Protein AF-X5DTC7-F1 (afdb_monomer)

Mean predicted aligned error: 22.95 Å

Organism: NCBI:txid1404245

Secondary structure (DSSP, 8-state):
----------EEEEEEEEEEETTEEEEEEEEEEEESSSSEEEEES-B-HHHHHHHHHHHHHHHHTTPPPPSSEEEEEEE-TTS-B-SSTTHHHHHHHHHHHTTSS-HHHHTTEEE--EE-TTSBEE--TTHHHHHHHHHHTT--EEEEEGGGHHHHHHHHTTSS-EEEEESBGGGHHHHHTT---TT--B-------PPP---S---GGG--S-HHHHHHHHHHHHHT------SSTTSS-SSTTHHHHTT-----PPPPPPEEEEEEE----SS--THHHHHHHHHHHHHHHHTT-EEEEEEEE----TTS----HHHHHHHHHHHTT--SEEEES-HHHH-SSHHHHHHHHHHHHTTT-EEEETTTEEE-TTSHHHHHHHHHHHHHHHHHHHHHHHHHHHHHHHHHHTTPPP-S---BTTEEEETTEEEE-HHHHHHHHHHHHHHHTT--HHHHHHHHHHTT-B-TTSSBP-HHHHHHHHT-GGGGTEEEE--B-TTS-B-TT-PEEEEEEE-SS--SS-HHHHHHHHHHHH-GGGGGG-S-----STTTTT-EETTSPBEEEEEEE-TTSPEEEEEEES--S-SS-SSS--S-EEEHHHHHHHHHHHHHHHHHSHHHHHHHHHHHHHHHHHHHHHHHHHHHHHHHHHHHHHHHTTSS-HHHHHHHHHHHHHHHHHHHHHHHHHTSS-GGGHHHHT-S-HHHHHHHS-HHHHHHHHHHHEEEEEPPPPTT--S--GGGEEEEESSS--S----

Foldseek 3Di:
DDDDDPDDLWLKFKAWEWADDPLAIDIKIKIKTFDADADAEDEDAQADPLVRVLRQQLVLQCVLLVHDRDRGYIYMYIDDRPGYRDHQQCSLRNNNRVCSSVVLAPRVLRPLEYETFHGGSNFFTDADPNPLSNLLNSQVVPRAEYEHALVCLVSQLVNVVVGNHFYWHDGGSNVVSCVSVVHDDPPTDRSHNPPPPPDDPPDPFDDLVPDDDDPVVSVVVVCCVVVVHDDDDDDDPPPPDDDPCCRVPPPDDDDDDDDDAFEEEEEFEDDDDPPDDPVRGVVFVVLQVVVCVVVRHHHPYYFYAYDDDPQDPDDRPSLVVVLVCLLVLVGQEYEGADLCRNDQALVSLVSSLVSCCVRQRWYAHSPPGTQRSVDPVSSVVSSVVNVVNVVVVVVVVVVVVVVVVVCLQQQFDDPPPQDAQQFDQDPRATDGPVVRLVLLVVLLVCLLVVHDLQVSQVVCQVVVNAASVSHRGGSVSSLVRLLDCVLQQWRWDFDAPPSRHTPPVRIDTDPPHGHPHDHSDHPVSSVSSVCSVPPCVCVVVVPDDDPPAQQAQQEAAPVRAGWHWDWDQDPVRDIWIKTFGPDFDAPDDDDTGGVAIAGRVVQRVLVVVVLLVVLPDPQVLVVLVVLVVLVVVLVVLVVVLVVLVVVLVVLVVCVVVVVDDPVRNVVVNVVSVVVNVVSVVVNVVSPPLDPLSNVSSPDPDPVVVCVVDDSVSSNSSSNQFWRWYFYHDDPPDPDGDSVRIDIDTPDDDDPPPDD

InterPro domains:
  IPR000523 Magnesium chelatase ChlI-like, catalytic domain [PF01078] (207-243)
  IPR006119 Resolvase, N-terminal catalytic domain [PF00239] (264-412)
  IPR006119 Resolvase, N-terminal catalytic domain [PS51736] (263-411)
  IPR006119 Resolvase, N-terminal catalytic domain [SM00857] (264-413)
  IPR011109 DNA-binding recombinase domain [PF07508] (435-534)
  IPR011109 DNA-binding recombinase domain [PS51737] (420-539)
  IPR014721 Small ribosomal subunit protein uS5 domain 2-type fold, subgroup [G3DSA:3.30.230.10] (10-184)
  IPR020568 Ribosomal protein uS5 domain 2-type superfamily [SSF54211] (12-180)
  IPR027417 P-loop containing nucleoside triphosphate hydrolase [G3DSA:3.40.50.300] (201-242)
  IPR027417 P-loop containing nucleoside triphosphate hydrolase [SSF52540] (204-241)
  IPR036162 Resolvase-like, N-terminal catalytic domain superfamily [G3DSA:3.40.50.1390] (258-394)
  IPR036162 Resolvase-like, N-terminal catalytic domain superfamily [SSF53041] (263-412)
  IPR038109 DNA-binding recombinase domain superfamily [G3DSA:3.90.1750.20] (397-560)
  IPR050639 Site-specific recombinase resolvase [PTHR30461] (256-727)

pLDDT: mean 75.62, std 15.74, range [25.78, 95.12]

Radius of gyration: 48.56 Å; Cα contacts (8 Å, |Δi|>4): 1108; chains: 1; bounding box: 115×76×136 Å

Solvent-accessible surface area (backbone atoms only — not comparable to full-atom values): 43244 Å² total; per-residue (Å²): 141,79,84,81,78,94,79,75,90,74,30,68,8,57,19,29,25,63,32,71,57,92,76,45,33,44,80,28,42,29,38,20,36,54,44,93,51,71,62,49,76,48,80,52,67,78,51,39,72,51,44,64,53,32,57,63,30,44,53,38,12,36,51,60,41,75,42,86,76,70,82,31,20,35,40,34,36,58,37,60,75,89,54,70,44,71,57,46,37,53,32,46,16,49,50,46,3,47,35,26,34,70,64,77,33,63,66,77,57,34,71,45,30,38,25,41,13,21,55,36,54,66,14,39,33,35,64,56,89,64,55,34,42,31,48,54,36,38,39,77,72,68,40,47,34,34,40,34,16,40,76,39,36,69,43,46,8,56,30,34,63,81,43,86,34,49,38,35,24,36,57,38,56,64,56,51,58,48,49,60,73,68,46,92,54,93,82,57,51,67,39,59,57,69,76,82,76,62,80,73,79,78,67,94,64,79,58,79,86,74,55,82,70,60,66,69,58,52,50,50,48,51,51,26,63,78,67,72,49,89,85,84,90,86,80,64,91,84,74,80,73,69,76,79,61,53,77,66,62,75,86,76,80,83,90,79,81,82,84,78,85,48,35,26,32,38,45,39,50,67,74,92,65,94,78,78,69,78,63,64,40,57,55,38,47,52,49,37,49,54,50,32,55,76,72,66,36,47,76,78,48,78,34,58,45,82,80,73,73,94,81,70,82,68,88,54,66,29,60,49,57,46,47,56,37,41,62,67,58,74,41,53,31,41,33,21,44,28,65,69,56,73,36,79,47,69,69,54,42,48,57,49,48,60,35,26,52,79,65,56,32,33,40,37,25,73,75,74,44,77,43,48,44,62,39,74,67,32,43,50,51,50,51,54,52,47,50,51,56,44,50,53,53,51,51,51,52,50,51,53,49,50,51,51,51,51,41,43,66,69,13,49,71,86,84,82,82,68,79,45,84,39,33,44,79,56,100,82,40,58,43,75,32,65,74,51,28,51,53,50,48,51,44,46,53,40,48,71,72,66,49,54,61,57,61,49,19,49,50,40,31,75,74,68,42,51,39,86,84,70,46,67,36,38,47,68,60,48,50,60,54,71,66,32,52,56,44,36,18,35,32,69,50,58,53,56,48,101,84,68,48,70,36,77,87,57,62,38,72,48,85,97,32,60,31,81,38,80,50,65,39,56,58,65,64,46,50,54,43,42,52,71,71,64,43,64,86,64,54,83,61,74,69,90,60,82,80,89,52,80,53,65,71,60,34,23,29,75,87,71,46,49,24,41,78,48,76,46,74,44,99,87,71,50,75,44,52,26,38,27,32,72,56,63,74,45,96,72,77,84,85,89,50,48,56,23,73,46,58,36,66,66,50,50,52,52,51,50,53,57,51,50,57,52,66,71,35,69,71,51,49,53,59,41,52,64,54,53,64,53,53,59,51,51,49,53,50,52,54,50,39,51,57,52,49,50,54,52,55,56,49,52,51,31,44,76,71,62,77,43,52,72,75,56,46,71,68,47,52,63,59,48,52,50,53,45,53,54,45,51,50,54,50,58,66,68,66,61,88,64,75,68,51,60,75,62,56,79,48,91,55,63,68,65,47,59,73,70,48,54,72,68,57,55,40,43,41,43,68,64,46,40,50,41,32,36,45,65,74,70,88,89,66,86,70,91,63,73,86,34,60,42,78,43,67,71,68,73,84,75,86,88,77,69,136

Nearest PDB structures (foldseek):
  8rxs-assembly1_B  TM=9.370E-01  e=1.373E-15  Legionella pneumophila
  8rxt-assembly1_F  TM=7.599E-01  e=8.183E-18  Legionella pneumophila
  8rxk-assembly1_E  TM=5.180E-01  e=1.770E-17  Legionella pneumophila
  8rxt-assembly1_B  TM=4.885E-01  e=1.789E-16  Legionella pneumophila
  8rxd-assembly1_C  TM=3.755E-01  e=3.621E-17  Legionella pneumophila

Structure (mmCIF, N/CA/C/O backbone):
data_AF-X5DTC7-F1
#
_entry.id   AF-X5DTC7-F1
#
loop_
_atom_site.group_PDB
_atom_site.id
_atom_site.type_symbol
_atom_site.label_atom_id
_atom_site.label_alt_id
_atom_site.label_comp_id
_atom_site.label_asym_id
_atom_site.label_entity_id
_atom_site.label_seq_id
_atom_site.pdbx_PDB_ins_code
_atom_site.Cartn_x
_atom_site.Cartn_y
_atom_site.Cartn_z
_atom_site.occupancy
_atom_site.B_iso_or_equiv
_atom_site.auth_seq_id
_atom_site.auth_comp_id
_atom_site.auth_asym_id
_atom_site.auth_atom_id
_atom_site.pdbx_PDB_model_num
ATOM 1 N N . MET A 1 1 ? -50.440 36.654 8.703 1.00 33.69 1 MET A N 1
ATOM 2 C CA . MET A 1 1 ? -50.516 35.379 7.962 1.00 33.69 1 MET A CA 1
ATOM 3 C C . MET A 1 1 ? -49.353 35.343 6.988 1.00 33.69 1 MET A C 1
ATOM 5 O O . MET A 1 1 ? -49.451 35.893 5.903 1.00 33.69 1 MET A O 1
ATOM 9 N N . THR A 1 2 ? -48.240 34.756 7.415 1.00 25.78 2 THR A N 1
ATOM 10 C CA . THR A 1 2 ? -47.100 34.446 6.548 1.00 25.78 2 THR A CA 1
ATOM 11 C C . THR A 1 2 ? -46.849 32.966 6.774 1.00 25.78 2 THR A C 1
ATOM 13 O O . THR A 1 2 ? -46.417 32.557 7.848 1.00 25.78 2 THR A O 1
ATOM 16 N N . THR A 1 3 ? -47.303 32.159 5.824 1.00 28.98 3 THR A N 1
ATOM 17 C CA . THR A 1 3 ? -47.281 30.698 5.860 1.00 28.98 3 THR A CA 1
ATOM 18 C C . THR A 1 3 ? -45.843 30.209 5.734 1.00 28.98 3 THR A C 1
ATOM 20 O O . THR A 1 3 ? -45.209 30.400 4.696 1.00 28.98 3 THR A O 1
ATOM 23 N N . PHE A 1 4 ? -45.325 29.600 6.802 1.00 26.77 4 PHE A N 1
ATOM 24 C CA . PHE A 1 4 ? -44.059 28.877 6.776 1.00 26.77 4 PHE A CA 1
ATOM 25 C C . PHE A 1 4 ? -44.204 27.629 5.897 1.00 26.77 4 PHE A C 1
ATOM 27 O O . PHE A 1 4 ? -45.099 26.812 6.085 1.00 26.77 4 PHE A O 1
ATOM 34 N N . SER A 1 5 ? -43.319 27.536 4.909 1.00 26.44 5 SER A N 1
ATOM 35 C CA . SER A 1 5 ? -43.227 26.477 3.907 1.00 26.44 5 SER A CA 1
ATOM 36 C C . SER A 1 5 ? -42.840 25.123 4.525 1.00 26.44 5 SER A C 1
ATOM 38 O O . SER A 1 5 ? -41.767 24.973 5.105 1.00 26.44 5 SER A O 1
ATOM 40 N N . GLU A 1 6 ? -43.699 24.128 4.313 1.00 33.25 6 GLU A N 1
ATOM 41 C CA . GLU A 1 6 ? -43.680 22.727 4.766 1.00 33.25 6 GLU A CA 1
ATOM 42 C C . GLU A 1 6 ? -42.603 21.817 4.127 1.00 33.25 6 GLU A C 1
ATOM 44 O O . GLU A 1 6 ? -42.859 20.647 3.849 1.00 33.25 6 GLU A O 1
ATOM 49 N N . HIS A 1 7 ? -41.373 22.276 3.882 1.00 34.53 7 HIS A N 1
ATOM 50 C CA . HIS A 1 7 ? -40.333 21.426 3.268 1.00 34.53 7 HIS A CA 1
ATOM 51 C C . HIS A 1 7 ? -39.005 21.446 4.034 1.00 34.53 7 HIS A C 1
ATOM 53 O O . HIS A 1 7 ? -38.106 22.222 3.728 1.00 34.53 7 HIS A O 1
ATOM 59 N N . SER A 1 8 ? -38.846 20.516 4.984 1.00 32.47 8 SER A N 1
ATOM 60 C CA . SER A 1 8 ? -37.528 20.067 5.457 1.00 32.47 8 SER A CA 1
ATOM 61 C C . SER A 1 8 ? -37.612 18.623 5.981 1.00 32.47 8 SER A C 1
ATOM 63 O O . SER A 1 8 ? -38.197 18.404 7.040 1.00 32.47 8 SER A O 1
ATOM 65 N N . PRO A 1 9 ? -37.098 17.590 5.279 1.00 45.03 9 PRO A N 1
ATOM 66 C CA . PRO A 1 9 ? -37.161 16.216 5.763 1.00 45.03 9 PRO A CA 1
ATOM 67 C C . PRO A 1 9 ? -35.926 15.903 6.618 1.00 45.03 9 PRO A C 1
ATOM 69 O O . PRO A 1 9 ? -35.196 14.960 6.321 1.00 45.03 9 PRO A O 1
ATOM 72 N N . VAL A 1 10 ? -35.662 16.702 7.652 1.00 48.81 10 VAL A N 1
ATOM 73 C CA . VAL A 1 10 ? -34.695 16.335 8.694 1.00 48.81 10 VAL A CA 1
ATOM 74 C C . VAL A 1 10 ? -35.482 15.593 9.772 1.00 48.81 10 VAL A C 1
ATOM 76 O O . VAL A 1 10 ? -36.366 16.165 10.409 1.00 48.81 10 VAL A O 1
ATOM 79 N N . ARG A 1 11 ? -35.233 14.288 9.923 1.00 67.88 11 ARG A N 1
ATOM 80 C CA . ARG A 1 11 ? -35.868 13.454 10.955 1.00 67.88 11 ARG A CA 1
ATOM 81 C C . ARG A 1 11 ? -34.929 13.389 12.152 1.00 67.88 11 ARG A C 1
ATOM 83 O O . ARG A 1 11 ? -34.172 12.428 12.272 1.00 67.88 11 ARG A O 1
ATOM 90 N N . VAL A 1 12 ? -34.970 14.422 12.994 1.00 83.75 12 VAL A N 1
ATOM 91 C CA . VAL A 1 12 ? -34.226 14.435 14.260 1.00 83.75 12 VAL A CA 1
ATOM 92 C C . VAL A 1 12 ? -35.088 13.820 15.359 1.00 83.75 12 VAL A C 1
ATOM 94 O O . VAL A 1 12 ? -36.199 14.283 15.605 1.00 83.75 12 VAL A O 1
ATOM 97 N N . GLY A 1 13 ? -34.583 12.779 16.012 1.00 90.38 13 GLY A N 1
ATOM 98 C CA . GLY A 1 13 ? -35.119 12.238 17.256 1.00 90.38 13 GLY A CA 1
ATOM 99 C C . GLY A 1 13 ? -34.220 12.603 18.427 1.00 90.38 13 GLY A C 1
ATOM 100 O O . GLY A 1 13 ? -33.000 12.650 18.279 1.00 90.38 13 GLY A O 1
ATOM 101 N N . GLN A 1 14 ? -34.812 12.869 19.588 1.00 92.75 14 GLN A N 1
ATOM 102 C CA . GLN A 1 14 ? -34.079 13.243 20.797 1.00 92.75 14 GLN A CA 1
ATOM 103 C C . GLN A 1 14 ? -34.466 12.333 21.961 1.00 92.75 14 GLN A C 1
ATOM 105 O O . GLN A 1 14 ? -35.643 12.044 22.174 1.00 92.75 14 GLN A O 1
ATOM 110 N N . ALA A 1 15 ? -33.466 11.916 22.732 1.00 93.75 15 ALA A N 1
ATOM 111 C CA . ALA A 1 15 ? -33.626 11.158 23.966 1.00 93.75 15 ALA A CA 1
ATOM 112 C C . ALA A 1 15 ? -32.699 11.703 25.058 1.00 93.75 15 ALA A C 1
ATOM 114 O O . ALA A 1 15 ? -31.695 12.363 24.773 1.00 93.75 15 ALA A O 1
ATOM 115 N N . ARG A 1 16 ? -33.023 11.421 26.322 1.00 93.75 16 ARG A N 1
ATOM 116 C CA . ARG A 1 16 ? -32.228 11.845 27.479 1.00 93.75 16 ARG A CA 1
ATOM 117 C C . ARG A 1 16 ? -31.654 10.629 28.202 1.00 93.75 16 ARG A C 1
ATOM 119 O O . ARG A 1 16 ? -32.369 9.675 28.487 1.00 93.75 16 ARG A O 1
ATOM 126 N N . GLY A 1 17 ? -30.363 10.680 28.505 1.00 92.94 17 GLY A N 1
ATOM 127 C CA . GLY A 1 17 ? -29.669 9.739 29.381 1.00 92.94 17 GLY A CA 1
ATOM 128 C C . GLY A 1 17 ? -28.892 10.474 30.469 1.00 92.94 17 GLY A C 1
ATOM 129 O O . GLY A 1 17 ? -28.940 11.702 30.555 1.00 92.94 17 GLY A O 1
ATOM 130 N N . MET A 1 18 ? -28.150 9.732 31.287 1.00 92.69 18 MET A N 1
ATOM 131 C CA . MET A 1 18 ? -27.348 10.293 32.377 1.00 92.69 18 MET A CA 1
ATOM 132 C C . MET A 1 18 ? -25.888 9.865 32.253 1.00 92.69 18 MET A C 1
ATOM 134 O O . MET A 1 18 ? -25.590 8.690 32.063 1.00 92.69 18 MET A O 1
ATOM 138 N N . ALA A 1 19 ? -24.971 10.823 32.381 1.00 89.31 19 ALA A N 1
ATOM 139 C CA . ALA A 1 19 ? -23.558 10.553 32.619 1.00 89.31 19 ALA A CA 1
ATOM 140 C C . ALA A 1 19 ? -23.268 10.607 34.120 1.00 89.31 19 ALA A C 1
ATOM 142 O O . ALA A 1 19 ? -23.816 11.460 34.820 1.00 89.31 19 ALA A O 1
ATOM 143 N N . LEU A 1 20 ? -22.369 9.748 34.597 1.00 87.38 20 LEU A N 1
ATOM 144 C CA . LEU A 1 20 ? -21.912 9.733 35.984 1.00 87.38 20 LEU A CA 1
ATOM 145 C C . LEU A 1 20 ? -20.448 10.167 36.071 1.00 87.38 20 LEU A C 1
ATOM 147 O O . LEU A 1 20 ? -19.590 9.652 35.356 1.00 87.38 20 LEU A O 1
ATOM 151 N N . SER A 1 21 ? -20.168 11.100 36.976 1.00 81.75 21 SER A N 1
ATOM 152 C CA . SER A 1 21 ? -18.820 11.517 37.355 1.00 81.75 21 SER A CA 1
ATOM 153 C C . SER A 1 21 ? -18.687 11.426 38.873 1.00 81.75 21 SER A C 1
ATOM 155 O O . SER A 1 21 ? -19.181 12.286 39.608 1.00 81.75 21 SER A O 1
ATOM 157 N N . GLY A 1 22 ? -18.067 10.346 39.355 1.00 80.12 22 GLY A N 1
ATOM 158 C CA . GLY A 1 22 ? -18.035 10.020 40.782 1.00 80.12 22 GLY A CA 1
ATOM 159 C C . GLY A 1 22 ? -19.446 9.766 41.316 1.00 80.12 22 GLY A C 1
ATOM 160 O O . GLY A 1 22 ? -20.091 8.805 40.915 1.00 80.12 22 GLY A O 1
ATOM 161 N N . VAL A 1 23 ? -19.930 10.649 42.192 1.00 78.81 23 VAL A N 1
ATOM 162 C CA . VAL A 1 23 ? -21.289 10.599 42.772 1.00 78.81 23 VAL A CA 1
ATOM 163 C C . VAL A 1 23 ? -22.257 11.609 42.142 1.00 78.81 23 VAL A C 1
ATOM 165 O O . VAL A 1 23 ? -23.400 11.727 42.578 1.00 78.81 23 VAL A O 1
ATOM 168 N N . SER A 1 24 ? -21.810 12.351 41.126 1.00 80.06 24 SER A N 1
ATOM 169 C CA . SER A 1 24 ? -22.599 13.395 40.472 1.00 80.06 24 SER A CA 1
ATOM 170 C C . SER A 1 24 ? -23.103 12.921 39.113 1.00 80.06 24 SER A C 1
ATOM 172 O O . SER A 1 24 ? -22.311 12.555 38.242 1.00 80.06 24 SER A O 1
ATOM 174 N N . GLY A 1 25 ? -24.421 12.962 38.915 1.00 87.50 25 GLY A N 1
ATOM 175 C CA . GLY A 1 25 ? -25.052 12.737 37.616 1.00 87.50 25 GLY A CA 1
ATOM 176 C C . GLY A 1 25 ? -25.151 14.025 36.793 1.00 87.50 25 GLY A C 1
ATOM 177 O O . GLY A 1 25 ? -25.365 15.105 37.340 1.00 87.50 25 GLY A O 1
ATOM 178 N N . THR A 1 26 ? -25.009 13.934 35.472 1.00 90.56 26 THR A N 1
ATOM 179 C CA . THR A 1 26 ? -25.265 15.041 34.535 1.00 90.56 26 THR A CA 1
ATOM 180 C C . THR A 1 26 ? -26.145 14.562 33.378 1.00 90.56 26 THR A C 1
ATOM 182 O O . THR A 1 26 ? -25.798 13.559 32.749 1.00 90.56 26 THR A O 1
ATOM 185 N N . PRO A 1 27 ? -27.253 15.259 33.059 1.00 90.94 27 PRO A N 1
ATOM 186 C CA . PRO A 1 27 ? -28.089 14.914 31.915 1.00 90.94 27 PRO A CA 1
ATOM 187 C C . PRO A 1 27 ? -27.321 15.007 30.595 1.00 90.94 27 PRO A C 1
ATOM 189 O O . PRO A 1 27 ? -26.660 16.007 30.310 1.00 90.94 27 PRO A O 1
ATOM 192 N N . VAL A 1 28 ? -27.447 13.970 29.773 1.00 91.00 28 VAL A N 1
ATOM 193 C CA . VAL A 1 28 ? -26.897 13.902 28.418 1.00 91.00 28 VAL A CA 1
ATOM 194 C C . VAL A 1 28 ? -28.050 13.792 27.437 1.00 91.00 28 VAL A C 1
ATOM 196 O O . VAL A 1 28 ? -28.918 12.933 27.572 1.00 91.00 28 VAL A O 1
ATOM 199 N N . MET A 1 29 ? -28.061 14.660 26.436 1.00 91.69 29 MET A N 1
ATOM 200 C CA . MET A 1 29 ? -29.006 14.583 25.334 1.00 91.69 29 MET A CA 1
ATOM 201 C C . MET A 1 29 ? -28.384 13.795 24.187 1.00 91.69 29 MET A C 1
ATOM 203 O O . MET A 1 29 ? -27.260 14.075 23.767 1.00 91.69 29 MET A O 1
ATOM 207 N N . VAL A 1 30 ? -29.122 12.798 23.708 1.00 92.44 30 VAL A N 1
ATOM 208 C CA . VAL A 1 30 ? -28.774 11.978 22.553 1.00 92.44 30 VAL A CA 1
ATOM 209 C C . VAL A 1 30 ? -29.671 12.393 21.399 1.00 92.44 30 VAL A C 1
ATOM 211 O O . VAL A 1 30 ? -30.890 12.252 21.472 1.00 92.44 30 VAL A O 1
ATOM 214 N N . GLU A 1 31 ? -29.063 12.919 20.346 1.00 92.44 31 GLU A N 1
ATOM 215 C CA . GLU A 1 31 ? -29.750 13.359 19.136 1.00 92.44 31 GLU A CA 1
ATOM 216 C C . GLU A 1 31 ? -29.448 12.392 17.996 1.00 92.44 31 GLU A C 1
ATOM 218 O O . GLU A 1 31 ? -28.293 12.038 17.767 1.00 92.44 31 GLU A O 1
ATOM 223 N N . CYS A 1 32 ? -30.483 11.977 17.277 1.00 92.94 32 CYS A N 1
ATOM 224 C CA .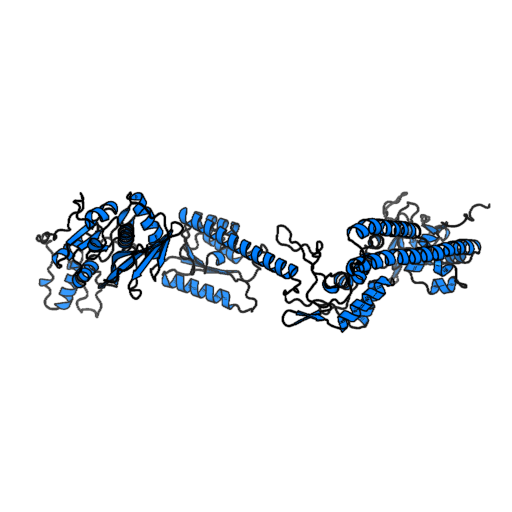 CYS A 1 32 ? -30.411 11.055 16.156 1.00 92.94 32 CYS A CA 1
ATOM 225 C C . CYS A 1 32 ? -30.974 11.718 14.905 1.00 92.94 32 CYS A C 1
ATOM 227 O O . CYS A 1 32 ? -32.166 11.993 14.855 1.00 92.94 32 CYS A O 1
ATOM 229 N N . ASP A 1 33 ? -30.162 11.896 13.871 1.00 91.19 33 ASP A N 1
ATOM 230 C CA . ASP A 1 33 ? -30.614 12.298 12.540 1.00 91.19 33 ASP A CA 1
ATOM 231 C C . ASP A 1 33 ? -30.619 11.097 11.584 1.00 91.19 33 ASP A C 1
ATOM 233 O O . ASP A 1 33 ? -29.611 10.400 11.429 1.00 91.19 33 ASP A O 1
ATOM 237 N N . ILE A 1 34 ? -31.759 10.848 10.932 1.00 88.94 34 ILE A N 1
ATOM 238 C CA . ILE A 1 34 ? -31.891 9.825 9.885 1.00 88.94 34 ILE A CA 1
ATOM 239 C C . ILE A 1 34 ? -31.872 10.517 8.517 1.00 88.94 34 ILE A C 1
ATOM 241 O O . ILE A 1 34 ? -32.892 11.020 8.041 1.00 88.94 34 ILE A O 1
ATOM 245 N N . SER A 1 35 ? -30.712 10.494 7.860 1.00 81.88 35 SER A N 1
ATOM 246 C CA . SER A 1 35 ? -30.441 11.192 6.597 1.00 81.88 35 SER A CA 1
ATOM 247 C C . SER A 1 35 ? -30.252 10.242 5.410 1.00 81.88 35 SER A C 1
ATOM 249 O O . SER A 1 35 ? -30.026 9.038 5.551 1.00 81.88 35 SER A O 1
ATOM 251 N N . ARG A 1 36 ? -30.366 10.777 4.185 1.00 72.31 36 ARG A N 1
ATOM 252 C CA . ARG A 1 36 ? -30.213 9.996 2.944 1.00 72.31 36 ARG A CA 1
ATOM 253 C C . ARG A 1 36 ? -28.783 9.455 2.818 1.00 72.31 36 ARG A C 1
ATOM 255 O O . ARG A 1 36 ? -27.819 10.206 2.925 1.00 72.31 36 ARG A O 1
ATOM 262 N N . GLY A 1 37 ? -28.646 8.162 2.536 1.00 73.25 37 GLY A N 1
ATOM 263 C CA . GLY A 1 37 ? -27.352 7.502 2.365 1.00 73.25 37 GLY A CA 1
ATOM 264 C C . GLY A 1 37 ? -27.450 5.993 2.563 1.00 73.25 37 GLY A C 1
ATOM 265 O O . GLY A 1 37 ? -28.521 5.478 2.880 1.00 73.25 37 GLY A O 1
ATOM 266 N N . LEU A 1 38 ? -26.330 5.289 2.377 1.00 72.12 38 LEU A N 1
ATOM 267 C CA . LEU A 1 38 ? -26.261 3.853 2.653 1.00 72.12 38 LEU A CA 1
ATOM 268 C C . LEU A 1 38 ? -26.523 3.573 4.148 1.00 72.12 38 LEU A C 1
ATOM 270 O O . LEU A 1 38 ? -26.069 4.359 4.988 1.00 72.12 38 LEU A O 1
ATOM 274 N N . PRO A 1 39 ? -27.211 2.464 4.491 1.00 76.56 39 PRO A N 1
ATOM 275 C CA . PRO A 1 39 ? -27.467 2.083 5.875 1.00 76.56 39 PRO A CA 1
ATOM 276 C C . PRO A 1 39 ? -26.176 2.005 6.693 1.00 76.56 39 PRO A C 1
ATOM 278 O O . PRO A 1 39 ? -25.235 1.295 6.336 1.00 76.56 39 PRO A O 1
ATOM 281 N N . GLY A 1 40 ? -26.141 2.708 7.817 1.00 79.69 40 GLY A N 1
ATOM 282 C CA . GLY A 1 40 ? -24.989 2.738 8.712 1.00 79.69 40 GLY A CA 1
ATOM 283 C C . GLY A 1 40 ? -25.169 3.788 9.797 1.00 79.69 40 GLY A C 1
ATOM 284 O O . GLY A 1 40 ? -25.939 4.724 9.613 1.00 79.69 40 GLY A O 1
ATOM 285 N N . MET A 1 41 ? -24.473 3.631 10.922 1.00 83.94 41 MET A N 1
ATOM 286 C CA . MET A 1 41 ? -24.553 4.551 12.059 1.00 83.94 41 MET A CA 1
ATOM 287 C C . MET A 1 41 ? -23.190 5.200 12.320 1.00 83.94 41 MET A C 1
ATOM 289 O O . MET A 1 41 ? -22.169 4.513 12.373 1.00 83.94 41 MET A O 1
ATOM 293 N N . SER A 1 42 ? -23.172 6.524 12.467 1.00 85.31 42 SER A N 1
ATOM 294 C CA . SER A 1 42 ? -21.992 7.304 12.854 1.00 85.31 42 SER A CA 1
ATOM 295 C C . SER A 1 42 ? -22.283 8.113 14.109 1.00 85.31 42 SER A C 1
ATOM 297 O O . SER A 1 42 ? -23.263 8.849 14.134 1.00 85.31 42 SER A O 1
ATOM 299 N N . ILE A 1 43 ? -21.423 7.999 15.117 1.00 85.56 43 ILE A N 1
ATOM 300 C CA . ILE A 1 43 ? -21.530 8.738 16.378 1.00 85.56 43 ILE A CA 1
ATOM 301 C C . ILE A 1 43 ? -20.557 9.922 16.318 1.00 85.56 43 ILE A C 1
ATOM 303 O O . ILE A 1 43 ? -19.372 9.742 16.047 1.00 85.56 43 ILE A O 1
ATOM 307 N N . VAL A 1 44 ? -21.071 11.131 16.524 1.00 74.56 44 VAL A N 1
ATOM 308 C CA . VAL A 1 44 ? -20.360 12.410 16.457 1.00 74.56 44 VAL A CA 1
ATOM 309 C C . VAL A 1 44 ? -20.205 12.956 17.876 1.00 74.56 44 VAL A C 1
ATOM 311 O O . VAL A 1 44 ? -21.185 13.336 18.516 1.00 74.56 44 VAL A O 1
ATOM 314 N N . GLY A 1 45 ? -18.968 12.996 18.373 1.00 62.81 45 GLY A N 1
ATOM 315 C CA . GLY A 1 45 ? -18.631 13.504 19.707 1.00 62.81 45 GLY A CA 1
ATOM 316 C C . GLY A 1 45 ? -17.485 12.735 20.374 1.00 62.81 45 GLY A C 1
ATOM 317 O O . GLY A 1 45 ? -17.070 11.681 19.899 1.00 62.81 45 GLY A O 1
ATOM 318 N N . LEU A 1 46 ? -16.975 13.272 21.488 1.00 55.19 46 LEU A N 1
ATOM 319 C CA . LEU A 1 46 ? -15.922 12.672 22.324 1.00 55.19 46 LEU A CA 1
ATOM 320 C C . LEU A 1 46 ? -16.504 11.602 23.273 1.00 55.19 46 LEU A C 1
ATOM 322 O O . LEU A 1 46 ? -16.529 11.788 24.490 1.00 55.19 46 LEU A O 1
ATOM 326 N N . GLY A 1 47 ? -17.039 10.514 22.715 1.00 60.66 47 GLY A N 1
ATOM 327 C CA . GLY A 1 47 ? -17.357 9.299 23.476 1.00 60.66 47 GLY A CA 1
ATOM 328 C C . GLY A 1 47 ? -16.109 8.438 23.677 1.00 60.66 47 GLY A C 1
ATOM 329 O O . GLY A 1 47 ? -15.193 8.481 22.854 1.00 60.66 47 GLY A O 1
ATOM 330 N N . ASP A 1 48 ? -16.054 7.663 24.759 1.00 68.50 48 ASP A N 1
ATOM 331 C CA . ASP A 1 48 ? -15.013 6.647 24.916 1.00 68.50 48 ASP A CA 1
ATOM 332 C C . ASP A 1 48 ? -15.205 5.475 23.926 1.00 68.50 48 ASP A C 1
ATOM 334 O O . ASP A 1 48 ? -16.140 5.433 23.118 1.00 68.50 48 ASP A O 1
ATOM 338 N N . THR A 1 49 ? -14.299 4.499 23.966 1.00 67.50 49 THR A N 1
ATOM 339 C CA . THR A 1 49 ? -14.370 3.317 23.099 1.00 67.50 49 THR A CA 1
ATOM 340 C C . THR A 1 49 ? -15.667 2.524 23.277 1.00 67.50 49 THR A C 1
ATOM 342 O O . THR A 1 49 ? -16.171 1.992 22.287 1.00 67.50 49 THR A O 1
ATOM 345 N N . ALA A 1 50 ? -16.248 2.477 24.481 1.00 65.75 50 ALA A N 1
ATOM 346 C CA . ALA A 1 50 ? -17.489 1.754 24.754 1.00 65.75 50 ALA A CA 1
ATOM 347 C C . ALA A 1 50 ? -18.703 2.407 24.074 1.00 65.75 50 ALA A C 1
ATOM 349 O O . ALA A 1 50 ? -19.556 1.693 23.534 1.00 65.75 50 ALA A O 1
ATOM 350 N N . VAL A 1 51 ? -18.739 3.745 24.032 1.00 73.44 51 VAL A N 1
ATOM 351 C CA . VAL A 1 51 ? -19.755 4.535 23.318 1.00 73.44 51 VAL A CA 1
ATOM 352 C C . VAL A 1 51 ? -19.602 4.390 21.802 1.00 73.44 51 VAL A C 1
ATOM 354 O O . VAL A 1 51 ? -20.595 4.229 21.100 1.00 73.44 51 VAL A O 1
ATOM 357 N N . VAL A 1 52 ? -18.376 4.377 21.267 1.00 74.12 52 VAL A N 1
ATOM 358 C CA . VAL A 1 52 ? -18.150 4.151 19.823 1.00 74.12 52 VAL A CA 1
ATOM 359 C C . VAL A 1 52 ? -18.548 2.726 19.408 1.00 74.12 52 VAL A C 1
ATOM 361 O O . VAL A 1 52 ? -19.144 2.528 18.347 1.00 74.12 52 VAL A O 1
ATOM 364 N N . GLN A 1 53 ? -18.274 1.734 20.260 1.00 75.75 53 GLN A N 1
ATOM 365 C CA . GLN A 1 53 ? -18.664 0.335 20.053 1.00 75.75 53 GLN A CA 1
ATOM 366 C C . GLN A 1 53 ? -20.167 0.075 20.250 1.00 75.75 53 GLN A C 1
ATOM 368 O O . GLN A 1 53 ? -20.658 -0.970 19.817 1.00 75.75 53 GLN A O 1
ATOM 373 N N . ALA A 1 54 ? -20.918 1.023 20.826 1.00 81.62 54 ALA A N 1
ATOM 374 C CA . ALA A 1 54 ? -22.373 0.927 20.961 1.00 81.62 54 ALA A CA 1
ATOM 375 C C . ALA A 1 54 ? -23.069 0.727 19.610 1.00 81.62 54 ALA A C 1
ATOM 377 O O . ALA A 1 54 ? -24.109 0.083 19.551 1.00 81.62 54 ALA A O 1
ATOM 378 N N . ARG A 1 55 ? -22.470 1.199 18.507 1.00 85.19 55 ARG A N 1
ATOM 379 C CA . ARG A 1 55 ? -23.013 1.069 17.148 1.00 85.19 55 ARG A CA 1
ATOM 380 C C . ARG A 1 55 ? -23.482 -0.350 16.815 1.00 85.19 55 ARG A C 1
ATOM 382 O O . ARG A 1 55 ? -24.602 -0.543 16.341 1.00 85.19 55 ARG A O 1
ATOM 389 N N . ASP A 1 56 ? -22.613 -1.331 17.039 1.00 84.12 56 ASP A N 1
ATOM 390 C CA . ASP A 1 56 ? -22.877 -2.713 16.639 1.00 84.12 56 ASP A CA 1
ATOM 391 C C . ASP A 1 56 ? -23.797 -3.411 17.660 1.00 84.12 56 ASP A C 1
ATOM 393 O O . ASP A 1 56 ? -24.630 -4.235 17.268 1.00 84.12 56 ASP A O 1
ATOM 397 N N . ARG A 1 57 ? -23.736 -3.009 18.944 1.00 88.69 57 ARG A N 1
ATOM 398 C CA . ARG A 1 57 ? -24.650 -3.483 19.998 1.00 88.69 57 ARG A CA 1
ATOM 399 C C . ARG A 1 57 ? -26.079 -2.994 19.796 1.00 88.69 57 ARG A C 1
ATOM 401 O O . ARG A 1 57 ? -26.979 -3.818 19.708 1.00 88.69 57 ARG A O 1
ATOM 408 N N . VAL A 1 58 ? -26.270 -1.686 19.636 1.00 91.75 58 VAL A N 1
ATOM 409 C CA . VAL A 1 58 ? -27.564 -1.028 19.390 1.00 91.75 58 VAL A CA 1
ATOM 410 C C . VAL A 1 58 ? -28.243 -1.636 18.165 1.00 91.75 58 VAL A C 1
ATOM 412 O O . VAL A 1 58 ? -29.407 -2.030 18.232 1.00 91.75 58 VAL A O 1
ATOM 415 N N . ARG A 1 59 ? -27.505 -1.795 17.057 1.00 91.19 59 ARG A N 1
ATOM 416 C CA . ARG A 1 59 ? -28.045 -2.409 15.839 1.00 91.19 59 ARG A CA 1
ATOM 417 C C . ARG A 1 59 ? -28.496 -3.852 16.059 1.00 91.19 59 ARG A C 1
ATOM 419 O O . ARG A 1 59 ? -29.601 -4.204 15.651 1.00 91.19 59 ARG A O 1
ATOM 426 N N . SER A 1 60 ? -27.652 -4.677 16.678 1.00 90.62 60 SER A N 1
ATOM 427 C CA . SER A 1 60 ? -27.967 -6.092 16.922 1.00 90.62 60 SER A CA 1
ATOM 428 C C . SER A 1 60 ? -29.145 -6.241 17.884 1.00 90.62 60 SER A C 1
ATOM 430 O O . SER A 1 60 ? -30.077 -6.985 17.593 1.00 90.62 60 SER A O 1
ATOM 432 N N . ALA A 1 61 ? -29.148 -5.460 18.967 1.00 92.38 61 ALA A N 1
ATOM 433 C CA . ALA A 1 61 ? -30.202 -5.436 19.970 1.00 92.38 61 ALA A CA 1
ATOM 434 C C . ALA A 1 61 ? -31.559 -5.070 19.362 1.00 92.38 61 ALA A C 1
ATOM 436 O O . ALA A 1 61 ? -32.542 -5.755 19.627 1.00 92.38 61 ALA A O 1
ATOM 437 N N . MET A 1 62 ? -31.626 -4.039 18.509 1.00 93.69 62 MET A N 1
ATOM 438 C CA . MET A 1 62 ? -32.870 -3.661 17.827 1.00 93.69 62 MET A CA 1
ATOM 439 C C . MET A 1 62 ? -33.406 -4.800 16.953 1.00 93.69 62 MET A C 1
ATOM 441 O O . MET A 1 62 ? -34.563 -5.187 17.106 1.00 93.69 62 MET A O 1
ATOM 445 N N . ILE A 1 63 ? -32.555 -5.378 16.098 1.00 91.00 63 ILE A N 1
ATOM 446 C CA . ILE A 1 63 ? -32.947 -6.461 15.183 1.00 91.00 63 ILE A CA 1
ATOM 447 C C . ILE A 1 63 ? -33.438 -7.685 15.968 1.00 91.00 63 ILE A C 1
ATOM 449 O O . ILE A 1 63 ? -34.515 -8.206 15.686 1.00 91.00 63 ILE A O 1
ATOM 453 N N . ASN A 1 64 ? -32.693 -8.107 16.991 1.00 92.12 64 ASN A N 1
ATOM 454 C CA . ASN A 1 64 ? -33.036 -9.277 17.805 1.00 92.12 64 ASN A CA 1
ATOM 455 C C . ASN A 1 64 ? -34.230 -9.028 18.748 1.00 92.12 64 ASN A C 1
ATOM 457 O O . ASN A 1 64 ? -34.872 -9.975 19.201 1.00 92.12 64 ASN A O 1
ATOM 461 N N . SER A 1 65 ? -34.590 -7.763 18.983 1.00 91.25 65 SER A N 1
ATOM 462 C CA . SER A 1 65 ? -35.806 -7.373 19.710 1.00 91.25 65 SER A CA 1
ATOM 463 C C . SER A 1 65 ? -37.048 -7.268 18.822 1.00 91.25 65 SER A C 1
ATOM 465 O O . SER A 1 65 ? -38.121 -6.965 19.336 1.00 91.25 65 SER A O 1
ATOM 467 N N . GLY A 1 66 ? -36.928 -7.502 17.509 1.00 87.75 66 GLY A N 1
ATOM 468 C CA . GLY A 1 66 ? -38.029 -7.342 16.554 1.00 87.75 66 GLY A CA 1
ATOM 469 C C . GLY A 1 66 ? -38.323 -5.887 16.168 1.00 87.75 66 GLY A C 1
ATOM 470 O O . GLY A 1 66 ? -39.392 -5.607 15.633 1.00 87.75 66 GLY A O 1
ATOM 471 N N . LEU A 1 67 ? -37.396 -4.959 16.431 1.00 89.56 67 LEU A N 1
ATOM 472 C CA . LEU A 1 67 ? -37.501 -3.553 16.035 1.00 89.56 67 LEU A CA 1
ATOM 473 C C . LEU A 1 67 ? -36.840 -3.327 14.668 1.00 89.56 67 LEU A C 1
ATOM 475 O O . LEU A 1 67 ? -35.789 -3.893 14.359 1.00 89.56 67 LEU A O 1
ATOM 479 N N . GLU A 1 68 ? -37.427 -2.456 13.845 1.00 86.44 68 GLU A N 1
ATOM 480 C CA . GLU A 1 68 ? -36.881 -2.160 12.520 1.00 86.44 68 GLU A CA 1
ATOM 481 C C . GLU A 1 68 ? -35.662 -1.231 12.584 1.00 86.44 68 GLU A C 1
ATOM 483 O O . GLU A 1 68 ? -35.725 -0.103 13.077 1.00 86.44 68 GLU A O 1
ATOM 488 N N . TRP A 1 69 ? -34.550 -1.665 11.989 1.00 89.94 69 TRP A N 1
ATOM 489 C CA . TRP A 1 69 ? -33.389 -0.802 11.779 1.00 89.94 69 TRP A CA 1
ATOM 490 C C . TRP A 1 69 ? -33.605 0.150 10.583 1.00 89.94 69 TRP A C 1
ATOM 492 O O . TRP A 1 69 ? -34.030 -0.309 9.516 1.00 89.94 69 TRP A O 1
ATOM 502 N N . PRO A 1 70 ? -33.260 1.453 10.680 1.00 87.50 70 PRO A N 1
ATOM 503 C CA . PRO A 1 70 ? -33.390 2.386 9.562 1.00 87.50 70 PRO A CA 1
ATOM 504 C C . PRO A 1 70 ? -32.655 1.924 8.291 1.00 87.50 70 PRO A C 1
ATOM 506 O O . PRO A 1 70 ? -31.464 1.613 8.311 1.00 87.50 70 PRO A O 1
ATOM 509 N N . LYS A 1 71 ? -33.342 1.970 7.141 1.00 83.56 71 LYS A N 1
ATOM 510 C CA . LYS A 1 71 ? -32.758 1.692 5.807 1.00 83.56 71 LYS A CA 1
ATOM 511 C C . LYS A 1 71 ? -31.893 2.843 5.257 1.00 83.56 71 LYS A C 1
ATOM 513 O O . LYS A 1 71 ? -31.469 2.796 4.107 1.00 83.56 71 LYS A O 1
ATOM 518 N N . SER A 1 72 ? -31.643 3.862 6.072 1.00 85.50 72 SER A N 1
ATOM 519 C CA . SER A 1 72 ? -30.913 5.085 5.732 1.00 85.50 72 SER A CA 1
ATOM 520 C C . SER A 1 72 ? -29.749 5.293 6.707 1.00 85.50 72 SER A C 1
ATOM 522 O O . SER A 1 72 ? -29.573 4.519 7.651 1.00 85.50 72 SER A O 1
ATOM 524 N N . ARG A 1 73 ? -28.935 6.330 6.492 1.00 86.31 73 ARG A N 1
ATOM 525 C CA . ARG A 1 73 ? -27.819 6.643 7.387 1.00 86.31 73 ARG A CA 1
ATOM 526 C C . ARG A 1 73 ? -28.337 7.252 8.693 1.00 86.31 73 ARG A C 1
ATOM 528 O O . ARG A 1 73 ? -29.174 8.145 8.666 1.00 86.31 73 ARG A O 1
ATOM 535 N N . VAL A 1 74 ? -27.806 6.780 9.816 1.00 89.56 74 VAL A N 1
ATOM 536 C CA . VAL A 1 74 ? -28.087 7.263 11.172 1.00 89.56 74 VAL A CA 1
ATOM 537 C C . VAL A 1 74 ? -26.880 8.056 11.667 1.00 89.56 74 VAL A C 1
ATOM 539 O O . VAL A 1 74 ? -25.756 7.550 11.685 1.00 89.56 74 VAL A O 1
ATOM 542 N N . VAL A 1 75 ? -27.089 9.301 12.073 1.00 89.19 75 VAL A N 1
ATOM 543 C CA . VAL A 1 75 ? -26.062 10.146 12.688 1.00 89.19 75 VAL A CA 1
ATOM 544 C C . VAL A 1 75 ? -26.477 10.431 14.123 1.00 89.19 75 VAL A C 1
ATOM 546 O O . VAL A 1 75 ? -27.559 10.949 14.356 1.00 89.19 75 VAL A O 1
ATOM 549 N N . MET A 1 76 ? -25.622 10.082 15.077 1.00 91.00 76 MET A N 1
ATOM 550 C CA . MET A 1 76 ? -25.859 10.270 16.506 1.00 91.00 76 MET A CA 1
ATOM 551 C C . MET A 1 76 ? -24.967 11.368 17.062 1.00 91.00 76 MET A C 1
ATOM 553 O O . MET A 1 76 ? -23.778 11.381 16.756 1.00 91.00 76 MET A O 1
ATOM 557 N N . SER A 1 77 ? -25.489 12.225 17.932 1.00 90.06 77 SER A N 1
ATOM 558 C CA . SER A 1 77 ? -24.696 13.182 18.705 1.00 90.06 77 SER A CA 1
ATOM 559 C C . SER A 1 77 ? -25.060 13.138 20.186 1.00 90.06 77 SER A C 1
ATOM 561 O O . SER A 1 77 ? -26.223 12.971 20.534 1.00 90.06 77 SER A O 1
ATOM 563 N N . LEU A 1 78 ? -24.055 13.257 21.059 1.00 89.75 78 LEU A N 1
ATOM 564 C CA . LEU A 1 78 ? -24.224 13.253 22.515 1.00 89.75 78 LEU A CA 1
ATOM 565 C C . LEU A 1 78 ? -23.749 14.590 23.097 1.00 89.75 78 LEU A C 1
ATOM 567 O O . LEU A 1 78 ? -22.548 14.887 23.093 1.00 89.75 78 LEU A O 1
ATOM 571 N N . SER A 1 79 ? -24.670 15.373 23.655 1.00 87.25 79 SER A N 1
ATOM 572 C CA . SER A 1 79 ? -24.413 16.700 24.229 1.00 87.25 79 SER A CA 1
ATOM 573 C C . SER A 1 79 ? -24.712 16.737 25.737 1.00 87.25 79 SER A C 1
ATOM 575 O O . SER A 1 79 ? -25.565 15.983 26.203 1.00 87.25 79 SER A O 1
ATOM 577 N N . PRO A 1 80 ? -24.008 17.562 26.541 1.00 83.62 80 PRO A N 1
ATOM 578 C CA . PRO A 1 80 ? -22.993 18.559 26.172 1.00 83.62 80 PRO A CA 1
ATOM 579 C C . PRO A 1 80 ? -21.595 17.954 26.004 1.00 83.62 80 PRO A C 1
ATOM 581 O O . PRO A 1 80 ? -21.194 17.097 26.784 1.00 83.62 80 PRO A O 1
ATOM 584 N N . ALA A 1 81 ? -20.809 18.410 25.022 1.00 76.25 81 ALA A N 1
ATOM 585 C CA . ALA A 1 81 ? -19.479 17.861 24.708 1.00 76.25 81 ALA A CA 1
ATOM 586 C C . ALA A 1 81 ? -18.472 17.895 25.880 1.00 76.25 81 ALA A C 1
ATOM 588 O O . ALA A 1 81 ? -17.593 17.042 25.935 1.00 76.25 81 ALA A O 1
ATOM 589 N N . SER A 1 82 ? -18.637 18.826 26.825 1.00 71.25 82 SER A N 1
ATOM 590 C CA . SER A 1 82 ? -17.773 19.019 28.001 1.00 71.25 82 SER A CA 1
ATOM 591 C C . SER A 1 82 ? -17.827 17.886 29.029 1.00 71.25 82 SER A C 1
ATOM 593 O O . SER A 1 82 ? -16.906 17.748 29.829 1.00 71.25 82 SER A O 1
ATOM 595 N N . VAL A 1 83 ? -18.885 17.071 29.019 1.00 79.19 83 VAL A N 1
ATOM 596 C CA . VAL A 1 83 ? -19.055 15.955 29.958 1.00 79.19 83 VAL A CA 1
ATOM 597 C C . VAL A 1 83 ? -18.452 14.681 29.357 1.00 79.19 83 VAL A C 1
ATOM 599 O O . VAL A 1 83 ? -18.853 14.307 28.247 1.00 79.19 83 VAL A O 1
ATOM 602 N N . PRO A 1 84 ? -17.528 13.983 30.045 1.00 72.44 84 PRO A N 1
ATOM 603 C CA . PRO A 1 84 ? -17.042 12.680 29.602 1.00 72.44 84 PRO A CA 1
ATOM 604 C C . PRO A 1 84 ? -18.185 11.656 29.610 1.00 72.44 84 PRO A C 1
ATOM 606 O O . PRO A 1 84 ? -18.748 11.369 30.663 1.00 72.44 84 PRO A O 1
ATOM 609 N N . LYS A 1 85 ? -18.528 11.089 28.448 1.00 81.12 85 LYS A N 1
ATOM 610 C CA . LYS A 1 85 ? -19.486 9.974 28.354 1.00 81.12 85 LYS A CA 1
ATOM 611 C C . LYS A 1 85 ? -18.690 8.682 28.390 1.00 81.12 85 LYS A C 1
ATOM 613 O O . LYS A 1 85 ? -18.099 8.306 27.378 1.00 81.12 85 LYS A O 1
ATOM 618 N N . ARG A 1 86 ? -18.612 8.084 29.578 1.00 73.00 86 ARG A N 1
ATOM 619 C CA . ARG A 1 86 ? -17.898 6.830 29.819 1.00 73.00 86 ARG A CA 1
ATOM 620 C C . ARG A 1 86 ? -18.875 5.684 30.042 1.00 73.00 86 ARG A C 1
ATOM 622 O O . ARG A 1 86 ? -19.898 5.881 30.694 1.00 73.00 86 ARG A O 1
ATOM 629 N N . GLY A 1 87 ? -18.525 4.506 29.538 1.00 71.56 87 GLY A N 1
ATOM 630 C CA . GLY A 1 87 ? -19.304 3.283 29.719 1.00 71.56 87 GLY A CA 1
ATOM 631 C C . GLY A 1 87 ? -20.459 3.102 28.726 1.00 71.56 87 GLY A C 1
ATOM 632 O O . GLY A 1 87 ? -20.660 3.875 27.791 1.00 71.56 87 GLY A O 1
ATOM 633 N N . SER A 1 88 ? -21.211 2.026 28.929 1.00 72.75 88 SER A N 1
ATOM 634 C CA . SER A 1 88 ? -22.228 1.472 28.023 1.00 72.75 88 SER A CA 1
ATOM 635 C C . SER A 1 88 ? -23.667 1.906 28.332 1.00 72.75 88 SER A C 1
ATOM 637 O O . SER A 1 88 ? -24.587 1.553 27.598 1.00 72.75 88 SER A O 1
ATOM 639 N N . GLY A 1 89 ? -23.885 2.717 29.373 1.00 81.62 89 GLY A N 1
ATOM 640 C CA . GLY A 1 89 ? -25.223 3.146 29.811 1.00 81.62 89 GLY A CA 1
ATOM 641 C C . GLY A 1 89 ? -26.002 4.028 28.819 1.00 81.62 89 GLY A C 1
ATOM 642 O O . GLY A 1 89 ? -27.146 4.386 29.097 1.00 81.62 89 GLY A O 1
ATOM 643 N N . PHE A 1 90 ? -25.398 4.380 27.678 1.00 89.38 90 PHE A N 1
ATOM 644 C CA . PHE A 1 90 ? -25.995 5.196 26.617 1.00 89.38 90 PHE A CA 1
ATOM 645 C C . PHE A 1 90 ? -26.638 4.377 25.490 1.00 89.38 90 PHE A C 1
ATOM 647 O O . PHE A 1 90 ? -27.278 4.969 24.620 1.00 89.38 90 PHE A O 1
ATOM 654 N N . ASP A 1 91 ? -26.506 3.048 25.496 1.00 92.25 91 ASP A N 1
ATOM 655 C CA . ASP A 1 91 ? -27.067 2.188 24.450 1.00 92.25 91 ASP A CA 1
ATOM 656 C C . ASP A 1 91 ? -28.600 2.342 24.366 1.00 92.25 91 ASP A C 1
ATOM 658 O O . ASP A 1 91 ? -29.163 2.512 23.281 1.00 92.25 91 ASP A O 1
ATOM 662 N N . LEU A 1 92 ? -29.280 2.351 25.518 1.00 92.38 92 LEU A N 1
ATOM 663 C CA . LEU A 1 92 ? -30.737 2.465 25.599 1.00 92.38 92 LEU A CA 1
ATOM 664 C C . LEU A 1 92 ? -31.260 3.864 25.172 1.00 92.38 92 LEU A C 1
ATOM 666 O O . LEU A 1 92 ? -32.164 3.920 24.332 1.00 92.38 92 LEU A O 1
ATOM 670 N N . PRO A 1 93 ? -30.663 4.997 25.615 1.00 93.50 93 PRO A N 1
ATOM 671 C CA . PRO A 1 93 ? -30.919 6.324 25.040 1.00 93.50 93 PRO A CA 1
ATOM 672 C C . PRO A 1 93 ? -30.723 6.423 23.526 1.00 93.50 93 PRO A C 1
ATOM 674 O O . PRO A 1 93 ? -31.512 7.083 22.851 1.00 93.50 93 PRO A O 1
ATOM 677 N N . MET A 1 94 ? -29.687 5.779 22.973 1.00 93.44 94 MET A N 1
ATOM 678 C CA . MET A 1 94 ? -29.456 5.778 21.525 1.00 93.44 94 MET A CA 1
ATOM 679 C C . MET A 1 94 ? -30.588 5.075 20.781 1.00 93.44 94 MET A C 1
ATOM 681 O O . MET A 1 94 ? -31.063 5.611 19.782 1.00 93.44 94 MET A O 1
ATOM 685 N N . VAL A 1 95 ? -31.060 3.918 21.262 1.00 94.19 95 VAL A N 1
ATOM 686 C CA . VAL A 1 95 ? -32.223 3.261 20.644 1.00 94.19 95 VAL A CA 1
ATOM 687 C C . VAL A 1 95 ? -33.450 4.163 20.715 1.00 94.19 95 VAL A C 1
ATOM 689 O O . VAL A 1 95 ? -34.128 4.331 19.702 1.00 94.19 95 VAL A O 1
ATOM 692 N N . LEU A 1 96 ? -33.716 4.793 21.863 1.00 94.25 96 LEU A N 1
ATOM 693 C CA . LEU A 1 96 ? -34.861 5.693 21.987 1.00 94.25 96 LEU A CA 1
ATOM 694 C C . LEU A 1 96 ? -34.791 6.849 20.979 1.00 94.25 96 LEU A C 1
ATOM 696 O O . LEU A 1 96 ? -35.778 7.125 20.301 1.00 94.25 96 LEU A O 1
ATOM 700 N N . ALA A 1 97 ? -33.627 7.480 20.809 1.00 93.81 97 ALA A N 1
ATOM 701 C CA . ALA A 1 97 ? -33.466 8.556 19.834 1.00 93.81 97 ALA A CA 1
ATOM 702 C C . ALA A 1 97 ? -33.751 8.083 18.391 1.00 93.81 97 ALA A C 1
ATOM 704 O O . ALA A 1 97 ? -34.366 8.822 17.620 1.00 93.81 97 ALA A O 1
ATOM 705 N N . ILE A 1 98 ? -33.386 6.839 18.034 1.00 93.50 98 ILE A N 1
ATOM 706 C CA . ILE A 1 98 ? -33.741 6.229 16.736 1.00 93.50 98 ILE A CA 1
ATOM 707 C C . ILE A 1 98 ? -35.255 6.040 16.620 1.00 93.50 98 ILE A C 1
ATOM 709 O O . ILE A 1 98 ? -35.834 6.411 15.600 1.00 93.50 98 ILE A O 1
ATOM 713 N N . LEU A 1 99 ? -35.901 5.492 17.651 1.00 92.50 99 LEU A N 1
ATOM 714 C CA . LEU A 1 99 ? -37.344 5.238 17.652 1.00 92.50 99 LEU A CA 1
ATOM 715 C C . LEU A 1 99 ? -38.155 6.536 17.535 1.00 92.50 99 LEU A C 1
ATOM 717 O O . LEU A 1 99 ? -39.148 6.573 16.803 1.00 92.50 99 LEU A O 1
ATOM 721 N N . VAL A 1 100 ? -37.702 7.617 18.178 1.00 92.25 100 VAL A N 1
ATOM 722 C CA . VAL A 1 100 ? -38.293 8.958 18.030 1.00 92.25 100 VAL A CA 1
ATOM 723 C C . VAL A 1 100 ? -38.072 9.493 16.610 1.00 92.25 100 VAL A C 1
ATOM 725 O O . VAL A 1 100 ? -39.016 9.955 15.971 1.00 92.25 100 VAL A O 1
ATOM 728 N N . ALA A 1 101 ? -36.866 9.353 16.045 1.00 91.00 101 ALA A N 1
ATOM 729 C CA . ALA A 1 101 ? -36.578 9.768 14.665 1.00 91.00 101 ALA A CA 1
ATOM 730 C C . ALA A 1 101 ? -37.387 8.970 13.615 1.00 91.00 101 ALA A C 1
ATOM 732 O O . ALA A 1 101 ? -37.749 9.494 12.555 1.00 91.00 101 ALA A O 1
ATOM 733 N N . GLN A 1 102 ? -37.706 7.705 13.907 1.00 89.69 102 GLN A N 1
ATOM 734 C CA . GLN A 1 102 ? -38.590 6.851 13.108 1.00 89.69 102 GLN A CA 1
ATOM 735 C C . GLN A 1 102 ? -40.084 7.134 13.333 1.00 89.69 102 GLN A C 1
ATOM 737 O O . GLN A 1 102 ? -40.896 6.639 12.552 1.00 89.69 102 GLN A O 1
ATOM 742 N N . ARG A 1 103 ? -40.445 7.953 14.334 1.00 87.38 103 ARG A N 1
ATOM 743 C CA . ARG A 1 103 ? -41.825 8.232 14.781 1.00 87.38 103 ARG A CA 1
ATOM 744 C C . ARG A 1 103 ? -42.567 7.013 15.343 1.00 87.38 103 ARG A C 1
ATOM 746 O O . ARG A 1 103 ? -43.792 6.980 15.331 1.00 87.38 103 ARG A O 1
ATOM 753 N N . VAL A 1 104 ? -41.829 6.020 15.839 1.00 87.81 104 VAL A N 1
ATOM 754 C CA . VAL A 1 104 ? -42.386 4.889 16.605 1.00 87.81 104 VAL A CA 1
ATOM 755 C C . VAL A 1 104 ? -42.767 5.334 18.022 1.00 87.81 104 VAL A C 1
ATOM 757 O O . VAL A 1 104 ? -43.682 4.777 18.629 1.00 87.81 104 VAL A O 1
ATOM 760 N N . VAL A 1 105 ? -42.060 6.342 18.539 1.00 87.50 105 VAL A N 1
ATOM 761 C CA . VAL A 1 105 ? -42.319 6.990 19.828 1.00 87.50 105 VAL A CA 1
ATOM 762 C C . VAL A 1 105 ? -42.539 8.494 19.591 1.00 87.50 105 VAL A C 1
ATOM 764 O O . VAL A 1 105 ? -41.706 9.115 18.920 1.00 87.50 105 VAL A O 1
ATOM 767 N N . PRO A 1 106 ? -43.633 9.094 20.095 1.00 84.62 106 PRO A N 1
ATOM 768 C CA . PRO A 1 106 ? -43.856 10.539 20.052 1.00 84.62 106 PRO A CA 1
ATOM 769 C C . PRO A 1 106 ? -42.767 11.321 20.804 1.00 84.62 106 PRO A C 1
ATOM 771 O O . PRO A 1 106 ? -42.385 10.967 21.916 1.00 84.62 106 PRO A O 1
ATOM 774 N N . ALA A 1 107 ? -42.288 12.426 20.223 1.00 83.38 107 ALA A N 1
ATOM 775 C CA . ALA A 1 107 ? -41.230 13.247 20.829 1.00 83.38 107 ALA A CA 1
ATOM 776 C C . ALA A 1 107 ? -41.655 13.927 22.149 1.00 83.38 107 ALA A C 1
ATOM 778 O O . ALA A 1 107 ? -40.811 14.242 22.985 1.00 83.38 107 ALA A O 1
ATOM 779 N N . GLU A 1 108 ? -42.957 14.152 22.339 1.00 79.31 108 GLU A N 1
ATOM 780 C CA . GLU A 1 108 ? -43.515 14.755 23.556 1.00 79.31 108 GLU A CA 1
ATOM 781 C C . GLU A 1 108 ? -43.343 13.834 24.775 1.00 79.31 108 GLU A C 1
ATOM 783 O O . GLU A 1 108 ? -43.018 14.298 25.866 1.00 79.31 108 GLU A O 1
ATOM 788 N N . GLU A 1 109 ? -43.462 12.519 24.577 1.00 76.19 109 GLU A N 1
ATOM 789 C CA . GLU A 1 109 ? -43.379 11.512 25.644 1.00 76.19 109 GLU A CA 1
ATOM 790 C C . GLU A 1 109 ? -41.930 11.193 26.051 1.00 76.19 109 GLU A C 1
ATOM 792 O O . GLU A 1 109 ? -41.654 10.818 27.196 1.00 76.19 109 GLU A O 1
ATOM 797 N N . SER A 1 110 ? -40.971 11.375 25.136 1.00 80.62 110 SER A N 1
ATOM 798 C CA . SER A 1 110 ? -39.546 11.179 25.422 1.00 80.62 110 SER A CA 1
ATOM 799 C C . SER A 1 110 ? -38.900 12.372 26.136 1.00 80.62 110 SER A C 1
ATOM 801 O O . SER A 1 110 ? -37.850 12.210 26.756 1.00 80.62 110 SER A O 1
ATOM 803 N N . GLY A 1 111 ? -39.497 13.569 26.068 1.00 78.12 111 GLY A N 1
ATOM 804 C CA . GLY A 1 111 ? -38.896 14.808 26.578 1.00 78.12 111 GLY A CA 1
ATOM 805 C C . GLY A 1 111 ? -38.743 14.870 28.102 1.00 78.12 111 GLY A C 1
ATOM 806 O O . GLY A 1 111 ? -37.756 15.418 28.595 1.00 78.12 111 GLY A O 1
ATOM 807 N N . SER A 1 112 ? -39.683 14.280 28.843 1.00 82.56 112 SER A N 1
ATOM 808 C CA . SER A 1 112 ? -39.713 14.242 30.316 1.00 82.56 112 SER A CA 1
ATOM 809 C C . SER A 1 112 ? -39.131 12.954 30.916 1.00 82.56 112 SER A C 1
ATOM 811 O O . SER A 1 112 ? -39.161 12.774 32.139 1.00 82.56 112 SER A O 1
ATOM 813 N N . THR A 1 113 ? -38.588 12.077 30.064 1.00 90.69 113 THR A N 1
ATOM 814 C CA . THR A 1 113 ? -38.178 10.717 30.418 1.00 90.69 113 THR A CA 1
ATOM 815 C C . THR A 1 113 ? -36.666 10.541 30.294 1.00 90.69 113 THR A C 1
ATOM 817 O O . THR A 1 113 ? -36.076 10.810 29.247 1.00 90.69 113 THR A O 1
ATOM 820 N N . ILE A 1 114 ? -36.034 10.035 31.351 1.00 93.06 114 ILE A N 1
ATOM 821 C CA . ILE A 1 114 ? -34.625 9.633 31.359 1.00 93.06 114 ILE A CA 1
ATOM 822 C C . ILE A 1 114 ? -34.511 8.141 31.095 1.00 93.06 114 ILE A C 1
ATOM 824 O O . ILE A 1 114 ? -35.270 7.347 31.634 1.00 93.06 114 ILE A O 1
ATOM 828 N N . VAL A 1 115 ? -33.538 7.738 30.288 1.00 94.12 115 VAL A N 1
ATOM 829 C CA . VAL A 1 115 ? -33.300 6.331 29.980 1.00 94.12 115 VAL A CA 1
ATOM 830 C C . VAL A 1 115 ? -31.854 5.978 30.308 1.00 94.12 115 VAL A C 1
ATOM 832 O O . VAL A 1 115 ? -30.931 6.713 29.965 1.00 94.12 115 VAL A O 1
ATOM 835 N N . ILE A 1 116 ? -31.641 4.874 31.016 1.00 93.88 116 ILE A N 1
ATOM 836 C CA . ILE A 1 116 ? -30.317 4.410 31.439 1.00 93.88 116 ILE A CA 1
ATOM 837 C C . ILE A 1 116 ? -30.262 2.904 31.200 1.00 93.88 116 ILE A C 1
ATOM 839 O O . ILE A 1 116 ? -31.146 2.174 31.640 1.00 93.88 116 ILE A O 1
ATOM 843 N N . GLY A 1 117 ? -29.232 2.423 30.507 1.00 91.62 117 GLY A N 1
ATOM 844 C CA . GLY A 1 117 ? -29.043 0.985 30.340 1.00 91.62 117 GLY A CA 1
ATOM 845 C C . GLY A 1 117 ? -28.034 0.616 29.266 1.00 91.62 117 GLY A C 1
ATOM 846 O O . GLY A 1 117 ? -27.965 1.259 28.216 1.00 91.62 117 GLY A O 1
ATOM 847 N N . GLU A 1 118 ? -27.281 -0.451 29.532 1.00 91.88 118 GLU A N 1
ATOM 848 C CA . GLU A 1 118 ? -26.494 -1.156 28.520 1.00 91.88 118 GLU A CA 1
ATOM 849 C C . GLU A 1 118 ? -27.378 -2.174 27.792 1.00 91.88 118 GLU A C 1
ATOM 851 O O . GLU A 1 118 ? -28.253 -2.798 28.398 1.00 91.88 118 GLU A O 1
ATOM 856 N N . LEU A 1 119 ? -27.124 -2.383 26.498 1.00 92.56 119 LEU A N 1
ATOM 857 C CA . LEU A 1 119 ? -27.819 -3.395 25.710 1.00 92.56 119 LEU A CA 1
ATOM 858 C C . LEU A 1 119 ? -26.923 -4.599 25.412 1.00 92.56 119 LEU A C 1
ATOM 860 O O . LEU A 1 119 ? -25.844 -4.484 24.829 1.00 92.56 119 LEU A O 1
ATOM 864 N N . GLY A 1 120 ? -27.426 -5.786 25.752 1.00 91.25 120 GLY A N 1
ATOM 865 C CA . GLY A 1 120 ? -26.965 -7.041 25.172 1.00 91.25 120 GLY A CA 1
ATOM 866 C C . GLY A 1 120 ? -27.329 -7.129 23.687 1.00 91.25 120 GLY A C 1
ATOM 867 O O . GLY A 1 120 ? -28.279 -6.500 23.223 1.00 91.25 120 GLY A O 1
ATOM 868 N N . LEU A 1 121 ? -26.586 -7.936 22.923 1.00 90.75 121 LEU A N 1
ATOM 869 C CA . LEU A 1 121 ? -26.837 -8.127 21.486 1.00 90.75 121 LEU A CA 1
ATOM 870 C C . LEU A 1 121 ? -28.218 -8.734 21.191 1.00 90.75 121 LEU A C 1
ATOM 872 O O . LEU A 1 121 ? -28.728 -8.563 20.091 1.00 90.75 121 LEU A O 1
ATOM 876 N N . ASP A 1 122 ? -28.801 -9.444 22.152 1.00 90.81 122 ASP A N 1
ATOM 877 C CA . ASP A 1 122 ? -30.129 -10.065 22.123 1.00 90.81 122 ASP A CA 1
ATOM 878 C C . ASP A 1 122 ? -31.269 -9.096 22.485 1.00 90.81 122 ASP A C 1
ATOM 880 O O . ASP A 1 122 ? -32.437 -9.443 22.345 1.00 90.81 122 ASP A O 1
ATOM 884 N N . GLY A 1 123 ? -30.942 -7.877 22.926 1.00 89.88 123 GLY A N 1
ATOM 885 C CA . GLY A 1 123 ? -31.913 -6.904 23.419 1.00 89.88 123 GLY A CA 1
ATOM 886 C C . GLY A 1 123 ? -32.134 -6.934 24.931 1.00 89.88 123 GLY A C 1
ATOM 887 O O . GLY A 1 123 ? -32.952 -6.153 25.418 1.00 89.88 123 GLY A O 1
ATOM 888 N N . THR A 1 124 ? -31.411 -7.767 25.685 1.00 93.69 124 THR A N 1
ATOM 889 C CA . THR A 1 124 ? -31.450 -7.756 27.155 1.00 93.69 124 THR A CA 1
ATOM 890 C C . THR A 1 124 ? -30.882 -6.439 27.697 1.00 93.69 124 THR A C 1
ATOM 892 O O . THR A 1 124 ? -29.806 -6.007 27.278 1.00 93.69 124 THR A O 1
ATOM 895 N N . VAL A 1 125 ? -31.576 -5.807 28.650 1.00 92.75 125 VAL A N 1
ATOM 896 C CA . VAL A 1 125 ? -31.117 -4.572 29.309 1.00 92.75 125 VAL A CA 1
ATOM 897 C C . VAL A 1 125 ? -30.260 -4.938 30.522 1.00 92.75 125 VAL A C 1
ATOM 899 O O . VAL A 1 125 ? -30.738 -5.526 31.494 1.00 92.75 125 VAL A O 1
ATOM 902 N N . ARG A 1 126 ? -28.970 -4.615 30.452 1.00 90.69 126 ARG A N 1
ATOM 903 C CA . ARG A 1 126 ? -27.954 -4.981 31.448 1.00 90.69 126 ARG A CA 1
ATOM 904 C C . ARG A 1 126 ? -27.787 -3.902 32.519 1.00 90.69 126 ARG A C 1
ATOM 906 O O . ARG A 1 126 ? -28.027 -2.729 32.221 1.00 90.69 126 ARG A O 1
ATOM 913 N N . PRO A 1 127 ? -27.383 -4.282 33.750 1.00 89.69 127 PRO A N 1
ATOM 914 C CA . PRO A 1 127 ? -27.180 -3.327 34.829 1.00 89.69 127 PRO A CA 1
ATOM 915 C C . PRO A 1 127 ? -26.093 -2.304 34.498 1.00 89.69 127 PRO A C 1
ATOM 917 O O . PRO A 1 127 ? -25.133 -2.612 33.795 1.00 89.69 127 PRO A O 1
ATOM 920 N N . VAL A 1 128 ? -26.253 -1.098 35.037 1.00 88.94 128 VAL A N 1
ATOM 921 C CA . VAL A 1 128 ? -25.288 0.004 34.935 1.00 88.94 128 VAL A CA 1
ATOM 922 C C . VAL A 1 128 ? -24.921 0.452 36.344 1.00 88.94 128 VAL A C 1
ATOM 924 O O . VAL A 1 128 ? -25.774 0.475 37.231 1.00 88.94 128 VAL A O 1
ATOM 927 N N . ASP A 1 129 ? -23.662 0.817 36.556 1.00 86.44 129 ASP A N 1
ATOM 928 C CA . ASP A 1 129 ? -23.200 1.298 37.855 1.00 86.44 129 ASP A CA 1
ATOM 929 C C . ASP A 1 129 ? -23.703 2.718 38.151 1.00 86.44 129 ASP A C 1
ATOM 931 O O . ASP A 1 129 ? -23.711 3.599 37.286 1.00 86.44 129 ASP A O 1
ATOM 935 N N . GLY A 1 130 ? -24.085 2.956 39.409 1.00 86.62 130 GLY A N 1
ATOM 936 C CA . GLY A 1 130 ? -24.448 4.282 39.910 1.00 86.62 130 GLY A CA 1
ATOM 937 C C . GLY A 1 130 ? -25.797 4.801 39.409 1.00 86.62 130 GLY A C 1
ATOM 938 O O . GLY A 1 130 ? -25.952 6.003 39.185 1.00 86.62 130 GLY A O 1
ATOM 939 N N . VAL A 1 131 ? -26.797 3.924 39.284 1.00 89.88 131 VAL A N 1
ATOM 940 C CA . VAL A 1 131 ? -28.169 4.317 38.922 1.00 89.88 131 VAL A CA 1
ATOM 941 C C . VAL A 1 131 ? -28.775 5.240 39.981 1.00 89.88 131 VAL A C 1
ATOM 943 O O . VAL A 1 131 ? -29.408 6.232 39.627 1.00 89.88 131 VAL A O 1
ATOM 946 N N . LEU A 1 132 ? -28.533 4.989 41.272 1.00 88.50 132 LEU A N 1
ATOM 947 C CA . LEU A 1 132 ? -29.036 5.849 42.352 1.00 88.50 132 LEU A CA 1
ATOM 948 C C . LEU A 1 132 ? -28.604 7.329 42.208 1.00 88.50 132 LEU A C 1
ATOM 950 O O . LEU A 1 132 ? -29.485 8.188 42.111 1.00 88.50 132 LEU A O 1
ATOM 954 N N . PRO A 1 133 ? -27.301 7.682 42.158 1.00 89.88 133 PRO A N 1
ATOM 955 C CA . PRO A 1 133 ? -26.888 9.077 41.990 1.00 89.88 133 PRO A CA 1
ATOM 956 C C . PRO A 1 133 ? -27.331 9.689 40.651 1.00 89.88 133 PRO A C 1
ATOM 958 O O . PRO A 1 133 ? -27.605 10.890 40.601 1.00 89.88 133 PRO A O 1
ATOM 961 N N . MET A 1 134 ? -27.458 8.894 39.580 1.00 92.25 134 MET A N 1
ATOM 962 C CA . MET A 1 134 ? -28.025 9.368 38.312 1.00 92.25 134 MET A CA 1
ATOM 963 C C . MET A 1 134 ? -29.501 9.764 38.460 1.00 92.25 134 MET A C 1
ATOM 965 O O . MET A 1 134 ? -29.885 10.840 38.011 1.00 92.25 134 MET A O 1
ATOM 969 N N . LEU A 1 135 ? -30.323 8.945 39.121 1.00 92.69 135 LEU A N 1
ATOM 970 C CA . LEU A 1 135 ? -31.745 9.239 39.329 1.00 92.69 135 LEU A CA 1
ATOM 971 C C . LEU A 1 135 ? -31.958 10.445 40.254 1.00 92.69 135 LEU A C 1
ATOM 973 O O . LEU A 1 135 ? -32.774 11.309 39.950 1.00 92.69 135 LEU A O 1
ATOM 977 N N . LEU A 1 136 ? -31.176 10.573 41.329 1.00 90.50 136 LEU A N 1
ATOM 978 C CA . LEU A 1 136 ? -31.222 11.760 42.196 1.00 90.50 136 LEU A CA 1
ATOM 979 C C . LEU A 1 136 ? -30.878 13.049 41.432 1.00 90.50 136 LEU A C 1
ATOM 981 O O . LEU A 1 136 ? -31.473 14.099 41.666 1.00 90.50 136 LEU A O 1
ATOM 985 N N . ALA A 1 137 ? -29.909 12.986 40.515 1.00 90.44 137 ALA A N 1
ATOM 986 C CA . ALA A 1 137 ? -29.561 14.121 39.667 1.00 90.44 137 ALA A CA 1
ATOM 987 C C . ALA A 1 137 ? -30.635 14.415 38.605 1.00 90.44 137 ALA A C 1
ATOM 989 O O . ALA A 1 137 ? -30.857 15.581 38.284 1.00 90.44 137 ALA A O 1
ATOM 990 N N . ALA A 1 138 ? -31.309 13.386 38.083 1.00 91.75 138 ALA A N 1
ATOM 991 C CA . ALA A 1 138 ? -32.418 13.540 37.145 1.00 91.75 138 ALA A CA 1
ATOM 992 C C . ALA A 1 138 ? -33.622 14.255 37.785 1.00 91.75 138 ALA A C 1
ATOM 994 O O . ALA A 1 138 ? -34.171 15.173 37.180 1.00 91.75 138 ALA A O 1
ATOM 995 N N . ASP A 1 139 ? -33.970 13.903 39.024 1.00 91.69 139 ASP A N 1
ATOM 996 C CA . ASP A 1 139 ? -35.029 14.570 39.797 1.00 91.69 139 ASP A CA 1
ATOM 997 C C . ASP A 1 139 ? -34.713 16.061 40.002 1.00 91.69 139 ASP A C 1
ATOM 999 O O . ASP A 1 139 ? -35.510 16.931 39.661 1.00 91.69 139 ASP A O 1
ATOM 1003 N N . ARG A 1 140 ? -33.478 16.380 40.422 1.00 89.94 140 ARG A N 1
ATOM 1004 C CA . ARG A 1 140 ? -33.007 17.774 40.557 1.00 89.94 140 ARG A CA 1
ATOM 1005 C C . ARG A 1 140 ? -33.003 18.552 39.240 1.00 89.94 140 ARG A C 1
ATOM 1007 O O . ARG A 1 140 ? -33.089 19.776 39.261 1.00 89.94 140 ARG A O 1
ATOM 1014 N N . ALA A 1 141 ? -32.861 17.860 38.111 1.00 88.69 141 ALA A N 1
ATOM 1015 C CA . ALA A 1 141 ? -32.927 18.449 36.777 1.00 88.69 141 ALA A CA 1
ATOM 1016 C C . ALA A 1 141 ? -34.370 18.596 36.250 1.00 88.69 141 ALA A C 1
ATOM 1018 O O . ALA A 1 141 ? -34.551 19.124 35.153 1.00 88.69 141 ALA A O 1
ATOM 1019 N N . GLY A 1 142 ? -35.380 18.170 37.020 1.00 88.88 142 GLY A N 1
ATOM 1020 C CA . GLY A 1 142 ? -36.800 18.347 36.711 1.00 88.88 142 GLY A CA 1
ATOM 1021 C C . GLY A 1 142 ? -37.406 17.272 35.806 1.00 88.88 142 GLY A C 1
ATOM 1022 O O . GLY A 1 142 ? -38.460 17.508 35.220 1.00 88.88 142 GLY A O 1
ATOM 1023 N N . PHE A 1 143 ? -36.759 16.113 35.653 1.00 91.31 143 PHE A N 1
ATOM 1024 C CA . PHE A 1 143 ? -37.366 14.980 34.948 1.00 91.31 143 PHE A CA 1
ATOM 1025 C C . PHE A 1 143 ? -38.433 14.310 35.822 1.00 91.31 143 PHE A C 1
ATOM 1027 O O . PHE A 1 143 ? -38.329 14.330 37.044 1.00 91.31 143 PHE A O 1
ATOM 1034 N N . CYS A 1 144 ? -39.453 13.712 35.200 1.00 89.62 144 CYS A N 1
ATOM 1035 C CA . CYS A 1 144 ? -40.579 13.101 35.922 1.00 89.62 144 CYS A CA 1
ATOM 1036 C C . CYS A 1 144 ? -40.595 11.572 35.817 1.00 89.62 144 CYS A C 1
ATOM 1038 O O . CYS A 1 144 ? -41.149 10.905 36.686 1.00 89.62 144 CYS A O 1
ATOM 1040 N N . ARG A 1 145 ? -39.985 11.014 34.764 1.00 91.44 145 ARG A N 1
ATOM 1041 C CA . ARG A 1 145 ? -39.974 9.573 34.487 1.00 91.44 145 ARG A CA 1
ATOM 1042 C C . ARG A 1 145 ? -38.555 9.082 34.235 1.00 91.44 145 ARG A C 1
ATOM 1044 O O . ARG A 1 145 ? -37.745 9.797 33.641 1.00 91.44 145 ARG A O 1
ATOM 1051 N N . ALA A 1 146 ? -38.258 7.851 34.635 1.00 92.19 146 ALA A N 1
ATOM 1052 C CA . ALA A 1 146 ? -36.990 7.205 34.332 1.00 92.19 146 ALA A CA 1
ATOM 1053 C C . ALA A 1 146 ? -37.145 5.709 34.024 1.00 92.19 146 ALA A C 1
ATOM 1055 O O . ALA A 1 146 ? -37.789 4.977 34.765 1.00 92.19 146 ALA A O 1
ATOM 1056 N N . ALA A 1 147 ? -36.494 5.240 32.965 1.00 92.69 147 ALA A N 1
ATOM 1057 C CA . ALA A 1 147 ? -36.331 3.829 32.647 1.00 92.69 147 ALA A CA 1
ATOM 1058 C C . ALA A 1 147 ? -34.902 3.383 32.960 1.00 92.69 147 ALA A C 1
ATOM 1060 O O . ALA A 1 147 ? -33.936 3.979 32.478 1.00 92.69 147 ALA A O 1
ATOM 1061 N N . VAL A 1 148 ? -34.773 2.319 33.747 1.00 93.25 148 VAL A N 1
ATOM 1062 C CA . VAL A 1 148 ? -33.489 1.762 34.196 1.00 93.25 148 VAL A CA 1
ATOM 1063 C C . VAL A 1 148 ? -33.476 0.242 34.026 1.00 93.25 148 VAL A C 1
ATOM 1065 O O . VAL A 1 148 ? -34.539 -0.361 33.870 1.00 93.25 148 VAL A O 1
ATOM 1068 N N . PRO A 1 149 ? -32.314 -0.429 34.076 1.00 92.62 149 PRO A N 1
ATOM 1069 C CA . PRO A 1 149 ? -32.270 -1.883 33.992 1.00 92.62 149 PRO A CA 1
ATOM 1070 C C . PRO A 1 149 ? -32.999 -2.519 35.179 1.00 92.62 149 PRO A C 1
ATOM 1072 O O . PRO A 1 149 ? -32.782 -2.132 36.329 1.00 92.62 149 PRO A O 1
ATOM 1075 N N . ARG A 1 150 ? -33.796 -3.567 34.942 1.00 89.44 150 ARG A N 1
ATOM 1076 C CA . ARG A 1 150 ? -34.501 -4.316 36.004 1.00 89.44 150 ARG A CA 1
ATOM 1077 C C . ARG A 1 150 ? -33.541 -4.888 37.056 1.00 89.44 150 ARG A C 1
ATOM 1079 O O . ARG A 1 150 ? -33.915 -5.078 38.214 1.00 89.44 150 ARG A O 1
ATOM 1086 N N . ALA A 1 151 ? -32.295 -5.154 36.670 1.00 86.50 151 ALA A N 1
ATOM 1087 C CA . ALA A 1 151 ? -31.237 -5.576 37.583 1.00 86.50 151 ALA A CA 1
ATOM 1088 C C . ALA A 1 151 ? -30.858 -4.488 38.615 1.00 86.50 151 ALA A C 1
ATOM 1090 O O . ALA A 1 151 ? -30.539 -4.831 39.749 1.00 86.50 151 ALA A O 1
ATOM 1091 N N . ASN A 1 152 ? -30.994 -3.197 38.285 1.00 89.38 152 ASN A N 1
ATOM 1092 C CA . ASN A 1 152 ? -30.765 -2.072 39.203 1.00 89.38 152 ASN A CA 1
ATOM 1093 C C . ASN A 1 152 ? -32.011 -1.680 40.021 1.00 89.38 152 ASN A C 1
ATOM 1095 O O . ASN A 1 152 ? -32.013 -0.631 40.666 1.00 89.38 152 ASN A O 1
ATOM 1099 N N . ARG A 1 153 ? -33.076 -2.500 40.036 1.00 84.69 153 ARG A N 1
ATOM 1100 C CA . ARG A 1 153 ? -34.348 -2.161 40.706 1.00 84.69 153 ARG A CA 1
ATOM 1101 C C . ARG A 1 153 ? -34.196 -1.734 42.170 1.00 84.69 153 ARG A C 1
ATOM 1103 O O . ARG A 1 153 ? -34.940 -0.885 42.631 1.00 84.69 153 ARG A O 1
ATOM 1110 N N . VAL A 1 154 ? -33.226 -2.288 42.902 1.00 81.44 154 VAL A N 1
ATOM 1111 C CA . VAL A 1 154 ? -33.012 -1.954 44.322 1.00 81.44 154 VAL A CA 1
ATOM 1112 C C . VAL A 1 154 ? -32.543 -0.506 44.480 1.00 81.44 154 VAL A C 1
ATOM 1114 O O . VAL A 1 154 ? -33.080 0.234 45.300 1.00 81.44 154 VAL A O 1
ATOM 1117 N N . GLU A 1 155 ? -31.568 -0.075 43.677 1.00 84.94 155 GLU A N 1
ATOM 1118 C CA . GLU A 1 155 ? -31.120 1.322 43.636 1.00 84.94 155 GLU A CA 1
ATOM 1119 C C . GLU A 1 155 ? -32.227 2.253 43.135 1.00 84.94 155 GLU A C 1
ATOM 1121 O O . GLU A 1 155 ? -32.428 3.333 43.690 1.00 84.94 155 GLU A O 1
ATOM 1126 N N . ALA A 1 156 ? -32.973 1.806 42.125 1.00 86.50 156 ALA A N 1
ATOM 1127 C CA . ALA A 1 156 ? -34.084 2.537 41.532 1.00 86.50 156 ALA A CA 1
ATOM 1128 C C . ALA A 1 156 ? -35.214 2.807 42.536 1.00 86.50 156 ALA A C 1
ATOM 1130 O O . ALA A 1 156 ? -35.623 3.953 42.703 1.00 86.50 156 ALA A O 1
ATOM 1131 N N . SER A 1 157 ? -35.652 1.780 43.273 1.00 82.50 157 SER A N 1
ATOM 1132 C CA . SER A 1 157 ? -36.650 1.898 44.341 1.00 82.50 157 SER A CA 1
ATOM 1133 C C . SER A 1 157 ? -36.175 2.809 45.474 1.00 82.50 157 SER A C 1
ATOM 1135 O O . SER A 1 157 ? -36.973 3.542 46.053 1.00 82.50 157 SER A O 1
ATOM 1137 N N . ARG A 1 158 ? -34.874 2.804 45.806 1.00 83.00 158 ARG A N 1
ATOM 1138 C CA . ARG A 1 158 ? -34.308 3.734 46.802 1.00 83.00 158 ARG A CA 1
ATOM 1139 C C . ARG A 1 158 ? -34.342 5.179 46.315 1.00 83.00 158 ARG A C 1
ATOM 1141 O O . ARG A 1 158 ? -34.654 6.054 47.113 1.00 83.00 158 ARG A O 1
ATOM 1148 N N . ALA A 1 159 ? -34.051 5.421 45.036 1.00 84.62 159 ALA A N 1
ATOM 1149 C CA . ALA A 1 159 ? -34.168 6.748 44.442 1.00 84.62 159 ALA A CA 1
ATOM 1150 C C . ALA A 1 159 ? -35.629 7.219 44.456 1.00 84.62 159 ALA A C 1
ATOM 1152 O O . ALA A 1 159 ? -35.907 8.272 45.013 1.00 84.62 159 ALA A O 1
ATOM 1153 N N . ALA A 1 160 ? -36.557 6.389 43.965 1.00 83.56 160 ALA A N 1
ATOM 1154 C CA . ALA A 1 160 ? -37.992 6.684 43.912 1.00 83.56 160 ALA A CA 1
ATOM 1155 C C . ALA A 1 160 ? -38.620 6.969 45.292 1.00 83.56 160 ALA A C 1
ATOM 1157 O O . ALA A 1 160 ? -39.625 7.660 45.389 1.00 83.56 160 ALA A O 1
ATOM 1158 N N . ARG A 1 161 ? -38.026 6.473 46.388 1.00 80.12 161 ARG A N 1
ATOM 1159 C CA . ARG A 1 161 ? -38.454 6.798 47.763 1.00 80.12 161 ARG A CA 1
ATOM 1160 C C . ARG A 1 161 ? -38.168 8.229 48.190 1.00 80.12 161 ARG A C 1
ATOM 1162 O O . ARG A 1 161 ? -38.828 8.724 49.100 1.00 80.12 161 ARG A O 1
ATOM 1169 N N . VAL A 1 162 ? -37.132 8.837 47.626 1.00 80.31 162 VAL A N 1
ATOM 1170 C CA . VAL A 1 162 ? -36.625 10.152 48.040 1.00 80.31 162 VAL A CA 1
ATOM 1171 C C . VAL A 1 162 ? -36.759 11.202 46.935 1.00 80.31 162 VAL A C 1
ATOM 1173 O O . VAL A 1 162 ? -36.353 12.343 47.143 1.00 80.31 162 VAL A O 1
ATOM 1176 N N . THR A 1 163 ? -37.327 10.829 45.785 1.00 82.75 163 THR A N 1
ATOM 1177 C CA . THR A 1 163 ? -37.584 11.686 44.620 1.00 82.75 163 THR A CA 1
ATOM 1178 C C . THR A 1 163 ? -39.048 11.605 44.195 1.00 82.75 163 THR A C 1
ATOM 1180 O O . THR A 1 163 ? -39.772 10.698 44.599 1.00 82.75 163 THR A O 1
ATOM 1183 N N . GLY A 1 164 ? -39.491 12.542 43.352 1.00 79.75 164 GLY A N 1
ATOM 1184 C CA . GLY A 1 164 ? -40.811 12.484 42.712 1.00 79.75 164 GLY A CA 1
ATOM 1185 C C . GLY A 1 164 ? -40.828 11.680 41.407 1.00 79.75 164 GLY A C 1
ATOM 1186 O O . GLY A 1 164 ? -41.785 11.793 40.644 1.00 79.75 164 GLY A O 1
ATOM 1187 N N . LEU A 1 165 ? -39.762 10.927 41.110 1.00 86.69 165 LEU A N 1
ATOM 1188 C CA . LEU A 1 165 ? -39.584 10.230 39.836 1.00 86.69 165 LEU A CA 1
ATOM 1189 C C . LEU A 1 165 ? -40.391 8.932 39.773 1.00 86.69 165 LEU A C 1
ATOM 1191 O O . LEU A 1 165 ? -40.230 8.042 40.608 1.00 86.69 165 LEU A O 1
ATOM 1195 N N . GLU A 1 166 ? -41.151 8.762 38.695 1.00 88.00 166 GLU A N 1
ATOM 1196 C CA . GLU A 1 166 ? -41.693 7.464 38.300 1.00 88.00 166 GLU A CA 1
ATOM 1197 C C . GLU A 1 166 ? -40.578 6.633 37.646 1.00 88.00 166 GLU A C 1
ATOM 1199 O O . GLU A 1 166 ? -40.130 6.941 36.538 1.00 88.00 166 GLU A O 1
ATOM 1204 N N . VAL A 1 167 ? -40.098 5.588 38.329 1.00 89.12 167 VAL A N 1
ATOM 1205 C CA . VAL A 1 167 ? -38.990 4.756 37.834 1.00 89.12 167 VAL A CA 1
ATOM 1206 C C . VAL A 1 167 ? -39.481 3.373 37.412 1.00 89.12 167 VAL A C 1
ATOM 1208 O O . VAL A 1 167 ? -40.086 2.653 38.204 1.00 89.12 167 VAL A O 1
ATOM 1211 N N . ALA A 1 168 ? -39.179 2.973 36.180 1.00 89.81 168 ALA A N 1
ATOM 1212 C CA . ALA A 1 168 ? -39.532 1.681 35.604 1.00 89.81 168 ALA A CA 1
ATOM 1213 C C . ALA A 1 168 ? -38.293 0.806 35.370 1.00 89.81 168 ALA A C 1
ATOM 1215 O O . ALA A 1 168 ? -37.273 1.270 34.852 1.00 89.81 168 ALA A O 1
ATOM 1216 N N . GLY A 1 169 ? -38.388 -0.475 35.734 1.00 90.31 169 GLY A N 1
ATOM 1217 C CA . GLY A 1 169 ? -37.325 -1.459 35.528 1.00 90.31 169 GLY A CA 1
ATOM 1218 C C . GLY A 1 169 ? -37.520 -2.261 34.241 1.00 90.31 169 GLY A C 1
ATOM 1219 O O . GLY A 1 169 ? -38.385 -3.130 34.185 1.00 90.31 169 GLY A O 1
ATOM 1220 N N . LEU A 1 170 ? -36.683 -2.036 33.230 1.00 91.06 170 LEU A N 1
ATOM 1221 C CA . LEU A 1 170 ? -36.729 -2.745 31.948 1.00 91.06 170 LEU A CA 1
ATOM 1222 C C . LEU A 1 170 ? -35.831 -3.983 31.962 1.00 91.06 170 LEU A C 1
ATOM 1224 O O . LEU A 1 170 ? -34.643 -3.897 32.276 1.00 91.06 170 LEU A O 1
ATOM 1228 N N . ALA A 1 171 ? -36.385 -5.140 31.598 1.00 90.69 171 ALA A N 1
ATOM 1229 C CA . ALA A 1 171 ? -35.606 -6.362 31.383 1.00 90.69 171 ALA A CA 1
ATOM 1230 C C . ALA A 1 171 ? -35.127 -6.488 29.929 1.00 90.69 171 ALA A C 1
ATOM 1232 O O . ALA A 1 171 ? -34.033 -6.997 29.680 1.00 90.69 171 ALA A O 1
ATOM 1233 N N . HIS A 1 172 ? -35.929 -6.011 28.974 1.00 93.12 172 HIS A N 1
ATOM 1234 C CA . HIS A 1 172 ? -35.669 -6.163 27.549 1.00 93.12 172 HIS A CA 1
ATOM 1235 C C . HIS A 1 172 ? -36.036 -4.891 26.774 1.00 93.12 172 HIS A C 1
ATOM 1237 O O . HIS A 1 172 ? -36.985 -4.181 27.088 1.00 93.12 172 HIS A O 1
ATOM 1243 N N . LEU A 1 173 ? -35.294 -4.620 25.701 1.00 93.38 173 LEU A N 1
ATOM 1244 C CA . LEU A 1 173 ? -35.496 -3.482 24.806 1.00 93.38 173 LEU A CA 1
ATOM 1245 C C . LEU A 1 173 ? -36.893 -3.410 24.163 1.00 93.38 173 LEU A C 1
ATOM 1247 O O . LEU A 1 173 ? -37.369 -2.315 23.871 1.00 93.38 173 LEU A O 1
ATOM 1251 N N . ARG A 1 174 ? -37.557 -4.551 23.936 1.00 90.44 174 ARG A N 1
ATOM 1252 C CA . ARG A 1 174 ? -38.885 -4.612 23.298 1.00 90.44 174 ARG A CA 1
ATOM 1253 C C . ARG A 1 174 ? -39.960 -3.880 24.111 1.00 90.44 174 ARG A C 1
ATOM 1255 O O . ARG A 1 174 ? -40.923 -3.383 23.540 1.00 90.44 174 ARG A O 1
ATOM 1262 N N . ASP A 1 175 ? -39.731 -3.766 25.415 1.00 89.88 175 ASP A N 1
ATOM 1263 C CA . ASP A 1 175 ? -40.658 -3.199 26.389 1.00 89.88 175 ASP A CA 1
ATOM 1264 C C . ASP A 1 175 ? -40.540 -1.662 26.472 1.00 89.88 175 ASP A C 1
ATOM 1266 O O . ASP A 1 175 ? -41.446 -0.985 26.953 1.00 89.88 175 ASP A O 1
ATOM 1270 N N . LEU A 1 176 ? -39.447 -1.084 25.949 1.00 90.94 176 LEU A N 1
ATOM 1271 C CA . LEU A 1 176 ? -39.151 0.350 26.040 1.00 90.94 176 LEU A CA 1
ATOM 1272 C C . LEU A 1 176 ? -40.184 1.218 25.308 1.00 90.94 176 LEU A C 1
ATOM 1274 O O . LEU A 1 176 ? -40.684 2.188 25.870 1.00 90.94 176 LEU A O 1
ATOM 1278 N N . ALA A 1 177 ? -40.477 0.910 24.040 1.00 89.88 177 ALA A N 1
ATOM 1279 C CA . ALA A 1 177 ? -41.357 1.752 23.225 1.00 89.88 177 ALA A CA 1
ATOM 1280 C C . ALA A 1 177 ? -42.824 1.722 23.703 1.00 89.88 177 ALA A C 1
ATOM 1282 O O . ALA A 1 177 ? -43.398 2.802 23.842 1.00 89.88 177 ALA A O 1
ATOM 1283 N N . PRO A 1 178 ? -43.418 0.545 24.001 1.00 88.62 178 PRO A N 1
ATOM 1284 C CA . PRO A 1 178 ? -44.748 0.464 24.609 1.00 88.62 178 PRO A CA 1
ATOM 1285 C C . PRO A 1 178 ? -44.855 1.242 25.928 1.00 88.62 178 PRO A C 1
ATOM 1287 O O . PRO A 1 178 ? -45.798 2.005 26.118 1.00 88.62 178 PRO A O 1
ATOM 1290 N N . TRP A 1 179 ? -43.852 1.134 26.806 1.00 89.12 179 TRP A N 1
ATOM 1291 C CA . TRP A 1 179 ? -43.853 1.832 28.094 1.00 89.12 179 TRP A CA 1
ATOM 1292 C C . TRP A 1 179 ? -43.806 3.357 27.970 1.00 89.12 179 TRP A C 1
ATOM 1294 O O . TRP A 1 179 ? -44.475 4.072 28.724 1.00 89.12 179 TRP A O 1
ATOM 1304 N N . ILE A 1 180 ? -43.030 3.884 27.019 1.00 88.25 180 ILE A N 1
ATOM 1305 C CA . ILE A 1 180 ? -42.982 5.336 26.804 1.00 88.25 180 ILE A CA 1
ATOM 1306 C C . ILE A 1 180 ? -44.346 5.851 26.337 1.00 88.25 180 ILE A C 1
ATOM 1308 O O . ILE A 1 180 ? -44.790 6.860 26.882 1.00 88.25 180 ILE A O 1
ATOM 1312 N N . ARG A 1 181 ? -45.032 5.089 25.470 1.00 86.94 181 ARG A N 1
ATOM 1313 C CA . ARG A 1 181 ? -46.404 5.348 24.991 1.00 86.94 181 ARG A CA 1
ATOM 1314 C C . ARG A 1 181 ? -47.507 5.148 26.032 1.00 86.94 181 ARG A C 1
ATOM 1316 O O . ARG A 1 181 ? -48.679 5.344 25.723 1.00 86.94 181 ARG A O 1
ATOM 1323 N N . GLY A 1 182 ? -47.156 4.747 27.254 1.00 81.06 182 GLY A N 1
ATOM 1324 C CA . GLY A 1 182 ? -48.122 4.497 28.324 1.00 81.06 182 GLY A CA 1
ATOM 1325 C C . GLY A 1 182 ? -48.961 3.231 28.121 1.00 81.06 182 GLY A C 1
ATOM 1326 O O . GLY A 1 182 ? -50.022 3.099 28.729 1.00 81.06 182 GLY A O 1
ATOM 1327 N N . GLU A 1 183 ? -48.515 2.299 27.273 1.00 82.62 183 GLU A N 1
ATOM 1328 C CA . GLU A 1 183 ? -49.151 0.989 27.127 1.00 82.62 183 GLU A CA 1
ATOM 1329 C C . GLU A 1 183 ? -48.858 0.118 28.363 1.00 82.62 183 GLU A C 1
ATOM 1331 O O . GLU A 1 183 ? -47.779 0.190 28.958 1.00 82.62 183 GLU A O 1
ATOM 1336 N N . LEU A 1 184 ? -49.814 -0.731 28.751 1.00 69.00 184 LEU A N 1
ATOM 1337 C CA . LEU A 1 184 ? -49.611 -1.729 29.804 1.00 69.00 184 LEU A CA 1
ATOM 1338 C C . LEU A 1 184 ? -48.686 -2.833 29.279 1.00 69.00 184 LEU A C 1
ATOM 1340 O O . LEU A 1 184 ? -49.063 -3.580 28.377 1.00 69.00 184 LEU A O 1
ATOM 1344 N N . VAL A 1 185 ? -47.486 -2.943 29.852 1.00 72.06 185 VAL A N 1
ATOM 1345 C CA . VAL A 1 185 ? -46.493 -3.959 29.477 1.00 72.06 185 VAL A CA 1
ATOM 1346 C C . VAL A 1 185 ? -46.349 -4.982 30.597 1.00 72.06 185 VAL A C 1
ATOM 1348 O O . VAL A 1 185 ? -45.971 -4.637 31.718 1.00 72.06 185 VAL A O 1
ATOM 1351 N N . GLU A 1 186 ? -46.619 -6.253 30.299 1.00 57.47 186 GLU A N 1
ATOM 1352 C CA . GLU A 1 186 ? -46.402 -7.348 31.248 1.00 57.47 186 GLU A CA 1
ATOM 1353 C C . GLU A 1 186 ? -44.913 -7.446 31.627 1.00 57.47 186 GLU A C 1
ATOM 1355 O O . GLU A 1 186 ? -44.048 -7.637 30.775 1.00 57.47 186 GLU A O 1
ATOM 1360 N N . GLY A 1 187 ? -44.603 -7.318 32.922 1.00 58.81 187 GLY A N 1
ATOM 1361 C CA . GLY A 1 187 ? -43.239 -7.456 33.450 1.00 58.81 187 GLY A CA 1
ATOM 1362 C C . GLY A 1 187 ? -42.465 -6.150 33.663 1.00 58.81 187 GLY A C 1
ATOM 1363 O O . GLY A 1 187 ? -41.380 -6.203 34.250 1.00 58.81 187 GLY A O 1
ATOM 1364 N N . ILE A 1 188 ? -43.018 -4.994 33.271 1.00 65.56 188 ILE A N 1
ATOM 1365 C CA . ILE A 1 188 ? -42.551 -3.693 33.765 1.00 65.56 188 ILE A CA 1
ATOM 1366 C C . ILE A 1 188 ? -43.338 -3.359 35.029 1.00 65.56 188 ILE A C 1
ATOM 1368 O O . ILE A 1 188 ? -44.458 -2.859 34.978 1.00 65.56 188 ILE A O 1
ATOM 1372 N N . GLU A 1 189 ? -42.736 -3.619 36.180 1.00 62.47 189 GLU A N 1
ATOM 1373 C CA . GLU A 1 189 ? -43.229 -3.072 37.440 1.00 62.47 189 GLU A CA 1
ATOM 1374 C C . GLU A 1 189 ? -42.637 -1.667 37.608 1.00 62.47 189 GLU A C 1
ATOM 1376 O O . GLU A 1 189 ? -41.419 -1.471 37.477 1.00 62.47 189 GLU A O 1
ATOM 1381 N N . THR A 1 190 ? -43.483 -0.674 37.904 1.00 64.38 190 THR A N 1
ATOM 1382 C CA . THR A 1 190 ? -43.002 0.560 38.535 1.00 64.38 190 THR A CA 1
ATOM 1383 C C . THR A 1 190 ? -42.239 0.140 39.778 1.00 64.38 190 THR A C 1
ATOM 1385 O O . THR A 1 190 ? -42.750 -0.652 40.570 1.00 64.38 190 THR A O 1
ATOM 1388 N N . CYS A 1 191 ? -41.000 0.606 39.920 1.00 61.59 191 CYS A N 1
ATOM 1389 C CA . CYS A 1 191 ? -40.164 0.287 41.066 1.00 61.59 191 CYS A CA 1
ATOM 1390 C C . CYS A 1 191 ? -40.819 0.905 42.301 1.00 61.59 191 CYS A C 1
ATOM 1392 O O . CYS A 1 191 ? -40.541 2.054 42.645 1.00 61.59 191 CYS A O 1
ATOM 1394 N N . GLU A 1 192 ? -41.726 0.167 42.942 1.00 58.16 192 GLU A N 1
ATOM 1395 C CA . GLU A 1 192 ? -42.366 0.644 44.153 1.00 58.16 192 GLU A CA 1
ATOM 1396 C C . GLU A 1 192 ? -41.282 0.913 45.204 1.00 58.16 192 GLU A C 1
ATOM 1398 O O . GLU A 1 192 ? -40.263 0.202 45.261 1.00 58.16 192 GLU A O 1
ATOM 1403 N N . PRO A 1 193 ? -41.475 1.951 46.032 1.00 55.62 193 PRO A N 1
ATOM 1404 C CA . PRO A 1 193 ? -40.735 2.134 47.262 1.00 55.62 193 PRO A CA 1
ATOM 1405 C C . PRO A 1 193 ? -40.554 0.809 47.993 1.00 55.62 193 PRO A C 1
ATOM 1407 O O . PRO A 1 193 ? -41.524 0.245 48.492 1.00 55.62 193 PRO A O 1
ATOM 1410 N N . ASP A 1 194 ? -39.321 0.307 48.074 1.00 47.88 194 ASP A N 1
ATOM 1411 C CA . ASP A 1 194 ? -39.060 -0.918 48.823 1.00 47.88 194 ASP A CA 1
ATOM 1412 C C . ASP A 1 194 ? -39.526 -0.709 50.273 1.00 47.88 194 ASP A C 1
ATOM 1414 O O . ASP A 1 194 ? -38.943 0.093 51.015 1.00 47.88 194 ASP A O 1
ATOM 1418 N N . GLN A 1 195 ? -40.606 -1.400 50.657 1.00 48.22 195 GLN A N 1
ATOM 1419 C CA . GLN A 1 195 ? -41.161 -1.384 52.009 1.00 48.22 195 GLN A CA 1
ATOM 1420 C C . GLN A 1 195 ? -40.296 -2.189 52.990 1.00 48.22 195 GLN A C 1
ATOM 1422 O O . GLN A 1 195 ? -40.598 -2.223 54.183 1.00 48.22 195 GLN A O 1
ATOM 1427 N N . ARG A 1 196 ? -39.190 -2.809 52.541 1.00 47.38 196 ARG A N 1
ATOM 1428 C CA . ARG A 1 196 ? -38.213 -3.491 53.404 1.00 47.38 196 ARG A CA 1
ATOM 1429 C C . ARG A 1 196 ? -37.344 -2.487 54.170 1.00 47.38 196 ARG A C 1
ATOM 1431 O O . ARG A 1 196 ? -36.129 -2.431 54.036 1.00 47.38 196 ARG A O 1
ATOM 1438 N N . GLY A 1 197 ? -37.998 -1.710 55.024 1.00 44.12 197 GLY A N 1
ATOM 1439 C CA . GLY A 1 197 ? -37.456 -1.263 56.303 1.00 44.12 197 GLY A CA 1
ATOM 1440 C C . GLY A 1 197 ? -37.930 -2.174 57.439 1.00 44.12 197 GLY A C 1
ATOM 1441 O O . GLY A 1 197 ? -38.142 -1.696 58.547 1.00 44.12 197 GLY A O 1
ATOM 1442 N N . GLY A 1 198 ? -38.179 -3.462 57.169 1.00 44.25 198 GLY A N 1
ATOM 1443 C CA . GLY A 1 198 ? -38.421 -4.422 58.244 1.00 44.25 198 GLY A CA 1
ATOM 1444 C C . GLY A 1 198 ? -37.165 -4.515 59.115 1.00 44.25 198 GLY A C 1
ATOM 1445 O O . GLY A 1 198 ? -36.067 -4.476 58.550 1.00 44.25 198 GLY A O 1
ATOM 1446 N N . PRO A 1 199 ? -37.287 -4.601 60.453 1.00 40.72 199 PRO A N 1
ATOM 1447 C CA . PRO A 1 199 ? -36.128 -4.686 61.329 1.00 40.72 199 PRO A CA 1
ATOM 1448 C C . PRO A 1 199 ? -35.251 -5.841 60.852 1.00 40.72 199 PRO A C 1
ATOM 1450 O O . PRO A 1 199 ? -35.705 -6.985 60.775 1.00 40.72 199 PRO A O 1
ATOM 1453 N N . LEU A 1 200 ? -34.005 -5.533 60.482 1.00 46.97 200 LEU A N 1
ATOM 1454 C CA . LEU A 1 200 ? -32.980 -6.557 60.343 1.00 46.97 200 LEU A CA 1
ATOM 1455 C C . LEU A 1 200 ? -32.999 -7.323 61.663 1.00 46.97 200 LEU A C 1
ATOM 1457 O O . LEU A 1 200 ? -32.889 -6.702 62.719 1.00 46.97 200 LEU A O 1
ATOM 1461 N N . SER A 1 201 ? -33.223 -8.639 61.611 1.00 46.62 201 SER A N 1
ATOM 1462 C CA . SER A 1 201 ? -33.054 -9.503 62.779 1.00 46.62 201 SER A CA 1
ATOM 1463 C C . SER A 1 201 ? -31.710 -9.141 63.396 1.00 46.62 201 SER A C 1
ATOM 1465 O O . SER A 1 201 ? -30.684 -9.394 62.764 1.00 46.62 201 SER A O 1
ATOM 1467 N N . ALA A 1 202 ? -31.723 -8.496 64.564 1.00 48.34 202 ALA A N 1
ATOM 1468 C CA . ALA A 1 202 ? -30.511 -8.081 65.244 1.00 48.34 202 ALA A CA 1
ATOM 1469 C C . ALA A 1 202 ? -29.682 -9.341 65.494 1.00 48.34 202 ALA A C 1
ATOM 1471 O O . ALA A 1 202 ? -30.038 -10.185 66.318 1.00 48.34 202 ALA A O 1
ATOM 1472 N N . VAL A 1 203 ? -28.621 -9.520 64.712 1.00 48.09 203 VAL A N 1
ATOM 1473 C CA . VAL A 1 203 ? -27.620 -10.535 65.012 1.00 48.09 203 VAL A CA 1
ATOM 1474 C C . VAL A 1 203 ? -26.992 -10.087 66.333 1.00 48.09 203 VAL A C 1
ATOM 1476 O O . VAL A 1 203 ? -26.589 -8.925 66.406 1.00 48.09 203 VAL A O 1
ATOM 1479 N N . PRO A 1 204 ? -26.944 -10.929 67.384 1.00 49.41 204 PRO A N 1
ATOM 1480 C CA . PRO A 1 204 ? -26.300 -10.561 68.635 1.00 49.41 204 PRO A CA 1
ATOM 1481 C C . PRO A 1 204 ? -24.847 -10.234 68.325 1.00 49.41 204 PRO A C 1
ATOM 1483 O O . PRO A 1 204 ? -24.066 -11.093 67.916 1.00 49.41 204 PRO A O 1
ATOM 1486 N N . GLY A 1 205 ? -24.527 -8.962 68.445 1.00 59.97 205 GLY A N 1
ATOM 1487 C CA . GLY A 1 205 ? -23.280 -8.388 68.013 1.00 59.97 205 GLY A CA 1
ATOM 1488 C C . GLY A 1 205 ? -23.182 -7.010 68.636 1.00 59.97 205 GLY A C 1
ATOM 1489 O O . GLY A 1 205 ? -24.202 -6.424 69.005 1.00 59.97 205 GLY A O 1
ATOM 1490 N N . PRO A 1 206 ? -21.964 -6.529 68.835 1.00 63.09 206 PRO A N 1
ATOM 1491 C CA . PRO A 1 206 ? -21.788 -5.289 69.552 1.00 63.09 206 PRO A CA 1
ATOM 1492 C C . PRO A 1 206 ? -22.263 -4.111 68.656 1.00 63.09 206 PRO A C 1
ATOM 1494 O O . PRO A 1 206 ? -22.217 -4.210 67.425 1.00 63.09 206 PRO A O 1
ATOM 1497 N N . ASP A 1 207 ? -22.806 -3.034 69.245 1.00 70.00 207 ASP A N 1
ATOM 1498 C CA . ASP A 1 207 ? -23.464 -1.914 68.526 1.00 70.00 207 ASP A CA 1
ATOM 1499 C C . ASP A 1 207 ? -22.592 -0.638 68.475 1.00 70.00 207 ASP A C 1
ATOM 1501 O O . ASP A 1 207 ? -21.977 -0.244 69.462 1.00 70.00 207 ASP A O 1
ATOM 1505 N N . LEU A 1 208 ? -22.523 0.039 67.319 1.00 70.44 208 LEU A N 1
ATOM 1506 C CA . LEU A 1 208 ? -21.805 1.314 67.164 1.00 70.44 208 LEU A CA 1
ATOM 1507 C C . LEU A 1 208 ? -22.310 2.402 68.124 1.00 70.44 208 LEU A C 1
ATOM 1509 O O . LEU A 1 208 ? -21.578 3.357 68.398 1.00 70.44 208 LEU A O 1
ATOM 1513 N N . SER A 1 209 ? -23.533 2.270 68.645 1.00 73.44 209 SER A N 1
ATOM 1514 C CA . SER A 1 209 ? -24.052 3.132 69.708 1.00 73.44 209 SER A CA 1
ATOM 1515 C C . SER A 1 209 ? -23.244 3.048 71.016 1.00 73.44 209 SER A C 1
ATOM 1517 O O . SER A 1 209 ? -23.208 4.030 71.757 1.00 73.44 209 SER A O 1
ATOM 1519 N N . GLU A 1 210 ? -22.531 1.940 71.259 1.00 73.44 210 GLU A N 1
ATOM 1520 C CA . GLU A 1 210 ? -21.677 1.700 72.434 1.00 73.44 210 GLU A CA 1
ATOM 1521 C C . GLU A 1 210 ? -20.321 2.428 72.350 1.00 73.44 210 GLU A C 1
ATOM 1523 O O . GLU A 1 210 ? -19.606 2.562 73.347 1.00 73.44 210 GLU A O 1
ATOM 1528 N N . VAL A 1 211 ? -19.951 2.936 71.167 1.00 72.00 211 VAL A N 1
ATOM 1529 C CA . VAL A 1 211 ? -18.731 3.728 70.967 1.00 72.00 211 VAL A CA 1
ATOM 1530 C C . VAL A 1 211 ? -18.968 5.157 71.463 1.00 72.00 211 VAL A C 1
ATOM 1532 O O . VAL A 1 211 ? -19.625 5.976 70.809 1.00 72.00 211 VAL A O 1
ATOM 1535 N N . CYS A 1 212 ? -18.416 5.450 72.644 1.00 65.56 212 CYS A N 1
ATOM 1536 C CA . CYS A 1 212 ? -18.444 6.772 73.266 1.00 65.56 212 CYS A CA 1
ATOM 1537 C C . CYS A 1 212 ? -17.464 7.741 72.585 1.00 65.56 212 CYS A C 1
ATOM 1539 O O . CYS A 1 212 ? -16.255 7.503 72.548 1.00 65.56 212 CYS A O 1
ATOM 1541 N N . GLY A 1 213 ? -17.982 8.877 72.107 1.00 69.50 213 GLY A N 1
ATOM 1542 C CA . GLY A 1 213 ? -17.221 9.837 71.302 1.00 69.50 213 GLY A CA 1
ATOM 1543 C C . GLY A 1 213 ? -16.997 9.347 69.864 1.00 69.50 213 GLY A C 1
ATOM 1544 O O . GLY A 1 213 ? -17.354 8.227 69.521 1.00 69.50 213 GLY A O 1
ATOM 1545 N N . GLN A 1 214 ? -16.410 10.187 69.005 1.00 72.06 214 GLN A N 1
ATOM 1546 C CA . GLN A 1 214 ? -16.160 9.881 67.581 1.00 72.06 214 GLN A CA 1
ATOM 1547 C C . GLN A 1 214 ? -17.424 9.800 66.695 1.00 72.06 214 GLN A C 1
ATOM 1549 O O . GLN A 1 214 ? -17.553 8.908 65.855 1.00 72.06 214 GLN A O 1
ATOM 1554 N N . GLU A 1 215 ? -18.348 10.755 66.840 1.00 77.50 215 GLU A N 1
ATOM 1555 C CA . GLU A 1 215 ? -19.591 10.818 66.049 1.00 77.50 215 GLU A CA 1
ATOM 1556 C C . GLU A 1 215 ? -19.342 10.830 64.533 1.00 77.50 215 GLU A C 1
ATOM 1558 O O . GLU A 1 215 ? -20.011 10.112 63.792 1.00 77.50 215 GLU A O 1
ATOM 1563 N N . GLU A 1 216 ? -18.331 11.571 64.066 1.00 73.50 216 GLU A N 1
ATOM 1564 C CA . GLU A 1 216 ? -17.962 11.613 62.645 1.00 73.50 216 GLU A CA 1
ATOM 1565 C C . GLU A 1 216 ? -17.462 10.256 62.132 1.00 73.50 216 GLU A C 1
ATOM 1567 O O . GLU A 1 216 ? -17.819 9.838 61.029 1.00 73.50 216 GLU A O 1
ATOM 1572 N N . ALA A 1 217 ? -16.677 9.531 62.936 1.00 74.38 217 ALA A N 1
ATOM 1573 C CA . ALA A 1 217 ? -16.160 8.218 62.557 1.00 74.38 217 ALA A CA 1
ATOM 1574 C C . ALA A 1 217 ? -17.271 7.161 62.543 1.00 74.38 217 ALA A C 1
ATOM 1576 O O . ALA A 1 217 ? -17.350 6.369 61.603 1.00 74.38 217 ALA A O 1
ATOM 1577 N N . ARG A 1 218 ? -18.168 7.186 63.540 1.00 77.25 218 ARG A N 1
ATOM 1578 C CA . ARG A 1 218 ? -19.380 6.354 63.563 1.00 77.25 218 ARG A CA 1
ATOM 1579 C C . ARG A 1 218 ? -20.246 6.618 62.342 1.00 77.25 218 ARG A C 1
ATOM 1581 O O . ARG A 1 218 ? -20.634 5.682 61.653 1.00 77.25 218 ARG A O 1
ATOM 1588 N N . ARG A 1 219 ? -20.483 7.891 62.023 1.00 77.00 219 ARG A N 1
ATOM 1589 C CA . ARG A 1 219 ? -21.268 8.270 60.852 1.00 77.00 219 ARG A CA 1
ATOM 1590 C C . ARG A 1 219 ? -20.608 7.812 59.553 1.00 77.00 219 ARG A C 1
ATOM 1592 O O . ARG A 1 219 ? -21.296 7.317 58.665 1.00 77.00 219 ARG A O 1
ATOM 1599 N N . GLY A 1 220 ? -19.285 7.931 59.446 1.00 78.25 220 GLY A N 1
ATOM 1600 C CA . GLY A 1 220 ? -18.515 7.412 58.316 1.00 78.25 220 GLY A CA 1
ATOM 1601 C C . GLY A 1 220 ? -18.639 5.893 58.159 1.00 78.25 220 GLY A C 1
ATOM 1602 O O . GLY A 1 220 ? -18.833 5.412 57.044 1.00 78.25 220 GLY A O 1
ATOM 1603 N N . LEU A 1 221 ? -18.601 5.147 59.269 1.00 75.25 221 LEU A N 1
ATOM 1604 C CA . LEU A 1 221 ? -18.811 3.695 59.300 1.00 75.25 221 LEU A CA 1
ATOM 1605 C C . LEU A 1 221 ? -20.238 3.307 58.895 1.00 75.25 221 LEU A C 1
ATOM 1607 O O . LEU A 1 221 ? -20.408 2.409 58.078 1.00 75.25 221 LEU A O 1
ATOM 1611 N N . GLU A 1 222 ? -21.256 4.004 59.404 1.00 74.81 222 GLU A N 1
ATOM 1612 C CA . GLU A 1 222 ? -22.661 3.794 59.026 1.00 74.81 222 GLU A CA 1
ATOM 1613 C C . GLU A 1 222 ? -22.888 4.042 57.531 1.00 74.81 222 GLU A C 1
ATOM 1615 O O . GLU A 1 222 ? -23.543 3.245 56.863 1.00 74.81 222 GLU A O 1
ATOM 1620 N N . ILE A 1 223 ? -22.324 5.128 56.988 1.00 73.38 223 ILE A N 1
ATOM 1621 C CA . ILE A 1 223 ? -22.410 5.457 55.559 1.00 73.38 223 ILE A CA 1
ATOM 1622 C C . ILE A 1 223 ? -21.701 4.385 54.727 1.00 73.38 223 ILE A C 1
ATOM 1624 O O . ILE A 1 223 ? -22.244 3.937 53.717 1.00 73.38 223 ILE A O 1
ATOM 1628 N N . ALA A 1 224 ? -20.516 3.943 55.157 1.00 72.81 224 ALA A N 1
ATOM 1629 C CA . ALA A 1 224 ? -19.777 2.893 54.472 1.00 72.81 224 ALA A CA 1
ATOM 1630 C C . ALA A 1 224 ? -20.530 1.555 54.492 1.00 72.81 224 ALA A C 1
ATOM 1632 O O . ALA A 1 224 ? -20.653 0.921 53.449 1.00 72.81 224 ALA A O 1
ATOM 1633 N N . ALA A 1 225 ? -21.102 1.160 55.631 1.00 67.56 225 ALA A N 1
ATOM 1634 C CA . ALA A 1 225 ? -21.878 -0.070 55.765 1.00 67.56 225 ALA A CA 1
ATOM 1635 C C . ALA A 1 225 ? -23.191 -0.022 54.966 1.00 67.56 225 ALA A C 1
ATOM 1637 O O . ALA A 1 225 ? -23.500 -0.957 54.230 1.00 67.56 225 ALA A O 1
ATOM 1638 N N . ALA A 1 226 ? -23.941 1.083 55.041 1.00 64.56 226 ALA A N 1
ATOM 1639 C CA . ALA A 1 226 ? -25.186 1.259 54.292 1.00 64.56 226 ALA A CA 1
ATOM 1640 C C . ALA A 1 226 ? -24.960 1.320 52.768 1.00 64.56 226 ALA A C 1
ATOM 1642 O O . ALA A 1 226 ? -25.817 0.882 51.994 1.00 64.56 226 ALA A O 1
ATOM 1643 N N . GLY A 1 227 ? -23.814 1.865 52.342 1.00 57.81 227 GLY A N 1
ATOM 1644 C CA . GLY A 1 227 ? -23.406 1.987 50.941 1.00 57.81 227 GLY A CA 1
ATOM 1645 C C . GLY A 1 227 ? -22.569 0.823 50.399 1.00 57.81 227 GLY A C 1
ATOM 1646 O O . GLY A 1 227 ? -22.293 0.800 49.202 1.00 57.81 227 GLY A O 1
ATOM 1647 N N . GLY A 1 228 ? -22.155 -0.132 51.241 1.00 58.72 228 GLY A N 1
ATOM 1648 C CA . GLY A 1 228 ? -21.235 -1.210 50.858 1.00 58.72 228 GLY A CA 1
ATOM 1649 C C . GLY A 1 228 ? -19.837 -0.722 50.445 1.00 58.72 228 GLY A C 1
ATOM 1650 O O . GLY A 1 228 ? -19.193 -1.339 49.601 1.00 58.72 228 GLY A O 1
ATOM 1651 N N . HIS A 1 229 ? -19.376 0.410 50.982 1.00 66.12 229 HIS A N 1
ATOM 1652 C CA . HIS A 1 229 ? -18.097 1.023 50.624 1.00 66.12 229 HIS A CA 1
ATOM 1653 C C . HIS A 1 229 ? -16.911 0.375 51.346 1.00 66.12 229 HIS A C 1
ATOM 1655 O O . HIS A 1 229 ? -17.005 -0.048 52.498 1.00 66.12 229 HIS A O 1
ATOM 1661 N N . HIS A 1 230 ? -15.756 0.366 50.679 1.00 62.81 230 HIS A N 1
ATOM 1662 C CA . HIS A 1 230 ? -14.497 -0.047 51.291 1.00 62.81 230 HIS A CA 1
ATOM 1663 C C . HIS A 1 230 ? -14.040 0.968 52.343 1.00 62.81 230 HIS A C 1
ATOM 1665 O O . HIS A 1 230 ? -14.080 2.178 52.114 1.00 62.81 230 HIS A O 1
ATOM 1671 N N . LEU A 1 231 ? -13.569 0.467 53.485 1.00 70.62 231 LEU A N 1
ATOM 1672 C CA . LEU A 1 231 ? -13.103 1.289 54.596 1.00 70.62 231 LEU A CA 1
ATOM 1673 C C . LEU A 1 231 ? -11.571 1.254 54.685 1.00 70.62 231 LEU A C 1
ATOM 1675 O O . LEU A 1 231 ? -10.973 0.181 54.723 1.00 70.62 231 LEU A O 1
ATOM 1679 N N . TRP A 1 232 ? -10.939 2.425 54.771 1.00 69.81 232 TRP A N 1
ATOM 1680 C CA . TRP A 1 232 ? -9.505 2.566 55.030 1.00 69.81 232 TRP A CA 1
ATOM 1681 C C . TRP A 1 232 ? -9.285 3.399 56.294 1.00 69.81 232 TRP A C 1
ATOM 1683 O O . TRP A 1 232 ? -9.696 4.557 56.362 1.00 69.81 232 TRP A O 1
ATOM 1693 N N . LEU A 1 233 ? -8.622 2.826 57.299 1.00 69.69 233 LEU A N 1
ATOM 1694 C CA . LEU A 1 233 ? -8.352 3.480 58.583 1.00 69.69 233 LEU A CA 1
ATOM 1695 C C . LEU A 1 233 ? -6.861 3.838 58.683 1.00 69.69 233 LEU A C 1
ATOM 1697 O O . LEU A 1 233 ? -6.016 2.950 58.704 1.00 69.69 233 LEU A O 1
ATOM 1701 N N . SER A 1 234 ? -6.524 5.132 58.796 1.00 69.19 234 SER A N 1
ATOM 1702 C CA . SER A 1 234 ? -5.126 5.619 58.841 1.00 69.19 234 SER A CA 1
ATOM 1703 C C . SER A 1 234 ? -4.827 6.565 60.011 1.00 69.19 234 SER A C 1
ATOM 1705 O O . SER A 1 234 ? -5.592 7.491 60.277 1.00 69.19 234 SER A O 1
ATOM 1707 N N . GLY A 1 235 ? -3.749 6.314 60.767 1.00 69.69 235 GLY A N 1
ATOM 1708 C CA . GLY A 1 235 ? -3.195 7.221 61.787 1.00 69.69 235 GLY A CA 1
ATOM 1709 C C . GLY A 1 235 ? -2.433 6.503 62.917 1.00 69.69 235 GLY A C 1
ATOM 1710 O O . GLY A 1 235 ? -2.252 5.290 62.838 1.00 69.69 235 GLY A O 1
ATOM 1711 N N . PRO A 1 236 ? -1.966 7.242 63.940 1.00 53.56 236 PRO A N 1
ATOM 1712 C CA . PRO A 1 236 ? -0.932 6.778 64.869 1.00 53.56 236 PRO A CA 1
ATOM 1713 C C . PRO A 1 236 ? -1.362 5.573 65.732 1.00 53.56 236 PRO A C 1
ATOM 1715 O O . PRO A 1 236 ? -2.557 5.411 66.001 1.00 53.56 236 PRO A O 1
ATOM 1718 N N . PRO A 1 237 ? -0.420 4.725 66.187 1.00 52.34 237 PRO A N 1
ATOM 1719 C CA . PRO A 1 237 ? -0.722 3.566 67.033 1.00 52.34 237 PRO A CA 1
ATOM 1720 C C . PRO A 1 237 ? -1.510 3.978 68.285 1.00 52.34 237 PRO A C 1
ATOM 1722 O O . PRO A 1 237 ? -1.205 5.001 68.893 1.00 52.34 237 PRO A O 1
ATOM 1725 N N . GLY A 1 238 ? -2.545 3.219 68.657 1.00 55.00 238 GLY A N 1
ATOM 1726 C CA . GLY A 1 238 ? -3.394 3.525 69.821 1.00 55.00 238 GLY A CA 1
ATOM 1727 C C . GLY A 1 238 ? -4.503 4.564 69.585 1.00 55.00 238 GLY A C 1
ATOM 1728 O O . GLY A 1 238 ? -5.317 4.784 70.474 1.00 55.00 238 GLY A O 1
ATOM 1729 N N . SER A 1 239 ? -4.614 5.153 68.385 1.00 58.12 239 SER A N 1
ATOM 1730 C CA . SER A 1 239 ? -5.674 6.121 68.020 1.00 58.12 239 SER A CA 1
ATOM 1731 C C . SER A 1 239 ? -7.022 5.489 67.616 1.00 58.12 239 SER A C 1
ATOM 1733 O O . SER A 1 239 ? -7.788 6.097 66.872 1.00 58.12 239 SER A O 1
ATOM 1735 N N . GLY A 1 240 ? -7.307 4.260 68.061 1.00 53.62 240 GLY A N 1
ATOM 1736 C CA . GLY A 1 240 ? -8.546 3.545 67.716 1.00 53.62 240 GLY A CA 1
ATOM 1737 C C . GLY A 1 240 ? -8.513 2.776 66.385 1.00 53.62 240 GLY A C 1
ATOM 1738 O O . GLY A 1 240 ? -9.551 2.584 65.761 1.00 53.62 240 GLY A O 1
ATOM 1739 N N . LYS A 1 241 ? -7.332 2.319 65.943 1.00 54.44 241 LYS A N 1
ATOM 1740 C CA . LYS A 1 241 ? -7.142 1.434 64.773 1.00 54.44 241 LYS A CA 1
ATOM 1741 C C . LYS A 1 241 ? -6.597 0.089 65.254 1.00 54.44 241 LYS A C 1
ATOM 1743 O O . LYS A 1 241 ? -5.606 0.099 65.975 1.00 54.44 241 LYS A O 1
ATOM 1748 N N . PRO A 1 242 ? -7.181 -1.041 64.846 1.00 51.16 242 PRO A N 1
ATOM 1749 C CA . PRO A 1 242 ? -8.373 -1.645 65.433 1.00 51.16 242 PRO A CA 1
ATOM 1750 C C . PRO A 1 242 ? -8.039 -2.815 66.379 1.00 51.16 242 PRO A C 1
ATOM 1752 O O . PRO A 1 242 ? -7.334 -3.734 65.987 1.00 51.16 242 PRO A O 1
ATOM 1755 N N . ASP A 1 243 ? -8.653 -2.804 67.566 1.00 46.81 243 ASP A N 1
ATOM 1756 C CA . ASP A 1 243 ? -8.968 -3.995 68.383 1.00 46.81 243 ASP A CA 1
ATOM 1757 C C . ASP A 1 243 ? -10.476 -4.029 68.738 1.00 46.81 243 ASP A C 1
ATOM 1759 O O . ASP A 1 243 ? -11.101 -5.075 68.583 1.00 46.81 243 ASP A O 1
ATOM 1763 N N . PRO A 1 244 ? -11.151 -2.899 69.061 1.00 48.94 244 PRO A N 1
ATOM 1764 C CA . PRO A 1 244 ? -12.593 -2.922 69.332 1.00 48.94 244 PRO A CA 1
ATOM 1765 C C . PRO A 1 244 ? -13.460 -2.922 68.064 1.00 48.94 244 PRO A C 1
ATOM 1767 O O . PRO A 1 244 ? -14.524 -3.515 68.069 1.00 48.94 244 PRO A O 1
ATOM 1770 N N . VAL A 1 245 ? -13.020 -2.297 66.962 1.00 47.62 245 VAL A N 1
ATOM 1771 C CA . VAL A 1 245 ? -13.821 -2.143 65.720 1.00 47.62 245 VAL A CA 1
ATOM 1772 C C . VAL A 1 245 ? -13.779 -3.401 64.836 1.00 47.62 245 VAL A C 1
ATOM 1774 O O . VAL A 1 245 ? -14.696 -3.655 64.061 1.00 47.62 245 VAL A O 1
ATOM 1777 N N . SER A 1 246 ? -12.744 -4.237 64.981 1.00 44.62 246 SER A N 1
ATOM 1778 C CA . SER A 1 246 ? -12.563 -5.467 64.191 1.00 44.62 246 SER A CA 1
ATOM 1779 C C . SER A 1 246 ? -13.670 -6.501 64.454 1.00 44.62 246 SER A C 1
ATOM 1781 O O . SER A 1 246 ? -14.144 -7.154 63.527 1.00 44.62 246 SER A O 1
ATOM 1783 N N . GLY A 1 247 ? -14.166 -6.578 65.698 1.00 47.72 247 GLY A N 1
ATOM 1784 C CA . GLY A 1 247 ? -15.275 -7.464 66.076 1.00 47.72 247 GLY A CA 1
ATOM 1785 C C . GLY A 1 247 ? -16.635 -7.079 65.478 1.00 47.72 247 GLY A C 1
ATOM 1786 O O . GLY A 1 247 ? -17.518 -7.924 65.391 1.00 47.72 247 GLY A O 1
ATOM 1787 N N . TYR A 1 248 ? -16.793 -5.835 65.019 1.00 50.66 248 TYR A N 1
ATOM 1788 C CA . TYR A 1 248 ? -18.053 -5.299 64.493 1.00 50.66 248 TYR A CA 1
ATOM 1789 C C . TYR A 1 248 ? -18.161 -5.409 62.961 1.00 50.66 248 TYR A C 1
ATOM 1791 O O . TYR A 1 248 ? -19.253 -5.331 62.410 1.00 50.66 248 TYR A O 1
ATOM 1799 N N . VAL A 1 249 ? -17.036 -5.591 62.257 1.00 45.19 249 VAL A N 1
ATOM 1800 C CA . VAL A 1 249 ? -16.950 -5.526 60.781 1.00 45.19 249 VAL A CA 1
ATOM 1801 C C . VAL A 1 249 ? -16.836 -6.923 60.130 1.00 45.19 249 VAL A C 1
ATOM 1803 O O . VAL A 1 249 ? -16.977 -7.075 58.919 1.00 45.19 249 VAL A O 1
ATOM 1806 N N . MET A 1 250 ? -16.632 -7.982 60.920 1.00 36.62 250 MET A N 1
ATOM 1807 C CA . MET A 1 250 ? -16.131 -9.292 60.461 1.00 36.62 250 MET A CA 1
ATOM 1808 C C . MET A 1 250 ? -17.172 -10.303 59.923 1.00 36.62 250 MET A C 1
ATOM 1810 O O . MET A 1 250 ? -16.870 -11.490 59.848 1.00 36.62 250 MET A O 1
ATOM 1814 N N . THR A 1 251 ? -18.381 -9.895 59.515 1.00 37.06 251 THR A N 1
ATOM 1815 C CA . THR A 1 251 ? -19.387 -10.836 58.950 1.00 37.06 251 THR A CA 1
ATOM 1816 C C . THR A 1 251 ? -19.745 -10.644 57.477 1.00 37.06 251 THR A C 1
ATOM 1818 O O . THR A 1 251 ? -20.616 -11.354 56.981 1.00 37.06 251 THR A O 1
ATOM 1821 N N . MET A 1 252 ? -19.062 -9.779 56.721 1.00 34.81 252 MET A N 1
ATOM 1822 C CA . MET A 1 252 ? -19.327 -9.634 55.281 1.00 34.81 252 MET A CA 1
ATOM 1823 C C . MET A 1 252 ? -18.041 -9.459 54.468 1.00 34.81 252 MET A C 1
ATOM 1825 O O . MET A 1 252 ? -17.595 -8.339 54.261 1.00 34.81 252 MET A O 1
ATOM 1829 N N . THR A 1 253 ? -17.434 -10.543 53.978 1.00 30.83 253 THR A N 1
ATOM 1830 C CA . THR A 1 253 ? -16.613 -10.523 52.745 1.00 30.83 253 THR A CA 1
ATOM 1831 C C . THR A 1 253 ? -16.234 -11.947 52.313 1.00 30.83 253 THR A C 1
ATOM 1833 O O . THR A 1 253 ? -15.712 -12.704 53.130 1.00 30.83 253 THR A O 1
ATOM 1836 N N . PRO A 1 254 ? -16.448 -12.336 51.041 1.00 32.03 254 PRO A N 1
ATOM 1837 C CA . PRO A 1 254 ? -15.784 -13.489 50.454 1.00 32.03 254 PRO A CA 1
ATOM 1838 C C . PRO A 1 254 ? -14.377 -13.108 49.964 1.00 32.03 254 PRO A C 1
ATOM 1840 O O . PRO A 1 254 ? -14.111 -11.980 49.550 1.00 32.03 254 PRO A O 1
ATOM 1843 N N . THR A 1 255 ? -13.481 -14.084 50.035 1.00 29.14 255 THR A N 1
ATOM 1844 C CA . THR A 1 255 ? -12.056 -14.033 49.696 1.00 29.14 255 THR A CA 1
ATOM 1845 C C . THR A 1 255 ? -11.819 -13.629 48.232 1.00 29.14 255 THR A C 1
ATOM 1847 O O . THR A 1 255 ? -12.421 -14.203 47.328 1.00 29.14 255 THR A O 1
ATOM 1850 N N . GLN A 1 256 ? -10.923 -12.667 47.986 1.00 33.69 256 GLN A N 1
ATOM 1851 C CA . GLN A 1 256 ? -10.392 -12.344 46.653 1.00 33.69 256 GLN A CA 1
ATOM 1852 C C . GLN A 1 256 ? -8.956 -12.876 46.541 1.00 33.69 256 GLN A C 1
ATOM 1854 O O . GLN A 1 256 ? -8.114 -12.590 47.395 1.00 33.69 256 GLN A O 1
ATOM 1859 N N . GLU A 1 257 ? -8.690 -13.653 45.492 1.00 33.50 257 GLU A N 1
ATOM 1860 C CA . GLU A 1 257 ? -7.345 -14.061 45.075 1.00 33.50 257 GLU A CA 1
ATOM 1861 C C . GLU A 1 257 ? -6.550 -12.847 44.564 1.00 33.50 257 GLU A C 1
ATOM 1863 O O . GLU A 1 257 ? -7.097 -11.939 43.937 1.00 33.50 257 GLU A O 1
ATOM 1868 N N . GLN A 1 258 ? -5.246 -12.814 44.843 1.00 33.34 258 GLN A N 1
ATOM 1869 C CA . GLN A 1 258 ? -4.363 -11.724 44.417 1.00 33.34 258 GLN A CA 1
ATOM 1870 C C . GLN A 1 258 ? -4.157 -11.734 42.888 1.00 33.34 258 GLN A C 1
ATOM 1872 O O . GLN A 1 258 ? -3.899 -12.801 42.327 1.00 33.34 258 GLN A O 1
ATOM 1877 N N . PRO A 1 259 ? -4.198 -10.577 42.195 1.00 41.97 259 PRO A N 1
ATOM 1878 C CA . PRO A 1 259 ? -3.980 -10.531 40.756 1.00 41.97 259 PRO A CA 1
ATOM 1879 C C . PRO A 1 259 ? -2.504 -10.773 40.418 1.00 41.97 259 PRO A C 1
ATOM 1881 O O . PRO A 1 259 ? -1.602 -10.089 40.903 1.00 41.97 259 PRO A O 1
ATOM 1884 N N . GLN A 1 260 ? -2.265 -11.752 39.550 1.00 51.66 260 GLN A N 1
ATOM 1885 C CA . GLN A 1 260 ? -0.955 -12.061 38.990 1.00 51.66 260 GLN A CA 1
ATOM 1886 C C . GLN A 1 260 ? -0.497 -10.920 38.060 1.00 51.66 260 GLN A C 1
ATOM 1888 O O . GLN A 1 260 ? -1.255 -10.450 37.210 1.00 51.66 260 GLN A O 1
ATOM 1893 N N . GLN A 1 261 ? 0.741 -10.449 38.227 1.00 70.38 261 GLN A N 1
ATOM 1894 C CA . GLN A 1 261 ? 1.297 -9.322 37.470 1.00 70.38 261 GLN A CA 1
ATOM 1895 C C . GLN A 1 261 ? 1.475 -9.684 35.981 1.00 70.38 261 GLN A C 1
ATOM 1897 O O . GLN A 1 261 ? 2.188 -10.628 35.645 1.00 70.38 261 GLN A O 1
ATOM 1902 N N . VAL A 1 262 ? 0.827 -8.932 35.085 1.00 84.00 262 VAL A N 1
ATOM 1903 C CA . VAL A 1 262 ? 0.778 -9.208 33.635 1.00 84.00 262 VAL A CA 1
ATOM 1904 C C . VAL A 1 262 ? 2.084 -8.788 32.946 1.00 84.00 262 VAL A C 1
ATOM 1906 O O . VAL A 1 262 ? 2.510 -7.635 33.062 1.00 84.00 262 VAL A O 1
ATOM 1909 N N . ARG A 1 263 ? 2.706 -9.696 32.180 1.00 90.75 263 ARG A N 1
ATOM 1910 C CA . ARG A 1 263 ? 3.980 -9.477 31.466 1.00 90.75 263 ARG A CA 1
ATOM 1911 C C . ARG A 1 263 ? 3.737 -9.057 30.015 1.00 90.75 263 ARG A C 1
ATOM 1913 O O . ARG A 1 263 ? 3.014 -9.735 29.283 1.00 90.75 263 ARG A O 1
ATOM 1920 N N . ALA A 1 264 ? 4.386 -7.985 29.564 1.00 90.44 264 ALA A N 1
ATOM 1921 C CA . ALA A 1 264 ? 4.220 -7.423 28.222 1.00 90.44 264 ALA A CA 1
ATOM 1922 C C . ALA A 1 264 ? 5.541 -7.330 27.440 1.00 90.44 264 ALA A C 1
ATOM 1924 O O . ALA A 1 264 ? 6.561 -6.897 27.971 1.00 9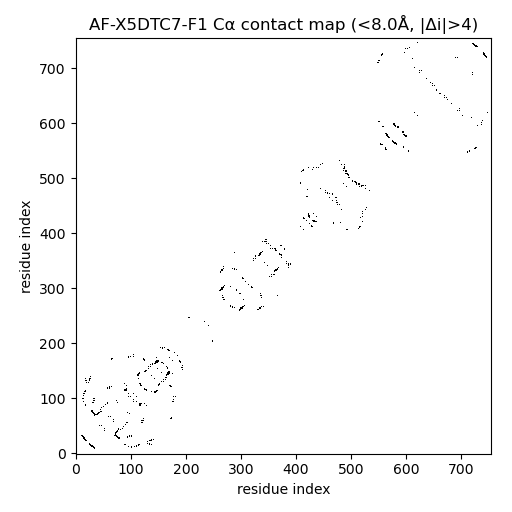0.44 264 ALA A O 1
ATOM 1925 N N . ALA A 1 265 ? 5.507 -7.649 26.146 1.00 92.69 265 ALA A N 1
ATOM 1926 C CA . ALA A 1 265 ? 6.598 -7.384 25.207 1.00 92.69 265 ALA A CA 1
ATOM 1927 C C . ALA A 1 265 ? 6.246 -6.244 24.246 1.00 92.69 265 ALA A C 1
ATOM 1929 O O . ALA A 1 265 ? 5.100 -6.122 23.824 1.00 92.69 265 ALA A O 1
ATOM 1930 N N . ILE A 1 266 ? 7.231 -5.432 23.856 1.00 93.00 266 ILE A N 1
ATOM 1931 C CA . ILE A 1 266 ? 7.052 -4.343 22.881 1.00 93.00 266 ILE A CA 1
ATOM 1932 C C . ILE A 1 266 ? 7.705 -4.717 21.551 1.00 93.00 266 ILE A C 1
ATOM 1934 O O . ILE A 1 266 ? 8.833 -5.208 21.536 1.00 93.00 266 ILE A O 1
ATOM 1938 N N . TYR A 1 267 ? 7.039 -4.422 20.433 1.00 90.31 267 TYR A N 1
ATOM 1939 C CA . TYR A 1 267 ? 7.628 -4.492 19.095 1.00 90.31 267 TYR A CA 1
ATOM 1940 C C . TYR A 1 267 ? 7.646 -3.125 18.401 1.00 90.31 267 TYR A C 1
ATOM 1942 O O . TYR A 1 267 ? 6.621 -2.445 18.308 1.00 90.31 267 TYR A O 1
ATOM 1950 N N . CYS A 1 268 ? 8.802 -2.725 17.865 1.00 86.81 268 CYS A N 1
ATOM 1951 C CA . CYS A 1 268 ? 8.980 -1.461 17.145 1.00 86.81 268 CYS A CA 1
ATOM 1952 C C . CYS A 1 268 ? 9.681 -1.648 15.790 1.00 86.81 268 CYS A C 1
ATOM 1954 O O . CYS A 1 268 ? 10.597 -2.459 15.640 1.00 86.81 268 CYS A O 1
ATOM 1956 N N . ARG A 1 269 ? 9.277 -0.855 14.783 1.00 79.19 269 ARG A N 1
ATOM 1957 C CA . ARG A 1 269 ? 9.912 -0.867 13.450 1.00 79.19 269 ARG A CA 1
ATOM 1958 C C . ARG A 1 269 ? 10.058 0.521 12.823 1.00 79.19 269 ARG A C 1
ATOM 1960 O O . ARG A 1 269 ? 9.166 1.369 12.922 1.00 79.19 269 ARG A O 1
ATOM 1967 N N . ILE A 1 270 ? 11.128 0.715 12.049 1.00 67.38 270 ILE A N 1
ATOM 1968 C CA . ILE A 1 270 ? 11.355 1.930 11.242 1.00 67.38 270 ILE A CA 1
ATOM 1969 C C . ILE A 1 270 ? 10.542 1.874 9.931 1.00 67.38 270 ILE A C 1
ATOM 1971 O O . ILE A 1 270 ? 10.565 0.877 9.206 1.00 67.38 270 ILE A O 1
ATOM 1975 N N . SER A 1 271 ? 9.857 2.964 9.555 1.00 52.56 271 SER A N 1
ATOM 1976 C CA . SER A 1 271 ? 9.475 3.217 8.150 1.00 52.56 271 SER A CA 1
ATOM 1977 C C . SER A 1 271 ? 10.336 4.337 7.592 1.00 52.56 271 SER A C 1
ATOM 1979 O O . SER A 1 271 ? 10.336 5.396 8.196 1.00 52.56 271 SER A O 1
ATOM 1981 N N . ARG A 1 272 ? 11.007 4.097 6.452 1.00 47.62 272 ARG A N 1
ATOM 1982 C CA . ARG A 1 272 ? 11.814 5.051 5.653 1.00 47.62 272 ARG A CA 1
ATOM 1983 C C . ARG A 1 272 ? 11.698 6.517 6.105 1.00 47.62 272 ARG A C 1
ATOM 1985 O O . ARG A 1 272 ? 10.867 7.238 5.560 1.00 47.62 272 ARG A O 1
ATOM 1992 N N . ASP A 1 273 ? 12.599 6.952 6.976 1.00 37.03 273 ASP A N 1
ATOM 1993 C CA . ASP A 1 273 ? 12.932 8.367 7.084 1.00 37.03 273 ASP A CA 1
ATOM 1994 C C . ASP A 1 273 ? 14.034 8.671 6.079 1.00 37.03 273 ASP A C 1
ATOM 1996 O O . ASP A 1 273 ? 15.095 8.049 6.073 1.00 37.03 273 ASP A O 1
ATOM 2000 N N . LYS A 1 274 ? 13.760 9.607 5.170 1.00 41.53 274 LYS A N 1
ATOM 2001 C CA . LYS A 1 274 ? 14.773 10.138 4.249 1.00 41.53 274 LYS A CA 1
ATOM 2002 C C . LYS A 1 274 ? 15.747 11.099 4.951 1.00 41.53 274 LYS A C 1
ATOM 2004 O O . LYS A 1 274 ? 16.720 11.487 4.319 1.00 41.53 274 LYS A O 1
ATOM 2009 N N . GLY A 1 275 ? 15.476 11.467 6.207 1.00 41.56 275 GLY A N 1
ATOM 2010 C CA . GLY A 1 275 ? 16.218 12.476 6.968 1.00 41.56 275 GLY A CA 1
ATOM 2011 C C . GLY A 1 275 ? 17.223 11.944 7.990 1.00 41.56 275 GLY A C 1
ATOM 2012 O O . GLY A 1 275 ? 17.953 12.748 8.540 1.00 41.56 275 GLY A O 1
ATOM 2013 N N . GLY A 1 276 ? 17.300 10.627 8.219 1.00 43.03 276 GLY A N 1
ATOM 2014 C CA . GLY A 1 276 ? 18.358 10.037 9.043 1.00 43.03 276 GLY A CA 1
ATOM 2015 C C . GLY A 1 276 ? 18.436 10.574 10.475 1.00 43.03 276 GLY A C 1
ATOM 2016 O O . GLY A 1 276 ? 19.461 11.118 10.851 1.00 43.03 276 GLY A O 1
ATOM 2017 N N . GLU A 1 277 ? 17.410 10.344 11.293 1.00 41.22 277 GLU A N 1
ATOM 2018 C CA . GLU A 1 277 ? 17.527 10.431 12.753 1.00 41.22 277 GLU A CA 1
ATOM 2019 C C . GLU A 1 277 ? 16.781 9.240 13.375 1.00 41.22 277 GLU A C 1
ATOM 2021 O O . GLU A 1 277 ? 15.682 8.889 12.946 1.00 41.22 277 GLU A O 1
ATOM 2026 N N . GLY A 1 278 ? 17.365 8.586 14.383 1.00 46.59 278 GLY A N 1
ATOM 2027 C CA . GLY A 1 278 ? 16.793 7.427 15.095 1.00 46.59 278 GLY A CA 1
ATOM 2028 C C . GLY A 1 278 ? 15.488 7.701 15.865 1.00 46.59 278 GLY A C 1
ATOM 2029 O O . GLY A 1 278 ? 14.953 6.808 16.518 1.00 46.59 278 GLY A O 1
ATOM 2030 N N . LEU A 1 279 ? 14.930 8.908 15.738 1.00 48.91 279 LEU A N 1
ATOM 2031 C CA . LEU A 1 279 ? 13.798 9.445 16.498 1.00 48.91 279 LEU A CA 1
ATOM 2032 C C . LEU A 1 279 ? 12.464 8.714 16.265 1.00 48.91 279 LEU A C 1
ATOM 2034 O O . LEU A 1 279 ? 11.523 8.875 17.041 1.00 48.91 279 LEU A O 1
ATOM 2038 N N . GLY A 1 280 ? 12.343 7.915 15.202 1.00 62.66 280 GLY A N 1
ATOM 2039 C CA . GLY A 1 280 ? 11.102 7.212 14.871 1.00 62.66 280 GLY A CA 1
ATOM 2040 C C . GLY A 1 280 ? 10.807 5.987 15.746 1.00 62.66 280 GLY A C 1
ATOM 2041 O O . GLY A 1 280 ? 9.636 5.687 15.971 1.00 62.66 280 GLY A O 1
ATOM 2042 N N . VAL A 1 281 ? 11.829 5.262 16.219 1.00 69.50 281 VAL A N 1
ATOM 2043 C CA . VAL A 1 281 ? 11.655 4.051 17.054 1.00 69.50 281 VAL A CA 1
ATOM 2044 C C . VAL A 1 281 ? 11.534 4.419 18.519 1.00 69.50 281 VAL A C 1
ATOM 2046 O O . VAL A 1 281 ? 10.637 3.912 19.177 1.00 69.50 281 VAL A O 1
ATOM 2049 N N . GLU A 1 282 ? 12.350 5.355 18.998 1.00 74.75 282 GLU A N 1
ATOM 2050 C CA . GLU A 1 282 ? 12.294 5.821 20.387 1.00 74.75 282 GLU A CA 1
ATOM 2051 C C . GLU A 1 282 ? 10.921 6.406 20.732 1.00 74.75 282 GLU A C 1
ATOM 2053 O O . GLU A 1 282 ? 10.350 6.058 21.759 1.00 74.75 282 GLU A O 1
ATOM 2058 N N . ARG A 1 283 ? 10.321 7.206 19.836 1.00 78.69 283 ARG A N 1
ATOM 2059 C CA . ARG A 1 283 ? 8.951 7.720 20.025 1.00 78.69 283 ARG A CA 1
ATOM 2060 C C . ARG A 1 283 ? 7.896 6.612 20.036 1.00 78.69 283 ARG A C 1
ATOM 2062 O O . ARG A 1 283 ? 6.943 6.679 20.809 1.00 78.69 283 ARG A O 1
ATOM 2069 N N . GLN A 1 284 ? 8.053 5.597 19.180 1.00 81.44 284 GLN A N 1
ATOM 2070 C CA . GLN A 1 284 ? 7.150 4.441 19.156 1.00 81.44 284 GLN A CA 1
ATOM 2071 C C . GLN A 1 284 ? 7.270 3.625 20.446 1.00 81.44 284 GLN A C 1
ATOM 2073 O O . GLN A 1 284 ? 6.251 3.274 21.037 1.00 81.44 284 GLN A O 1
ATOM 2078 N N . GLU A 1 285 ? 8.496 3.358 20.895 1.00 88.56 285 GLU A N 1
ATOM 2079 C CA . GLU A 1 285 ? 8.772 2.628 22.129 1.00 88.56 285 GLU A CA 1
ATOM 2080 C C . GLU A 1 285 ? 8.238 3.386 23.343 1.00 88.56 285 GLU A C 1
ATOM 2082 O O . GLU A 1 285 ? 7.518 2.798 24.146 1.00 88.56 285 GLU A O 1
ATOM 2087 N N . GLN A 1 286 ? 8.516 4.689 23.453 1.00 87.25 286 GLN A N 1
ATOM 2088 C CA . GLN A 1 286 ? 8.026 5.537 24.544 1.00 87.25 286 GLN A CA 1
ATOM 2089 C C . GLN A 1 286 ? 6.506 5.470 24.674 1.00 87.25 286 GLN A C 1
ATOM 2091 O O . GLN A 1 286 ? 5.986 5.293 25.771 1.00 87.25 286 GLN A O 1
ATOM 2096 N N . ALA A 1 287 ? 5.780 5.540 23.563 1.00 86.44 287 ALA A N 1
ATOM 2097 C CA . ALA A 1 287 ? 4.329 5.450 23.609 1.00 86.44 287 ALA A CA 1
ATOM 2098 C C . ALA A 1 287 ? 3.805 4.043 23.916 1.00 86.44 287 ALA A C 1
ATOM 2100 O O . ALA A 1 287 ? 2.783 3.907 24.585 1.00 86.44 287 ALA A O 1
ATOM 2101 N N . CYS A 1 288 ? 4.503 2.993 23.473 1.00 88.94 288 CYS A N 1
ATOM 2102 C CA . CYS A 1 288 ? 4.173 1.621 23.866 1.00 88.94 288 CYS A CA 1
ATOM 2103 C C . CYS A 1 288 ? 4.422 1.395 25.365 1.00 88.94 288 CYS A C 1
ATOM 2105 O O . CYS A 1 288 ? 3.629 0.721 26.019 1.00 88.94 288 CYS A O 1
ATOM 2107 N N . ARG A 1 289 ? 5.483 1.988 25.927 1.00 92.12 289 ARG A N 1
ATOM 2108 C CA . ARG A 1 289 ? 5.761 1.965 27.370 1.00 92.12 289 ARG A CA 1
ATOM 2109 C C . ARG A 1 289 ? 4.715 2.741 28.160 1.00 92.12 289 ARG A C 1
ATOM 2111 O O . ARG A 1 289 ? 4.216 2.208 29.138 1.00 92.12 289 ARG A O 1
ATOM 2118 N N . ALA A 1 290 ? 4.323 3.927 27.699 1.00 89.25 290 ALA A N 1
ATOM 2119 C CA . ALA A 1 290 ? 3.260 4.713 28.326 1.00 89.25 290 ALA A CA 1
ATOM 2120 C C . ALA A 1 290 ? 1.907 3.979 28.311 1.00 89.25 290 ALA A C 1
ATOM 2122 O O . ALA A 1 290 ? 1.139 4.064 29.266 1.00 89.25 290 ALA A O 1
ATOM 2123 N N . LEU A 1 291 ? 1.616 3.232 27.237 1.00 85.94 291 LEU A N 1
ATOM 2124 C CA . LEU A 1 291 ? 0.463 2.334 27.185 1.00 85.94 291 LEU A CA 1
ATOM 2125 C C . LEU A 1 291 ? 0.588 1.223 28.238 1.00 85.94 291 LEU A C 1
ATOM 2127 O O . LEU A 1 291 ? -0.332 1.050 29.023 1.00 85.94 291 LEU A O 1
ATOM 2131 N N . ALA A 1 292 ? 1.717 0.515 28.304 1.00 88.88 292 ALA A N 1
ATOM 2132 C CA . ALA A 1 292 ? 1.915 -0.547 29.292 1.00 88.88 292 ALA A CA 1
ATOM 2133 C C . ALA A 1 292 ? 1.840 -0.041 30.746 1.00 88.88 292 ALA A C 1
ATOM 2135 O O . ALA A 1 292 ? 1.240 -0.701 31.587 1.00 88.88 292 ALA A O 1
ATOM 2136 N N . GLU A 1 293 ? 2.393 1.139 31.030 1.00 88.00 293 GLU A N 1
ATOM 2137 C CA . GLU A 1 293 ? 2.355 1.773 32.351 1.00 88.00 293 GLU A CA 1
ATOM 2138 C C . GLU A 1 293 ? 0.926 2.141 32.764 1.00 88.00 293 GLU A C 1
ATOM 2140 O O . GLU A 1 293 ? 0.509 1.830 33.879 1.00 88.00 293 GLU A O 1
ATOM 2145 N N . ARG A 1 294 ? 0.139 2.721 31.848 1.00 83.69 294 ARG A N 1
ATOM 2146 C CA . ARG A 1 294 ? -1.271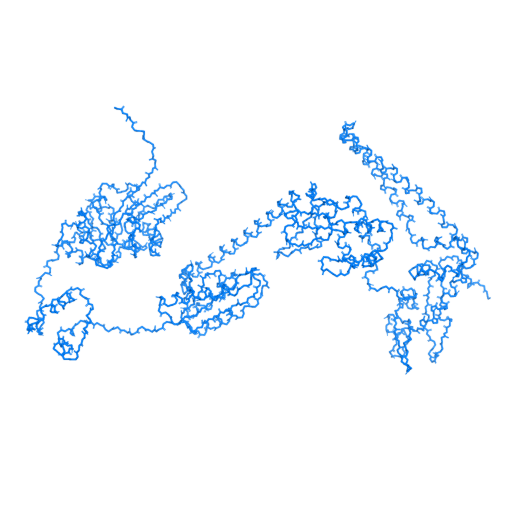 3.050 32.103 1.00 83.69 294 ARG A CA 1
ATOM 2147 C C . ARG A 1 294 ? -2.118 1.817 32.423 1.00 83.69 294 ARG A C 1
ATOM 2149 O O . ARG A 1 294 ? -3.037 1.912 33.227 1.00 83.69 294 ARG A O 1
ATOM 2156 N N . GLU A 1 295 ? -1.820 0.689 31.788 1.00 82.69 295 GLU A N 1
ATOM 2157 C CA . GLU A 1 295 ? -2.559 -0.567 31.964 1.00 82.69 295 GLU A CA 1
ATOM 2158 C C . GLU A 1 295 ? -1.971 -1.461 33.080 1.00 82.69 295 GLU A C 1
ATOM 2160 O O . GLU A 1 295 ? -2.472 -2.559 33.323 1.00 82.69 295 GLU A O 1
ATOM 2165 N N . GLY A 1 296 ? -0.910 -1.013 33.766 1.00 84.62 296 GLY A N 1
ATOM 2166 C CA . GLY A 1 296 ? -0.285 -1.738 34.876 1.00 84.62 296 GLY A CA 1
ATOM 2167 C C . GLY A 1 296 ? 0.512 -2.984 34.468 1.00 84.62 296 GLY A C 1
ATOM 2168 O O . GLY A 1 296 ? 0.679 -3.897 35.277 1.00 84.62 296 GLY A O 1
ATOM 2169 N N . TRP A 1 297 ? 0.996 -3.062 33.225 1.00 91.06 297 TRP A N 1
ATOM 2170 C CA . TRP A 1 297 ? 1.765 -4.206 32.725 1.00 91.06 297 TRP A CA 1
ATOM 2171 C C . TRP A 1 297 ? 3.269 -4.025 32.924 1.00 91.06 297 TRP A C 1
ATOM 2173 O O . TRP A 1 297 ? 3.828 -2.948 32.712 1.00 91.06 297 TRP A O 1
ATOM 2183 N N . THR A 1 298 ? 3.964 -5.116 33.236 1.00 90.06 298 THR A N 1
ATOM 2184 C CA . THR A 1 298 ? 5.426 -5.118 33.329 1.00 90.06 298 THR A CA 1
ATOM 2185 C C . THR A 1 298 ? 6.037 -5.396 31.961 1.00 90.06 298 THR A C 1
ATOM 2187 O O . THR A 1 298 ? 5.937 -6.508 31.440 1.00 90.06 298 THR A O 1
ATOM 2190 N N . VAL A 1 299 ? 6.702 -4.394 31.379 1.00 90.69 299 VAL A N 1
ATOM 2191 C CA . VAL A 1 299 ? 7.429 -4.560 30.113 1.00 90.69 299 VAL A CA 1
ATOM 2192 C C . VAL A 1 299 ? 8.710 -5.355 30.353 1.00 90.69 299 VAL A C 1
ATOM 2194 O O . VAL A 1 299 ? 9.673 -4.844 30.918 1.00 90.69 299 VAL A O 1
ATOM 2197 N N . THR A 1 300 ? 8.738 -6.597 29.890 1.00 87.25 300 THR A N 1
ATOM 2198 C CA . THR A 1 300 ? 9.851 -7.538 30.075 1.00 87.25 300 THR A CA 1
ATOM 2199 C C . THR A 1 300 ? 10.917 -7.407 28.992 1.00 87.25 300 THR A C 1
ATOM 2201 O O . THR A 1 300 ? 12.105 -7.569 29.271 1.00 87.25 300 THR A O 1
ATOM 2204 N N . LYS A 1 301 ? 10.518 -7.138 27.740 1.00 90.44 301 LYS A N 1
ATOM 2205 C CA . LYS A 1 301 ? 11.444 -7.091 26.601 1.00 90.44 301 LYS A CA 1
ATOM 2206 C C . LYS A 1 301 ? 10.943 -6.214 25.457 1.00 90.44 301 LYS A C 1
ATOM 2208 O O . LYS A 1 301 ? 9.745 -6.137 25.193 1.00 90.44 301 LYS A O 1
ATOM 2213 N N . VAL A 1 302 ? 11.884 -5.586 24.751 1.00 90.88 302 VAL A N 1
ATOM 2214 C CA . VAL A 1 302 ? 11.625 -4.788 23.546 1.00 90.88 302 VAL A CA 1
ATOM 2215 C C . VAL A 1 302 ? 12.332 -5.425 22.355 1.00 90.88 302 VAL A C 1
ATOM 2217 O O . VAL A 1 302 ? 13.526 -5.715 22.405 1.00 90.88 302 VAL A O 1
ATOM 2220 N N . TYR A 1 303 ? 11.581 -5.637 21.282 1.00 89.75 303 TYR A N 1
ATOM 2221 C CA . TYR A 1 303 ? 12.039 -6.182 20.013 1.00 89.75 303 TYR A CA 1
ATOM 2222 C C . TYR A 1 303 ? 11.992 -5.077 18.958 1.00 89.75 303 TYR A C 1
ATOM 2224 O O . TYR A 1 303 ? 10.940 -4.486 18.716 1.00 89.75 303 TYR A O 1
ATOM 2232 N N . ALA A 1 304 ? 13.121 -4.801 18.307 1.00 84.69 304 ALA A N 1
ATOM 2233 C CA . ALA A 1 304 ? 13.214 -3.755 17.295 1.00 84.69 304 ALA A CA 1
ATOM 2234 C C . ALA A 1 304 ? 13.884 -4.268 16.018 1.00 84.69 304 ALA A C 1
ATOM 2236 O O . ALA A 1 304 ? 14.902 -4.955 16.076 1.00 84.69 304 ALA A O 1
ATOM 2237 N N . ASP A 1 305 ? 13.330 -3.906 14.859 1.00 81.31 305 ASP A N 1
ATOM 2238 C CA . ASP A 1 305 ? 13.974 -4.120 13.560 1.00 81.31 305 ASP A CA 1
ATOM 2239 C C . ASP A 1 305 ? 14.388 -2.772 12.953 1.00 81.31 305 ASP A C 1
ATOM 2241 O O . ASP A 1 305 ? 13.563 -2.007 12.431 1.00 81.31 305 ASP A O 1
ATOM 2245 N N . ASN A 1 306 ? 15.697 -2.505 12.991 1.00 64.19 306 ASN A N 1
ATOM 2246 C CA . ASN A 1 306 ? 16.303 -1.351 12.342 1.00 64.19 306 ASN A CA 1
ATOM 2247 C C . ASN A 1 306 ? 16.701 -1.718 10.908 1.00 64.19 306 ASN A C 1
ATOM 2249 O O . ASN A 1 306 ? 17.601 -2.518 10.679 1.00 64.19 306 ASN A O 1
ATOM 2253 N N . SER A 1 307 ? 16.040 -1.073 9.944 1.00 51.59 307 SER A N 1
ATOM 2254 C CA . SER A 1 307 ? 16.454 -1.000 8.537 1.00 51.59 307 SER A CA 1
ATOM 2255 C C . SER A 1 307 ? 16.404 -2.299 7.725 1.00 51.59 307 SER A C 1
ATOM 2257 O O . SER A 1 307 ? 17.429 -2.936 7.556 1.00 51.59 307 SER A O 1
ATOM 2259 N N . ILE A 1 308 ? 15.292 -2.568 7.022 1.00 44.00 308 ILE A N 1
ATOM 2260 C CA . ILE A 1 308 ? 15.353 -2.924 5.590 1.00 44.00 308 ILE A CA 1
ATOM 2261 C C . ILE A 1 308 ? 14.135 -2.332 4.850 1.00 44.00 308 ILE A C 1
ATOM 2263 O O . ILE A 1 308 ? 13.019 -2.268 5.364 1.00 44.00 308 ILE A O 1
ATOM 2267 N N . SER A 1 309 ? 14.348 -1.879 3.610 1.00 41.16 309 SER A N 1
ATOM 2268 C CA . SER A 1 309 ? 13.313 -1.481 2.657 1.00 41.16 309 SER A CA 1
ATOM 2269 C C . SER A 1 309 ? 12.132 -2.461 2.612 1.00 41.16 309 SER A C 1
ATOM 2271 O O . SER A 1 309 ? 12.228 -3.517 1.997 1.00 41.16 309 SER A O 1
ATOM 2273 N N . ALA A 1 310 ? 11.023 -2.053 3.230 1.00 40.59 310 ALA A N 1
ATOM 2274 C CA . ALA A 1 310 ? 9.596 -2.140 2.878 1.00 40.59 310 ALA A CA 1
ATOM 2275 C C . ALA A 1 310 ? 9.033 -3.172 1.865 1.00 40.59 310 ALA A C 1
ATOM 2277 O O . ALA A 1 310 ? 7.834 -3.417 1.917 1.00 40.59 310 ALA A O 1
ATOM 2278 N N . TYR A 1 311 ? 9.806 -3.732 0.935 1.00 43.34 311 TYR A N 1
ATOM 2279 C CA . TYR A 1 311 ? 9.329 -4.593 -0.155 1.00 43.34 311 TYR A CA 1
ATOM 2280 C C . TYR A 1 311 ? 10.327 -5.686 -0.594 1.00 43.34 311 TYR A C 1
ATOM 2282 O O . TYR A 1 311 ? 10.034 -6.415 -1.535 1.00 43.34 311 TYR A O 1
ATOM 2290 N N . SER A 1 312 ? 11.501 -5.834 0.038 1.00 45.88 312 SER A N 1
ATOM 2291 C CA . SER A 1 312 ? 12.575 -6.704 -0.487 1.00 45.88 312 SER A CA 1
ATOM 2292 C C . SER A 1 312 ? 12.659 -8.113 0.116 1.00 45.88 312 SER A C 1
ATOM 2294 O O . SER A 1 312 ? 13.654 -8.794 -0.113 1.00 45.88 312 SER A O 1
ATOM 2296 N N . GLY A 1 313 ? 11.666 -8.566 0.892 1.00 49.91 313 GLY A N 1
ATOM 2297 C CA . GLY A 1 313 ? 11.708 -9.903 1.512 1.00 49.91 313 GLY A CA 1
ATOM 2298 C C . GLY A 1 313 ? 12.861 -10.084 2.508 1.00 49.91 313 GLY A C 1
ATOM 2299 O O . GLY A 1 313 ? 13.386 -11.182 2.669 1.00 49.91 313 GLY A O 1
ATOM 2300 N N . ALA A 1 314 ? 13.302 -8.994 3.133 1.00 54.56 314 ALA A N 1
ATOM 2301 C CA . ALA A 1 314 ? 14.428 -9.026 4.046 1.00 54.56 314 ALA A CA 1
ATOM 2302 C C . ALA A 1 314 ? 14.098 -9.751 5.352 1.00 54.56 314 ALA A C 1
ATOM 2304 O O . ALA A 1 314 ? 12.987 -9.641 5.868 1.00 54.56 314 ALA A O 1
ATOM 2305 N N . LYS A 1 315 ? 15.083 -10.483 5.882 1.00 61.00 315 LYS A N 1
ATOM 2306 C CA . LYS A 1 315 ? 14.969 -11.204 7.153 1.00 61.00 315 LYS A CA 1
ATOM 2307 C C . LYS A 1 315 ? 14.754 -10.184 8.279 1.00 61.00 315 LYS A C 1
ATOM 2309 O O . LYS A 1 315 ? 15.573 -9.286 8.431 1.00 61.00 315 LYS A O 1
ATOM 2314 N N . ARG A 1 316 ? 13.658 -10.335 9.031 1.00 74.31 316 ARG A N 1
ATOM 2315 C CA . ARG A 1 316 ? 13.303 -9.546 10.223 1.00 74.31 316 ARG A CA 1
ATOM 2316 C C . ARG A 1 316 ? 13.702 -10.334 11.477 1.00 74.31 316 ARG A C 1
ATOM 2318 O O . ARG A 1 316 ? 12.911 -11.164 11.932 1.00 74.31 316 ARG A O 1
ATOM 2325 N N . PRO A 1 317 ? 14.948 -10.202 11.963 1.00 81.56 317 PRO A N 1
ATOM 2326 C CA . PRO A 1 317 ? 15.415 -10.975 13.106 1.00 81.56 317 PRO A CA 1
ATOM 2327 C C . PRO A 1 317 ? 14.646 -10.624 14.385 1.00 81.56 317 PRO A C 1
ATOM 2329 O O . PRO A 1 317 ? 14.257 -11.541 15.099 1.00 81.56 317 PRO A O 1
ATOM 2332 N N . GLY A 1 318 ? 14.345 -9.343 14.633 1.00 83.94 318 GLY A N 1
ATOM 2333 C CA . GLY A 1 318 ? 13.614 -8.907 15.824 1.00 83.94 318 GLY A CA 1
ATOM 2334 C C . GLY A 1 318 ? 12.187 -9.450 15.859 1.00 83.94 318 GLY A C 1
ATOM 2335 O O . GLY A 1 318 ? 11.741 -9.951 16.887 1.00 83.94 318 GLY A O 1
ATOM 2336 N N . TYR A 1 319 ? 11.497 -9.431 14.716 1.00 87.00 319 TYR A N 1
ATOM 2337 C CA . TYR A 1 319 ? 10.162 -10.018 14.586 1.00 87.00 319 TYR A CA 1
ATOM 2338 C C . TYR A 1 319 ? 10.148 -11.537 14.806 1.00 87.00 319 TYR A C 1
ATOM 2340 O O . TYR A 1 319 ? 9.274 -12.051 15.493 1.00 87.00 319 TYR A O 1
ATOM 2348 N N . ARG A 1 320 ? 11.139 -12.268 14.279 1.00 87.12 320 ARG A N 1
ATOM 2349 C CA . ARG A 1 320 ? 11.252 -13.716 14.527 1.00 87.12 320 ARG A CA 1
ATOM 2350 C C . ARG A 1 320 ? 11.528 -14.030 15.990 1.00 87.12 320 ARG A C 1
ATOM 2352 O O . ARG A 1 320 ? 10.867 -14.888 16.552 1.00 87.12 320 ARG A O 1
ATOM 2359 N N . SER A 1 321 ? 12.434 -13.290 16.625 1.00 87.56 321 SER A N 1
ATOM 2360 C CA . SER A 1 321 ? 12.707 -13.463 18.053 1.00 87.56 321 SER A CA 1
ATOM 2361 C C . SER A 1 321 ? 11.493 -13.158 18.936 1.00 87.56 321 SER A C 1
ATOM 2363 O O . SER A 1 321 ? 11.380 -13.744 20.012 1.00 87.56 321 SER A O 1
ATOM 2365 N N . LEU A 1 322 ? 10.597 -12.264 18.501 1.00 89.69 322 LEU A N 1
ATOM 2366 C CA . LEU A 1 322 ? 9.306 -12.046 19.153 1.00 89.69 322 LEU A CA 1
ATOM 2367 C C . LEU A 1 322 ? 8.403 -13.276 19.000 1.00 89.69 322 LEU A C 1
ATOM 2369 O O . LEU A 1 322 ? 7.908 -13.770 20.006 1.00 89.69 322 LEU A O 1
ATOM 2373 N N . LEU A 1 323 ? 8.216 -13.785 17.777 1.00 88.06 323 LEU A N 1
ATOM 2374 C CA . LEU A 1 323 ? 7.395 -14.977 17.518 1.00 88.06 323 LEU A CA 1
ATOM 2375 C C . LEU A 1 323 ? 7.879 -16.194 18.317 1.00 88.06 323 LEU A C 1
ATOM 2377 O O . LEU A 1 323 ? 7.073 -16.868 18.950 1.00 88.06 323 LEU A O 1
ATOM 2381 N N . ASP A 1 324 ? 9.192 -16.424 18.356 1.00 86.94 324 ASP A N 1
ATOM 2382 C CA . ASP A 1 324 ? 9.787 -17.520 19.124 1.00 86.94 324 ASP A CA 1
ATOM 2383 C C . ASP A 1 324 ? 9.523 -17.374 20.632 1.00 86.94 324 ASP A C 1
ATOM 2385 O O . ASP A 1 324 ? 9.336 -18.366 21.331 1.00 86.94 324 ASP A O 1
ATOM 2389 N N . ALA A 1 325 ? 9.519 -16.145 21.154 1.00 86.19 325 ALA A N 1
ATOM 2390 C CA . ALA A 1 325 ? 9.244 -15.882 22.566 1.00 86.19 325 ALA A CA 1
ATOM 2391 C C . ALA A 1 325 ? 7.748 -15.977 22.906 1.00 86.19 325 ALA A C 1
ATOM 2393 O O . ALA A 1 325 ? 7.393 -16.450 23.985 1.00 86.19 325 ALA A O 1
ATOM 2394 N N . VAL A 1 326 ? 6.875 -15.594 21.968 1.00 85.62 326 VAL A N 1
ATOM 2395 C CA . VAL A 1 326 ? 5.424 -15.816 22.052 1.00 85.62 326 VAL A CA 1
ATOM 2396 C C . VAL A 1 326 ? 5.128 -17.315 22.094 1.00 85.62 326 VAL A C 1
ATOM 2398 O O . VAL A 1 326 ? 4.432 -17.761 22.999 1.00 85.62 326 VAL A O 1
ATOM 2401 N N . ALA A 1 327 ? 5.734 -18.104 21.201 1.00 82.50 327 ALA A N 1
ATOM 2402 C CA . ALA A 1 327 ? 5.570 -19.558 21.169 1.00 82.50 327 ALA A CA 1
ATOM 2403 C C . ALA A 1 327 ? 6.056 -20.252 22.458 1.00 82.50 327 ALA A C 1
ATOM 2405 O O . ALA A 1 327 ? 5.552 -21.312 22.819 1.00 82.50 327 ALA A O 1
ATOM 2406 N N . ARG A 1 328 ? 7.017 -19.653 23.177 1.00 83.50 328 ARG A N 1
ATOM 2407 C CA . ARG A 1 328 ? 7.502 -20.134 24.484 1.00 83.50 328 ARG A CA 1
ATOM 2408 C C . ARG A 1 328 ? 6.680 -19.645 25.686 1.00 83.50 328 ARG A C 1
ATOM 2410 O O . ARG A 1 328 ? 7.008 -20.018 26.809 1.00 83.50 328 ARG A O 1
ATOM 2417 N N . GLY A 1 329 ? 5.655 -18.811 25.492 1.00 82.38 329 GLY A N 1
ATOM 2418 C CA . GLY A 1 329 ? 4.842 -18.272 26.592 1.00 82.38 329 GLY A CA 1
ATOM 2419 C C . GLY A 1 329 ? 5.590 -17.318 27.529 1.00 82.38 329 GLY A C 1
ATOM 2420 O O . GLY A 1 329 ? 5.262 -17.203 28.714 1.00 82.38 329 GLY A O 1
ATOM 2421 N N . GLU A 1 330 ? 6.607 -16.616 27.020 1.00 85.31 330 GLU A N 1
ATOM 2422 C CA . GLU A 1 330 ? 7.402 -15.676 27.824 1.00 85.31 330 GLU A CA 1
ATOM 2423 C C . GLU A 1 330 ? 6.602 -14.438 28.265 1.00 85.31 330 GLU A C 1
ATOM 2425 O O . GLU A 1 330 ? 6.963 -13.803 29.258 1.00 85.31 330 GLU A O 1
ATOM 2430 N N . PHE A 1 331 ? 5.517 -14.101 27.558 1.00 85.94 331 PHE A N 1
ATOM 2431 C CA . PHE A 1 331 ? 4.720 -12.892 27.781 1.00 85.94 331 PHE A CA 1
ATOM 2432 C C . PHE A 1 331 ? 3.230 -13.164 27.608 1.00 85.94 331 PHE A C 1
ATOM 2434 O O . PHE A 1 331 ? 2.836 -14.014 26.815 1.00 85.94 331 PHE A O 1
ATOM 2441 N N . ASP A 1 332 ? 2.413 -12.367 28.288 1.00 84.75 332 ASP A N 1
ATOM 2442 C CA . ASP A 1 332 ? 0.954 -12.472 28.261 1.00 84.75 332 ASP A CA 1
ATOM 2443 C C . ASP A 1 332 ? 0.348 -11.446 27.282 1.00 84.75 332 ASP A C 1
ATOM 2445 O O . ASP A 1 332 ? -0.793 -11.591 26.828 1.00 84.75 332 ASP A O 1
ATOM 2449 N N . ARG A 1 333 ? 1.114 -10.395 26.945 1.00 87.50 333 ARG A N 1
ATOM 2450 C CA . ARG A 1 333 ? 0.716 -9.279 26.072 1.00 87.50 333 ARG A CA 1
ATOM 2451 C C . ARG A 1 333 ? 1.816 -8.912 25.074 1.00 87.50 333 ARG A C 1
ATOM 2453 O O . ARG A 1 333 ? 2.991 -8.853 25.436 1.00 87.50 333 ARG A O 1
ATOM 2460 N N . VAL A 1 334 ? 1.428 -8.566 23.847 1.00 90.38 334 VAL A N 1
ATOM 2461 C CA . VAL A 1 334 ? 2.304 -7.883 22.875 1.00 90.38 334 VAL A CA 1
ATOM 2462 C C . VAL A 1 334 ? 1.782 -6.478 22.615 1.00 90.38 334 VAL A C 1
ATOM 2464 O O . VAL A 1 334 ? 0.602 -6.293 22.332 1.00 90.38 334 VAL A O 1
ATOM 2467 N N . VAL A 1 335 ? 2.669 -5.489 22.671 1.00 89.88 335 VAL A N 1
ATOM 2468 C CA . VAL A 1 335 ? 2.365 -4.074 22.464 1.00 89.88 335 VAL A CA 1
ATOM 2469 C C . VAL A 1 335 ? 3.113 -3.551 21.239 1.00 89.88 335 VAL A C 1
ATOM 2471 O O . VAL A 1 335 ? 4.320 -3.744 21.097 1.00 89.88 335 VAL A O 1
ATOM 2474 N N . ALA A 1 336 ? 2.407 -2.863 20.346 1.00 88.50 336 ALA A N 1
ATOM 2475 C CA . ALA A 1 336 ? 2.994 -2.209 19.179 1.00 88.50 336 ALA A CA 1
ATOM 2476 C C . ALA A 1 336 ? 2.376 -0.823 18.951 1.00 88.50 336 ALA A C 1
ATOM 2478 O O . ALA A 1 336 ? 1.294 -0.512 19.432 1.00 88.50 336 ALA A O 1
ATOM 2479 N N . TRP A 1 337 ? 3.025 0.036 18.169 1.00 82.19 337 TRP A N 1
ATOM 2480 C CA . TRP A 1 337 ? 2.464 1.363 17.882 1.00 82.19 337 TRP A CA 1
ATOM 2481 C C . TRP A 1 337 ? 1.167 1.287 17.053 1.00 82.19 337 TRP A C 1
ATOM 2483 O O . TRP A 1 337 ? 0.175 1.953 17.345 1.00 82.19 337 TRP A O 1
ATOM 2493 N N . ALA A 1 338 ? 1.162 0.455 16.012 1.00 75.81 338 ALA A N 1
ATOM 2494 C CA . ALA A 1 338 ? 0.024 0.260 15.120 1.00 75.81 338 ALA A CA 1
ATOM 2495 C C . ALA A 1 338 ? 0.099 -1.122 14.440 1.00 75.81 338 ALA A C 1
ATOM 2497 O O . ALA A 1 338 ? 1.180 -1.713 14.383 1.00 75.81 338 ALA A O 1
ATOM 2498 N N . PRO A 1 339 ? -1.004 -1.635 13.873 1.00 72.75 339 PRO A N 1
ATOM 2499 C CA . PRO A 1 339 ? -1.014 -2.943 13.222 1.00 72.75 339 PRO A CA 1
ATOM 2500 C C . PRO A 1 339 ? -0.069 -3.060 12.032 1.00 72.75 339 PRO A C 1
ATOM 2502 O O . PRO A 1 339 ? 0.685 -4.023 11.925 1.00 72.75 339 PRO A O 1
ATOM 2505 N N . ASP A 1 340 ? -0.018 -2.028 11.182 1.00 67.44 340 ASP A N 1
ATOM 2506 C CA . ASP A 1 340 ? 0.936 -1.980 10.076 1.00 67.44 340 ASP A CA 1
ATOM 2507 C C . ASP A 1 340 ? 2.372 -2.053 10.613 1.00 67.44 340 ASP A C 1
ATOM 2509 O O . ASP A 1 340 ? 3.264 -2.588 9.947 1.00 67.44 340 ASP A O 1
ATOM 2513 N N . ARG A 1 341 ? 2.618 -1.529 11.824 1.00 74.81 341 ARG A N 1
ATOM 2514 C CA . ARG A 1 341 ? 3.912 -1.559 12.520 1.00 74.81 341 ARG A CA 1
ATOM 2515 C C . ARG A 1 341 ? 4.287 -2.936 13.047 1.00 74.81 341 ARG A C 1
ATOM 2517 O O . ARG A 1 341 ? 5.477 -3.194 13.164 1.00 74.81 341 ARG A O 1
ATOM 2524 N N . LEU A 1 342 ? 3.320 -3.822 13.246 1.00 76.06 342 LEU A N 1
ATOM 2525 C CA . LEU A 1 342 ? 3.542 -5.206 13.643 1.00 76.06 342 LEU A CA 1
ATOM 2526 C C . LEU A 1 342 ? 3.713 -6.117 12.414 1.00 76.06 342 LEU A C 1
ATOM 2528 O O . LEU A 1 342 ? 4.751 -6.767 12.260 1.00 76.06 342 LEU A O 1
ATOM 2532 N N . HIS A 1 343 ? 2.762 -6.078 11.478 1.00 76.19 343 HIS A N 1
ATOM 2533 C CA . HIS A 1 343 ? 2.725 -6.924 10.282 1.00 76.19 343 HIS A CA 1
ATOM 2534 C C . HIS A 1 343 ? 2.409 -6.097 9.028 1.00 76.19 343 HIS A C 1
ATOM 2536 O O . HIS A 1 343 ? 1.472 -5.301 8.993 1.00 76.19 343 HIS A O 1
ATOM 2542 N N . ARG A 1 344 ? 3.188 -6.285 7.958 1.00 66.12 344 ARG A N 1
ATOM 2543 C CA . ARG A 1 344 ? 2.966 -5.572 6.686 1.00 66.12 344 ARG A CA 1
ATOM 2544 C C . ARG A 1 344 ? 2.409 -6.480 5.599 1.00 66.12 344 ARG A C 1
ATOM 2546 O O . ARG A 1 344 ? 1.780 -5.998 4.662 1.00 66.12 344 ARG A O 1
ATOM 2553 N N . ARG A 1 345 ? 2.695 -7.779 5.685 1.00 69.38 345 ARG A N 1
ATOM 2554 C CA . ARG A 1 345 ? 2.260 -8.777 4.706 1.00 69.38 345 ARG A CA 1
ATOM 2555 C C . ARG A 1 345 ? 1.229 -9.706 5.347 1.00 69.38 345 ARG A C 1
ATOM 2557 O O . ARG A 1 345 ? 1.456 -10.111 6.485 1.00 69.38 345 ARG A O 1
ATOM 2564 N N . PRO A 1 346 ? 0.194 -10.135 4.605 1.00 69.00 346 PRO A N 1
ATOM 2565 C CA . PRO A 1 346 ? -0.768 -11.125 5.097 1.00 69.00 346 PRO A CA 1
ATOM 2566 C C . PRO A 1 346 ? -0.107 -12.413 5.612 1.00 69.00 346 PRO A C 1
ATOM 2568 O O . PRO A 1 346 ? -0.542 -12.981 6.602 1.00 69.00 346 PRO A O 1
ATOM 2571 N N . ILE A 1 347 ? 1.006 -12.830 4.993 1.00 76.69 347 ILE A N 1
ATOM 2572 C CA . ILE A 1 347 ? 1.783 -14.004 5.429 1.00 76.69 347 ILE A CA 1
ATOM 2573 C C . ILE A 1 347 ? 2.356 -13.811 6.843 1.00 76.69 347 ILE A C 1
ATOM 2575 O O . ILE A 1 347 ? 2.233 -14.708 7.662 1.00 76.69 347 ILE A O 1
ATOM 2579 N N . GLU A 1 348 ? 2.927 -12.640 7.146 1.00 78.56 348 GLU A N 1
ATOM 2580 C CA . GLU A 1 348 ? 3.479 -12.351 8.483 1.00 78.56 348 GLU A CA 1
ATOM 2581 C C . GLU A 1 348 ? 2.364 -12.269 9.533 1.00 78.56 348 GLU A C 1
ATOM 2583 O O . GLU A 1 348 ? 2.524 -12.739 10.652 1.00 78.56 348 GLU A O 1
ATOM 2588 N N . LEU A 1 349 ? 1.217 -11.689 9.163 1.00 81.56 349 LEU A N 1
ATOM 2589 C CA . LEU A 1 349 ? 0.049 -11.644 10.035 1.00 81.56 349 LEU A CA 1
ATOM 2590 C C . LEU A 1 349 ? -0.451 -13.055 10.368 1.00 81.56 349 LEU A C 1
ATOM 2592 O O . LEU A 1 349 ? -0.752 -13.324 11.524 1.00 81.56 349 LEU A O 1
ATOM 2596 N N . ASN A 1 350 ? -0.514 -13.955 9.386 1.00 81.06 350 ASN A N 1
ATOM 2597 C CA . ASN A 1 350 ? -0.925 -15.336 9.630 1.00 81.06 350 ASN A CA 1
ATOM 2598 C C . ASN A 1 350 ? 0.076 -16.073 10.529 1.00 81.06 350 ASN A C 1
ATOM 2600 O O . ASN A 1 350 ? -0.351 -16.664 11.509 1.00 81.06 350 ASN A O 1
ATOM 2604 N N . GLU A 1 351 ? 1.386 -15.940 10.283 1.00 83.62 351 GLU A N 1
ATOM 2605 C CA . GLU A 1 351 ? 2.424 -16.510 11.164 1.00 83.62 351 GLU A CA 1
ATOM 2606 C C . GLU A 1 351 ? 2.278 -16.024 12.619 1.00 83.62 351 GLU A C 1
ATOM 2608 O O . GLU A 1 351 ? 2.442 -16.792 13.565 1.00 83.62 351 GLU A O 1
ATOM 2613 N N . TYR A 1 352 ? 1.936 -14.749 12.811 1.00 85.31 352 TYR A N 1
ATOM 2614 C CA . TYR A 1 352 ? 1.697 -14.169 14.132 1.00 85.31 352 TYR A CA 1
ATOM 2615 C C . TYR A 1 352 ? 0.394 -14.643 14.782 1.00 85.31 352 TYR A C 1
ATOM 2617 O O . TYR A 1 352 ? 0.366 -14.908 15.985 1.00 85.31 352 TYR A O 1
ATOM 2625 N N . ILE A 1 353 ? -0.684 -14.767 14.006 1.00 80.94 353 ILE A N 1
ATOM 2626 C CA . ILE A 1 353 ? -1.953 -15.327 14.483 1.00 80.94 353 ILE A CA 1
ATOM 2627 C C . ILE A 1 353 ? -1.736 -16.768 14.954 1.00 80.94 353 ILE A C 1
ATOM 2629 O O . ILE A 1 353 ? -2.132 -17.094 16.068 1.00 80.94 353 ILE A O 1
ATOM 2633 N N . ASP A 1 354 ? -1.045 -17.590 14.165 1.00 81.81 354 ASP A N 1
ATOM 2634 C CA . ASP A 1 354 ? -0.784 -18.991 14.501 1.00 81.81 354 ASP A CA 1
ATOM 2635 C C . ASP A 1 354 ? 0.065 -19.111 15.783 1.00 81.81 354 ASP A C 1
ATOM 2637 O O . ASP A 1 354 ? -0.226 -19.931 16.654 1.00 81.81 354 ASP A O 1
ATOM 2641 N N . ALA A 1 355 ? 1.079 -18.250 15.946 1.00 80.94 355 ALA A N 1
ATOM 2642 C CA . ALA A 1 355 ? 1.917 -18.221 17.147 1.00 80.94 355 ALA A CA 1
ATOM 2643 C C . ALA A 1 355 ? 1.155 -17.763 18.406 1.00 80.94 355 ALA A C 1
ATOM 2645 O O . ALA A 1 355 ? 1.405 -18.269 19.499 1.00 80.94 355 ALA A O 1
ATOM 2646 N N . THR A 1 356 ? 0.232 -16.807 18.274 1.00 78.94 356 THR A N 1
ATOM 2647 C CA . THR A 1 356 ? -0.549 -16.283 19.410 1.00 78.94 356 THR A CA 1
ATOM 2648 C C . THR A 1 356 ? -1.732 -17.176 19.788 1.00 78.94 356 THR A C 1
ATOM 2650 O O . THR A 1 356 ? -2.067 -17.249 20.972 1.00 78.94 356 THR A O 1
ATOM 2653 N N . GLU A 1 357 ? -2.331 -17.897 18.833 1.00 71.56 357 GLU A N 1
ATOM 2654 C CA . GLU A 1 357 ? -3.463 -18.808 19.067 1.00 71.56 357 GLU A CA 1
ATOM 2655 C C . GLU A 1 357 ? -3.091 -19.972 19.994 1.00 71.56 357 GLU A C 1
ATOM 2657 O O . GLU A 1 357 ? -3.887 -20.345 20.852 1.00 71.56 357 GLU A O 1
ATOM 2662 N N . GLN A 1 358 ? -1.869 -20.501 19.884 1.00 66.44 358 GLN A N 1
ATOM 2663 C CA . GLN A 1 358 ? -1.416 -21.630 20.706 1.00 66.44 358 GLN A CA 1
ATOM 2664 C C . GLN A 1 358 ? -1.267 -21.293 22.198 1.00 66.44 358 GLN A C 1
ATOM 2666 O O . GLN A 1 358 ? -1.312 -22.194 23.031 1.00 66.44 358 GLN A O 1
ATOM 2671 N N . VAL A 1 359 ? -1.073 -20.014 22.536 1.00 72.69 359 VAL A N 1
ATOM 2672 C CA . VAL A 1 359 ? -0.639 -19.580 23.877 1.00 72.69 359 VAL A CA 1
ATOM 2673 C C . VAL A 1 359 ? -1.612 -18.577 24.520 1.00 72.69 359 VAL A C 1
ATOM 2675 O O . VAL A 1 359 ? -1.575 -18.373 25.728 1.00 72.69 359 VAL A O 1
ATOM 2678 N N . GLY A 1 360 ? -2.524 -17.973 23.748 1.00 70.75 360 GLY A N 1
ATOM 2679 C CA . GLY A 1 360 ? -3.535 -17.042 24.269 1.00 70.75 360 GLY A CA 1
ATOM 2680 C C . GLY A 1 360 ? -3.011 -15.625 24.537 1.00 70.75 360 GLY A C 1
ATOM 2681 O O . GLY A 1 360 ? -3.523 -14.919 25.406 1.00 70.75 360 GLY A O 1
ATOM 2682 N N . VAL A 1 361 ? -1.985 -15.191 23.801 1.00 79.50 361 VAL A N 1
ATOM 2683 C CA . VAL A 1 361 ? -1.386 -13.855 23.954 1.00 79.50 361 VAL A CA 1
ATOM 2684 C C . VAL A 1 361 ? -2.260 -12.795 23.276 1.00 79.50 361 VAL A C 1
ATOM 2686 O O . VAL A 1 361 ? -2.561 -12.899 22.086 1.00 79.50 361 VAL A O 1
ATOM 2689 N N . SER A 1 362 ? -2.633 -11.734 24.002 1.00 79.81 362 SER A N 1
ATOM 2690 C CA . SER A 1 362 ? -3.414 -10.624 23.427 1.00 79.81 362 SER A CA 1
ATOM 2691 C C . SER A 1 362 ? -2.528 -9.486 22.916 1.00 79.81 362 SER A C 1
ATOM 2693 O O . SER A 1 362 ? -1.445 -9.217 23.447 1.00 79.81 362 SER A O 1
ATOM 2695 N N . THR A 1 363 ? -2.976 -8.826 21.843 1.00 84.38 363 THR A N 1
ATOM 2696 C CA . THR A 1 363 ? -2.188 -7.823 21.116 1.00 84.38 363 THR A CA 1
ATOM 2697 C C . THR A 1 363 ? -2.797 -6.438 21.277 1.00 84.38 363 THR A C 1
ATOM 2699 O O . THR A 1 363 ? -3.969 -6.219 20.990 1.00 84.38 363 THR A O 1
ATOM 2702 N N . HIS A 1 364 ? -1.988 -5.470 21.691 1.00 84.25 364 HIS A N 1
ATOM 2703 C CA . HIS A 1 364 ? -2.414 -4.102 21.961 1.00 84.25 364 HIS A CA 1
ATOM 2704 C C . HIS A 1 364 ? -1.672 -3.126 21.066 1.00 84.25 364 HIS A C 1
ATOM 2706 O O . HIS A 1 364 ? -0.452 -3.212 20.910 1.00 84.25 364 HIS A O 1
ATOM 2712 N N . THR A 1 365 ? -2.404 -2.177 20.483 1.00 83.19 365 THR A N 1
ATOM 2713 C CA . THR A 1 365 ? -1.800 -1.114 19.684 1.00 83.19 365 THR A CA 1
ATOM 2714 C C . THR A 1 365 ? -2.123 0.273 20.212 1.00 83.19 365 THR A C 1
ATOM 2716 O O . THR A 1 365 ? -3.241 0.528 20.652 1.00 83.19 365 THR A O 1
ATOM 2719 N N . VAL A 1 366 ? -1.152 1.187 20.134 1.00 79.25 366 VAL A N 1
ATOM 2720 C CA . VAL A 1 366 ? -1.323 2.581 20.581 1.00 79.25 366 VAL A CA 1
ATOM 2721 C C . VAL A 1 366 ? -2.385 3.307 19.745 1.00 79.25 366 VAL A C 1
ATOM 2723 O O . VAL A 1 366 ? -3.241 3.986 20.303 1.00 79.25 366 VAL A O 1
ATOM 2726 N N . ASN A 1 367 ? -2.370 3.133 18.417 1.00 70.44 367 ASN A N 1
ATOM 2727 C CA . ASN A 1 367 ? -3.235 3.895 17.505 1.00 70.44 367 ASN A CA 1
ATOM 2728 C C . ASN A 1 367 ? -4.526 3.187 17.070 1.00 70.44 367 ASN A C 1
ATOM 2730 O O . ASN A 1 367 ? -5.458 3.868 16.649 1.00 70.44 367 ASN A O 1
ATOM 2734 N N . ALA A 1 368 ? -4.581 1.853 17.091 1.00 62.94 368 ALA A N 1
ATOM 2735 C CA . ALA A 1 368 ? -5.719 1.091 16.557 1.00 62.94 368 ALA A CA 1
ATOM 2736 C C . ALA A 1 368 ? -6.464 0.272 17.626 1.00 62.94 368 ALA A C 1
ATOM 2738 O O . ALA A 1 368 ? -7.360 -0.502 17.289 1.00 62.94 368 ALA A O 1
ATOM 2739 N N . GLY A 1 369 ? -6.122 0.464 18.905 1.00 66.81 369 GLY A N 1
ATOM 2740 C CA . GLY A 1 369 ? -6.766 -0.195 20.037 1.00 66.81 369 GLY A CA 1
ATOM 2741 C C . GLY A 1 369 ? -6.309 -1.639 20.262 1.00 66.81 369 GLY A C 1
ATOM 2742 O O . GLY A 1 369 ? -5.267 -2.077 19.762 1.00 66.81 369 GLY A O 1
ATOM 2743 N N . HIS A 1 370 ? -7.087 -2.358 21.071 1.00 70.56 370 HIS A N 1
ATOM 2744 C CA . HIS A 1 370 ? -6.836 -3.741 21.475 1.00 70.56 370 HIS A CA 1
ATOM 2745 C C . HIS A 1 370 ? -7.410 -4.737 20.466 1.00 70.56 370 HIS A C 1
ATOM 2747 O O . HIS A 1 370 ? -8.588 -4.656 20.113 1.00 70.56 370 HIS A O 1
ATOM 2753 N N . TRP A 1 371 ? -6.588 -5.700 20.051 1.00 69.19 371 TRP A N 1
ATOM 2754 C CA . TRP A 1 371 ? -6.984 -6.840 19.233 1.00 69.19 371 TRP A CA 1
ATOM 2755 C C . TRP A 1 371 ? -6.798 -8.133 20.018 1.00 69.19 371 TRP A C 1
ATOM 2757 O O . TRP A 1 371 ? -5.676 -8.594 20.255 1.00 69.19 371 TRP A O 1
ATOM 2767 N N . ASP A 1 372 ? -7.917 -8.756 20.365 1.00 68.44 372 ASP A N 1
ATOM 2768 C CA . ASP A 1 372 ? -7.892 -10.056 21.015 1.00 68.44 372 ASP A CA 1
ATOM 2769 C C . ASP A 1 372 ? -7.806 -11.191 19.988 1.00 68.44 372 ASP A C 1
ATOM 2771 O O . ASP A 1 372 ? -8.817 -11.737 19.534 1.00 68.44 372 ASP A O 1
ATOM 2775 N N . LEU A 1 373 ? -6.580 -11.554 19.616 1.00 71.75 373 LEU A N 1
ATOM 2776 C CA . LEU A 1 373 ? -6.318 -12.643 18.674 1.00 71.75 373 LEU A CA 1
ATOM 2777 C C . LEU A 1 373 ? -6.616 -14.038 19.249 1.00 71.75 373 LEU A C 1
ATOM 2779 O O . LEU A 1 373 ? -6.663 -15.004 18.484 1.00 71.75 373 LEU A O 1
ATOM 2783 N N . SER A 1 374 ? -6.897 -14.158 20.552 1.00 61.69 374 SER A N 1
ATOM 2784 C CA . SER A 1 374 ? -7.353 -15.422 21.142 1.00 61.69 374 SER A CA 1
ATOM 2785 C C . SER A 1 374 ? -8.778 -15.789 20.695 1.00 61.69 374 SER A C 1
ATOM 2787 O O . SER A 1 374 ? -9.140 -16.966 20.648 1.00 61.69 374 SER A O 1
ATOM 2789 N N . THR A 1 375 ? -9.563 -14.810 20.229 1.00 66.94 375 THR A N 1
ATOM 2790 C CA . THR A 1 375 ? -10.937 -15.013 19.746 1.00 66.94 375 THR A CA 1
ATOM 2791 C C . THR A 1 375 ? -11.011 -15.151 18.223 1.00 66.94 375 THR A C 1
ATOM 2793 O O . THR A 1 375 ? -10.287 -14.487 17.478 1.00 66.94 375 THR A O 1
ATOM 2796 N N . ALA A 1 376 ? -11.952 -15.960 17.724 1.00 65.94 376 ALA A N 1
ATOM 2797 C CA . ALA A 1 376 ? -12.196 -16.085 16.282 1.00 65.94 376 ALA A CA 1
ATOM 2798 C C . ALA A 1 376 ? -12.564 -14.732 15.630 1.00 65.94 376 ALA A C 1
ATOM 2800 O O . ALA A 1 376 ? -12.113 -14.426 14.525 1.00 65.94 376 ALA A O 1
ATOM 2801 N N . GLY A 1 377 ? -13.329 -13.890 16.341 1.00 67.06 377 GLY A N 1
ATOM 2802 C CA . GLY A 1 377 ? -13.722 -12.552 15.884 1.00 67.06 377 GLY A CA 1
ATOM 2803 C C . GLY A 1 377 ? -12.554 -11.564 15.793 1.00 67.06 377 GLY A C 1
ATOM 2804 O O . GLY A 1 377 ? -12.457 -10.813 14.817 1.00 67.06 377 GLY A O 1
ATOM 2805 N N . GLY A 1 378 ? -11.623 -11.598 16.752 1.00 66.25 378 GLY A N 1
ATOM 2806 C CA . GLY A 1 378 ? -10.405 -10.791 16.700 1.00 66.25 378 GLY A CA 1
ATOM 2807 C C . GLY A 1 378 ? -9.463 -11.234 15.581 1.00 66.25 378 GLY A C 1
ATOM 2808 O O . GLY A 1 378 ? -8.946 -10.385 14.855 1.00 66.25 378 GLY A O 1
ATOM 2809 N N . ARG A 1 379 ? -9.326 -12.550 15.347 1.00 71.31 379 ARG A N 1
ATOM 2810 C CA . ARG A 1 379 ? -8.552 -13.090 14.210 1.00 71.31 379 ARG A CA 1
ATOM 2811 C C . ARG A 1 379 ? -9.133 -12.665 12.862 1.00 71.31 379 ARG A C 1
ATOM 2813 O O . ARG A 1 379 ? -8.388 -12.211 11.994 1.00 71.31 379 ARG A O 1
ATOM 2820 N N . MET A 1 380 ? -10.453 -12.764 12.686 1.00 70.56 380 MET A N 1
ATOM 2821 C CA . MET A 1 380 ? -11.132 -12.288 11.475 1.00 70.56 380 MET A CA 1
ATOM 2822 C C . MET A 1 380 ? -10.900 -10.788 11.259 1.00 70.56 380 MET A C 1
ATOM 2824 O O . MET A 1 380 ? -10.498 -10.383 10.169 1.00 70.56 380 MET A O 1
ATOM 2828 N N . SER A 1 381 ? -11.105 -9.973 12.296 1.00 66.00 381 SER A N 1
ATOM 2829 C CA . SER A 1 381 ? -10.924 -8.517 12.221 1.00 66.00 381 SER A CA 1
ATOM 2830 C C . SER A 1 381 ? -9.489 -8.139 11.854 1.00 66.00 381 SER A C 1
ATOM 2832 O O . SER A 1 381 ? -9.280 -7.295 10.984 1.00 66.00 381 SER A O 1
ATOM 2834 N N . ALA A 1 382 ? -8.497 -8.809 12.448 1.00 67.88 382 ALA A N 1
ATOM 2835 C CA . ALA A 1 382 ? -7.091 -8.586 12.134 1.00 67.88 382 ALA A CA 1
ATOM 2836 C C . ALA A 1 382 ? -6.764 -8.939 10.675 1.00 67.88 382 ALA A C 1
ATOM 2838 O O . ALA A 1 382 ? -6.102 -8.151 9.999 1.00 67.88 382 ALA A O 1
ATOM 2839 N N . ARG A 1 383 ? -7.269 -10.074 10.162 1.00 71.56 383 ARG A N 1
ATOM 2840 C CA . ARG A 1 383 ? -7.097 -10.483 8.753 1.00 71.56 383 ARG A CA 1
ATOM 2841 C C . ARG A 1 383 ? -7.713 -9.469 7.791 1.00 71.56 383 ARG A C 1
ATOM 2843 O O . ARG A 1 383 ? -7.017 -8.978 6.910 1.00 71.56 383 ARG A O 1
ATOM 2850 N N . VAL A 1 384 ? -8.966 -9.075 8.023 1.00 72.69 384 VAL A N 1
ATOM 2851 C CA . VAL A 1 384 ? -9.675 -8.088 7.189 1.00 72.69 384 VAL A CA 1
ATOM 2852 C C . VAL A 1 384 ? -8.949 -6.739 7.177 1.00 72.69 384 VAL A C 1
ATOM 2854 O O . VAL A 1 384 ? -8.763 -6.152 6.114 1.00 72.69 384 VAL A O 1
ATOM 2857 N N . LEU A 1 385 ? -8.494 -6.248 8.334 1.00 66.25 385 LEU A N 1
ATOM 2858 C CA . LEU A 1 385 ? -7.737 -4.994 8.422 1.00 66.25 385 LEU A CA 1
ATOM 2859 C C . LEU A 1 385 ? -6.351 -5.103 7.771 1.00 66.25 385 LEU A C 1
ATOM 2861 O O . LEU A 1 385 ? -5.897 -4.150 7.136 1.00 66.25 385 LEU A O 1
ATOM 2865 N N . GLY A 1 386 ? -5.693 -6.260 7.890 1.00 66.38 386 GLY A N 1
ATOM 2866 C CA . GLY A 1 386 ? -4.444 -6.561 7.193 1.00 66.38 386 GLY A CA 1
ATOM 2867 C C . GLY A 1 386 ? -4.603 -6.518 5.671 1.00 66.38 386 GLY A C 1
ATOM 2868 O O . GLY A 1 386 ? -3.796 -5.882 4.988 1.00 66.38 386 GLY A O 1
ATOM 2869 N N . ASP A 1 387 ? -5.673 -7.120 5.155 1.00 69.06 387 ASP A N 1
ATOM 2870 C CA . ASP A 1 387 ? -5.992 -7.136 3.727 1.00 69.06 387 ASP A CA 1
ATOM 2871 C C . ASP A 1 387 ? -6.402 -5.747 3.216 1.00 69.06 387 ASP A C 1
ATOM 2873 O O . ASP A 1 387 ? -5.938 -5.319 2.160 1.00 69.06 387 ASP A O 1
ATOM 2877 N N . LEU A 1 388 ? -7.181 -4.981 3.990 1.00 67.44 388 LEU A N 1
ATOM 2878 C CA . LEU A 1 388 ? -7.515 -3.582 3.683 1.00 67.44 388 LEU A CA 1
ATOM 2879 C C . LEU A 1 388 ? -6.260 -2.698 3.595 1.00 67.44 388 LEU A C 1
ATOM 2881 O O . LEU A 1 388 ? -6.128 -1.899 2.668 1.00 67.44 388 LEU A O 1
ATOM 2885 N N . ALA A 1 389 ? -5.308 -2.856 4.519 1.00 60.72 389 ALA A N 1
ATOM 2886 C CA . ALA A 1 389 ? -4.052 -2.106 4.497 1.00 60.72 389 ALA A CA 1
ATOM 2887 C C . ALA A 1 389 ? -3.160 -2.478 3.293 1.00 60.72 389 ALA A C 1
ATOM 2889 O O . ALA A 1 389 ? -2.479 -1.613 2.720 1.00 60.72 389 ALA A O 1
ATOM 2890 N N . ALA A 1 390 ? -3.165 -3.755 2.892 1.00 63.84 390 ALA A N 1
ATOM 2891 C CA . ALA A 1 390 ? -2.504 -4.218 1.674 1.00 63.84 390 ALA A CA 1
ATOM 2892 C C . ALA A 1 390 ? -3.165 -3.608 0.427 1.00 63.84 390 ALA A C 1
ATOM 2894 O O . ALA A 1 390 ? -2.473 -2.988 -0.384 1.00 63.84 390 ALA A O 1
ATOM 2895 N N . TYR A 1 391 ? -4.495 -3.667 0.345 1.00 71.75 391 TYR A N 1
ATOM 2896 C CA . TYR A 1 391 ? -5.291 -3.074 -0.728 1.00 71.75 391 TYR A CA 1
ATOM 2897 C C . TYR A 1 391 ? -5.051 -1.563 -0.874 1.00 71.75 391 TYR A C 1
ATOM 2899 O O . TYR A 1 391 ? -4.787 -1.072 -1.971 1.00 71.75 391 TYR A O 1
ATOM 2907 N N . GLU A 1 392 ? -5.046 -0.803 0.226 1.00 65.81 392 GLU A N 1
ATOM 2908 C CA . GLU A 1 392 ? -4.728 0.630 0.181 1.00 65.81 392 GLU A CA 1
ATOM 2909 C C . GLU A 1 392 ? -3.322 0.906 -0.363 1.00 65.81 392 GLU A C 1
ATOM 2911 O O . GLU A 1 392 ? -3.097 1.889 -1.076 1.00 65.81 392 GLU A O 1
ATOM 2916 N N . SER A 1 393 ? -2.354 0.060 -0.009 1.00 60.25 393 SER A N 1
ATOM 2917 C CA . SER A 1 393 ? -0.977 0.188 -0.484 1.00 60.25 393 SER A CA 1
ATOM 2918 C C . SER A 1 393 ? -0.871 -0.089 -1.983 1.00 60.25 393 SER A C 1
ATOM 2920 O O . SER A 1 393 ? -0.142 0.623 -2.682 1.00 60.25 393 SER A O 1
ATOM 2922 N N . GLU A 1 394 ? -1.612 -1.081 -2.474 1.00 69.38 394 GLU A N 1
ATOM 2923 C CA . GLU A 1 394 ? -1.726 -1.414 -3.894 1.00 69.38 394 GLU A CA 1
ATOM 2924 C C . GLU A 1 394 ? -2.387 -0.271 -4.672 1.00 69.38 394 GLU A C 1
ATOM 2926 O O . GLU A 1 394 ? -1.778 0.250 -5.607 1.00 69.38 394 GLU A O 1
ATOM 2931 N N . LEU A 1 395 ? -3.525 0.251 -4.203 1.00 71.69 395 LEU A N 1
ATOM 2932 C CA . LEU A 1 395 ? -4.177 1.424 -4.795 1.00 71.69 395 LEU A CA 1
ATOM 2933 C C . LEU A 1 395 ? -3.270 2.660 -4.824 1.00 71.69 395 LEU A C 1
ATOM 2935 O O . LEU A 1 395 ? -3.248 3.403 -5.806 1.00 71.69 395 LEU A O 1
ATOM 2939 N N . ARG A 1 396 ? -2.502 2.924 -3.757 1.00 64.94 396 ARG A N 1
ATOM 2940 C CA . ARG A 1 396 ? -1.525 4.030 -3.749 1.00 64.94 396 ARG A CA 1
ATOM 2941 C C . ARG A 1 396 ? -0.445 3.810 -4.806 1.00 64.94 396 ARG A C 1
ATOM 2943 O O . ARG A 1 396 ? -0.058 4.765 -5.478 1.00 64.94 396 ARG A O 1
ATOM 2950 N N . ALA A 1 397 ? 0.041 2.580 -4.968 1.00 64.31 397 ALA A N 1
ATOM 2951 C CA . ALA A 1 397 ? 1.020 2.250 -5.998 1.00 64.31 397 ALA A CA 1
ATOM 2952 C C . ALA A 1 397 ? 0.441 2.440 -7.409 1.00 64.31 397 ALA A C 1
ATOM 2954 O O . ALA A 1 397 ? 1.101 3.056 -8.249 1.00 64.31 397 ALA A O 1
ATOM 2955 N N . GLU A 1 398 ? -0.792 1.994 -7.649 1.00 73.38 398 GLU A N 1
ATOM 2956 C CA . GLU A 1 398 ? -1.516 2.199 -8.907 1.00 73.38 398 GLU A CA 1
ATOM 2957 C C . GLU A 1 398 ? -1.710 3.682 -9.215 1.00 73.38 398 GLU A C 1
ATOM 2959 O O . GLU A 1 398 ? -1.350 4.131 -10.301 1.00 73.38 398 GLU A O 1
ATOM 2964 N N . ARG A 1 399 ? -2.173 4.476 -8.242 1.00 73.38 399 ARG A N 1
ATOM 2965 C CA . ARG A 1 399 ? -2.343 5.930 -8.394 1.00 73.38 399 ARG A CA 1
ATOM 2966 C C . ARG A 1 399 ? -1.030 6.631 -8.722 1.00 73.38 399 ARG A C 1
ATOM 2968 O O . ARG A 1 399 ? -0.998 7.489 -9.597 1.00 73.38 399 ARG A O 1
ATOM 2975 N N . VAL A 1 400 ? 0.070 6.255 -8.067 1.00 71.75 400 VAL A N 1
ATOM 2976 C CA . VAL A 1 400 ? 1.399 6.814 -8.362 1.00 71.75 400 VAL A CA 1
ATOM 2977 C C . VAL A 1 400 ? 1.858 6.438 -9.773 1.00 71.75 400 VAL A C 1
ATOM 2979 O O . VAL A 1 400 ? 2.431 7.277 -10.467 1.00 71.75 400 VAL A O 1
ATOM 2982 N N . LEU A 1 401 ? 1.625 5.199 -10.217 1.00 71.75 401 LEU A N 1
ATOM 2983 C CA . LEU A 1 401 ? 1.965 4.767 -11.575 1.00 71.75 401 LEU A CA 1
ATOM 2984 C C . LEU A 1 401 ? 1.104 5.471 -12.629 1.00 71.75 401 LEU A C 1
ATOM 2986 O O . LEU A 1 401 ? 1.652 5.943 -13.623 1.00 71.75 401 LEU A O 1
ATOM 2990 N N . ALA A 1 402 ? -0.201 5.598 -12.390 1.00 75.50 402 ALA A N 1
ATOM 2991 C CA . ALA A 1 402 ? -1.129 6.316 -13.254 1.00 75.50 402 ALA A CA 1
ATOM 2992 C C . ALA A 1 402 ? -0.748 7.798 -13.367 1.00 75.50 402 ALA A C 1
ATOM 2994 O O . ALA A 1 402 ? -0.625 8.311 -14.476 1.00 75.50 402 ALA A O 1
ATOM 2995 N N . ALA A 1 403 ? -0.442 8.458 -12.245 1.00 78.75 403 ALA A N 1
ATOM 2996 C CA . ALA A 1 403 ? 0.036 9.839 -12.230 1.00 78.75 403 ALA A CA 1
ATOM 2997 C C . ALA A 1 403 ? 1.377 9.997 -12.972 1.00 78.75 403 ALA A C 1
ATOM 2999 O O . ALA A 1 403 ? 1.565 10.953 -13.722 1.00 78.75 403 ALA A O 1
ATOM 3000 N N . GLN A 1 404 ? 2.306 9.043 -12.818 1.00 73.69 404 GLN A N 1
ATOM 3001 C CA . GLN A 1 404 ? 3.565 9.040 -13.573 1.00 73.69 404 GLN A CA 1
ATOM 3002 C C . GLN A 1 404 ? 3.328 8.886 -15.075 1.00 73.69 404 GLN A C 1
ATOM 3004 O O . GLN A 1 404 ? 3.947 9.605 -15.856 1.00 73.69 404 GLN A O 1
ATOM 3009 N N . LEU A 1 405 ? 2.447 7.971 -15.486 1.00 78.31 405 LEU A N 1
ATOM 3010 C CA . LEU A 1 405 ? 2.105 7.763 -16.890 1.00 78.31 405 LEU A CA 1
ATOM 3011 C C . LEU A 1 405 ? 1.397 8.988 -17.480 1.00 78.31 405 LEU A C 1
ATOM 3013 O O . LEU A 1 405 ? 1.740 9.406 -18.581 1.00 78.31 405 LEU A O 1
ATOM 3017 N N . GLN A 1 406 ? 0.469 9.598 -16.740 1.00 82.56 406 GLN A N 1
ATOM 3018 C CA . GLN A 1 406 ? -0.213 10.831 -17.132 1.00 82.56 406 GLN A CA 1
ATOM 3019 C C . GLN A 1 406 ? 0.783 11.980 -17.324 1.00 82.56 406 GLN A C 1
ATOM 3021 O O . GLN A 1 406 ? 0.750 12.643 -18.355 1.00 82.56 406 GLN A O 1
ATOM 3026 N N . ALA A 1 407 ? 1.724 12.161 -16.392 1.00 79.25 407 ALA A N 1
ATOM 3027 C CA . ALA A 1 407 ? 2.788 13.154 -16.526 1.00 79.25 407 ALA A CA 1
ATOM 3028 C C . ALA A 1 407 ? 3.693 12.885 -17.744 1.00 79.25 407 ALA A C 1
ATOM 3030 O O . ALA A 1 407 ? 4.136 13.820 -18.405 1.00 79.25 407 ALA A O 1
ATOM 3031 N N . ARG A 1 408 ? 3.959 11.613 -18.079 1.00 82.31 408 ARG A N 1
ATOM 3032 C CA . ARG A 1 408 ? 4.701 11.276 -19.305 1.00 82.31 408 ARG A CA 1
ATOM 3033 C C . ARG A 1 408 ? 3.899 11.563 -20.566 1.00 82.31 408 ARG A C 1
ATOM 3035 O O . ARG A 1 408 ? 4.456 12.130 -21.493 1.00 82.31 408 ARG A O 1
ATOM 3042 N N . ARG A 1 409 ? 2.609 11.227 -20.593 1.00 84.12 409 ARG A N 1
ATOM 3043 C CA . ARG A 1 409 ? 1.717 11.544 -21.720 1.00 84.12 409 ARG A CA 1
ATOM 3044 C C . ARG A 1 409 ? 1.562 13.046 -21.941 1.00 84.12 409 ARG A C 1
ATOM 3046 O O . ARG A 1 409 ? 1.362 13.460 -23.070 1.00 84.12 409 ARG A O 1
ATOM 3053 N N . SER A 1 410 ? 1.701 13.855 -20.892 1.00 84.25 410 SER A N 1
ATOM 3054 C CA . SER A 1 410 ? 1.715 15.313 -21.009 1.00 84.25 410 SER A CA 1
ATOM 3055 C C . SER A 1 410 ? 3.085 15.892 -21.387 1.00 84.25 410 SER A C 1
ATOM 3057 O O . SER A 1 410 ? 3.264 17.095 -21.259 1.00 84.25 410 SER A O 1
ATOM 3059 N N . GLY A 1 411 ? 4.083 15.078 -21.748 1.00 84.06 411 GLY A N 1
ATOM 3060 C CA . GLY A 1 411 ? 5.405 15.572 -22.148 1.00 84.06 411 GLY A CA 1
ATOM 3061 C C . GLY A 1 411 ? 6.328 16.007 -21.003 1.00 84.06 411 GLY A C 1
ATOM 3062 O O . GLY A 1 411 ? 7.423 16.501 -21.260 1.00 84.06 411 GLY A O 1
ATOM 3063 N N . LYS A 1 412 ? 5.940 15.836 -19.730 1.00 84.44 412 LYS A N 1
ATOM 3064 C CA . LYS A 1 412 ? 6.717 16.382 -18.604 1.00 84.44 412 LYS A CA 1
ATOM 3065 C C . LYS A 1 412 ? 8.022 15.610 -18.357 1.00 84.44 412 LYS A C 1
ATOM 3067 O O . LYS A 1 412 ? 8.060 14.377 -18.504 1.00 84.44 412 LYS A O 1
ATOM 3072 N N . PRO A 1 413 ? 9.090 16.304 -17.920 1.00 77.06 413 PRO A N 1
ATOM 3073 C CA . PRO A 1 413 ? 10.365 15.683 -17.589 1.00 77.06 413 PRO A CA 1
ATOM 3074 C C . PRO A 1 413 ? 10.257 14.745 -16.380 1.00 77.06 413 PRO A C 1
ATOM 3076 O O . PRO A 1 413 ? 9.296 14.744 -15.605 1.00 77.06 413 PRO A O 1
ATOM 3079 N N . ARG A 1 414 ? 11.265 13.884 -16.208 1.00 74.19 414 ARG A N 1
ATOM 3080 C CA . ARG A 1 414 ? 11.279 12.910 -15.111 1.00 74.19 414 ARG A CA 1
ATOM 3081 C C . ARG A 1 414 ? 11.741 13.586 -13.817 1.00 74.19 414 ARG A C 1
ATOM 3083 O O . ARG A 1 414 ? 12.904 13.949 -13.705 1.00 74.19 414 ARG A O 1
ATOM 3090 N N . THR A 1 415 ? 10.868 13.623 -12.814 1.00 67.12 415 THR A N 1
ATOM 3091 C CA . THR A 1 415 ? 11.074 14.292 -11.514 1.00 67.12 415 THR A CA 1
ATOM 3092 C C . THR A 1 415 ? 11.749 13.417 -10.443 1.00 67.12 415 THR A C 1
ATOM 3094 O O . THR A 1 415 ? 11.603 13.657 -9.248 1.00 67.12 415 THR A O 1
ATOM 3097 N N . ASP A 1 416 ? 12.492 12.368 -10.821 1.00 64.50 416 ASP A N 1
ATOM 3098 C CA . ASP A 1 416 ? 13.081 11.427 -9.848 1.00 64.50 416 ASP A CA 1
ATOM 3099 C C . ASP A 1 416 ? 14.381 11.920 -9.184 1.00 64.50 416 ASP A C 1
ATOM 3101 O O . ASP A 1 416 ? 15.049 11.138 -8.503 1.00 64.50 416 ASP A O 1
ATOM 3105 N N . GLY A 1 417 ? 14.731 13.198 -9.379 1.00 61.38 417 GLY A N 1
ATOM 3106 C CA . GLY A 1 417 ? 15.873 13.877 -8.757 1.00 61.38 417 GLY A CA 1
ATOM 3107 C C . GLY A 1 417 ? 17.243 13.369 -9.212 1.00 61.38 417 GLY A C 1
ATOM 3108 O O . GLY A 1 417 ? 18.261 13.727 -8.632 1.00 61.38 417 GLY A O 1
ATOM 3109 N N . ARG A 1 418 ? 17.296 12.497 -10.226 1.00 68.44 418 ARG A N 1
ATOM 3110 C CA . ARG A 1 418 ? 18.550 11.936 -10.739 1.00 68.44 418 ARG A CA 1
ATOM 3111 C C . ARG A 1 418 ? 19.042 12.744 -11.931 1.00 68.44 418 ARG A C 1
ATOM 3113 O O . ARG A 1 418 ? 18.328 12.843 -12.933 1.00 68.44 418 ARG A O 1
ATOM 3120 N N . ARG A 1 419 ? 20.289 13.220 -11.843 1.00 80.44 419 ARG A N 1
ATOM 3121 C CA . ARG A 1 419 ? 21.012 13.865 -12.948 1.00 80.44 419 ARG A CA 1
ATOM 3122 C C . ARG A 1 419 ? 20.938 13.010 -14.213 1.00 80.44 419 ARG A C 1
ATOM 3124 O O . ARG A 1 419 ? 21.026 11.780 -14.156 1.00 80.44 419 ARG A O 1
ATOM 3131 N N . SER A 1 420 ? 20.749 13.670 -15.345 1.00 86.94 420 SER A N 1
ATOM 3132 C CA . SER A 1 420 ? 20.726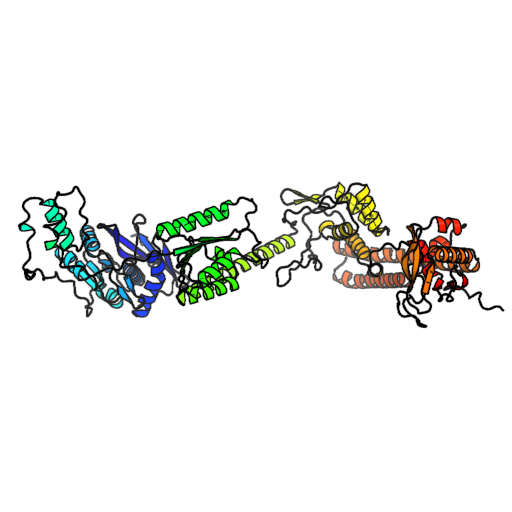 13.055 -16.665 1.00 86.94 420 SER A CA 1
ATOM 3133 C C . SER A 1 420 ? 21.843 13.670 -17.491 1.00 86.94 420 SER A C 1
ATOM 3135 O O . SER A 1 420 ? 21.961 14.880 -17.507 1.00 86.94 420 SER A O 1
ATOM 3137 N N . PHE A 1 421 ? 22.667 12.854 -18.140 1.00 89.31 421 PHE A N 1
ATOM 3138 C CA . PHE A 1 421 ? 23.738 13.378 -18.989 1.00 89.31 421 PHE A CA 1
ATOM 3139 C C . PHE A 1 421 ? 23.147 14.244 -20.118 1.00 89.31 421 PHE A C 1
ATOM 3141 O O . PHE A 1 421 ? 22.114 13.863 -20.680 1.00 89.31 421 PHE A O 1
ATOM 3148 N N . GLY A 1 422 ? 23.762 15.391 -20.398 1.00 89.50 422 GLY A N 1
ATOM 3149 C CA . GLY A 1 422 ? 23.290 16.430 -21.317 1.00 89.50 422 GLY A CA 1
ATOM 3150 C C . GLY A 1 422 ? 22.311 17.438 -20.703 1.00 89.50 422 GLY A C 1
ATOM 3151 O O . GLY A 1 422 ? 21.955 18.406 -21.368 1.00 89.50 422 GLY A O 1
ATOM 3152 N N . TYR A 1 423 ? 21.850 17.228 -19.461 1.00 90.19 423 TYR A N 1
ATOM 3153 C CA . TYR A 1 423 ? 20.808 18.054 -18.846 1.00 90.19 423 TYR A CA 1
ATOM 3154 C C . TYR A 1 423 ? 21.010 18.295 -17.341 1.00 90.19 423 TYR A C 1
ATOM 3156 O O . TYR A 1 423 ? 21.189 17.366 -16.543 1.00 90.19 423 TYR A O 1
ATOM 3164 N N . HIS A 1 424 ? 20.812 19.535 -16.913 1.00 87.31 424 HIS A N 1
ATOM 3165 C CA . HIS A 1 424 ? 20.566 19.898 -15.521 1.00 87.31 424 HIS A CA 1
ATOM 3166 C C . HIS A 1 424 ? 19.067 19.879 -15.224 1.00 87.31 424 HIS A C 1
ATOM 3168 O O . HIS A 1 424 ? 18.249 20.193 -16.081 1.00 87.31 424 HIS A O 1
ATOM 3174 N N . PHE A 1 425 ? 18.695 19.475 -14.010 1.00 84.06 425 PHE A N 1
ATOM 3175 C CA . PHE A 1 425 ? 17.305 19.525 -13.562 1.00 84.06 425 PHE A CA 1
ATOM 3176 C C . PHE A 1 425 ? 17.170 20.626 -12.514 1.00 84.06 425 PHE A C 1
ATOM 3178 O O . PHE A 1 425 ? 17.681 20.462 -11.405 1.00 84.06 425 PHE A O 1
ATOM 3185 N N . VAL A 1 426 ? 16.528 21.732 -12.883 1.00 81.31 426 VAL A N 1
ATOM 3186 C CA . VAL A 1 426 ? 16.373 22.938 -12.054 1.00 81.31 426 VAL A CA 1
ATOM 3187 C C . VAL A 1 426 ? 14.894 23.310 -12.052 1.00 81.31 426 VAL A C 1
ATOM 3189 O O . VAL A 1 426 ? 14.266 23.305 -13.104 1.00 81.31 426 VAL A O 1
ATOM 3192 N N . ASP A 1 427 ? 14.316 23.521 -10.868 1.00 75.69 427 ASP A N 1
ATOM 3193 C CA . ASP A 1 427 ? 12.930 23.979 -10.662 1.00 75.69 427 ASP A CA 1
ATOM 3194 C C . ASP A 1 427 ? 11.828 23.234 -11.441 1.00 75.69 427 ASP A C 1
ATOM 3196 O O . ASP A 1 427 ? 10.752 23.760 -11.707 1.00 75.69 427 ASP A O 1
ATOM 3200 N N . GLY A 1 428 ? 12.053 21.953 -11.746 1.00 73.25 428 GLY A N 1
ATOM 3201 C CA . GLY A 1 428 ? 11.077 21.115 -12.445 1.00 73.25 428 GLY A CA 1
ATOM 3202 C C . GLY A 1 428 ? 11.320 20.961 -13.947 1.00 73.25 428 GLY A C 1
ATOM 3203 O O . GLY A 1 428 ? 10.611 20.173 -14.576 1.00 73.25 428 GLY A O 1
ATOM 3204 N N . GLU A 1 429 ? 12.338 21.619 -14.500 1.00 79.50 429 GLU A N 1
ATOM 3205 C CA . GLU A 1 429 ? 12.643 21.644 -15.932 1.00 79.50 429 GLU A CA 1
ATOM 3206 C C . GLU A 1 429 ? 14.020 21.041 -16.249 1.00 79.50 429 GLU A C 1
ATOM 3208 O O . GLU A 1 429 ? 14.922 21.005 -15.407 1.00 79.50 429 GLU A O 1
ATOM 3213 N N . TYR A 1 430 ? 14.173 20.510 -17.470 1.00 86.88 430 TYR A N 1
ATOM 3214 C CA . TYR A 1 430 ? 15.478 20.102 -17.993 1.00 86.88 430 TYR A CA 1
ATOM 3215 C C . TYR A 1 430 ? 16.109 21.268 -18.747 1.00 86.88 430 TYR A C 1
ATOM 3217 O O . TYR A 1 430 ? 15.622 21.651 -19.807 1.00 86.88 430 TYR A O 1
ATOM 3225 N N . ILE A 1 431 ? 17.224 21.763 -18.226 1.00 87.94 431 ILE A N 1
ATOM 3226 C CA . ILE A 1 431 ? 18.065 22.776 -18.862 1.00 87.94 431 ILE A CA 1
ATOM 3227 C C . ILE A 1 431 ? 19.236 22.056 -19.525 1.00 87.94 431 ILE A C 1
ATOM 3229 O O . ILE A 1 431 ? 19.836 21.174 -18.911 1.00 87.94 431 ILE A O 1
ATOM 3233 N N . VAL A 1 432 ? 19.545 22.389 -20.776 1.00 91.62 432 VAL A N 1
ATOM 3234 C CA . VAL A 1 432 ? 20.652 21.771 -21.520 1.00 91.62 432 VAL A CA 1
ATOM 3235 C C . VAL A 1 432 ? 21.989 22.149 -20.874 1.00 91.62 432 VAL A C 1
ATOM 3237 O O . VAL A 1 432 ? 22.239 23.314 -20.577 1.00 91.62 432 VAL A O 1
ATOM 3240 N N . ASP A 1 433 ? 22.841 21.152 -20.634 1.00 91.56 433 ASP A N 1
ATOM 3241 C CA . ASP A 1 433 ? 24.253 21.363 -20.296 1.00 91.56 433 ASP A CA 1
ATOM 3242 C C . ASP A 1 433 ? 25.027 21.474 -21.613 1.00 91.56 433 ASP A C 1
ATOM 3244 O O . ASP A 1 433 ? 25.264 20.459 -22.269 1.00 91.56 433 ASP A O 1
ATOM 3248 N N . GLU A 1 434 ? 25.372 22.693 -22.034 1.00 92.56 434 GLU A N 1
ATOM 3249 C CA . GLU A 1 434 ? 25.885 22.933 -23.390 1.00 92.56 434 GLU A CA 1
ATOM 3250 C C . GLU A 1 434 ? 27.197 22.187 -23.673 1.00 92.56 434 GLU A C 1
ATOM 3252 O O . GLU A 1 434 ? 27.418 21.718 -24.788 1.00 92.56 434 GLU A O 1
ATOM 3257 N N . ARG A 1 435 ? 28.040 21.984 -22.651 1.00 92.00 435 ARG A N 1
ATOM 3258 C CA . ARG A 1 435 ? 29.294 21.235 -22.802 1.00 92.00 435 ARG A CA 1
ATOM 3259 C C . ARG A 1 435 ? 29.029 19.754 -23.062 1.00 92.00 435 ARG A C 1
ATOM 3261 O O . ARG A 1 435 ? 29.669 19.152 -23.922 1.00 92.00 435 ARG A O 1
ATOM 3268 N N . GLU A 1 436 ? 28.106 19.148 -22.317 1.00 93.12 436 GLU A N 1
ATOM 3269 C CA . GLU A 1 436 ? 27.736 17.742 -22.522 1.00 93.12 436 GLU A CA 1
ATOM 3270 C C . GLU A 1 436 ? 26.890 17.548 -23.791 1.00 93.12 436 GLU A C 1
ATOM 3272 O O . GLU A 1 436 ? 27.012 16.519 -24.459 1.00 93.12 436 GLU A O 1
ATOM 3277 N N . ALA A 1 437 ? 26.050 18.525 -24.137 1.00 93.94 437 ALA A N 1
ATOM 3278 C CA . ALA A 1 437 ? 25.220 18.508 -25.333 1.00 93.94 437 ALA A CA 1
ATOM 3279 C C . ALA A 1 437 ? 26.057 18.578 -26.611 1.00 93.94 437 ALA A C 1
ATOM 3281 O O . ALA A 1 437 ? 25.849 17.756 -27.503 1.00 93.94 437 ALA A O 1
ATOM 3282 N N . GLU A 1 438 ? 27.044 19.475 -26.680 1.00 93.69 438 GLU A N 1
ATOM 3283 C CA . GLU A 1 438 ? 27.920 19.575 -27.850 1.00 93.69 438 GLU A CA 1
ATOM 3284 C C . GLU A 1 438 ? 28.727 18.291 -28.059 1.00 93.69 438 GLU A C 1
ATOM 3286 O O . GLU A 1 438 ? 28.823 17.778 -29.173 1.00 93.69 438 GLU A O 1
ATOM 3291 N N . ALA A 1 439 ? 29.193 17.678 -26.972 1.00 92.69 439 ALA A N 1
ATOM 3292 C CA . ALA A 1 439 ? 29.874 16.394 -27.045 1.00 92.69 439 ALA A CA 1
ATOM 3293 C C . ALA A 1 439 ? 28.974 15.259 -27.561 1.00 92.69 439 ALA A C 1
ATOM 3295 O O . ALA A 1 439 ? 29.452 14.358 -28.249 1.00 92.69 439 ALA A O 1
ATOM 3296 N N . LEU A 1 440 ? 27.668 15.291 -27.265 1.00 94.81 440 LEU A N 1
ATOM 3297 C CA . LEU A 1 440 ? 26.706 14.343 -27.836 1.00 94.81 440 LEU A CA 1
ATOM 3298 C C . LEU A 1 440 ? 26.428 14.613 -29.320 1.00 94.81 440 LEU A C 1
ATOM 3300 O O . LEU A 1 440 ? 26.294 13.650 -30.077 1.00 94.81 440 LEU A O 1
ATOM 3304 N N . ARG A 1 441 ? 26.362 15.883 -29.742 1.00 94.94 441 ARG A N 1
ATOM 3305 C CA . ARG A 1 441 ? 26.211 16.264 -31.159 1.00 94.94 441 ARG A CA 1
ATOM 3306 C C . ARG A 1 441 ? 27.413 15.812 -31.983 1.00 94.94 441 ARG A C 1
ATOM 3308 O O . ARG A 1 441 ? 27.243 15.170 -33.019 1.00 94.94 441 ARG A O 1
ATOM 3315 N N . GLU A 1 442 ? 28.619 16.059 -31.485 1.00 91.81 442 GLU A N 1
ATOM 3316 C CA . GLU A 1 442 ? 29.853 15.614 -32.131 1.00 91.81 442 GLU A CA 1
ATOM 3317 C C . GLU A 1 442 ? 29.975 14.083 -32.135 1.00 91.81 442 GLU A C 1
ATOM 3319 O O . GLU A 1 442 ? 30.316 13.485 -33.157 1.00 91.81 442 GLU A O 1
ATOM 3324 N N . ALA A 1 443 ? 29.614 13.415 -31.033 1.00 90.88 443 ALA A N 1
ATOM 3325 C CA . ALA A 1 443 ? 29.581 11.956 -30.985 1.00 90.88 443 ALA A CA 1
ATOM 3326 C C . ALA A 1 443 ? 28.619 11.361 -32.026 1.00 90.88 443 ALA A C 1
ATOM 3328 O O . ALA A 1 443 ? 28.975 10.387 -32.691 1.00 90.88 443 ALA A O 1
ATOM 3329 N N . ALA A 1 444 ? 27.425 11.941 -32.198 1.00 91.00 444 ALA A N 1
ATOM 3330 C CA . ALA A 1 444 ? 26.468 11.518 -33.219 1.00 91.00 444 ALA A CA 1
ATOM 3331 C C . ALA A 1 444 ? 27.061 11.647 -34.631 1.00 91.00 444 ALA A C 1
ATOM 3333 O O . ALA A 1 444 ? 27.047 10.679 -35.392 1.00 91.00 444 ALA A O 1
ATOM 3334 N N . ARG A 1 445 ? 27.664 12.802 -34.944 1.00 89.25 445 ARG A N 1
ATOM 3335 C CA . ARG A 1 445 ? 28.322 13.077 -36.231 1.00 89.25 445 ARG A CA 1
ATOM 3336 C C . ARG A 1 445 ? 29.423 12.060 -36.542 1.00 89.25 445 ARG A C 1
ATOM 3338 O O . ARG A 1 445 ? 29.443 11.481 -37.624 1.00 89.25 445 ARG A O 1
ATOM 3345 N N . GLN A 1 446 ? 30.296 11.783 -35.575 1.00 81.62 446 GLN A N 1
ATOM 3346 C CA . GLN A 1 446 ? 31.386 10.814 -35.728 1.00 81.62 446 GLN A CA 1
ATOM 3347 C C . GLN A 1 446 ? 30.885 9.377 -35.912 1.00 81.62 446 GLN A C 1
ATOM 3349 O O . GLN A 1 446 ? 31.433 8.636 -36.728 1.00 81.62 446 GLN A O 1
ATOM 3354 N N . ILE A 1 447 ? 29.849 8.969 -35.172 1.00 83.56 447 ILE A N 1
ATOM 3355 C CA . ILE A 1 447 ? 29.268 7.624 -35.294 1.00 83.56 447 ILE A CA 1
ATOM 3356 C C . ILE A 1 447 ? 28.657 7.426 -36.684 1.00 83.56 447 ILE A C 1
ATOM 3358 O O . ILE A 1 447 ? 28.871 6.375 -37.290 1.00 83.56 447 ILE A O 1
ATOM 3362 N N . LEU A 1 448 ? 27.940 8.429 -37.200 1.00 80.62 448 LEU A N 1
ATOM 3363 C CA . LEU A 1 448 ? 27.371 8.399 -38.551 1.00 80.62 448 LEU A CA 1
ATOM 3364 C C . LEU A 1 448 ? 28.457 8.403 -39.637 1.00 80.62 448 LEU A C 1
ATOM 3366 O O . LEU A 1 448 ? 28.307 7.717 -40.641 1.00 80.62 448 LEU A O 1
ATOM 3370 N N . ALA A 1 449 ? 29.587 9.073 -39.395 1.00 74.25 449 ALA A N 1
ATOM 3371 C CA . ALA A 1 449 ? 30.769 9.038 -40.260 1.00 74.25 449 ALA A CA 1
ATOM 3372 C C . ALA A 1 449 ? 31.588 7.727 -40.164 1.00 74.25 449 ALA A C 1
ATOM 3374 O O . ALA A 1 449 ? 32.639 7.607 -40.788 1.00 74.25 449 ALA A O 1
ATOM 3375 N N . GLY A 1 450 ? 31.147 6.740 -39.373 1.00 72.88 450 GLY A N 1
ATOM 3376 C CA . GLY A 1 450 ? 31.785 5.422 -39.277 1.00 72.88 450 GLY A CA 1
ATOM 3377 C C . GLY A 1 450 ? 32.890 5.296 -38.222 1.00 72.88 450 GLY A C 1
ATOM 3378 O O . GLY A 1 450 ? 33.482 4.221 -38.088 1.00 72.88 450 GLY A O 1
ATOM 3379 N N . VAL A 1 451 ? 33.146 6.333 -37.418 1.00 71.31 451 VAL A N 1
ATOM 3380 C CA . VAL A 1 451 ? 34.110 6.268 -36.308 1.00 71.31 451 VAL A CA 1
ATOM 3381 C C . VAL A 1 451 ? 33.613 5.291 -35.240 1.00 71.31 451 VAL A C 1
ATOM 3383 O O . VAL A 1 451 ? 32.434 5.255 -34.876 1.00 71.31 451 VAL A O 1
ATOM 3386 N N . SER A 1 452 ? 34.516 4.470 -34.696 1.00 76.44 452 SER A N 1
ATOM 3387 C CA . SER A 1 452 ? 34.121 3.478 -33.696 1.00 76.44 452 SER A CA 1
ATOM 3388 C C . SER A 1 452 ? 33.697 4.141 -32.382 1.00 76.44 452 SER A C 1
ATOM 3390 O O . SER A 1 452 ? 34.379 5.023 -31.861 1.00 76.44 452 SER A O 1
ATOM 3392 N N . LEU A 1 453 ? 32.635 3.623 -31.755 1.00 81.94 453 LEU A N 1
ATOM 3393 C CA . LEU A 1 453 ? 32.142 4.097 -30.453 1.00 81.94 453 LEU A CA 1
ATOM 3394 C C . LEU A 1 453 ? 33.238 4.152 -29.369 1.00 81.94 453 LEU A C 1
ATOM 3396 O O . LEU A 1 453 ? 33.182 4.959 -28.444 1.00 81.94 453 LEU A O 1
ATOM 3400 N N . ARG A 1 454 ? 34.253 3.285 -29.483 1.00 78.12 454 ARG A N 1
ATOM 3401 C CA . ARG A 1 454 ? 35.411 3.274 -28.589 1.00 78.12 454 ARG A CA 1
ATOM 3402 C C . ARG A 1 454 ? 36.302 4.502 -28.767 1.00 78.12 454 ARG A C 1
ATOM 3404 O O . ARG A 1 454 ? 36.741 5.044 -27.760 1.00 78.12 454 ARG A O 1
ATOM 3411 N N . GLN A 1 455 ? 36.590 4.901 -30.003 1.00 75.19 455 GLN A N 1
ATOM 3412 C CA . GLN A 1 455 ? 37.394 6.094 -30.291 1.00 75.19 455 GLN A CA 1
ATOM 3413 C C . GLN A 1 455 ? 36.664 7.362 -29.847 1.00 75.19 455 GLN A C 1
ATOM 3415 O O . GLN A 1 455 ? 37.283 8.213 -29.219 1.00 75.19 455 GLN A O 1
ATOM 3420 N N . VAL A 1 456 ? 35.350 7.434 -30.084 1.00 84.00 456 VAL A N 1
ATOM 3421 C CA . VAL A 1 456 ? 34.517 8.556 -29.623 1.00 84.00 456 VAL A CA 1
ATOM 3422 C C . VAL A 1 456 ? 34.556 8.673 -28.094 1.00 84.00 456 VAL A C 1
ATOM 3424 O O . VAL A 1 456 ? 34.855 9.736 -27.560 1.00 84.00 456 VAL A O 1
ATOM 3427 N N . ALA A 1 457 ? 34.341 7.568 -27.368 1.00 88.06 457 ALA A N 1
ATOM 3428 C CA . ALA A 1 457 ? 34.364 7.580 -25.903 1.00 88.06 457 ALA A CA 1
ATOM 3429 C C . ALA A 1 457 ? 35.744 7.926 -25.314 1.00 88.06 457 ALA A C 1
ATOM 3431 O O . ALA A 1 457 ? 35.806 8.622 -24.305 1.00 88.06 457 ALA A O 1
ATOM 3432 N N . LEU A 1 458 ? 36.836 7.453 -25.932 1.00 84.62 458 LEU A N 1
ATOM 3433 C CA . LEU A 1 458 ? 38.200 7.808 -25.519 1.00 84.62 458 LEU A CA 1
ATOM 3434 C C . LEU A 1 458 ? 38.453 9.308 -25.675 1.00 84.62 458 LEU A C 1
ATOM 3436 O O . LEU A 1 458 ? 38.913 9.934 -24.731 1.00 84.62 458 LEU A O 1
ATOM 3440 N N . ARG A 1 459 ? 38.063 9.892 -26.812 1.00 86.12 459 ARG A N 1
ATOM 3441 C CA . ARG A 1 459 ? 38.207 11.331 -27.052 1.00 86.12 459 ARG A CA 1
ATOM 3442 C C . ARG A 1 459 ? 37.417 12.163 -26.042 1.00 86.12 459 ARG A C 1
ATOM 3444 O O . ARG A 1 459 ? 37.969 13.075 -25.445 1.00 86.12 459 ARG A O 1
ATOM 3451 N N . MET A 1 460 ? 36.161 11.791 -25.780 1.00 89.88 460 MET A N 1
ATOM 3452 C CA . MET A 1 460 ? 35.352 12.444 -24.743 1.00 89.88 460 MET A CA 1
ATOM 3453 C C . MET A 1 460 ? 36.023 12.365 -23.363 1.00 89.88 460 MET A C 1
ATOM 3455 O O . MET A 1 460 ? 35.980 13.325 -22.598 1.00 89.88 460 MET A O 1
ATOM 3459 N N . ALA A 1 461 ? 36.645 11.230 -23.029 1.00 87.06 461 ALA A N 1
ATOM 3460 C CA . ALA A 1 461 ? 37.381 11.086 -21.777 1.00 87.06 461 ALA A CA 1
ATOM 3461 C C . ALA A 1 461 ? 38.638 11.976 -21.733 1.00 87.06 461 ALA A C 1
ATOM 3463 O O . ALA A 1 461 ? 38.880 12.599 -20.699 1.00 87.06 461 ALA A O 1
ATOM 3464 N N . ASP A 1 462 ? 39.384 12.081 -22.838 1.00 86.56 462 ASP A N 1
ATOM 3465 C CA . ASP A 1 462 ? 40.563 12.951 -22.969 1.00 86.56 462 ASP A CA 1
ATOM 3466 C C . ASP A 1 462 ? 40.189 14.445 -22.872 1.00 86.56 462 ASP A C 1
ATOM 3468 O O . ASP A 1 462 ? 40.915 15.236 -22.274 1.00 86.56 462 ASP A O 1
ATOM 3472 N N . GLU A 1 463 ? 39.004 14.828 -23.356 1.00 86.81 463 GLU A N 1
ATOM 3473 C CA . GLU A 1 463 ? 38.407 16.170 -23.216 1.00 86.81 463 GLU A CA 1
ATOM 3474 C C . GLU A 1 463 ? 37.819 16.439 -21.808 1.00 86.81 463 GLU A C 1
ATOM 3476 O O . GLU A 1 463 ? 37.205 17.482 -21.537 1.00 86.81 463 GLU A O 1
ATOM 3481 N N . GLY A 1 464 ? 37.989 15.490 -20.882 1.00 87.25 464 GLY A N 1
ATOM 3482 C CA . GLY A 1 464 ? 37.545 15.594 -19.494 1.00 87.25 464 GLY A CA 1
ATOM 3483 C C . GLY A 1 464 ? 36.034 15.446 -19.305 1.00 87.25 464 GLY A C 1
ATOM 3484 O O . GLY A 1 464 ? 35.501 15.880 -18.281 1.00 87.25 464 GLY A O 1
ATOM 3485 N N . ILE A 1 465 ? 35.321 14.857 -20.268 1.00 89.19 465 ILE A N 1
ATOM 3486 C CA . ILE A 1 465 ? 33.882 14.604 -20.172 1.00 89.19 465 ILE A CA 1
ATOM 3487 C C . ILE A 1 465 ? 33.642 13.316 -19.382 1.00 89.19 465 ILE A C 1
ATOM 3489 O O . ILE A 1 465 ? 34.088 12.222 -19.739 1.00 89.19 465 ILE A O 1
ATOM 3493 N N . THR A 1 466 ? 32.902 13.444 -18.281 1.00 88.25 466 THR A N 1
ATOM 3494 C CA . THR A 1 466 ? 32.644 12.345 -17.343 1.00 88.25 466 THR A CA 1
ATOM 3495 C C . THR A 1 466 ? 31.182 11.922 -17.369 1.00 88.25 466 THR A C 1
ATOM 3497 O O . THR A 1 466 ? 30.281 12.720 -17.574 1.00 88.25 466 THR A O 1
ATOM 3500 N N . SER A 1 467 ? 30.913 10.641 -17.135 1.00 86.81 467 SER A N 1
ATOM 3501 C CA . SER A 1 467 ? 29.554 10.129 -16.939 1.00 86.81 467 SER A CA 1
ATOM 3502 C C . SER A 1 467 ? 28.835 10.827 -15.772 1.00 86.81 467 SER A C 1
ATOM 3504 O O . SER A 1 467 ? 29.458 11.405 -14.887 1.00 86.81 467 SER A O 1
ATOM 3506 N N . THR A 1 468 ? 27.512 10.650 -15.650 1.00 81.69 468 THR A N 1
ATOM 3507 C CA . THR A 1 468 ? 26.720 11.198 -14.515 1.00 81.69 468 THR A CA 1
ATOM 3508 C C . THR A 1 468 ? 27.209 10.828 -13.105 1.00 81.69 468 THR A C 1
ATOM 3510 O O . THR A 1 468 ? 26.728 11.407 -12.135 1.00 81.69 468 THR A O 1
ATOM 3513 N N . ARG A 1 469 ? 28.114 9.849 -12.971 1.00 79.31 469 ARG A N 1
ATOM 3514 C CA . ARG A 1 469 ? 28.710 9.412 -11.698 1.00 79.31 469 ARG A CA 1
ATOM 3515 C C . ARG A 1 469 ? 30.135 9.938 -11.478 1.00 79.31 469 ARG A C 1
ATOM 3517 O O . ARG A 1 469 ? 30.762 9.526 -10.513 1.00 79.31 469 ARG A O 1
ATOM 3524 N N . GLY A 1 470 ? 30.655 10.774 -12.377 1.00 81.38 470 GLY A N 1
ATOM 3525 C CA . GLY A 1 470 ? 32.016 11.315 -12.316 1.00 81.38 470 GLY A CA 1
ATOM 3526 C C . GLY A 1 470 ? 33.108 10.390 -12.867 1.00 81.38 470 GLY A C 1
ATOM 3527 O O . GLY A 1 470 ? 34.270 10.771 -12.884 1.00 81.38 470 GLY A O 1
ATOM 3528 N N . ASN A 1 471 ? 32.766 9.191 -13.353 1.00 85.25 471 ASN A N 1
ATOM 3529 C CA . ASN A 1 471 ? 33.739 8.311 -14.013 1.00 85.25 471 ASN A CA 1
ATOM 3530 C C . ASN A 1 471 ? 34.010 8.773 -15.455 1.00 85.25 471 ASN A C 1
ATOM 3532 O O . ASN A 1 471 ? 33.053 9.232 -16.091 1.00 85.25 471 ASN A O 1
ATOM 3536 N N . PRO A 1 472 ? 35.222 8.563 -16.009 1.00 84.75 472 PRO A N 1
ATOM 3537 C CA . PRO A 1 472 ? 35.517 8.822 -17.419 1.00 84.75 472 PRO A CA 1
ATOM 3538 C C . PRO A 1 472 ? 34.506 8.157 -18.358 1.00 84.75 472 PRO A C 1
ATOM 3540 O O . PRO A 1 472 ? 34.023 7.050 -18.081 1.00 84.75 472 PRO A O 1
ATOM 3543 N N . MET A 1 473 ? 34.168 8.830 -19.460 1.00 88.81 473 MET A N 1
ATOM 3544 C CA . MET A 1 473 ? 33.225 8.293 -20.438 1.00 88.81 473 MET A CA 1
ATOM 3545 C C . MET A 1 473 ? 33.759 6.985 -21.041 1.00 88.81 473 MET A C 1
ATOM 3547 O O . MET A 1 473 ? 34.884 6.915 -21.525 1.00 88.81 473 MET A O 1
ATOM 3551 N N . ASN A 1 474 ? 32.949 5.925 -21.009 1.00 86.06 474 ASN A N 1
ATOM 3552 C CA . ASN A 1 474 ? 33.304 4.628 -21.585 1.00 86.06 474 ASN A CA 1
ATOM 3553 C C . ASN A 1 474 ? 32.316 4.238 -22.700 1.00 86.06 474 ASN A C 1
ATOM 3555 O O . ASN A 1 474 ? 31.213 4.788 -22.753 1.00 86.06 474 ASN A O 1
ATOM 3559 N N . PRO A 1 475 ? 32.672 3.291 -23.592 1.00 82.56 475 PRO A N 1
ATOM 3560 C CA . PRO A 1 475 ? 31.864 3.003 -24.779 1.00 82.56 475 PRO A CA 1
ATOM 3561 C C . PRO A 1 475 ? 30.448 2.512 -24.452 1.00 82.56 475 PRO A C 1
ATOM 3563 O O . PRO A 1 475 ? 29.503 2.837 -25.161 1.00 82.56 475 PRO A O 1
ATOM 3566 N N . GLU A 1 476 ? 30.282 1.745 -23.372 1.00 83.38 476 GLU A N 1
ATOM 3567 C CA . GLU A 1 476 ? 28.974 1.240 -22.935 1.00 83.38 476 GLU A CA 1
ATOM 3568 C C . GLU A 1 476 ? 28.086 2.368 -22.390 1.00 83.38 476 GLU A C 1
ATOM 3570 O O . GLU A 1 476 ? 26.929 2.501 -22.780 1.00 83.38 476 GLU A O 1
ATOM 3575 N N . SER A 1 477 ? 28.652 3.250 -21.566 1.00 85.75 477 SER A N 1
ATOM 3576 C CA . SER A 1 477 ? 27.953 4.421 -21.028 1.00 85.75 477 SER A CA 1
ATOM 3577 C C . SER A 1 477 ? 27.568 5.399 -22.133 1.00 85.75 477 SER A C 1
ATOM 3579 O O . SER A 1 477 ? 26.457 5.927 -22.111 1.00 85.75 477 SER A O 1
ATOM 3581 N N . LEU A 1 478 ? 28.449 5.613 -23.117 1.00 90.56 478 LEU A N 1
ATOM 3582 C CA . LEU A 1 478 ? 28.161 6.445 -24.282 1.00 90.56 478 LEU A CA 1
ATOM 3583 C C . LEU A 1 478 ? 27.026 5.844 -25.121 1.00 90.56 478 LEU A C 1
ATOM 3585 O O . LEU A 1 478 ? 26.089 6.563 -25.459 1.00 90.56 478 LEU A O 1
ATOM 3589 N N . ARG A 1 479 ? 27.055 4.524 -25.376 1.00 89.00 479 ARG A N 1
ATOM 3590 C CA . ARG A 1 479 ? 25.970 3.801 -26.065 1.00 89.00 479 ARG A CA 1
ATOM 3591 C C . ARG A 1 479 ? 24.626 4.040 -25.386 1.00 89.00 479 ARG A C 1
ATOM 3593 O O . ARG A 1 479 ? 23.674 4.458 -26.033 1.00 89.00 479 ARG A O 1
ATOM 3600 N N . ASP A 1 480 ? 24.548 3.777 -24.086 1.00 87.44 480 ASP A N 1
ATOM 3601 C CA . ASP A 1 480 ? 23.301 3.889 -23.325 1.00 87.44 480 ASP A CA 1
ATOM 3602 C C . ASP A 1 480 ? 22.789 5.334 -23.262 1.00 87.44 480 ASP A C 1
ATOM 3604 O O . ASP A 1 480 ? 21.575 5.582 -23.250 1.00 87.44 480 ASP A O 1
ATOM 3608 N N . THR A 1 481 ? 23.716 6.290 -23.218 1.00 90.38 481 THR A N 1
ATOM 3609 C CA . THR A 1 481 ? 23.406 7.717 -23.149 1.00 90.38 481 THR A CA 1
ATOM 3610 C C . THR A 1 481 ? 22.857 8.224 -24.476 1.00 90.38 481 THR A C 1
ATOM 3612 O O . THR A 1 481 ? 21.743 8.744 -24.495 1.00 90.38 481 THR A O 1
ATOM 3615 N N . ILE A 1 482 ? 23.573 8.011 -25.585 1.00 91.56 482 ILE A N 1
ATOM 3616 C CA . ILE A 1 482 ? 23.168 8.523 -26.901 1.00 91.56 482 ILE A CA 1
ATOM 3617 C C . ILE A 1 482 ? 21.890 7.845 -27.410 1.00 91.56 482 ILE A C 1
ATOM 3619 O O . ILE A 1 482 ? 21.024 8.498 -27.978 1.00 91.56 482 ILE A O 1
ATOM 3623 N N . LYS A 1 483 ? 21.680 6.562 -27.083 1.00 90.50 483 LYS A N 1
ATOM 3624 C CA . LYS A 1 483 ? 20.448 5.818 -27.405 1.00 90.50 483 LYS A CA 1
ATOM 3625 C C . LYS A 1 483 ? 19.254 6.159 -26.514 1.00 90.50 483 LYS A C 1
ATOM 3627 O O . LYS A 1 483 ? 18.213 5.505 -26.577 1.00 90.50 483 LYS A O 1
ATOM 3632 N N . THR A 1 484 ? 19.372 7.125 -25.608 1.00 89.94 484 THR A N 1
ATOM 3633 C CA . THR A 1 484 ? 18.237 7.501 -24.771 1.00 89.94 484 THR A CA 1
ATOM 3634 C C . THR A 1 484 ? 17.299 8.440 -25.545 1.00 89.94 484 THR A C 1
ATOM 3636 O O . THR A 1 484 ? 17.737 9.528 -25.899 1.00 89.94 484 THR A O 1
ATOM 3639 N N . PRO A 1 485 ? 15.995 8.110 -25.716 1.00 90.25 485 PRO A N 1
ATOM 3640 C CA . PRO A 1 485 ? 15.060 8.921 -26.517 1.00 90.25 485 PRO A CA 1
ATOM 3641 C C . PRO A 1 485 ? 14.930 10.379 -26.053 1.00 90.25 485 PRO A C 1
ATOM 3643 O O . PRO A 1 485 ? 14.618 11.266 -26.837 1.00 90.25 485 PRO A O 1
ATOM 3646 N N . ARG A 1 486 ? 15.234 10.646 -24.774 1.00 90.50 486 ARG A N 1
ATOM 3647 C CA . ARG A 1 486 ? 15.255 11.999 -24.202 1.00 90.50 486 ARG A CA 1
ATOM 3648 C C . ARG A 1 486 ? 16.161 12.955 -24.978 1.00 90.50 486 ARG A C 1
ATOM 3650 O O . ARG A 1 486 ? 15.791 14.115 -25.101 1.00 90.50 486 ARG A O 1
ATOM 3657 N N . VAL A 1 487 ? 17.310 12.476 -25.462 1.00 92.12 487 VAL A N 1
ATOM 3658 C CA . VAL A 1 487 ? 18.293 13.287 -26.204 1.00 92.12 487 VAL A CA 1
ATOM 3659 C C . VAL A 1 487 ? 17.666 13.862 -27.481 1.00 92.12 487 VAL A C 1
ATOM 3661 O O . VAL A 1 487 ? 18.019 14.965 -27.876 1.00 92.12 487 VAL A O 1
ATOM 3664 N N . ALA A 1 488 ? 16.678 13.166 -28.051 1.00 91.94 488 ALA A N 1
ATOM 3665 C CA . ALA A 1 488 ? 15.901 13.592 -29.213 1.00 91.94 488 ALA A CA 1
ATOM 3666 C C . ALA A 1 488 ? 14.571 14.289 -28.870 1.00 91.94 488 ALA A C 1
ATOM 3668 O O . ALA A 1 488 ? 13.686 14.398 -29.711 1.00 91.94 488 ALA A O 1
ATOM 3669 N N . GLY A 1 489 ? 14.357 14.684 -27.609 1.00 89.81 489 GLY A N 1
ATOM 3670 C CA . GLY A 1 489 ? 13.081 15.271 -27.178 1.00 89.81 489 GLY A CA 1
ATOM 3671 C C . GLY A 1 489 ? 11.921 14.269 -27.091 1.00 89.81 489 GLY A C 1
ATOM 3672 O O . GLY A 1 489 ? 10.780 14.671 -26.883 1.00 89.81 489 GLY A O 1
ATOM 3673 N N . LEU A 1 490 ? 12.176 12.962 -27.209 1.00 90.44 490 LEU A N 1
ATOM 3674 C CA . LEU A 1 490 ? 11.134 11.934 -27.187 1.00 90.44 490 LEU A CA 1
ATOM 3675 C C . LEU A 1 490 ? 10.858 11.432 -25.766 1.00 90.44 490 LEU A C 1
ATOM 3677 O O . LEU A 1 490 ? 11.771 11.131 -24.979 1.00 90.44 490 LEU A O 1
ATOM 3681 N N . VAL A 1 491 ? 9.577 11.262 -25.436 1.00 88.94 491 VAL A N 1
ATOM 3682 C CA . VAL A 1 491 ? 9.175 10.705 -24.142 1.00 88.94 491 VAL A CA 1
ATOM 3683 C C . VAL A 1 491 ? 9.182 9.183 -24.196 1.00 88.94 491 VAL A C 1
ATOM 3685 O O . VAL A 1 491 ? 8.606 8.563 -25.081 1.00 88.94 491 VAL A O 1
ATOM 3688 N N . SER A 1 492 ? 9.805 8.556 -23.196 1.00 87.12 492 SER A N 1
ATOM 3689 C CA . SER A 1 492 ? 9.815 7.098 -23.058 1.00 87.12 492 SER A CA 1
ATOM 3690 C C . SER A 1 492 ? 9.316 6.614 -21.700 1.00 87.12 492 SER A C 1
ATOM 3692 O O . SER A 1 492 ? 9.504 7.263 -20.656 1.00 87.12 492 SER A O 1
ATOM 3694 N N . TRP A 1 493 ? 8.710 5.430 -21.719 1.00 82.69 493 TRP A N 1
ATOM 3695 C CA . TRP A 1 493 ? 8.197 4.703 -20.571 1.00 82.69 493 TRP A CA 1
ATOM 3696 C C . TRP A 1 493 ? 8.787 3.292 -20.519 1.00 82.69 493 TRP A C 1
ATOM 3698 O O . TRP A 1 493 ? 8.925 2.618 -21.533 1.00 82.69 493 TRP A O 1
ATOM 3708 N N . ASN A 1 494 ? 9.125 2.833 -19.313 1.00 80.38 494 ASN A N 1
ATOM 3709 C CA . ASN A 1 494 ? 9.560 1.455 -19.112 1.00 80.38 494 ASN A CA 1
ATOM 3710 C C . ASN A 1 494 ? 8.430 0.683 -18.427 1.00 80.38 494 ASN A C 1
ATOM 3712 O O . ASN A 1 494 ? 8.100 1.024 -17.281 1.00 80.38 494 ASN A O 1
ATOM 3716 N N . PRO A 1 495 ? 7.896 -0.377 -19.054 1.00 70.38 495 PRO A N 1
ATOM 3717 C CA . PRO A 1 495 ? 6.944 -1.254 -18.408 1.00 70.38 495 PRO A CA 1
ATOM 3718 C C . PRO A 1 495 ? 7.593 -1.935 -17.197 1.00 70.38 495 PRO A C 1
ATOM 3720 O O . PRO A 1 495 ? 8.817 -2.107 -17.095 1.00 70.38 495 PRO A O 1
ATOM 3723 N N . ARG A 1 496 ? 6.749 -2.286 -16.231 1.00 72.62 496 ARG A N 1
ATOM 3724 C CA . ARG A 1 496 ? 7.136 -3.076 -15.063 1.00 72.62 496 ARG A CA 1
ATOM 3725 C C . ARG A 1 496 ? 6.615 -4.494 -15.238 1.00 72.62 496 ARG A C 1
ATOM 3727 O O . ARG A 1 496 ? 5.552 -4.683 -15.816 1.00 72.62 496 ARG A O 1
ATOM 3734 N N . ASP A 1 497 ? 7.367 -5.470 -14.749 1.00 67.69 497 ASP A N 1
ATOM 3735 C CA . ASP A 1 497 ? 6.888 -6.847 -14.677 1.00 67.69 497 ASP A CA 1
ATOM 3736 C C . ASP A 1 497 ? 5.790 -7.007 -13.607 1.00 67.69 497 ASP A C 1
ATOM 3738 O O . ASP A 1 497 ? 5.513 -6.093 -12.824 1.00 67.69 497 ASP A O 1
ATOM 3742 N N . ARG A 1 498 ? 5.194 -8.205 -13.535 1.00 51.97 498 ARG A N 1
ATOM 3743 C CA . ARG A 1 498 ? 4.167 -8.569 -12.539 1.00 51.97 498 ARG A CA 1
ATOM 3744 C C . ARG A 1 498 ? 4.647 -8.424 -11.085 1.00 51.97 498 ARG A C 1
ATOM 3746 O O . ARG A 1 498 ? 3.831 -8.369 -10.176 1.00 51.97 498 ARG A O 1
ATOM 3753 N N . LYS A 1 499 ? 5.963 -8.350 -10.853 1.00 54.00 499 LYS A N 1
ATOM 3754 C CA . LYS A 1 499 ? 6.592 -8.144 -9.538 1.00 54.00 499 LYS A CA 1
ATOM 3755 C C . LYS A 1 499 ? 6.978 -6.675 -9.299 1.00 54.00 499 LYS A C 1
ATOM 3757 O O . LYS A 1 499 ? 7.667 -6.363 -8.330 1.00 54.00 499 LYS A O 1
ATOM 3762 N N . GLY A 1 500 ? 6.566 -5.758 -10.178 1.00 58.97 500 GLY A N 1
ATOM 3763 C CA . GLY A 1 500 ? 6.834 -4.325 -10.082 1.00 58.97 500 GLY A CA 1
ATOM 3764 C C . GLY A 1 500 ? 8.262 -3.907 -10.460 1.00 58.97 500 GLY A C 1
ATOM 3765 O O . GLY A 1 500 ? 8.610 -2.725 -10.312 1.00 58.97 500 GLY A O 1
ATOM 3766 N N . LYS A 1 501 ? 9.105 -4.818 -10.961 1.00 66.00 501 LYS A N 1
ATOM 3767 C CA . LYS A 1 501 ? 10.480 -4.537 -11.397 1.00 66.00 501 LYS A CA 1
ATOM 3768 C C . LYS A 1 501 ? 10.460 -3.894 -12.783 1.00 66.00 501 LYS A C 1
ATOM 3770 O O . LYS A 1 501 ? 9.792 -4.358 -13.697 1.00 66.00 501 LYS A O 1
ATOM 3775 N N . ARG A 1 502 ? 11.216 -2.805 -12.956 1.00 66.12 502 ARG A N 1
ATOM 3776 C CA . ARG A 1 502 ? 11.327 -2.104 -14.248 1.00 66.12 502 ARG A CA 1
ATOM 3777 C C . ARG A 1 502 ? 12.070 -2.971 -15.266 1.00 66.12 502 ARG A C 1
ATOM 3779 O O . ARG A 1 502 ? 13.225 -3.331 -15.025 1.00 66.12 502 ARG A O 1
ATOM 3786 N N . LEU A 1 503 ? 11.455 -3.203 -16.421 1.00 71.19 503 LEU A N 1
ATOM 3787 C CA . LEU A 1 503 ? 12.073 -3.872 -17.561 1.00 71.19 503 LEU A CA 1
ATOM 3788 C C . LEU A 1 503 ? 12.899 -2.844 -18.341 1.00 71.19 503 LEU A C 1
ATOM 3790 O O . LEU A 1 503 ? 12.393 -2.138 -19.207 1.00 71.19 503 LEU A O 1
ATOM 3794 N N . ARG A 1 504 ? 14.177 -2.686 -17.970 1.00 58.94 504 ARG A N 1
ATOM 3795 C CA . ARG A 1 504 ? 15.049 -1.636 -18.535 1.00 58.94 504 ARG A CA 1
ATOM 3796 C C . ARG A 1 504 ? 15.269 -1.766 -20.044 1.00 58.94 504 ARG A C 1
ATOM 3798 O O . ARG A 1 504 ? 15.437 -0.736 -20.688 1.00 58.94 504 ARG A O 1
ATOM 3805 N N . HIS A 1 505 ? 15.250 -2.994 -20.560 1.00 60.16 505 HIS A N 1
ATOM 3806 C CA . HIS A 1 505 ? 15.448 -3.304 -21.977 1.00 60.16 505 HIS A CA 1
ATOM 3807 C C . HIS A 1 505 ? 14.168 -3.168 -22.814 1.00 60.16 505 HIS A C 1
ATOM 3809 O O . HIS A 1 505 ? 14.258 -3.071 -24.027 1.00 60.16 505 HIS A O 1
ATOM 3815 N N . ASN A 1 506 ? 12.994 -3.061 -22.183 1.00 64.81 506 ASN A N 1
ATOM 3816 C CA . ASN A 1 506 ? 11.707 -2.918 -22.872 1.00 64.81 506 ASN A CA 1
ATOM 3817 C C . ASN A 1 506 ? 11.259 -1.453 -22.883 1.00 64.81 506 ASN A C 1
ATOM 3819 O O . ASN A 1 506 ? 10.092 -1.153 -22.648 1.00 64.81 506 ASN A O 1
ATOM 3823 N N . ARG A 1 507 ? 12.200 -0.524 -23.058 1.00 77.38 507 ARG A N 1
ATOM 3824 C CA . ARG A 1 507 ? 11.882 0.904 -23.115 1.00 77.38 507 ARG A CA 1
ATOM 3825 C C . ARG A 1 507 ? 10.982 1.159 -24.324 1.00 77.38 507 ARG A C 1
ATOM 3827 O O . ARG A 1 507 ? 11.390 0.891 -25.444 1.00 77.38 507 ARG A O 1
ATOM 3834 N N . GLN A 1 508 ? 9.789 1.689 -24.081 1.00 81.69 508 GLN A N 1
ATOM 3835 C CA . GLN A 1 508 ? 8.824 2.064 -25.111 1.00 81.69 508 GLN A CA 1
ATOM 3836 C C . GLN A 1 508 ? 8.847 3.580 -25.288 1.00 81.69 508 GLN A C 1
ATOM 3838 O O . GLN A 1 508 ? 8.857 4.322 -24.301 1.00 81.69 508 GLN A O 1
ATOM 3843 N N . ILE A 1 509 ? 8.888 4.036 -26.534 1.00 85.25 509 ILE A N 1
ATOM 3844 C CA . ILE A 1 509 ? 8.678 5.443 -26.883 1.00 85.25 509 ILE A CA 1
ATOM 3845 C C . ILE A 1 509 ? 7.163 5.675 -26.913 1.00 85.25 509 ILE A C 1
ATOM 3847 O O . ILE A 1 509 ? 6.410 4.783 -27.291 1.00 85.25 509 ILE A O 1
ATOM 3851 N N . LEU A 1 510 ? 6.709 6.821 -26.409 1.00 83.56 510 LEU A N 1
ATOM 3852 C CA . LEU A 1 510 ? 5.303 7.209 -26.474 1.00 83.56 510 LEU A CA 1
ATOM 3853 C C . LEU A 1 510 ? 5.064 7.943 -27.795 1.00 83.56 510 LEU A C 1
ATOM 3855 O O . LEU A 1 510 ? 5.501 9.083 -27.946 1.00 83.56 510 LEU A O 1
ATOM 3859 N N . ASP A 1 511 ? 4.383 7.284 -28.728 1.00 77.06 511 ASP A N 1
ATOM 3860 C CA . ASP A 1 511 ? 4.084 7.850 -30.044 1.00 77.06 511 ASP A CA 1
ATOM 3861 C C . ASP A 1 511 ? 3.206 9.104 -29.928 1.00 77.06 511 ASP A C 1
ATOM 3863 O O . ASP A 1 511 ? 2.273 9.160 -29.122 1.00 77.06 511 ASP A O 1
ATOM 3867 N N . GLY A 1 512 ? 3.529 10.132 -30.717 1.00 77.94 512 GLY A N 1
ATOM 3868 C CA . GLY A 1 512 ? 2.793 11.400 -30.747 1.00 77.94 512 GLY A CA 1
ATOM 3869 C C . GLY A 1 512 ? 2.991 12.312 -29.528 1.00 77.94 512 GLY A C 1
ATOM 3870 O O . GLY A 1 512 ? 2.303 13.324 -29.425 1.00 77.94 512 GLY A O 1
ATOM 3871 N N . VAL A 1 513 ? 3.909 11.990 -28.605 1.00 84.69 513 VAL A N 1
ATOM 3872 C CA . VAL A 1 513 ? 4.196 12.823 -27.425 1.00 84.69 513 VAL A CA 1
ATOM 3873 C C . VAL A 1 513 ? 5.614 13.384 -27.483 1.00 84.69 513 VAL A C 1
ATOM 3875 O O . VAL A 1 513 ? 6.598 12.654 -27.338 1.00 84.69 513 VAL A O 1
ATOM 3878 N N . THR A 1 514 ? 5.717 14.705 -27.606 1.00 86.19 514 THR A N 1
ATOM 3879 C CA . THR A 1 514 ? 6.979 15.442 -27.498 1.00 86.19 514 THR A CA 1
ATOM 3880 C C . THR A 1 514 ? 7.259 15.842 -26.049 1.00 86.19 514 THR A C 1
ATOM 3882 O O . THR A 1 514 ? 6.360 16.150 -25.261 1.00 86.19 514 THR A O 1
ATOM 3885 N N . GLY A 1 515 ? 8.528 15.771 -25.657 1.00 87.94 515 GLY A N 1
ATOM 3886 C CA . GLY A 1 515 ? 8.991 16.238 -24.358 1.00 87.94 515 GLY A CA 1
ATOM 3887 C C . GLY A 1 515 ? 8.969 17.762 -24.284 1.00 87.94 515 GLY A C 1
ATOM 3888 O O . GLY A 1 515 ? 9.308 18.441 -25.244 1.00 87.94 515 GLY A O 1
ATOM 3889 N N . GLN A 1 516 ? 8.628 18.304 -23.118 1.00 88.38 516 GLN A N 1
ATOM 3890 C CA . GLN A 1 516 ? 8.640 19.745 -22.826 1.00 88.38 516 GLN A CA 1
ATOM 3891 C C . GLN A 1 516 ? 10.057 20.293 -22.571 1.00 88.38 516 GLN A C 1
ATOM 3893 O O . GLN A 1 516 ? 10.224 21.297 -21.890 1.00 88.38 516 GLN A O 1
ATOM 3898 N N . TRP A 1 517 ? 11.093 19.598 -23.035 1.00 89.62 517 TRP A N 1
ATOM 3899 C CA . TRP A 1 517 ? 12.489 19.989 -22.861 1.00 89.62 517 TRP A CA 1
ATOM 3900 C C . TRP A 1 517 ? 13.162 20.120 -24.220 1.00 89.62 517 TRP A C 1
ATOM 3902 O O . TRP A 1 517 ? 12.771 19.459 -25.182 1.00 89.62 517 TRP A O 1
ATOM 3912 N N . GLN A 1 518 ? 14.207 20.939 -24.284 1.00 91.00 518 GLN A N 1
ATOM 3913 C CA . GLN A 1 518 ? 14.943 21.154 -25.521 1.00 91.00 518 GLN A CA 1
ATOM 3914 C C . GLN A 1 518 ? 15.678 19.866 -25.959 1.00 91.00 518 GLN A C 1
ATOM 3916 O O . GLN A 1 518 ? 16.410 19.267 -25.158 1.00 91.00 518 GLN A O 1
ATOM 3921 N N . PRO A 1 519 ? 15.492 19.396 -27.204 1.00 93.69 519 PRO A N 1
ATOM 3922 C CA . PRO A 1 519 ? 16.251 18.271 -27.739 1.00 93.69 519 PRO A CA 1
ATOM 3923 C C . PRO A 1 519 ? 17.719 18.664 -27.980 1.00 93.69 519 PRO A C 1
ATOM 3925 O O . PRO A 1 519 ? 18.017 19.793 -28.361 1.00 93.69 519 PRO A O 1
ATOM 3928 N N . ILE A 1 520 ? 18.642 17.727 -27.752 1.00 95.12 520 ILE A N 1
ATOM 3929 C CA . ILE A 1 520 ? 20.076 17.887 -28.063 1.00 95.12 520 ILE A CA 1
ATOM 3930 C C . ILE A 1 520 ? 20.361 17.463 -29.509 1.00 95.12 520 ILE A C 1
ATOM 3932 O O . ILE A 1 520 ? 21.171 18.099 -30.182 1.00 95.12 520 ILE A O 1
ATOM 3936 N N . LEU A 1 521 ? 19.696 16.396 -29.962 1.00 92.12 521 LEU A N 1
ATOM 3937 C CA . LEU A 1 521 ? 19.720 15.882 -31.332 1.00 92.12 521 LEU A CA 1
ATOM 3938 C C . LEU A 1 521 ? 18.315 15.989 -31.928 1.00 92.12 521 LEU A C 1
ATOM 3940 O O . LEU A 1 521 ? 17.335 15.839 -31.201 1.00 92.12 521 LEU A O 1
ATOM 3944 N N . ASP A 1 522 ? 18.197 16.191 -33.234 1.00 93.00 522 ASP A N 1
ATOM 3945 C CA . ASP A 1 522 ? 16.926 15.980 -33.922 1.00 93.00 522 ASP A CA 1
ATOM 3946 C C . ASP A 1 522 ? 16.576 14.477 -33.983 1.00 93.00 522 ASP A C 1
ATOM 3948 O O . ASP A 1 522 ? 17.412 13.593 -33.748 1.00 93.00 522 ASP A O 1
ATOM 3952 N N . VAL A 1 523 ? 15.301 14.182 -34.246 1.00 90.50 523 VAL A N 1
ATOM 3953 C CA . VAL A 1 523 ? 14.768 12.813 -34.199 1.00 90.50 523 VAL A CA 1
ATOM 3954 C C . VAL A 1 523 ? 15.395 11.920 -35.271 1.00 90.50 523 VAL A C 1
ATOM 3956 O O . VAL A 1 523 ? 15.637 10.741 -34.996 1.00 90.50 523 VAL A O 1
ATOM 3959 N N . ASP A 1 524 ? 15.698 12.460 -36.449 1.00 90.44 524 ASP A N 1
ATOM 3960 C CA . ASP A 1 524 ? 16.195 11.686 -37.587 1.00 90.44 524 ASP A CA 1
ATOM 3961 C C . ASP A 1 524 ? 17.673 11.341 -37.426 1.00 90.44 524 ASP A C 1
ATOM 3963 O O . ASP A 1 524 ? 18.049 10.173 -37.551 1.00 90.44 524 ASP A O 1
ATOM 3967 N N . THR A 1 525 ? 18.495 12.303 -37.000 1.00 89.06 525 THR A N 1
ATOM 3968 C CA . THR A 1 525 ? 19.884 12.064 -36.589 1.00 89.06 525 THR A CA 1
ATOM 3969 C C . THR A 1 525 ? 19.945 11.027 -35.472 1.00 89.06 525 THR A C 1
ATOM 3971 O O . THR A 1 525 ? 20.760 10.101 -35.512 1.00 89.06 525 THR A O 1
ATOM 3974 N N . TRP A 1 526 ? 19.068 11.132 -34.468 1.00 94.62 526 TRP A N 1
ATOM 3975 C CA . TRP A 1 526 ? 19.037 10.173 -33.365 1.00 94.62 526 TRP A CA 1
ATOM 3976 C C . TRP A 1 526 ? 18.656 8.755 -33.821 1.00 94.62 526 TRP A C 1
ATOM 3978 O O . TRP A 1 526 ? 19.295 7.788 -33.392 1.00 94.62 526 TRP A O 1
ATOM 3988 N N . ARG A 1 527 ? 17.656 8.616 -34.703 1.00 90.38 527 ARG A N 1
ATOM 3989 C CA . ARG A 1 527 ? 17.264 7.325 -35.299 1.00 90.38 527 ARG A CA 1
ATOM 3990 C C . ARG A 1 527 ? 18.402 6.722 -36.121 1.00 90.38 527 ARG A C 1
ATOM 3992 O O . ARG A 1 527 ? 18.768 5.578 -35.865 1.00 90.38 527 ARG A O 1
ATOM 3999 N N . ALA A 1 528 ? 19.041 7.510 -36.985 1.00 84.94 528 ALA A N 1
ATOM 4000 C CA . ALA A 1 528 ? 20.182 7.067 -37.785 1.00 84.94 528 ALA A CA 1
ATOM 4001 C C . ALA A 1 528 ? 21.343 6.558 -36.909 1.00 84.94 528 ALA A C 1
ATOM 4003 O O . ALA A 1 528 ? 21.934 5.511 -37.181 1.00 84.94 528 ALA A O 1
ATOM 4004 N N . VAL A 1 529 ? 21.643 7.246 -35.799 1.00 87.62 529 VAL A N 1
ATOM 4005 C CA . VAL A 1 529 ? 22.644 6.784 -34.824 1.00 87.62 529 VAL A CA 1
ATOM 4006 C C . VAL A 1 529 ? 22.222 5.461 -34.177 1.00 87.62 529 VAL A C 1
ATOM 4008 O O . VAL A 1 529 ? 23.060 4.574 -33.994 1.00 87.62 529 VAL A O 1
ATOM 4011 N N . CYS A 1 530 ? 20.944 5.301 -33.820 1.00 88.69 530 CYS A N 1
ATOM 4012 C CA . CYS A 1 530 ? 20.442 4.055 -33.240 1.00 88.69 530 CYS A CA 1
ATOM 4013 C C . CYS A 1 530 ? 20.579 2.883 -34.216 1.00 88.69 530 CYS A C 1
ATOM 4015 O O . CYS A 1 530 ? 21.094 1.841 -33.810 1.00 88.69 530 CYS A O 1
ATOM 4017 N N . ASP A 1 531 ? 20.237 3.076 -35.488 1.00 85.06 531 ASP A N 1
ATOM 4018 C CA . ASP A 1 531 ? 20.341 2.053 -36.534 1.00 85.06 531 ASP A CA 1
ATOM 4019 C C . ASP A 1 531 ? 21.794 1.597 -36.741 1.00 85.06 531 ASP A C 1
ATOM 4021 O O . ASP A 1 531 ? 22.093 0.398 -36.767 1.00 85.06 531 ASP A O 1
ATOM 4025 N N . VAL A 1 532 ? 22.743 2.541 -36.777 1.00 81.06 532 VAL A N 1
ATOM 4026 C CA . VAL A 1 532 ? 24.184 2.238 -36.874 1.00 81.06 532 VAL A CA 1
ATOM 4027 C C . VAL A 1 532 ? 24.688 1.431 -35.670 1.00 81.06 532 VAL A C 1
ATOM 4029 O O . VAL A 1 532 ? 25.599 0.599 -35.808 1.00 81.06 532 VAL A O 1
ATOM 4032 N N . LEU A 1 533 ? 24.136 1.681 -34.479 1.00 82.50 533 LEU A N 1
ATOM 4033 C CA . LEU A 1 533 ? 24.538 1.022 -33.236 1.00 82.50 533 LEU A CA 1
ATOM 4034 C C . LEU A 1 533 ? 23.853 -0.332 -33.011 1.00 82.50 533 LEU A C 1
ATOM 4036 O O . LEU A 1 533 ? 24.465 -1.181 -32.350 1.00 82.50 533 LEU A O 1
ATOM 4040 N N . ASP A 1 534 ? 22.640 -0.521 -33.529 1.00 79.50 534 ASP A N 1
ATOM 4041 C CA . ASP A 1 534 ? 21.830 -1.737 -33.383 1.00 79.50 534 ASP A CA 1
ATOM 4042 C C . ASP A 1 534 ? 22.026 -2.750 -34.512 1.00 79.50 534 ASP A C 1
ATOM 4044 O O . ASP A 1 534 ? 21.557 -3.880 -34.392 1.00 79.50 534 ASP A O 1
ATOM 4048 N N . ASN A 1 535 ? 22.781 -2.396 -35.558 1.00 73.44 535 ASN A N 1
ATOM 4049 C CA . ASN A 1 535 ? 23.099 -3.296 -36.663 1.00 73.44 535 ASN A CA 1
ATOM 4050 C C . ASN A 1 535 ? 23.672 -4.659 -36.169 1.00 73.44 535 ASN A C 1
ATOM 4052 O O . ASN A 1 535 ? 24.808 -4.709 -35.666 1.00 73.44 535 ASN A O 1
ATOM 4056 N N . PRO A 1 536 ? 22.937 -5.780 -36.361 1.00 44.66 536 PRO A N 1
ATOM 4057 C CA . PRO A 1 536 ? 23.318 -7.119 -35.897 1.00 44.66 536 PRO A CA 1
ATOM 4058 C C . PRO A 1 536 ? 24.626 -7.643 -36.498 1.00 44.66 536 PRO A C 1
ATOM 4060 O O . PRO A 1 536 ? 25.312 -8.447 -35.864 1.00 44.66 536 PRO A O 1
ATOM 4063 N N . ALA A 1 537 ? 25.032 -7.156 -37.676 1.00 47.66 537 ALA A N 1
ATOM 4064 C CA . ALA A 1 537 ? 26.298 -7.537 -38.307 1.00 47.66 537 ALA A CA 1
ATOM 4065 C C . ALA A 1 537 ? 27.523 -7.138 -37.455 1.00 47.66 537 ALA A C 1
ATOM 4067 O O . ALA A 1 537 ? 28.577 -7.770 -37.535 1.00 47.66 537 ALA A O 1
ATOM 4068 N N . LYS A 1 538 ? 27.382 -6.147 -36.557 1.00 47.12 538 LYS A N 1
ATOM 4069 C CA . LYS A 1 538 ? 28.407 -5.790 -35.558 1.00 47.12 538 LYS A CA 1
ATOM 4070 C C . LYS A 1 538 ? 28.327 -6.639 -34.277 1.00 47.12 538 LYS A C 1
ATOM 4072 O O . LYS A 1 538 ? 29.319 -6.713 -33.547 1.00 47.12 538 LYS A O 1
ATOM 4077 N N . GLU A 1 539 ? 27.205 -7.312 -33.993 1.00 35.47 539 GLU A N 1
ATOM 4078 C CA . GLU A 1 539 ? 27.017 -8.126 -32.778 1.00 35.47 539 GLU A CA 1
ATOM 4079 C C . GLU A 1 539 ? 27.811 -9.438 -32.778 1.00 35.47 539 GLU A C 1
ATOM 4081 O O . GLU A 1 539 ? 28.152 -9.933 -31.702 1.00 35.47 539 GLU A O 1
ATOM 4086 N N . MET A 1 540 ? 28.216 -9.964 -33.939 1.00 33.31 540 MET A N 1
ATOM 4087 C CA . MET A 1 540 ? 29.115 -11.129 -34.012 1.00 33.31 540 MET A CA 1
ATOM 4088 C C . MET A 1 540 ? 30.497 -10.887 -33.368 1.00 33.31 540 MET A C 1
ATOM 4090 O O . MET A 1 540 ? 31.231 -11.838 -33.099 1.00 33.31 540 MET A O 1
ATOM 4094 N N . ASN A 1 541 ? 30.827 -9.638 -33.018 1.00 39.19 541 ASN A N 1
ATOM 4095 C CA . ASN A 1 541 ? 32.034 -9.263 -32.276 1.00 39.19 541 ASN A CA 1
ATOM 4096 C C . ASN A 1 541 ? 31.848 -9.210 -30.736 1.00 39.19 541 ASN A C 1
ATOM 4098 O O . ASN A 1 541 ? 32.754 -8.778 -30.023 1.00 39.19 541 ASN A O 1
ATOM 4102 N N . ARG A 1 542 ? 30.707 -9.667 -30.182 1.00 34.84 542 ARG A N 1
ATOM 4103 C CA . ARG A 1 542 ? 30.312 -9.537 -28.753 1.00 34.84 542 ARG A CA 1
ATOM 4104 C C . ARG A 1 542 ? 31.142 -10.289 -27.697 1.00 34.84 542 ARG A C 1
ATOM 4106 O O . ARG A 1 542 ? 30.790 -10.246 -26.519 1.00 34.84 542 ARG A O 1
ATOM 4113 N N . ARG A 1 543 ? 32.268 -10.927 -28.027 1.00 34.94 543 ARG A N 1
ATOM 4114 C CA . ARG A 1 543 ? 33.234 -11.364 -26.998 1.00 34.94 543 ARG A CA 1
ATOM 4115 C C . ARG A 1 543 ? 34.371 -10.357 -26.936 1.00 34.94 543 ARG A C 1
ATOM 4117 O O . ARG A 1 543 ? 35.360 -10.492 -27.644 1.00 34.94 543 ARG A O 1
ATOM 4124 N N . GLY A 1 544 ? 34.174 -9.345 -26.091 1.00 34.81 544 GLY A N 1
ATOM 4125 C CA . GLY A 1 544 ? 35.045 -8.194 -25.854 1.00 34.81 544 GLY A CA 1
ATOM 4126 C C . GLY A 1 544 ? 36.486 -8.519 -25.457 1.00 34.81 544 GLY A C 1
ATOM 4127 O O . GLY A 1 544 ? 36.905 -8.258 -24.337 1.00 34.81 544 GLY A O 1
ATOM 4128 N N . ASN A 1 545 ? 37.274 -8.994 -26.412 1.00 41.41 545 ASN A N 1
ATOM 4129 C CA . ASN A 1 545 ? 38.709 -8.790 -26.448 1.00 41.41 545 ASN A CA 1
ATOM 4130 C C . ASN A 1 545 ? 39.023 -8.110 -27.778 1.00 41.41 545 ASN A C 1
ATOM 4132 O O . ASN A 1 545 ? 38.732 -8.664 -28.836 1.00 41.41 545 ASN A O 1
ATOM 4136 N N . LYS A 1 546 ? 39.637 -6.918 -27.732 1.00 46.56 546 LYS A N 1
ATOM 4137 C CA . LYS A 1 546 ? 40.346 -6.375 -28.902 1.00 46.56 546 LYS A CA 1
ATOM 4138 C C . LYS A 1 546 ? 41.267 -7.499 -29.387 1.00 46.56 546 LYS A C 1
ATOM 4140 O O . LYS A 1 546 ? 42.015 -8.042 -28.567 1.00 46.56 546 LYS A O 1
ATOM 4145 N N . ASN A 1 547 ? 41.178 -7.901 -30.653 1.00 57.75 547 ASN A N 1
ATOM 4146 C CA . ASN A 1 547 ? 42.101 -8.899 -31.184 1.00 57.75 547 ASN A CA 1
ATOM 4147 C C . ASN A 1 547 ? 43.502 -8.297 -31.070 1.00 57.75 547 ASN A C 1
ATOM 4149 O O . ASN A 1 547 ? 43.786 -7.298 -31.709 1.00 57.75 547 ASN A O 1
ATOM 4153 N N . LYS A 1 548 ? 44.345 -8.840 -30.187 1.00 64.75 548 LYS A N 1
ATOM 4154 C CA . LYS A 1 548 ? 45.700 -8.314 -29.938 1.00 64.75 548 LYS A CA 1
ATOM 4155 C C . LYS A 1 548 ? 46.731 -8.834 -30.943 1.00 64.75 548 LYS A C 1
ATOM 4157 O O . LYS A 1 548 ? 47.885 -8.440 -30.880 1.00 64.75 548 LYS A O 1
ATOM 4162 N N . HIS A 1 549 ? 46.325 -9.763 -31.805 1.00 80.38 549 HIS A N 1
ATOM 4163 C CA . HIS A 1 549 ? 47.219 -10.630 -32.564 1.00 80.38 549 HIS A CA 1
ATOM 4164 C C . HIS A 1 549 ? 46.668 -10.887 -33.964 1.00 80.38 549 HIS A C 1
ATOM 4166 O O . HIS A 1 549 ? 45.456 -11.070 -34.116 1.00 80.38 549 HIS A O 1
ATOM 4172 N N . LEU A 1 550 ? 47.557 -10.949 -34.957 1.00 81.75 550 LEU A N 1
ATOM 4173 C CA . LEU A 1 550 ? 47.220 -11.049 -36.377 1.00 81.75 550 LEU A CA 1
ATOM 4174 C C . LEU A 1 550 ? 46.413 -12.311 -36.701 1.00 81.75 550 LEU A C 1
ATOM 4176 O O . LEU A 1 550 ? 45.328 -12.207 -37.259 1.00 81.75 550 LEU A O 1
ATOM 4180 N N . GLY A 1 551 ? 46.858 -13.482 -36.250 1.00 78.50 551 GLY A N 1
ATOM 4181 C CA . GLY A 1 551 ? 46.249 -14.776 -36.573 1.00 78.50 551 GLY A CA 1
ATOM 4182 C C . GLY A 1 551 ? 45.069 -15.221 -35.709 1.00 78.50 551 GLY A C 1
ATOM 4183 O O . GLY A 1 551 ? 44.463 -16.260 -35.977 1.00 78.50 551 GLY A O 1
ATOM 4184 N N . SER A 1 552 ? 44.716 -14.477 -34.652 1.00 76.75 552 SER A N 1
ATOM 4185 C CA . SER A 1 552 ? 43.697 -14.910 -33.679 1.00 76.75 552 SER A CA 1
ATOM 4186 C C . SER A 1 552 ? 42.334 -15.111 -34.348 1.00 76.75 552 SER A C 1
ATOM 4188 O O . SER A 1 552 ? 41.733 -14.146 -34.830 1.00 76.75 552 SER A O 1
ATOM 4190 N N . GLY A 1 553 ? 41.840 -16.354 -34.378 1.00 71.81 553 GLY A N 1
ATOM 4191 C CA . GLY A 1 553 ? 40.578 -16.714 -35.035 1.00 71.81 553 GLY A CA 1
ATOM 4192 C C . GLY A 1 553 ? 40.593 -16.641 -36.569 1.00 71.81 553 GLY A C 1
ATOM 4193 O O . GLY A 1 553 ? 39.524 -16.736 -37.162 1.00 71.81 553 GLY A O 1
ATOM 4194 N N . ILE A 1 554 ? 41.763 -16.446 -37.189 1.00 83.19 554 ILE A N 1
ATOM 4195 C CA . ILE A 1 554 ? 41.967 -16.505 -38.647 1.00 83.19 554 ILE A CA 1
ATOM 4196 C C . ILE A 1 554 ? 42.653 -17.824 -39.009 1.00 83.19 554 ILE A C 1
ATOM 4198 O O . ILE A 1 554 ? 42.175 -18.534 -39.886 1.00 83.19 554 ILE A O 1
ATOM 4202 N N . TYR A 1 555 ? 43.713 -18.198 -38.285 1.00 90.19 555 TYR A N 1
ATOM 4203 C CA . TYR A 1 555 ? 44.418 -19.454 -38.539 1.00 90.19 555 TYR A CA 1
ATOM 4204 C C . TYR A 1 555 ? 43.573 -20.654 -38.116 1.00 90.19 555 TYR A C 1
ATOM 4206 O O . TYR A 1 555 ? 43.028 -20.697 -37.001 1.00 90.19 555 TYR A O 1
ATOM 4214 N N . ARG A 1 556 ? 43.496 -21.646 -38.999 1.00 88.69 556 ARG A N 1
ATOM 4215 C CA . ARG A 1 556 ? 42.791 -22.906 -38.768 1.00 88.69 556 ARG A CA 1
ATOM 4216 C C . ARG A 1 556 ? 43.778 -24.031 -38.521 1.00 88.69 556 ARG A C 1
ATOM 4218 O O . ARG A 1 556 ? 44.906 -24.003 -38.991 1.00 88.69 556 ARG A O 1
ATOM 4225 N N . CYS A 1 557 ? 43.362 -25.011 -37.740 1.00 85.56 557 CYS A N 1
ATOM 4226 C CA . CYS A 1 557 ? 44.050 -26.289 -37.651 1.00 85.56 557 CYS A CA 1
ATOM 4227 C C . CYS A 1 557 ? 43.579 -27.181 -38.805 1.00 85.56 557 CYS A C 1
ATOM 4229 O O . CYS A 1 557 ? 42.443 -27.042 -39.252 1.00 85.56 557 CYS A O 1
ATOM 4231 N N . GLU A 1 558 ? 44.394 -28.151 -39.212 1.00 82.56 558 GLU A N 1
ATOM 4232 C CA . GLU A 1 558 ? 43.996 -29.218 -40.149 1.00 82.56 558 GLU A CA 1
ATOM 4233 C C . GLU A 1 558 ? 42.666 -29.918 -39.791 1.00 82.56 558 GLU A C 1
ATOM 4235 O O . GLU A 1 558 ? 41.950 -30.374 -40.671 1.00 82.56 558 GLU A O 1
ATOM 4240 N N . CYS A 1 559 ? 42.273 -29.948 -38.510 1.00 77.88 559 CYS A N 1
ATOM 4241 C CA . CYS A 1 559 ? 40.985 -30.504 -38.082 1.00 77.88 559 CYS A CA 1
ATOM 4242 C C . CYS A 1 559 ? 39.775 -29.578 -38.327 1.00 77.88 559 CYS A C 1
ATOM 4244 O O . CYS A 1 559 ? 38.672 -29.884 -37.878 1.00 77.88 559 CYS A O 1
ATOM 4246 N N . GLY A 1 560 ? 39.974 -28.426 -38.974 1.00 76.88 560 GLY A N 1
ATOM 4247 C CA . GLY A 1 560 ? 38.946 -27.431 -39.300 1.00 76.88 560 GLY A CA 1
ATOM 4248 C C . GLY A 1 560 ? 38.669 -26.398 -38.199 1.00 76.88 560 GLY A C 1
ATOM 4249 O O . GLY A 1 560 ? 38.125 -25.322 -38.478 1.00 76.88 560 GLY A O 1
ATOM 4250 N N . ASP A 1 561 ? 39.082 -26.671 -36.957 1.00 80.38 561 ASP A N 1
ATOM 4251 C CA . ASP A 1 561 ? 38.880 -25.767 -35.822 1.00 80.38 561 ASP A CA 1
ATOM 4252 C C . ASP A 1 561 ? 39.813 -24.545 -35.844 1.00 80.38 561 ASP A C 1
ATOM 4254 O O . ASP A 1 561 ? 40.964 -24.596 -36.280 1.00 80.38 561 ASP A O 1
ATOM 4258 N N . SER A 1 562 ? 39.326 -23.428 -35.297 1.00 81.69 562 SER A N 1
ATOM 4259 C CA . SER A 1 562 ? 40.121 -22.199 -35.146 1.00 81.69 562 SER A CA 1
ATOM 4260 C C . SER A 1 562 ? 41.215 -22.332 -34.080 1.00 81.69 562 SER A C 1
ATOM 4262 O O . SER A 1 562 ? 41.002 -22.901 -33.001 1.00 81.69 562 SER A O 1
ATOM 4264 N N . LEU A 1 563 ? 42.384 -21.744 -34.345 1.00 83.12 563 LEU A N 1
ATOM 4265 C CA . LEU A 1 563 ? 43.462 -21.652 -33.365 1.00 83.12 563 LEU A CA 1
ATOM 4266 C C . LEU A 1 563 ? 43.211 -20.509 -32.367 1.00 83.12 563 LEU A C 1
ATOM 4268 O O . LEU A 1 563 ? 42.771 -19.410 -32.712 1.00 83.12 563 LEU A O 1
ATOM 4272 N N . GLN A 1 564 ? 43.527 -20.772 -31.100 1.00 82.88 564 GLN A N 1
ATOM 4273 C CA . GLN A 1 564 ? 43.506 -19.818 -29.992 1.00 82.88 564 GLN A CA 1
ATOM 4274 C C . GLN A 1 564 ? 44.923 -19.532 -29.493 1.00 82.88 564 GLN A C 1
ATOM 4276 O O . GLN A 1 564 ? 45.807 -20.386 -29.557 1.00 82.88 564 GLN A O 1
ATOM 4281 N N . ILE A 1 565 ? 45.128 -18.347 -28.931 1.00 84.19 565 ILE A N 1
ATOM 4282 C CA . ILE A 1 565 ? 46.439 -17.930 -28.436 1.00 84.19 565 ILE A CA 1
ATOM 4283 C C . ILE A 1 565 ? 46.620 -18.334 -26.979 1.00 84.19 565 ILE A C 1
ATOM 4285 O O . ILE A 1 565 ? 45.731 -18.130 -26.151 1.00 84.19 565 ILE A O 1
ATOM 4289 N N . LYS A 1 566 ? 47.798 -18.875 -26.669 1.00 81.50 566 LYS A N 1
ATOM 4290 C CA . LYS A 1 566 ? 48.262 -19.157 -25.310 1.00 81.50 566 LYS A CA 1
ATOM 4291 C C . LYS A 1 566 ? 49.681 -18.643 -25.111 1.00 81.50 566 LYS A C 1
ATOM 4293 O O . LYS A 1 566 ? 50.484 -18.644 -26.041 1.00 81.50 566 LYS A O 1
ATOM 4298 N N . TYR A 1 567 ? 49.982 -18.234 -23.885 1.00 84.12 567 TYR A N 1
ATOM 4299 C CA . TYR A 1 567 ? 51.319 -17.821 -23.470 1.00 84.12 567 TYR A CA 1
ATOM 4300 C C . TYR A 1 567 ? 51.982 -18.952 -22.688 1.00 84.12 567 TYR A C 1
ATOM 4302 O O . TYR A 1 567 ? 51.337 -19.596 -21.859 1.00 84.12 567 TYR A O 1
ATOM 4310 N N . LYS A 1 568 ? 53.263 -19.201 -22.961 1.00 78.06 568 LYS A N 1
ATOM 4311 C CA . LYS A 1 568 ? 54.102 -20.124 -22.196 1.00 78.06 568 LYS A CA 1
ATOM 4312 C C . LYS A 1 568 ? 55.314 -19.364 -21.668 1.00 78.06 568 LYS A C 1
ATOM 4314 O O . LYS A 1 568 ? 56.082 -18.819 -22.457 1.00 78.06 568 LYS A O 1
ATOM 4319 N N . THR A 1 569 ? 55.487 -19.352 -20.353 1.00 80.38 569 THR A N 1
ATOM 4320 C CA . THR A 1 569 ? 56.669 -18.774 -19.706 1.00 80.38 569 THR A CA 1
ATOM 4321 C C . THR A 1 569 ? 57.872 -19.686 -19.943 1.00 80.38 569 THR A C 1
ATOM 4323 O O . THR A 1 569 ? 57.780 -20.903 -19.758 1.00 80.38 569 THR A O 1
ATOM 4326 N N . ARG A 1 570 ? 58.974 -19.114 -20.423 1.00 75.62 570 ARG A N 1
ATOM 4327 C CA . ARG A 1 570 ? 60.266 -19.782 -20.605 1.00 75.62 570 ARG A CA 1
ATOM 4328 C C . ARG A 1 570 ? 61.048 -19.781 -19.285 1.00 75.62 570 ARG A C 1
ATOM 4330 O O . ARG A 1 570 ? 60.700 -19.067 -18.349 1.00 75.62 570 ARG A O 1
ATOM 4337 N N . ALA A 1 571 ? 62.096 -20.602 -19.208 1.00 72.81 571 ALA A N 1
ATOM 4338 C CA . ALA A 1 571 ? 62.935 -20.723 -18.009 1.00 72.81 571 ALA A CA 1
ATOM 4339 C C . ALA A 1 571 ? 63.667 -19.414 -17.641 1.00 72.81 571 ALA A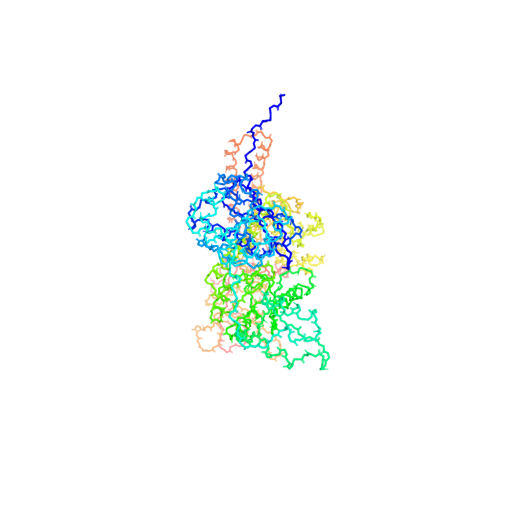 C 1
ATOM 4341 O O . ALA A 1 571 ? 64.030 -19.223 -16.489 1.00 72.81 571 ALA A O 1
ATOM 4342 N N . ASP A 1 572 ? 63.828 -18.507 -18.607 1.00 76.50 572 ASP A N 1
ATOM 4343 C CA . ASP A 1 572 ? 64.406 -17.165 -18.463 1.00 76.50 572 ASP A CA 1
ATOM 4344 C C . ASP A 1 572 ? 63.393 -16.100 -17.977 1.00 76.50 572 ASP A C 1
ATOM 4346 O O . ASP A 1 572 ? 63.720 -14.919 -17.907 1.00 76.50 572 ASP A O 1
ATOM 4350 N N . GLY A 1 573 ? 62.149 -16.491 -17.667 1.00 69.06 573 GLY A N 1
ATOM 4351 C CA . GLY A 1 573 ? 61.079 -15.582 -17.240 1.00 69.06 573 GLY A CA 1
ATOM 4352 C C . GLY A 1 573 ? 60.347 -14.864 -18.382 1.00 69.06 573 GLY A C 1
ATOM 4353 O O . GLY A 1 573 ? 59.326 -14.219 -18.138 1.00 69.06 573 GLY A O 1
ATOM 4354 N N . THR A 1 574 ? 60.791 -15.009 -19.634 1.00 76.69 574 THR A N 1
ATOM 4355 C CA . THR A 1 574 ? 60.132 -14.394 -20.796 1.00 76.69 574 THR A CA 1
ATOM 4356 C C . THR A 1 574 ? 58.886 -15.181 -21.213 1.00 76.69 574 THR A C 1
ATOM 4358 O O . THR A 1 574 ? 58.828 -16.410 -21.122 1.00 76.69 574 THR A O 1
ATOM 4361 N N . GLN A 1 575 ? 57.839 -14.494 -21.676 1.00 79.75 575 GLN A N 1
ATOM 4362 C CA . GLN A 1 575 ? 56.633 -15.153 -22.184 1.00 79.75 575 GLN A CA 1
ATOM 4363 C C . GLN A 1 575 ? 56.730 -15.351 -23.695 1.00 79.75 575 GLN A C 1
ATOM 4365 O O . GLN A 1 575 ? 56.890 -14.389 -24.437 1.00 79.75 575 GLN A O 1
ATOM 4370 N N . CYS A 1 576 ? 56.560 -16.588 -24.166 1.00 80.50 576 CYS A N 1
ATOM 4371 C CA . CYS A 1 576 ? 56.421 -16.873 -25.592 1.00 80.50 576 CYS A CA 1
ATOM 4372 C C . CYS A 1 576 ? 54.959 -17.125 -25.970 1.00 80.50 576 CYS A C 1
ATOM 4374 O O . CYS A 1 576 ? 54.232 -17.875 -25.307 1.00 80.50 576 CYS A O 1
ATOM 4376 N N . ARG A 1 577 ? 54.531 -16.485 -27.055 1.00 87.94 577 ARG A N 1
ATOM 4377 C CA . ARG A 1 577 ? 53.189 -16.605 -27.620 1.00 87.94 577 ARG A CA 1
ATOM 4378 C C . ARG A 1 577 ? 53.107 -17.837 -28.519 1.00 87.94 577 ARG A C 1
ATOM 4380 O O . ARG A 1 577 ? 54.016 -18.097 -29.301 1.00 87.94 577 ARG A O 1
ATOM 4387 N N . ARG A 1 578 ? 52.018 -18.604 -28.430 1.00 87.12 578 ARG A N 1
ATOM 4388 C CA . ARG A 1 578 ? 51.749 -19.752 -29.312 1.00 87.12 578 ARG A CA 1
ATOM 4389 C C . ARG A 1 578 ? 50.299 -19.779 -29.772 1.00 87.12 578 ARG A C 1
ATOM 4391 O O . ARG A 1 578 ? 49.394 -19.518 -28.977 1.00 87.12 578 ARG A O 1
ATOM 4398 N N . TYR A 1 579 ? 50.081 -20.173 -31.023 1.00 88.38 579 TYR A N 1
ATOM 4399 C CA . TYR A 1 579 ? 48.763 -20.568 -31.513 1.00 88.38 579 TYR A CA 1
ATOM 4400 C C . TYR A 1 579 ? 48.558 -22.049 -31.221 1.00 88.38 579 TYR A C 1
ATOM 4402 O O . TYR A 1 579 ? 49.412 -22.872 -31.534 1.00 88.38 579 TYR A O 1
ATOM 4410 N N . THR A 1 580 ? 47.442 -22.378 -30.584 1.00 85.56 580 THR A N 1
ATOM 4411 C CA . THR A 1 580 ? 47.083 -23.731 -30.149 1.00 85.56 580 THR A CA 1
ATOM 4412 C C . THR A 1 580 ? 45.678 -24.057 -30.617 1.00 85.56 580 THR A C 1
ATOM 4414 O O . THR A 1 580 ? 44.800 -23.198 -30.558 1.00 85.56 580 THR A O 1
ATOM 4417 N N . CYS A 1 581 ? 45.435 -25.280 -31.077 1.00 83.75 581 CYS A N 1
ATOM 4418 C CA . CYS A 1 581 ? 44.084 -25.687 -31.455 1.00 83.75 581 CYS A CA 1
ATOM 4419 C C . CYS A 1 581 ? 43.129 -25.623 -30.251 1.00 83.75 581 CYS A C 1
ATOM 4421 O O . CYS A 1 581 ? 43.525 -25.833 -29.100 1.00 83.75 581 CYS A O 1
ATOM 4423 N N . ARG A 1 582 ? 41.857 -25.285 -30.492 1.00 76.12 582 ARG A N 1
ATOM 4424 C CA . ARG A 1 582 ? 40.823 -25.308 -29.444 1.00 76.12 582 ARG A CA 1
ATOM 4425 C C . ARG A 1 582 ? 40.477 -26.726 -28.998 1.00 76.12 582 ARG A C 1
ATOM 4427 O O . ARG A 1 582 ? 40.160 -26.919 -27.824 1.00 76.12 582 ARG A O 1
ATOM 4434 N N . ARG A 1 583 ? 40.594 -27.697 -29.902 1.00 74.12 583 ARG A N 1
ATOM 4435 C CA . ARG A 1 583 ? 40.351 -29.115 -29.638 1.00 74.12 583 ARG A CA 1
ATOM 4436 C C . ARG A 1 583 ? 41.534 -29.741 -28.892 1.00 74.12 583 ARG A C 1
ATOM 4438 O O . ARG A 1 583 ? 42.696 -29.492 -29.226 1.00 74.12 583 ARG A O 1
ATOM 4445 N N . ARG A 1 584 ? 41.228 -30.502 -27.835 1.00 63.00 584 ARG A N 1
ATOM 4446 C CA . ARG A 1 584 ? 42.207 -31.074 -26.887 1.00 63.00 584 ARG A CA 1
ATOM 4447 C C . ARG A 1 584 ? 42.479 -32.573 -27.076 1.00 63.00 584 ARG A C 1
ATOM 4449 O O . ARG A 1 584 ? 43.343 -33.093 -26.384 1.00 63.00 584 ARG A O 1
ATOM 4456 N N . GLU A 1 585 ? 41.758 -33.252 -27.962 1.00 60.03 585 GLU A N 1
ATOM 4457 C CA . GLU A 1 585 ? 41.880 -34.702 -28.172 1.00 60.03 585 GLU A CA 1
ATOM 4458 C C . GLU A 1 585 ? 42.652 -34.990 -29.457 1.00 60.03 585 GLU A C 1
ATOM 4460 O O . GLU A 1 585 ? 42.055 -34.931 -30.522 1.00 60.03 585 GLU A O 1
ATOM 4465 N N . PRO A 1 586 ? 43.962 -35.267 -29.410 1.00 56.56 586 PRO A N 1
ATOM 4466 C CA . PRO A 1 586 ? 44.729 -35.505 -30.627 1.00 56.56 586 PRO A CA 1
ATOM 4467 C C . PRO A 1 586 ? 44.142 -36.679 -31.431 1.00 56.56 586 PRO A C 1
ATOM 4469 O O . PRO A 1 586 ? 43.860 -37.733 -30.868 1.00 56.56 586 PRO A O 1
ATOM 4472 N N . LEU A 1 587 ? 44.009 -36.507 -32.753 1.00 53.88 587 LEU A N 1
ATOM 4473 C CA . LEU A 1 587 ? 43.604 -37.571 -33.691 1.00 53.88 587 LEU A CA 1
ATOM 4474 C C . LEU A 1 587 ? 44.571 -38.773 -33.667 1.00 53.88 587 LEU A C 1
ATOM 4476 O O . LEU A 1 587 ? 44.172 -39.889 -33.987 1.00 53.88 587 LEU A O 1
ATOM 4480 N N . HIS A 1 588 ? 45.814 -38.560 -33.217 1.00 54.66 588 HIS A N 1
ATOM 4481 C CA . HIS A 1 588 ? 46.840 -39.586 -33.034 1.00 54.66 588 HIS A CA 1
ATOM 4482 C C . HIS A 1 588 ? 47.555 -39.357 -31.681 1.00 54.66 588 HIS A C 1
ATOM 4484 O O . HIS A 1 588 ? 48.205 -38.334 -31.478 1.00 54.66 588 HIS A O 1
ATOM 4490 N N . ALA A 1 589 ? 47.359 -40.259 -30.713 1.00 49.12 589 ALA A N 1
ATOM 4491 C CA . ALA A 1 589 ? 47.806 -40.134 -29.312 1.00 49.12 589 ALA A CA 1
ATOM 4492 C C . ALA A 1 589 ? 49.307 -40.530 -29.126 1.00 49.12 589 ALA A C 1
ATOM 4494 O O . ALA A 1 589 ? 49.841 -41.183 -30.022 1.00 49.12 589 ALA A O 1
ATOM 4495 N N . PRO A 1 590 ? 50.007 -40.181 -28.009 1.00 46.75 590 PRO A N 1
ATOM 4496 C CA . PRO A 1 590 ? 49.500 -40.187 -26.634 1.00 46.75 590 PRO A CA 1
ATOM 4497 C C . PRO A 1 590 ? 49.540 -38.847 -25.872 1.00 46.75 590 PRO A C 1
ATOM 4499 O O . PRO A 1 590 ? 50.432 -38.021 -26.023 1.00 46.75 590 PRO A O 1
ATOM 4502 N N . ALA A 1 591 ? 48.544 -38.723 -24.988 1.00 48.50 591 ALA A N 1
ATOM 4503 C CA . ALA A 1 591 ? 48.523 -38.032 -23.696 1.00 48.50 591 ALA A CA 1
ATOM 4504 C C . ALA A 1 591 ? 49.015 -36.565 -23.620 1.00 48.50 591 ALA A C 1
ATOM 4506 O O . ALA A 1 591 ? 50.197 -36.270 -23.476 1.00 48.50 591 ALA A O 1
ATOM 4507 N N . SER A 1 592 ? 48.039 -35.650 -23.519 1.00 48.38 592 SER A N 1
ATOM 4508 C CA . SER A 1 592 ? 48.159 -34.230 -23.130 1.00 48.38 592 SER A CA 1
ATOM 4509 C C . SER A 1 592 ? 48.752 -33.262 -24.171 1.00 48.38 592 SER A C 1
ATOM 4511 O O . SER A 1 592 ? 49.811 -32.669 -23.987 1.00 48.38 592 SER A O 1
ATOM 4513 N N . GLY A 1 593 ? 48.015 -33.000 -25.255 1.00 57.72 593 GLY A N 1
ATOM 4514 C CA . GLY A 1 593 ? 48.409 -31.993 -26.246 1.00 57.72 593 GLY A CA 1
ATOM 4515 C C . GLY A 1 593 ? 47.231 -31.379 -27.002 1.00 57.72 593 GLY A C 1
ATOM 4516 O O . GLY A 1 593 ? 46.161 -31.968 -27.091 1.00 57.72 593 GLY A O 1
ATOM 4517 N N . PHE A 1 594 ? 47.414 -30.170 -27.538 1.00 63.56 594 PHE A N 1
ATOM 4518 C CA . PHE A 1 594 ? 46.514 -29.612 -28.559 1.00 63.56 594 PHE A CA 1
ATOM 4519 C C . PHE A 1 594 ? 46.805 -30.295 -29.905 1.00 63.56 594 PHE A C 1
ATOM 4521 O O . PHE A 1 594 ? 47.961 -30.639 -30.133 1.00 63.56 594 PHE A O 1
ATOM 4528 N N . HIS A 1 595 ? 45.821 -30.419 -30.811 1.00 70.25 595 HIS A N 1
ATOM 4529 C CA . HIS A 1 595 ? 46.041 -30.996 -32.159 1.00 70.25 595 HIS A CA 1
ATOM 4530 C C . HIS A 1 595 ? 47.241 -30.376 -32.888 1.00 70.25 595 HIS A C 1
ATOM 4532 O O . HIS A 1 595 ? 48.069 -31.071 -33.459 1.00 70.25 595 HIS A O 1
ATOM 4538 N N . SER A 1 596 ? 47.341 -29.049 -32.844 1.00 78.56 596 SER A N 1
ATOM 4539 C CA . SER A 1 596 ? 48.480 -28.317 -33.380 1.00 78.56 596 SER A CA 1
ATOM 4540 C C . SER A 1 596 ? 48.853 -27.186 -32.430 1.00 78.56 596 SER A C 1
ATOM 4542 O O . SER A 1 596 ? 47.989 -26.549 -31.812 1.00 78.56 596 SER A O 1
ATOM 4544 N N . SER A 1 597 ? 50.161 -26.971 -32.282 1.00 83.19 597 SER A N 1
ATOM 4545 C CA . SER A 1 597 ? 50.751 -25.854 -31.549 1.00 83.19 597 SER A CA 1
ATOM 4546 C C . SER A 1 597 ? 51.955 -25.309 -32.311 1.00 83.19 597 SER A C 1
ATOM 4548 O O . SER A 1 597 ? 52.872 -26.059 -32.657 1.00 83.19 597 SER A O 1
ATOM 4550 N N . ILE A 1 598 ? 51.981 -24.002 -32.552 1.00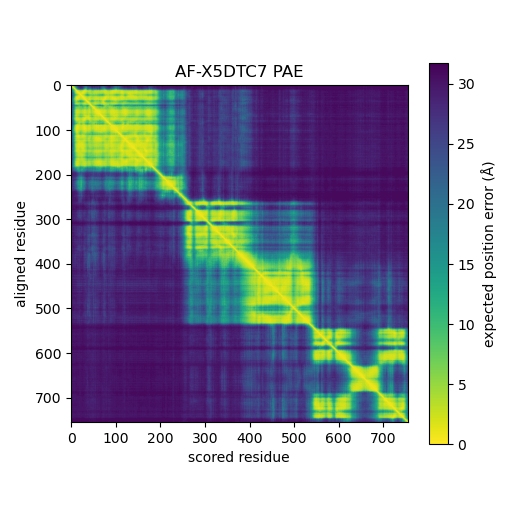 85.75 598 ILE A N 1
ATOM 4551 C CA . ILE A 1 598 ? 53.049 -23.326 -33.300 1.00 85.75 598 ILE A CA 1
ATOM 4552 C C . ILE A 1 598 ? 53.440 -22.013 -32.613 1.00 85.75 598 ILE A C 1
ATOM 4554 O O . ILE A 1 598 ? 52.631 -21.424 -31.890 1.00 85.75 598 ILE A O 1
ATOM 4558 N N . HIS A 1 599 ? 54.704 -21.599 -32.752 1.00 86.75 599 HIS A N 1
ATOM 4559 C CA . HIS A 1 599 ? 55.197 -20.348 -32.164 1.00 86.75 599 HIS A CA 1
ATOM 4560 C C . HIS A 1 599 ? 54.575 -19.155 -32.895 1.00 86.75 599 HIS A C 1
ATOM 4562 O O . HIS A 1 599 ? 54.555 -19.131 -34.120 1.00 86.75 599 HIS A O 1
ATOM 4568 N N . GLY A 1 600 ? 53.997 -18.229 -32.128 1.00 85.06 600 GLY A N 1
ATOM 4569 C CA . GLY A 1 600 ? 53.135 -17.166 -32.634 1.00 85.06 600 GLY A CA 1
ATOM 4570 C C . GLY A 1 600 ? 53.863 -16.106 -33.447 1.00 85.06 600 GLY A C 1
ATOM 4571 O O . GLY A 1 600 ? 53.305 -15.620 -34.422 1.00 85.06 600 GLY A O 1
ATOM 4572 N N . ASP A 1 601 ? 55.089 -15.763 -33.062 1.00 84.19 601 ASP A N 1
ATOM 4573 C CA . ASP A 1 601 ? 55.834 -14.681 -33.712 1.00 84.19 601 ASP A CA 1
ATOM 4574 C C . ASP A 1 601 ? 56.394 -15.163 -35.052 1.00 84.19 601 ASP A C 1
ATOM 4576 O O . ASP A 1 601 ? 56.167 -14.520 -36.069 1.00 84.19 601 ASP A O 1
ATOM 4580 N N . ASN A 1 602 ? 56.968 -16.372 -35.078 1.00 86.69 602 ASN A N 1
ATOM 4581 C CA . ASN A 1 602 ? 57.463 -16.993 -36.307 1.00 86.69 602 ASN A CA 1
ATOM 4582 C C . ASN A 1 602 ? 56.356 -17.232 -37.348 1.00 86.69 602 ASN A C 1
ATOM 4584 O O . ASN A 1 602 ? 56.571 -17.007 -38.536 1.00 86.69 602 ASN A O 1
ATOM 4588 N N . VAL A 1 603 ? 55.168 -17.692 -36.924 1.00 88.25 603 VAL A N 1
ATOM 4589 C CA . VAL A 1 603 ? 54.067 -17.933 -37.872 1.00 88.25 603 VAL A CA 1
ATOM 4590 C C . VAL A 1 603 ? 53.465 -16.627 -38.385 1.00 88.25 603 VAL A C 1
ATOM 4592 O O . VAL A 1 603 ? 53.166 -16.542 -39.568 1.00 88.25 603 VAL A O 1
ATOM 4595 N N . ASP A 1 604 ? 53.312 -15.608 -37.531 1.00 89.69 604 ASP A N 1
ATOM 4596 C CA . ASP A 1 604 ? 52.792 -14.306 -37.961 1.00 89.69 604 ASP A CA 1
ATOM 4597 C C . ASP A 1 604 ? 53.758 -13.635 -38.950 1.00 89.69 604 ASP A C 1
ATOM 4599 O O . ASP A 1 604 ? 53.301 -13.118 -39.961 1.00 89.69 604 ASP A O 1
ATOM 4603 N N . GLU A 1 605 ? 55.071 -13.688 -38.705 1.00 88.31 605 GLU A N 1
ATOM 4604 C CA . GLU A 1 605 ? 56.098 -13.167 -39.621 1.00 88.31 605 GLU A CA 1
ATOM 4605 C C . GLU A 1 605 ? 56.076 -13.887 -40.977 1.00 88.31 605 GLU A C 1
ATOM 4607 O O . GLU A 1 605 ? 56.027 -13.237 -42.018 1.00 88.31 605 GLU A O 1
ATOM 4612 N N . THR A 1 606 ? 55.995 -15.224 -40.965 1.00 88.25 606 THR A N 1
ATOM 4613 C CA . THR A 1 606 ? 55.881 -16.037 -42.190 1.00 88.25 606 THR A CA 1
ATOM 4614 C C . THR A 1 606 ? 54.626 -15.676 -42.990 1.00 88.25 606 THR A C 1
ATOM 4616 O O . THR A 1 606 ? 54.687 -15.487 -44.200 1.00 88.25 606 THR A O 1
ATOM 4619 N N . VAL A 1 607 ? 53.478 -15.549 -42.315 1.00 89.12 607 VAL A N 1
ATOM 4620 C CA . VAL A 1 607 ? 52.204 -15.179 -42.951 1.00 89.12 607 VAL A CA 1
ATOM 4621 C C . VAL A 1 607 ? 52.262 -13.774 -43.539 1.00 89.12 607 VAL A C 1
ATOM 4623 O O . VAL A 1 607 ? 51.781 -13.568 -44.649 1.00 89.12 607 VAL A O 1
ATOM 4626 N N . VAL A 1 608 ? 52.831 -12.811 -42.809 1.00 89.81 608 VAL A N 1
ATOM 4627 C CA . VAL A 1 608 ? 52.975 -11.433 -43.291 1.00 89.81 608 VAL A CA 1
ATOM 4628 C C . VAL A 1 608 ? 53.824 -11.396 -44.554 1.00 89.81 608 VAL A C 1
ATOM 4630 O O . VAL A 1 608 ? 53.396 -10.792 -45.531 1.00 89.81 608 VAL A O 1
ATOM 4633 N N . GLU A 1 609 ? 54.981 -12.057 -44.562 1.00 88.19 609 GLU A N 1
ATOM 4634 C CA . GLU A 1 609 ? 55.882 -12.012 -45.715 1.00 88.19 609 GLU A CA 1
ATOM 4635 C C . GLU A 1 609 ? 55.258 -12.661 -46.958 1.00 88.19 609 GLU A C 1
ATOM 4637 O O . GLU A 1 609 ? 55.263 -12.060 -48.029 1.00 88.19 609 GLU A O 1
ATOM 4642 N N . VAL A 1 610 ? 54.621 -13.828 -46.812 1.00 88.69 610 VAL A N 1
ATOM 4643 C CA . VAL A 1 610 ? 53.937 -14.513 -47.924 1.00 88.69 610 VAL A CA 1
ATOM 4644 C C . VAL A 1 610 ? 52.775 -13.677 -48.483 1.00 88.69 610 VAL A C 1
ATOM 4646 O O . VAL A 1 610 ? 52.560 -13.628 -49.693 1.00 88.69 610 VAL A O 1
ATOM 4649 N N . VAL A 1 611 ? 52.028 -12.980 -47.623 1.00 86.62 611 VAL A N 1
ATOM 4650 C CA . VAL A 1 611 ? 50.906 -12.121 -48.042 1.00 86.62 611 VAL A CA 1
ATOM 4651 C C . VAL A 1 611 ? 51.382 -10.836 -48.709 1.00 86.62 611 VAL A C 1
ATOM 4653 O O . VAL A 1 611 ? 50.777 -10.422 -49.696 1.00 86.62 611 VAL A O 1
ATOM 4656 N N . LEU A 1 612 ? 52.465 -10.227 -48.224 1.00 86.38 612 LEU A N 1
ATOM 4657 C CA . LEU A 1 612 ? 53.072 -9.064 -48.872 1.00 86.38 612 LEU A CA 1
ATOM 4658 C C . LEU A 1 612 ? 53.579 -9.415 -50.272 1.00 86.38 612 LEU A C 1
ATOM 4660 O O . LEU A 1 612 ? 53.234 -8.716 -51.219 1.00 86.38 612 LEU A O 1
ATOM 4664 N N . GLN A 1 613 ? 54.287 -10.538 -50.420 1.00 85.75 613 GLN A N 1
ATOM 4665 C CA . GLN A 1 613 ? 54.743 -11.018 -51.728 1.00 85.75 613 GLN A CA 1
ATOM 4666 C C . GLN A 1 613 ? 53.576 -11.256 -52.692 1.00 85.75 613 GLN A C 1
ATOM 4668 O O . GLN A 1 613 ? 53.663 -10.911 -53.867 1.00 85.75 613 GLN A O 1
ATOM 4673 N N . ARG A 1 614 ? 52.455 -11.801 -52.203 1.00 83.94 614 ARG A N 1
ATOM 4674 C CA . ARG A 1 614 ? 51.259 -12.032 -53.024 1.00 83.94 614 ARG A CA 1
ATOM 4675 C C . ARG A 1 614 ? 50.554 -10.729 -53.424 1.00 83.94 614 ARG A C 1
ATOM 4677 O O . ARG A 1 614 ? 50.070 -10.625 -54.543 1.00 83.94 614 ARG A O 1
ATOM 4684 N N . LEU A 1 615 ? 50.527 -9.722 -52.551 1.00 79.31 615 LEU A N 1
ATOM 4685 C CA . LEU A 1 615 ? 49.978 -8.391 -52.853 1.00 79.31 615 LEU A CA 1
ATOM 4686 C C . LEU A 1 615 ? 50.858 -7.563 -53.812 1.00 79.31 615 LEU A C 1
ATOM 4688 O O . LEU A 1 615 ? 50.365 -6.639 -54.460 1.00 79.31 615 LEU A O 1
ATOM 4692 N N . GLU A 1 616 ? 52.152 -7.873 -53.901 1.00 81.81 616 GLU A N 1
ATOM 4693 C CA . GLU A 1 616 ? 53.092 -7.253 -54.845 1.00 81.81 616 GLU A CA 1
ATOM 4694 C C . GLU A 1 616 ? 52.947 -7.797 -56.279 1.00 81.81 616 GLU A C 1
ATOM 4696 O O . GLU A 1 616 ? 53.417 -7.161 -57.224 1.00 81.81 616 GLU A O 1
ATOM 4701 N N . GLN A 1 617 ? 52.270 -8.936 -56.469 1.00 80.12 617 GLN A N 1
ATOM 4702 C CA . GLN A 1 617 ? 52.064 -9.538 -57.787 1.00 80.12 617 GLN A CA 1
ATOM 4703 C C . GLN A 1 617 ? 51.004 -8.788 -58.617 1.00 80.12 617 GLN A C 1
ATOM 4705 O O . GLN A 1 617 ? 49.990 -8.288 -58.120 1.00 80.12 617 GLN A O 1
ATOM 4710 N N . THR A 1 618 ? 51.255 -8.693 -59.925 1.00 63.59 618 THR A N 1
ATOM 4711 C CA . THR A 1 618 ? 50.471 -7.893 -60.879 1.00 63.59 618 THR A CA 1
ATOM 4712 C C . THR A 1 618 ? 49.082 -8.464 -61.181 1.00 63.59 618 THR A C 1
ATOM 4714 O O . THR A 1 618 ? 48.171 -7.699 -61.499 1.00 63.59 618 THR A O 1
ATOM 4717 N N . ASP A 1 619 ? 48.886 -9.776 -61.042 1.00 71.19 619 ASP A N 1
ATOM 4718 C CA . ASP A 1 619 ? 47.607 -10.470 -61.247 1.00 71.19 619 ASP A CA 1
ATOM 4719 C C . ASP A 1 619 ? 46.560 -10.080 -60.190 1.00 71.19 619 ASP A C 1
ATOM 4721 O O . ASP A 1 619 ? 45.405 -9.792 -60.513 1.00 71.19 619 ASP A O 1
ATOM 4725 N N . ILE A 1 620 ? 46.979 -9.973 -58.929 1.00 68.56 620 ILE A N 1
ATOM 4726 C CA . ILE A 1 620 ? 46.124 -9.520 -57.833 1.00 68.56 620 ILE A CA 1
ATOM 4727 C C . ILE A 1 620 ? 45.826 -8.033 -57.935 1.00 68.56 620 ILE A C 1
ATOM 4729 O O . ILE A 1 620 ? 44.678 -7.646 -57.730 1.00 68.56 620 ILE A O 1
ATOM 4733 N N . ARG A 1 621 ? 46.794 -7.193 -58.323 1.00 63.72 621 ARG A N 1
ATOM 4734 C CA . ARG A 1 621 ? 46.527 -5.762 -58.561 1.00 63.72 621 ARG A CA 1
ATOM 4735 C C . ARG A 1 621 ? 45.460 -5.543 -59.645 1.00 63.72 621 ARG A C 1
ATOM 4737 O O . ARG A 1 621 ? 44.621 -4.658 -59.492 1.00 63.72 621 ARG A O 1
ATOM 4744 N N . ALA A 1 622 ? 45.415 -6.385 -60.679 1.00 59.28 622 ALA A N 1
ATOM 4745 C CA . ALA A 1 622 ? 44.360 -6.345 -61.696 1.00 59.28 622 ALA A CA 1
ATOM 4746 C C . ALA A 1 622 ? 42.983 -6.790 -61.155 1.00 59.28 622 ALA A C 1
ATOM 4748 O O . ALA A 1 622 ? 41.966 -6.164 -61.457 1.00 59.28 622 ALA A O 1
ATOM 4749 N N . HIS A 1 623 ? 42.939 -7.822 -60.306 1.00 60.75 623 HIS A N 1
ATOM 4750 C CA . HIS A 1 623 ? 41.707 -8.263 -59.635 1.00 60.75 623 HIS A CA 1
ATOM 4751 C C . HIS A 1 623 ? 41.190 -7.222 -58.615 1.00 60.75 623 HIS A C 1
ATOM 4753 O O . HIS A 1 623 ? 39.981 -7.043 -58.449 1.00 60.75 623 HIS A O 1
ATOM 4759 N N . LEU A 1 624 ? 42.098 -6.490 -57.961 1.00 59.16 624 LEU A N 1
ATOM 4760 C CA . LEU A 1 624 ? 41.793 -5.367 -57.068 1.00 59.16 624 LEU A CA 1
ATOM 4761 C C . LEU A 1 624 ? 41.205 -4.168 -57.836 1.00 59.16 624 LEU A C 1
ATOM 4763 O O . LEU A 1 624 ? 40.218 -3.584 -57.391 1.00 59.16 624 LEU A O 1
ATOM 4767 N N . ALA A 1 625 ? 41.730 -3.857 -59.026 1.00 53.81 625 ALA A N 1
ATOM 4768 C CA . ALA A 1 625 ? 41.222 -2.788 -59.890 1.00 53.81 625 ALA A CA 1
ATOM 4769 C C . ALA A 1 625 ? 39.811 -3.059 -60.459 1.00 53.81 625 ALA A C 1
ATOM 4771 O O . ALA A 1 625 ? 39.055 -2.124 -60.686 1.00 53.81 625 ALA A O 1
ATOM 4772 N N . LEU A 1 626 ? 39.392 -4.319 -60.629 1.00 52.59 626 LEU A N 1
ATOM 4773 C CA . LEU A 1 626 ? 38.003 -4.657 -60.997 1.00 52.59 626 LEU A CA 1
ATOM 4774 C C . LEU A 1 626 ? 36.994 -4.392 -59.864 1.00 52.59 626 LEU A C 1
ATOM 4776 O O . LEU A 1 626 ? 35.792 -4.290 -60.108 1.00 52.59 626 LEU A O 1
ATOM 4780 N N . THR A 1 627 ? 37.472 -4.261 -58.624 1.00 51.19 627 THR A N 1
ATOM 4781 C CA . THR A 1 627 ? 36.627 -4.029 -57.445 1.00 51.19 627 THR A CA 1
ATOM 4782 C C . THR A 1 627 ? 36.285 -2.539 -57.281 1.00 51.19 627 THR A C 1
ATOM 4784 O O . THR A 1 627 ? 35.243 -2.216 -56.712 1.00 51.19 627 THR A O 1
ATOM 4787 N N . SER A 1 628 ? 37.078 -1.620 -57.856 1.00 49.19 628 SER A N 1
ATOM 4788 C CA . SER A 1 628 ? 36.806 -0.171 -57.823 1.00 49.19 628 SER A CA 1
ATOM 4789 C C . SER A 1 628 ? 35.560 0.227 -58.627 1.00 49.19 628 SER A C 1
ATOM 4791 O O . SER A 1 628 ? 34.817 1.104 -58.198 1.00 49.19 628 SER A O 1
ATOM 4793 N N . GLY A 1 629 ? 35.228 -0.487 -59.712 1.00 51.06 629 GLY A N 1
ATOM 4794 C CA . GLY A 1 629 ? 34.003 -0.241 -60.490 1.00 51.06 629 GLY A CA 1
ATOM 4795 C C . GLY A 1 629 ? 32.697 -0.458 -59.707 1.00 51.06 629 GLY A C 1
ATOM 4796 O O . GLY A 1 629 ? 31.665 0.112 -60.052 1.00 51.06 629 GLY A O 1
ATOM 4797 N N . ARG A 1 630 ? 32.727 -1.235 -58.612 1.00 55.22 630 ARG A N 1
ATOM 4798 C CA . ARG A 1 630 ? 31.585 -1.380 -57.689 1.00 55.22 630 ARG A CA 1
ATOM 4799 C C . ARG A 1 630 ? 31.406 -0.165 -56.774 1.00 55.22 630 ARG A C 1
ATOM 4801 O O . ARG A 1 630 ? 30.291 0.083 -56.329 1.00 55.22 630 ARG A O 1
ATOM 4808 N N . VAL A 1 631 ? 32.469 0.597 -56.510 1.00 52.22 631 VAL A N 1
ATOM 4809 C CA . VAL A 1 631 ? 32.429 1.802 -55.663 1.00 52.22 631 VAL A CA 1
ATOM 4810 C C . VAL A 1 631 ? 31.664 2.926 -56.364 1.00 52.22 631 VAL A C 1
ATOM 4812 O O . VAL A 1 631 ? 30.795 3.545 -55.749 1.00 52.22 631 VAL A O 1
ATOM 4815 N N . ASP A 1 632 ? 31.899 3.118 -57.664 1.00 55.31 632 ASP A N 1
ATOM 4816 C CA . ASP A 1 632 ? 31.171 4.101 -58.479 1.00 55.31 632 ASP A CA 1
ATOM 4817 C C . ASP A 1 632 ? 29.672 3.780 -58.566 1.00 55.31 632 ASP A C 1
ATOM 4819 O O . ASP A 1 632 ? 28.827 4.674 -58.487 1.00 55.31 632 ASP A O 1
ATOM 4823 N N . GLU A 1 633 ? 29.325 2.497 -58.684 1.00 64.94 633 GLU A N 1
ATOM 4824 C CA . GLU A 1 633 ? 27.931 2.050 -58.758 1.00 64.94 633 GLU A CA 1
ATOM 4825 C C . GLU A 1 633 ? 27.207 2.207 -57.409 1.00 64.94 633 GLU A C 1
ATOM 4827 O O . GLU A 1 633 ? 26.072 2.685 -57.363 1.00 64.94 633 GLU A O 1
ATOM 4832 N N . VAL A 1 634 ? 27.883 1.907 -56.292 1.00 63.12 634 VAL A N 1
ATOM 4833 C CA . VAL A 1 634 ? 27.367 2.173 -54.937 1.00 63.12 634 VAL A CA 1
ATOM 4834 C C . VAL A 1 634 ? 27.145 3.673 -54.719 1.00 63.12 634 VAL A C 1
ATOM 4836 O O . VAL A 1 634 ? 26.104 4.055 -54.179 1.00 63.12 634 VAL A O 1
ATOM 4839 N N . SER A 1 635 ? 28.064 4.535 -55.172 1.00 60.91 635 SER A N 1
ATOM 4840 C CA . SER A 1 635 ? 27.892 5.993 -55.092 1.00 60.91 635 SER A CA 1
ATOM 4841 C C . SER A 1 635 ? 26.670 6.456 -55.891 1.00 60.91 635 SER A C 1
ATOM 4843 O O . SER A 1 635 ? 25.802 7.138 -55.349 1.00 60.91 635 SER A O 1
ATOM 4845 N N . ARG A 1 636 ? 26.527 6.005 -57.145 1.00 78.12 636 ARG A N 1
ATOM 4846 C CA . ARG A 1 636 ? 25.379 6.347 -58.007 1.00 78.12 636 ARG A CA 1
ATOM 4847 C C . ARG A 1 636 ? 24.040 5.909 -57.422 1.00 78.12 636 ARG A C 1
ATOM 4849 O O . ARG A 1 636 ? 23.068 6.663 -57.479 1.00 78.12 636 ARG A O 1
ATOM 4856 N N . LEU A 1 637 ? 23.962 4.697 -56.872 1.00 79.06 637 LEU A N 1
ATOM 4857 C CA . LEU A 1 637 ? 22.736 4.190 -56.249 1.00 79.06 637 LEU A CA 1
ATOM 4858 C C . LEU A 1 637 ? 22.408 4.931 -54.950 1.00 79.06 637 LEU A C 1
ATOM 4860 O O . LEU A 1 637 ? 21.235 5.191 -54.680 1.00 79.06 637 LEU A O 1
ATOM 4864 N N . THR A 1 638 ? 23.425 5.338 -54.190 1.00 69.12 638 THR A N 1
ATOM 4865 C CA . THR A 1 638 ? 23.255 6.167 -52.988 1.00 69.12 638 THR A CA 1
ATOM 4866 C C . THR A 1 638 ? 22.701 7.551 -53.337 1.00 69.12 638 THR A C 1
ATOM 4868 O O . THR A 1 638 ? 21.728 7.990 -52.719 1.00 69.12 638 THR A O 1
ATOM 4871 N N . ASP A 1 639 ? 23.234 8.201 -54.375 1.00 76.38 639 ASP A N 1
ATOM 4872 C CA . ASP A 1 639 ? 22.739 9.498 -54.856 1.00 76.38 639 ASP A CA 1
ATOM 4873 C C . ASP A 1 639 ? 21.301 9.394 -55.381 1.00 76.38 639 ASP A C 1
ATOM 4875 O O . ASP A 1 639 ? 20.438 10.221 -55.071 1.00 76.38 639 ASP A O 1
ATOM 4879 N N . LYS A 1 640 ? 21.001 8.329 -56.133 1.00 83.19 640 LYS A N 1
ATOM 4880 C CA . LYS A 1 640 ? 19.654 8.068 -56.655 1.00 83.19 640 LYS A CA 1
ATOM 4881 C C . LYS A 1 640 ? 18.648 7.814 -55.534 1.00 83.19 640 LYS A C 1
ATOM 4883 O O . LYS A 1 640 ? 17.525 8.313 -55.591 1.00 83.19 640 LYS A O 1
ATOM 4888 N N . ARG A 1 641 ? 19.050 7.086 -54.489 1.00 88.19 641 ARG A N 1
ATOM 4889 C CA . ARG A 1 641 ? 18.240 6.870 -53.284 1.00 88.19 641 ARG A CA 1
ATOM 4890 C C . ARG A 1 641 ? 17.932 8.187 -52.578 1.00 88.19 641 ARG A C 1
ATOM 4892 O O . ARG A 1 641 ? 16.782 8.405 -52.201 1.00 88.19 641 ARG A O 1
ATOM 4899 N N . ALA A 1 642 ? 18.924 9.063 -52.426 1.00 74.56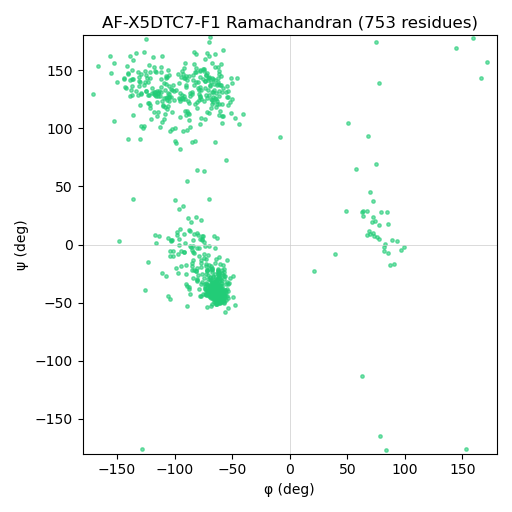 642 ALA A N 1
ATOM 4900 C CA . ALA A 1 642 ? 18.728 10.378 -51.821 1.00 74.56 642 ALA A CA 1
ATOM 4901 C C . ALA A 1 642 ? 17.716 11.222 -52.618 1.00 74.56 642 ALA A C 1
ATOM 4903 O O . ALA A 1 642 ? 16.790 11.778 -52.034 1.00 74.56 642 ALA A O 1
ATOM 4904 N N . GLN A 1 643 ? 17.813 11.233 -53.953 1.00 86.38 643 GLN A N 1
ATOM 4905 C CA . GLN A 1 643 ? 16.867 11.953 -54.818 1.00 86.38 643 GLN A CA 1
ATOM 4906 C C . GLN A 1 643 ? 15.429 11.423 -54.732 1.00 86.38 643 GLN A C 1
ATOM 4908 O O . GLN A 1 643 ? 14.480 12.205 -54.736 1.00 86.38 643 GLN A O 1
ATOM 4913 N N . VAL A 1 644 ? 15.236 10.101 -54.680 1.00 86.56 644 VAL A N 1
ATOM 4914 C CA . VAL A 1 644 ? 13.891 9.509 -54.561 1.00 86.56 644 VAL A CA 1
ATOM 4915 C C . VAL A 1 644 ? 13.297 9.791 -53.184 1.00 86.56 644 VAL A C 1
ATOM 4917 O O . VAL A 1 644 ? 12.107 10.078 -53.088 1.00 86.56 644 VAL A O 1
ATOM 4920 N N . ARG A 1 645 ? 14.117 9.770 -52.130 1.00 81.06 645 ARG A N 1
ATOM 4921 C CA . ARG A 1 645 ? 13.671 10.095 -50.773 1.00 81.06 645 ARG A CA 1
ATOM 4922 C C . ARG A 1 645 ? 13.274 11.563 -50.627 1.00 81.06 645 ARG A C 1
ATOM 4924 O O . ARG A 1 645 ? 12.219 11.823 -50.067 1.00 81.06 645 ARG A O 1
ATOM 4931 N N . GLN A 1 646 ? 14.020 12.479 -51.247 1.00 80.12 646 GLN A N 1
ATOM 4932 C CA . GLN A 1 646 ? 13.661 13.899 -51.302 1.00 80.12 646 GLN A CA 1
ATOM 4933 C C . GLN A 1 646 ? 12.256 14.123 -51.889 1.00 80.12 646 GLN A C 1
ATOM 4935 O O . GLN A 1 646 ? 11.529 14.992 -51.432 1.00 80.12 646 GLN A O 1
ATOM 4940 N N . ARG A 1 647 ? 11.819 13.301 -52.856 1.00 86.75 647 ARG A N 1
ATOM 4941 C CA . ARG A 1 647 ? 10.448 13.389 -53.395 1.00 86.75 647 ARG A CA 1
ATOM 4942 C C . ARG A 1 647 ? 9.370 13.015 -52.381 1.00 86.75 647 ARG A C 1
ATOM 4944 O O . ARG A 1 647 ? 8.236 13.451 -52.543 1.00 86.75 647 ARG A O 1
ATOM 4951 N N . LEU A 1 648 ? 9.685 12.160 -51.409 1.00 79.94 648 LEU A N 1
ATOM 4952 C CA . LEU A 1 648 ? 8.758 11.815 -50.335 1.00 79.94 648 LEU A CA 1
ATOM 4953 C C . LEU A 1 648 ? 8.620 12.997 -49.369 1.00 79.94 648 LEU A C 1
ATOM 4955 O O . LEU A 1 648 ? 7.498 13.375 -49.048 1.00 79.94 648 LEU A O 1
ATOM 4959 N N . ASP A 1 649 ? 9.741 13.634 -49.031 1.00 74.88 649 ASP A N 1
ATOM 4960 C CA . ASP A 1 649 ? 9.770 14.840 -48.198 1.00 74.88 649 ASP A CA 1
ATOM 4961 C C . ASP A 1 649 ? 9.007 15.999 -48.880 1.00 74.88 649 ASP A C 1
ATOM 4963 O O . ASP A 1 649 ? 8.146 16.630 -48.270 1.00 74.88 649 ASP A O 1
ATOM 4967 N N . ASP A 1 650 ? 9.204 16.201 -50.189 1.00 83.19 650 ASP A N 1
ATOM 4968 C CA . ASP A 1 650 ? 8.465 17.206 -50.969 1.00 83.19 650 ASP A CA 1
ATOM 4969 C C . ASP A 1 650 ? 6.945 16.913 -51.019 1.00 83.19 650 ASP A C 1
ATOM 4971 O O . ASP A 1 650 ? 6.124 17.833 -51.080 1.00 83.19 650 ASP A O 1
ATOM 4975 N N . LEU A 1 651 ? 6.541 15.634 -51.018 1.00 80.81 651 LEU A N 1
ATOM 4976 C CA . LEU A 1 651 ? 5.129 15.237 -50.946 1.00 80.81 651 LEU A CA 1
ATOM 4977 C C . LEU A 1 651 ? 4.545 15.519 -49.557 1.00 80.81 651 LEU A C 1
ATOM 4979 O O . LEU A 1 651 ? 3.416 16.006 -49.471 1.00 80.81 651 LEU A O 1
ATOM 4983 N N . ASP A 1 652 ? 5.295 15.245 -48.491 1.00 75.56 652 ASP A N 1
ATOM 4984 C CA . ASP A 1 652 ? 4.891 15.542 -47.114 1.00 75.56 652 ASP A CA 1
ATOM 4985 C C . ASP A 1 652 ? 4.688 17.049 -46.911 1.00 75.56 652 ASP A C 1
ATOM 4987 O O . ASP A 1 652 ? 3.649 17.477 -46.392 1.00 75.56 652 ASP A O 1
ATOM 4991 N N . ASP A 1 653 ? 5.607 17.865 -47.429 1.00 77.38 653 ASP A N 1
ATOM 4992 C CA . ASP A 1 653 ? 5.509 19.325 -47.402 1.00 77.38 653 ASP A CA 1
ATOM 4993 C C . ASP A 1 653 ? 4.276 19.831 -48.168 1.00 77.38 653 ASP A C 1
ATOM 4995 O O . ASP A 1 653 ? 3.562 20.725 -47.704 1.00 77.38 653 ASP A O 1
ATOM 4999 N N . GLN A 1 654 ? 3.945 19.233 -49.317 1.00 78.31 654 GLN A N 1
ATOM 5000 C CA . GLN A 1 654 ? 2.741 19.604 -50.067 1.00 78.31 654 GLN A CA 1
ATOM 5001 C C . GLN A 1 654 ? 1.436 19.218 -49.354 1.00 78.31 654 GLN A C 1
ATOM 5003 O O . GLN A 1 654 ? 0.434 19.925 -49.515 1.00 78.31 654 GLN A O 1
ATOM 5008 N N . VAL A 1 655 ? 1.413 18.138 -48.560 1.00 76.69 655 VAL A N 1
ATOM 5009 C CA . VAL A 1 655 ? 0.267 17.822 -47.683 1.00 76.69 655 VAL A CA 1
ATOM 5010 C C . VAL A 1 655 ? 0.168 18.854 -46.566 1.00 76.69 655 VAL A C 1
ATOM 5012 O O . VAL A 1 655 ? -0.925 19.355 -46.297 1.00 76.69 655 VAL A O 1
ATOM 5015 N N . ALA A 1 656 ? 1.295 19.203 -45.941 1.00 68.38 656 ALA A N 1
ATOM 5016 C CA . ALA A 1 656 ? 1.345 20.182 -44.859 1.00 68.38 656 ALA A CA 1
ATOM 5017 C C . ALA A 1 656 ? 0.874 21.576 -45.313 1.00 68.38 656 ALA A C 1
ATOM 5019 O O . ALA A 1 656 ? 0.167 22.265 -44.577 1.00 68.38 656 ALA A O 1
ATOM 5020 N N . LEU A 1 657 ? 1.194 21.959 -46.553 1.00 81.56 657 LEU A N 1
ATOM 5021 C CA . LEU A 1 657 ? 0.745 23.199 -47.195 1.00 81.56 657 LEU A CA 1
ATOM 5022 C C . LEU A 1 657 ? -0.682 23.120 -47.770 1.00 81.56 657 LEU A C 1
ATOM 5024 O O . LEU A 1 657 ? -1.186 24.110 -48.300 1.00 81.56 657 LEU A O 1
ATOM 5028 N N . GLY A 1 658 ? -1.343 21.959 -47.696 1.00 75.56 658 GLY A N 1
ATOM 5029 C CA . GLY A 1 658 ? -2.690 21.737 -48.232 1.00 75.56 658 GLY A CA 1
ATOM 5030 C C . GLY A 1 658 ? -2.778 21.743 -49.763 1.00 75.56 658 GLY A C 1
ATOM 5031 O O . GLY A 1 658 ? -3.879 21.786 -50.312 1.00 75.56 658 GLY A O 1
ATOM 5032 N N . ALA A 1 659 ? -1.639 21.698 -50.460 1.00 81.06 659 ALA A N 1
ATOM 5033 C CA . ALA A 1 659 ? -1.556 21.705 -51.920 1.00 81.06 659 ALA A CA 1
ATOM 5034 C C . ALA A 1 659 ? -2.001 20.368 -52.541 1.00 81.06 659 ALA A C 1
ATOM 5036 O O . ALA A 1 659 ? -2.481 20.338 -53.675 1.00 81.06 659 ALA A O 1
ATOM 5037 N N . ILE A 1 660 ? -1.891 19.266 -51.791 1.00 87.25 660 ILE A N 1
ATOM 5038 C CA . ILE A 1 660 ? -2.394 17.949 -52.190 1.00 87.25 660 ILE A CA 1
ATOM 5039 C C . ILE A 1 660 ? -3.338 17.363 -51.143 1.00 87.25 660 ILE A C 1
ATOM 5041 O O . ILE A 1 660 ? -3.194 17.553 -49.939 1.00 87.25 660 ILE A O 1
ATOM 5045 N N . THR A 1 661 ? -4.335 16.619 -51.621 1.00 85.38 661 THR A N 1
ATOM 5046 C CA . THR A 1 661 ? -5.304 15.963 -50.738 1.00 85.38 661 THR A CA 1
ATOM 5047 C C . THR A 1 661 ? -4.716 14.690 -50.118 1.00 85.38 661 THR A C 1
ATOM 5049 O O . THR A 1 661 ? -3.954 13.985 -50.788 1.00 85.38 661 THR A O 1
ATOM 5052 N N . PRO A 1 662 ? -5.143 14.299 -48.901 1.00 75.75 662 PRO A N 1
ATOM 5053 C CA . PRO A 1 662 ? -4.727 13.037 -48.280 1.00 75.75 662 PRO A CA 1
ATOM 5054 C C . PRO A 1 662 ? -4.990 11.801 -49.159 1.00 75.75 662 PRO A C 1
ATOM 5056 O O . PRO A 1 662 ? -4.207 10.856 -49.171 1.00 75.75 662 PRO A O 1
ATOM 5059 N N . ALA A 1 663 ? -6.059 11.826 -49.966 1.00 77.81 663 ALA A N 1
ATOM 5060 C CA . ALA A 1 663 ? -6.373 10.762 -50.920 1.00 77.81 663 ALA A CA 1
ATOM 5061 C C . ALA A 1 663 ? -5.412 10.719 -52.125 1.00 77.81 663 ALA A C 1
ATOM 5063 O O . ALA A 1 663 ? -5.185 9.652 -52.695 1.00 77.81 663 ALA A O 1
ATOM 5064 N N . ALA A 1 664 ? -4.853 11.860 -52.540 1.00 77.56 664 ALA A N 1
ATOM 5065 C CA . ALA A 1 664 ? -3.821 11.907 -53.571 1.00 77.56 664 ALA A CA 1
ATOM 5066 C C . ALA A 1 664 ? -2.467 11.437 -53.023 1.00 77.56 664 ALA A C 1
ATOM 5068 O O . ALA A 1 664 ? -1.818 10.619 -53.674 1.00 77.56 664 ALA A O 1
ATOM 5069 N N . TYR A 1 665 ? -2.106 11.861 -51.810 1.00 85.31 665 TYR A N 1
ATOM 5070 C CA . TYR A 1 665 ? -0.901 11.413 -51.110 1.00 85.31 665 TYR A CA 1
ATOM 5071 C C . TYR A 1 665 ? -0.878 9.888 -50.931 1.00 85.31 665 TYR A C 1
ATOM 5073 O O . TYR A 1 665 ? 0.057 9.224 -51.377 1.00 85.31 665 TYR A O 1
ATOM 5081 N N . ALA A 1 666 ? -1.975 9.310 -50.427 1.00 80.44 666 ALA A N 1
ATOM 5082 C CA . ALA A 1 666 ? -2.110 7.867 -50.215 1.00 80.44 666 ALA A CA 1
ATOM 5083 C C . ALA A 1 666 ? -1.983 7.018 -51.500 1.00 80.44 666 ALA A C 1
ATOM 5085 O O . ALA A 1 666 ? -1.762 5.813 -51.418 1.00 80.44 666 ALA A O 1
ATOM 5086 N N . ARG A 1 667 ? -2.112 7.614 -52.697 1.00 85.25 667 ARG A N 1
ATOM 5087 C CA . ARG A 1 667 ? -1.906 6.919 -53.983 1.00 85.25 667 ARG A CA 1
ATOM 5088 C C . ARG A 1 667 ? -0.467 6.978 -54.495 1.00 85.25 667 ARG A C 1
ATOM 5090 O O . ARG A 1 667 ? -0.096 6.133 -55.314 1.00 85.25 667 ARG A O 1
ATOM 5097 N N . VAL A 1 668 ? 0.300 7.992 -54.097 1.00 85.50 668 VAL A N 1
ATOM 5098 C CA . VAL A 1 668 ? 1.631 8.283 -54.654 1.00 85.50 668 VAL A CA 1
ATOM 5099 C C . VAL A 1 668 ? 2.739 7.887 -53.682 1.00 85.50 668 VAL A C 1
ATOM 5101 O O . VAL A 1 668 ? 3.678 7.224 -54.118 1.00 85.50 668 VAL A O 1
ATOM 5104 N N . ALA A 1 669 ? 2.604 8.199 -52.388 1.00 86.38 669 ALA A N 1
ATOM 5105 C CA . ALA A 1 669 ? 3.623 7.910 -51.375 1.00 86.38 669 ALA A CA 1
ATOM 5106 C C . ALA A 1 669 ? 4.054 6.426 -51.348 1.00 86.38 669 ALA A C 1
ATOM 5108 O O . ALA A 1 669 ? 5.253 6.178 -51.479 1.00 86.38 669 ALA A O 1
ATOM 5109 N N . PRO A 1 670 ? 3.140 5.428 -51.380 1.00 89.31 670 PRO A N 1
ATOM 5110 C CA . PRO A 1 670 ? 3.548 4.018 -51.384 1.00 89.31 670 PRO A CA 1
ATOM 5111 C C . PRO A 1 670 ? 4.409 3.614 -52.592 1.00 89.31 670 PRO A C 1
ATOM 5113 O O . PRO A 1 670 ? 5.244 2.720 -52.493 1.00 89.31 670 PRO A O 1
ATOM 5116 N N . LYS A 1 671 ? 4.232 4.269 -53.751 1.00 89.25 671 LYS A N 1
ATOM 5117 C CA . LYS A 1 671 ? 5.033 3.988 -54.956 1.00 89.25 671 LYS A CA 1
ATOM 5118 C C . LYS A 1 671 ? 6.453 4.535 -54.830 1.00 89.25 671 LYS A C 1
ATOM 5120 O O . LYS A 1 671 ? 7.384 3.925 -55.344 1.00 89.25 671 LYS A O 1
ATOM 5125 N N . VAL A 1 672 ? 6.609 5.683 -54.172 1.00 88.81 672 VAL A N 1
ATOM 5126 C CA . VAL A 1 672 ? 7.919 6.295 -53.905 1.00 88.81 672 VAL A CA 1
ATOM 5127 C C . VAL A 1 672 ? 8.646 5.506 -52.813 1.00 88.81 672 VAL A C 1
ATOM 5129 O O . VAL A 1 672 ? 9.817 5.178 -52.978 1.00 88.81 672 VAL A O 1
ATOM 5132 N N . GLU A 1 673 ? 7.941 5.100 -51.755 1.00 82.56 673 GLU A N 1
ATOM 5133 C CA . GLU A 1 673 ? 8.470 4.214 -50.710 1.00 82.56 673 GLU A CA 1
ATOM 5134 C C . GLU A 1 673 ? 8.956 2.874 -51.280 1.00 82.56 673 GLU A C 1
ATOM 5136 O O . GLU A 1 673 ? 10.044 2.413 -50.931 1.00 82.56 673 GLU A O 1
ATOM 5141 N N . GLN A 1 674 ? 8.203 2.276 -52.212 1.00 88.06 674 GLN A N 1
ATOM 5142 C CA . GLN A 1 674 ? 8.626 1.057 -52.904 1.00 88.06 674 GLN A CA 1
ATOM 5143 C C . GLN A 1 674 ? 9.941 1.261 -53.679 1.00 88.06 674 GLN A C 1
ATOM 5145 O O . GLN A 1 674 ? 10.823 0.408 -53.616 1.00 88.06 674 GLN A O 1
ATOM 5150 N N . GLN A 1 675 ? 10.112 2.398 -54.361 1.00 89.75 675 GLN A N 1
ATOM 5151 C CA . GLN A 1 675 ? 11.356 2.711 -55.076 1.00 89.75 675 GLN A CA 1
ATOM 5152 C C . GLN A 1 675 ? 12.552 2.863 -54.126 1.00 89.75 675 GLN A C 1
ATOM 5154 O O . GLN A 1 675 ? 13.657 2.436 -54.461 1.00 89.75 675 GLN A O 1
ATOM 5159 N N . VAL A 1 676 ? 12.348 3.441 -52.937 1.00 83.31 676 VAL A N 1
ATOM 5160 C CA . VAL A 1 676 ? 13.395 3.520 -51.903 1.00 83.31 676 VAL A CA 1
ATOM 5161 C C . VAL A 1 676 ? 13.768 2.121 -51.414 1.00 83.31 676 VAL A C 1
ATOM 5163 O O . VAL A 1 676 ? 14.953 1.810 -51.328 1.00 83.31 676 VAL A O 1
ATOM 5166 N N . ALA A 1 677 ? 12.778 1.262 -51.157 1.00 77.62 677 ALA A N 1
ATOM 5167 C CA . ALA A 1 677 ? 13.012 -0.111 -50.716 1.00 77.62 677 ALA A CA 1
ATOM 5168 C C . ALA A 1 677 ? 13.774 -0.952 -51.761 1.00 77.62 677 ALA A C 1
ATOM 5170 O O . ALA A 1 677 ? 14.659 -1.725 -51.399 1.00 77.62 677 ALA A O 1
ATOM 5171 N N . GLU A 1 678 ? 13.477 -0.780 -53.053 1.00 85.50 678 GLU A N 1
ATOM 5172 C CA . GLU A 1 678 ? 14.202 -1.440 -54.150 1.00 85.50 678 GLU A CA 1
ATOM 5173 C C . GLU A 1 678 ? 15.666 -0.974 -54.240 1.00 85.50 678 GLU A C 1
ATOM 5175 O O . GLU A 1 678 ? 16.564 -1.797 -54.41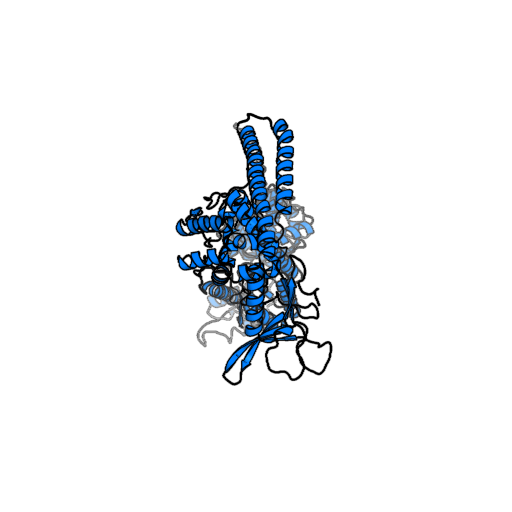7 1.00 85.50 678 GLU A O 1
ATOM 5180 N N . LEU A 1 679 ? 15.931 0.325 -54.059 1.00 86.00 679 LEU A N 1
ATOM 5181 C CA . LEU A 1 679 ? 17.296 0.869 -54.038 1.00 86.00 679 LEU A CA 1
ATOM 5182 C C . LEU A 1 679 ? 18.082 0.427 -52.793 1.00 86.00 679 LEU A C 1
ATOM 5184 O O . LEU A 1 679 ? 19.268 0.116 -52.898 1.00 86.00 679 LEU A O 1
ATOM 5188 N N . ASP A 1 680 ? 17.429 0.345 -51.630 1.00 69.06 680 ASP A N 1
ATOM 5189 C CA . ASP A 1 680 ? 18.031 -0.189 -50.402 1.00 69.06 680 ASP A CA 1
ATOM 5190 C C . ASP A 1 680 ? 18.403 -1.673 -50.552 1.00 69.06 680 ASP A C 1
ATOM 5192 O O . ASP A 1 680 ? 19.469 -2.090 -50.094 1.00 69.06 680 ASP A O 1
ATOM 5196 N N . ALA A 1 681 ? 17.577 -2.464 -51.244 1.00 71.44 681 ALA A N 1
ATOM 5197 C CA . ALA A 1 681 ? 17.888 -3.858 -51.553 1.00 71.44 681 ALA A CA 1
ATOM 5198 C C . ALA A 1 681 ? 19.109 -3.990 -52.485 1.00 71.44 681 ALA A C 1
ATOM 5200 O O . ALA A 1 681 ? 19.990 -4.804 -52.212 1.00 71.44 681 ALA A O 1
ATOM 5201 N N . GLN A 1 682 ? 19.210 -3.152 -53.524 1.00 77.38 682 GLN A N 1
ATOM 5202 C CA . GLN A 1 682 ? 20.362 -3.131 -54.441 1.00 77.38 682 GLN A CA 1
ATOM 5203 C C . GLN A 1 682 ? 21.663 -2.716 -53.734 1.00 77.38 682 GLN A C 1
ATOM 5205 O O . GLN A 1 682 ? 22.713 -3.320 -53.944 1.00 77.38 682 GLN A O 1
ATOM 5210 N N . LEU A 1 683 ? 21.604 -1.718 -52.846 1.00 70.12 683 LEU A N 1
ATOM 5211 C CA . LEU A 1 683 ? 22.753 -1.309 -52.031 1.00 70.12 683 LEU A CA 1
ATOM 5212 C C . LEU A 1 683 ? 23.173 -2.402 -51.039 1.00 70.12 683 LEU A C 1
ATOM 5214 O O . LEU A 1 683 ? 24.367 -2.623 -50.836 1.00 70.12 683 LEU A O 1
ATOM 5218 N N . ALA A 1 684 ? 22.212 -3.108 -50.440 1.00 59.41 684 ALA A N 1
ATOM 5219 C CA . ALA A 1 684 ? 22.489 -4.227 -49.545 1.00 59.41 684 ALA A CA 1
ATOM 5220 C C . ALA A 1 684 ? 23.129 -5.420 -50.278 1.00 59.41 684 ALA A C 1
ATOM 5222 O O . ALA A 1 684 ? 24.012 -6.071 -49.719 1.00 59.41 684 ALA A O 1
ATOM 5223 N N . GLU A 1 685 ? 22.727 -5.678 -51.525 1.00 61.91 685 GLU A N 1
ATOM 5224 C CA . GLU A 1 685 ? 23.318 -6.703 -52.393 1.00 61.91 685 GLU A CA 1
ATOM 5225 C C . GLU A 1 685 ? 24.777 -6.374 -52.759 1.00 61.91 685 GLU A C 1
ATOM 5227 O O . GLU A 1 685 ? 25.642 -7.251 -52.735 1.00 61.91 685 GLU A O 1
ATOM 5232 N N . LEU A 1 686 ? 25.084 -5.096 -53.004 1.00 61.66 686 LEU A N 1
ATOM 5233 C CA . LEU A 1 686 ? 26.437 -4.625 -53.325 1.00 61.66 686 LEU A CA 1
ATOM 5234 C C . LEU A 1 686 ? 27.372 -4.518 -52.104 1.00 61.66 686 LEU A C 1
ATOM 5236 O O . LEU A 1 686 ? 28.591 -4.525 -52.267 1.00 61.66 686 LEU A O 1
ATOM 5240 N N . ALA A 1 687 ? 26.839 -4.453 -50.881 1.00 50.53 687 ALA A N 1
ATOM 5241 C CA . ALA A 1 687 ? 27.608 -4.266 -49.643 1.00 50.53 687 ALA A CA 1
ATOM 5242 C C . ALA A 1 687 ? 28.301 -5.542 -49.094 1.00 50.53 687 ALA A C 1
ATOM 5244 O O . ALA A 1 687 ? 28.839 -5.532 -47.981 1.00 50.53 687 ALA A O 1
ATOM 5245 N N . GLY A 1 688 ? 28.303 -6.656 -49.835 1.00 45.84 688 GLY A N 1
ATOM 5246 C CA . GLY A 1 688 ? 28.932 -7.915 -49.421 1.00 45.84 688 GLY A CA 1
ATOM 5247 C C . GLY A 1 688 ? 30.470 -7.864 -49.360 1.00 45.84 688 GLY A C 1
ATOM 5248 O O . GLY A 1 688 ? 31.112 -7.680 -50.381 1.00 45.84 688 GLY A O 1
ATOM 5249 N N . HIS A 1 689 ? 31.028 -8.064 -48.155 1.00 46.91 689 HIS A N 1
ATOM 5250 C CA . HIS A 1 689 ? 32.398 -8.456 -47.725 1.00 46.91 689 HIS A CA 1
ATOM 5251 C C . HIS A 1 689 ? 33.695 -7.938 -48.412 1.00 46.91 689 HIS A C 1
ATOM 5253 O O . HIS A 1 689 ? 34.753 -8.122 -47.809 1.00 46.91 689 HIS A O 1
ATOM 5259 N N . ASP A 1 690 ? 33.676 -7.231 -49.543 1.00 50.47 690 ASP A N 1
ATOM 5260 C CA . ASP A 1 690 ? 34.887 -6.990 -50.358 1.00 50.47 690 ASP A CA 1
ATOM 5261 C C . ASP A 1 690 ? 35.479 -5.563 -50.285 1.00 50.47 690 ASP A C 1
ATOM 5263 O O . ASP A 1 690 ? 36.482 -5.268 -50.930 1.00 50.47 690 ASP A O 1
ATOM 5267 N N . ASN A 1 691 ? 34.959 -4.673 -49.430 1.00 54.19 691 ASN A N 1
ATOM 5268 C CA . ASN A 1 691 ? 35.457 -3.285 -49.333 1.00 54.19 691 ASN A CA 1
ATOM 5269 C C . ASN A 1 691 ? 36.758 -3.096 -48.521 1.00 54.19 691 ASN A C 1
ATOM 5271 O O . ASN A 1 691 ? 37.270 -1.982 -48.433 1.00 54.19 691 ASN A O 1
ATOM 5275 N N . ALA A 1 692 ? 37.321 -4.151 -47.920 1.00 51.84 692 ALA A N 1
ATOM 5276 C CA . ALA A 1 692 ? 38.571 -4.049 -47.148 1.00 51.84 692 ALA A CA 1
ATOM 5277 C C . ALA A 1 692 ? 39.819 -3.846 -48.028 1.00 51.84 692 ALA A C 1
ATOM 5279 O O . ALA A 1 692 ? 40.862 -3.425 -47.531 1.00 51.84 692 ALA A O 1
ATOM 5280 N N . LEU A 1 693 ? 39.708 -4.162 -49.320 1.00 57.62 693 LEU A N 1
ATOM 5281 C CA . LEU A 1 693 ? 40.801 -4.143 -50.286 1.00 57.62 693 LEU A CA 1
ATOM 5282 C C . LEU A 1 693 ? 40.857 -2.855 -51.128 1.00 57.62 693 LEU A C 1
ATOM 5284 O O . LEU A 1 693 ? 41.845 -2.627 -51.820 1.00 57.62 693 LEU A O 1
ATOM 5288 N N . ALA A 1 694 ? 39.845 -1.985 -51.036 1.00 56.12 694 ALA A N 1
ATOM 5289 C CA . ALA A 1 694 ? 39.779 -0.735 -51.798 1.00 56.12 694 ALA A CA 1
ATOM 5290 C C . ALA A 1 694 ? 40.996 0.201 -51.588 1.00 56.12 694 ALA A C 1
ATOM 5292 O O . ALA A 1 694 ? 41.521 0.697 -52.581 1.00 56.12 694 ALA A O 1
ATOM 5293 N N . PRO A 1 695 ? 41.541 0.383 -50.363 1.00 58.06 695 PRO A N 1
ATOM 5294 C CA . PRO A 1 695 ? 42.721 1.235 -50.160 1.00 58.06 695 PRO A CA 1
ATOM 5295 C C . PRO A 1 695 ? 44.013 0.679 -50.784 1.00 58.06 6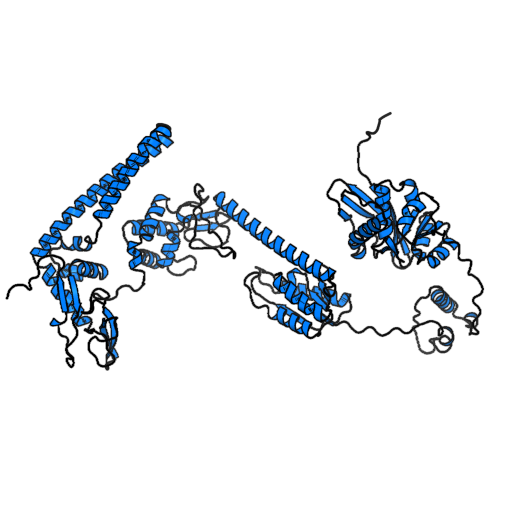95 PRO A C 1
ATOM 5297 O O . PRO A 1 695 ? 44.965 1.426 -50.996 1.00 58.06 695 PRO A O 1
ATOM 5300 N N . LEU A 1 696 ? 44.074 -0.632 -51.052 1.00 60.91 696 LEU A N 1
ATOM 5301 C CA . LEU A 1 696 ? 45.250 -1.303 -51.619 1.00 60.91 696 LEU A CA 1
ATOM 5302 C C . LEU A 1 696 ? 45.341 -1.150 -53.143 1.00 60.91 696 LEU A C 1
ATOM 5304 O O . LEU A 1 696 ? 46.435 -1.272 -53.685 1.00 60.91 696 LEU A O 1
ATOM 5308 N N . ALA A 1 697 ? 44.226 -0.877 -53.828 1.00 60.31 697 ALA A N 1
ATOM 5309 C CA . ALA A 1 697 ? 44.191 -0.743 -55.286 1.00 60.31 697 ALA A CA 1
ATOM 5310 C C . ALA A 1 697 ? 44.910 0.523 -55.795 1.00 60.31 697 ALA A C 1
ATOM 5312 O O . ALA A 1 697 ? 45.435 0.518 -56.904 1.00 60.31 697 ALA A O 1
ATOM 5313 N N . GLU A 1 698 ? 44.966 1.579 -54.977 1.00 56.72 698 GLU A N 1
ATOM 5314 C CA . GLU A 1 698 ? 45.554 2.886 -55.322 1.00 56.72 698 GLU A CA 1
ATOM 5315 C C . GLU A 1 698 ? 46.943 3.118 -54.698 1.00 56.72 698 GLU A C 1
ATOM 5317 O O . GLU A 1 698 ? 47.511 4.200 -54.813 1.00 56.72 698 GLU A O 1
ATOM 5322 N N . THR A 1 699 ? 47.496 2.122 -54.000 1.00 66.81 699 THR A N 1
ATOM 5323 C CA . THR A 1 699 ? 48.765 2.263 -53.276 1.00 66.81 699 THR A CA 1
ATOM 5324 C C . THR A 1 699 ? 49.954 1.818 -54.137 1.00 66.81 699 THR A C 1
ATOM 5326 O O . THR A 1 699 ? 50.020 0.668 -54.576 1.00 66.81 699 THR A O 1
ATOM 5329 N N . ASP A 1 700 ? 50.954 2.691 -54.294 1.00 64.06 700 ASP A N 1
ATOM 5330 C CA . ASP A 1 700 ? 52.195 2.367 -55.011 1.00 64.06 700 ASP A CA 1
ATOM 5331 C C . ASP A 1 700 ? 53.100 1.402 -54.213 1.00 64.06 700 ASP A C 1
ATOM 5333 O O . ASP A 1 700 ? 53.565 0.401 -54.768 1.00 64.06 700 ASP A O 1
ATOM 5337 N N . ASP A 1 701 ? 53.266 1.628 -52.899 1.00 80.81 701 ASP A N 1
ATOM 5338 C CA . ASP A 1 701 ? 54.079 0.808 -51.979 1.00 80.81 701 ASP A CA 1
ATOM 5339 C C . ASP A 1 701 ? 53.227 0.054 -50.933 1.00 80.81 701 ASP A C 1
ATOM 5341 O O . ASP A 1 701 ? 52.799 0.587 -49.902 1.00 80.81 701 ASP A O 1
ATOM 5345 N N . VAL A 1 702 ? 53.015 -1.240 -51.189 1.00 80.62 702 VAL A N 1
ATOM 5346 C CA . VAL A 1 702 ? 52.220 -2.143 -50.339 1.00 80.62 702 VAL A CA 1
ATOM 5347 C C . VAL A 1 702 ? 52.880 -2.387 -48.980 1.00 80.62 702 VAL A C 1
ATOM 5349 O O . VAL A 1 702 ? 52.179 -2.531 -47.974 1.00 80.62 702 VAL A O 1
ATOM 5352 N N . ARG A 1 703 ? 54.217 -2.432 -48.910 1.00 84.69 703 ARG A N 1
ATOM 5353 C CA . ARG A 1 703 ? 54.938 -2.719 -47.661 1.00 84.69 703 ARG A CA 1
ATOM 5354 C C . ARG A 1 703 ? 54.868 -1.530 -46.715 1.00 84.69 703 ARG A C 1
ATOM 5356 O O . ARG A 1 703 ? 54.594 -1.716 -45.526 1.00 84.69 703 ARG A O 1
ATOM 5363 N N . GLN A 1 704 ? 55.039 -0.315 -47.237 1.00 80.31 704 GLN A N 1
ATOM 5364 C CA . GLN A 1 704 ? 54.862 0.913 -46.463 1.00 80.31 704 GLN A CA 1
ATOM 5365 C C . GLN A 1 704 ? 53.422 1.043 -45.952 1.00 80.31 704 GLN A C 1
ATOM 5367 O O . GLN A 1 704 ? 53.203 1.337 -44.772 1.00 80.31 704 GLN A O 1
ATOM 5372 N N . TRP A 1 705 ? 52.435 0.751 -46.803 1.00 82.19 705 TRP A N 1
ATOM 5373 C CA . TRP A 1 705 ? 51.029 0.746 -46.406 1.00 82.19 705 TRP A CA 1
ATOM 5374 C C . TRP A 1 705 ? 50.738 -0.285 -45.314 1.00 82.19 705 TRP A C 1
ATOM 5376 O O . TRP A 1 705 ? 50.132 0.049 -44.294 1.00 82.19 705 TRP A O 1
ATOM 5386 N N . TRP A 1 706 ? 51.230 -1.519 -45.463 1.00 83.12 706 TRP A N 1
ATOM 5387 C CA . TRP A 1 706 ? 51.030 -2.573 -44.469 1.00 83.12 706 TRP A CA 1
ATOM 5388 C C . TRP A 1 706 ? 51.630 -2.195 -43.116 1.00 83.12 706 TRP A C 1
ATOM 5390 O O . TRP A 1 706 ? 51.010 -2.446 -42.085 1.00 83.12 706 TRP A O 1
ATOM 5400 N N . ALA A 1 707 ? 52.799 -1.547 -43.098 1.00 79.94 707 ALA A N 1
ATOM 5401 C CA . ALA A 1 707 ? 53.429 -1.060 -41.874 1.00 79.94 707 ALA A CA 1
ATOM 5402 C C . ALA A 1 707 ? 52.597 0.026 -41.161 1.00 79.94 707 ALA A C 1
ATOM 5404 O O . ALA A 1 707 ? 52.550 0.028 -39.927 1.00 79.94 707 ALA A O 1
ATOM 5405 N N . GLY A 1 708 ? 51.906 0.893 -41.912 1.00 72.06 708 GLY A N 1
ATOM 5406 C CA . GLY A 1 708 ? 51.026 1.948 -41.389 1.00 72.06 708 GLY A CA 1
ATOM 5407 C C . GLY A 1 708 ? 49.592 1.504 -41.064 1.00 72.06 708 GLY A C 1
ATOM 5408 O O . GLY A 1 708 ? 48.931 2.132 -40.238 1.00 72.06 708 GLY A O 1
ATOM 5409 N N . ALA A 1 709 ? 49.111 0.411 -41.663 1.00 72.12 709 ALA A N 1
ATOM 5410 C CA . ALA A 1 709 ? 47.757 -0.103 -41.468 1.00 72.12 709 ALA A CA 1
ATOM 5411 C C . ALA A 1 709 ? 47.525 -0.581 -40.028 1.00 72.12 709 ALA A C 1
ATOM 5413 O O . ALA A 1 709 ? 48.398 -1.216 -39.430 1.00 72.12 709 ALA A O 1
ATOM 5414 N N . ASP A 1 710 ? 46.335 -0.346 -39.473 1.00 71.44 710 ASP A N 1
ATOM 5415 C CA . ASP A 1 710 ? 45.986 -0.897 -38.165 1.00 71.44 710 ASP A CA 1
ATOM 5416 C C . ASP A 1 710 ? 45.739 -2.419 -38.220 1.00 71.44 710 ASP A C 1
ATOM 5418 O O . ASP A 1 710 ? 45.598 -3.039 -39.279 1.00 71.44 710 ASP A O 1
ATOM 5422 N N . LEU A 1 711 ? 45.723 -3.059 -37.049 1.00 75.56 711 LEU A N 1
ATOM 5423 C CA . LEU A 1 711 ? 45.598 -4.512 -36.949 1.00 75.56 711 LEU A CA 1
ATOM 5424 C C . LEU A 1 711 ? 44.253 -5.037 -37.477 1.00 75.56 711 LEU A C 1
ATOM 5426 O O . LEU A 1 711 ? 44.204 -6.161 -37.973 1.00 75.56 711 LEU A O 1
ATOM 5430 N N . ASP A 1 712 ? 43.170 -4.269 -37.360 1.00 62.91 712 ASP A N 1
ATOM 5431 C CA . ASP A 1 712 ? 41.850 -4.708 -37.814 1.00 62.91 712 ASP A CA 1
ATOM 5432 C C . ASP A 1 712 ? 41.776 -4.680 -39.350 1.00 62.91 712 ASP A C 1
ATOM 5434 O O . ASP A 1 712 ? 41.259 -5.630 -39.945 1.00 62.91 712 ASP A O 1
ATOM 5438 N N . LEU A 1 713 ? 42.404 -3.685 -39.986 1.00 66.44 713 LEU A N 1
ATOM 5439 C CA . LEU A 1 713 ? 42.555 -3.582 -41.436 1.00 66.44 713 LEU A CA 1
ATOM 5440 C C . LEU A 1 713 ? 43.437 -4.708 -41.996 1.00 66.44 713 LEU A C 1
ATOM 5442 O O . LEU A 1 713 ? 42.996 -5.442 -42.878 1.00 66.44 713 LEU A O 1
ATOM 5446 N N . ARG A 1 714 ? 44.623 -4.954 -41.416 1.00 79.38 714 ARG A N 1
ATOM 5447 C CA . ARG A 1 714 ? 45.496 -6.088 -41.809 1.00 79.38 714 ARG A CA 1
ATOM 5448 C C . ARG A 1 714 ? 44.771 -7.433 -41.709 1.00 79.38 714 ARG A C 1
ATOM 5450 O O . ARG A 1 714 ? 44.915 -8.308 -42.558 1.00 79.38 714 ARG A O 1
ATOM 5457 N N . ARG A 1 715 ? 43.954 -7.612 -40.667 1.00 81.56 715 ARG A N 1
ATOM 5458 C CA . ARG A 1 715 ? 43.148 -8.826 -40.458 1.00 81.56 715 ARG A CA 1
ATOM 5459 C C . ARG A 1 715 ? 41.996 -8.956 -41.450 1.00 81.56 715 ARG A C 1
ATOM 5461 O O . ARG A 1 715 ? 41.650 -10.083 -41.806 1.00 81.56 715 ARG A O 1
ATOM 5468 N N . ALA A 1 716 ? 41.387 -7.848 -41.862 1.00 70.12 716 ALA A N 1
ATOM 5469 C CA . ALA A 1 716 ? 40.356 -7.841 -42.893 1.00 70.12 716 ALA A CA 1
ATOM 5470 C C . ALA A 1 716 ? 40.936 -8.269 -44.250 1.00 70.12 716 ALA A C 1
ATOM 5472 O O . ALA A 1 716 ? 40.362 -9.144 -44.897 1.00 70.12 716 ALA A O 1
ATOM 5473 N N . VAL A 1 717 ? 42.126 -7.762 -44.597 1.00 76.81 717 VAL A N 1
ATOM 5474 C CA . VAL A 1 717 ? 42.883 -8.169 -45.793 1.00 76.81 717 VAL A CA 1
ATOM 5475 C C . VAL A 1 717 ? 43.157 -9.676 -45.790 1.00 76.81 717 VAL A C 1
ATOM 5477 O O . VAL A 1 717 ? 42.801 -10.363 -46.744 1.00 76.81 717 VAL A O 1
ATOM 5480 N N . LEU A 1 718 ? 43.679 -10.232 -44.687 1.00 81.50 718 LEU A N 1
ATOM 5481 C CA . LEU A 1 718 ? 43.920 -11.679 -44.578 1.00 81.50 718 LEU A CA 1
ATOM 5482 C C . LEU A 1 718 ? 42.654 -12.515 -44.804 1.00 81.50 718 LEU A C 1
ATOM 5484 O O . LEU A 1 718 ? 42.694 -13.509 -45.520 1.00 81.50 718 LEU A O 1
ATOM 5488 N N . ARG A 1 719 ? 41.521 -12.121 -44.207 1.00 77.38 719 ARG A N 1
ATOM 5489 C CA . ARG A 1 719 ? 40.257 -12.866 -44.341 1.00 77.38 719 ARG A CA 1
ATOM 5490 C C . ARG A 1 719 ? 39.724 -12.879 -45.769 1.00 77.38 719 ARG A C 1
ATOM 5492 O O . ARG A 1 719 ? 39.092 -13.868 -46.142 1.00 77.38 719 ARG A O 1
ATOM 5499 N N . SER A 1 720 ? 39.947 -11.794 -46.506 1.00 74.31 720 SER A N 1
ATOM 5500 C CA . SER A 1 720 ? 39.497 -11.635 -47.887 1.00 74.31 720 SER A CA 1
ATOM 5501 C C . SER A 1 720 ? 40.404 -12.387 -48.869 1.00 74.31 720 SER A C 1
ATOM 5503 O O . SER A 1 720 ? 39.894 -13.050 -49.764 1.00 74.31 720 SER A O 1
ATOM 5505 N N . LEU A 1 721 ? 41.725 -12.397 -48.648 1.00 78.88 721 LEU A N 1
ATOM 5506 C CA . LEU A 1 721 ? 42.686 -12.953 -49.611 1.00 78.88 721 LEU A CA 1
ATOM 5507 C C . LEU A 1 721 ? 42.993 -14.446 -49.446 1.00 78.88 721 LEU A C 1
ATOM 5509 O O . LEU A 1 721 ? 43.237 -15.124 -50.444 1.00 78.88 721 LEU A O 1
ATOM 5513 N N . VAL A 1 722 ? 43.040 -14.975 -48.217 1.00 82.44 722 VAL A N 1
ATOM 5514 C CA . VAL A 1 722 ? 43.655 -16.292 -47.980 1.00 82.44 722 VAL A CA 1
ATOM 5515 C C . VAL A 1 722 ? 43.031 -17.057 -46.815 1.00 82.44 722 VAL A C 1
ATOM 5517 O O . VAL A 1 722 ? 42.719 -16.502 -45.762 1.00 82.44 722 VAL A O 1
ATOM 5520 N N . ASP A 1 723 ? 42.865 -18.367 -46.988 1.00 86.62 723 ASP A N 1
ATOM 5521 C CA . ASP A 1 723 ? 42.629 -19.302 -45.891 1.00 86.62 723 ASP A CA 1
ATOM 5522 C C . ASP A 1 723 ? 43.956 -19.939 -45.462 1.00 86.62 723 ASP A C 1
ATOM 5524 O O . ASP A 1 723 ? 44.662 -20.551 -46.260 1.00 86.62 723 ASP A O 1
ATOM 5528 N N . ILE A 1 724 ? 44.297 -19.793 -44.179 1.00 91.00 724 ILE A N 1
ATOM 5529 C CA . ILE A 1 724 ? 45.583 -20.234 -43.621 1.00 91.00 724 ILE A CA 1
ATOM 5530 C C . ILE A 1 724 ? 45.346 -21.428 -42.698 1.00 91.00 724 ILE A C 1
ATOM 5532 O O . ILE A 1 724 ? 44.658 -21.308 -41.675 1.00 91.00 724 ILE A O 1
ATOM 5536 N N . THR A 1 725 ? 45.952 -22.565 -43.036 1.00 90.25 725 THR A N 1
ATOM 5537 C CA . THR A 1 725 ? 45.853 -23.817 -42.277 1.00 90.25 725 THR A CA 1
ATOM 5538 C C . THR A 1 725 ? 47.206 -24.198 -41.690 1.00 90.25 725 THR A C 1
ATOM 5540 O O . THR A 1 725 ? 48.213 -24.229 -42.384 1.00 90.25 725 THR A O 1
ATOM 5543 N N . ILE A 1 726 ? 47.233 -24.501 -40.393 1.00 89.38 726 ILE A N 1
ATOM 5544 C CA . ILE A 1 726 ? 48.424 -24.951 -39.674 1.00 89.38 726 ILE A CA 1
ATOM 5545 C C . ILE A 1 726 ? 48.351 -26.463 -39.469 1.00 89.38 726 ILE A C 1
ATOM 5547 O O . ILE A 1 726 ? 47.514 -26.959 -38.699 1.00 89.38 726 ILE A O 1
ATOM 5551 N N . MET A 1 727 ? 49.275 -27.173 -40.108 1.00 84.88 727 MET A N 1
ATOM 5552 C CA . MET A 1 727 ? 49.424 -28.625 -40.020 1.00 84.88 727 MET A CA 1
ATOM 5553 C C . MET A 1 727 ? 50.016 -29.046 -38.667 1.00 84.88 727 MET A C 1
ATOM 5555 O O . MET A 1 727 ? 50.635 -28.243 -37.939 1.00 84.88 727 MET A O 1
ATOM 5559 N N . HIS A 1 728 ? 49.818 -30.307 -38.281 1.00 81.12 728 HIS A N 1
ATOM 5560 C CA . HIS A 1 728 ? 50.488 -30.866 -37.106 1.00 81.12 728 HIS A CA 1
ATOM 5561 C C . HIS A 1 728 ? 52.019 -30.811 -37.253 1.00 81.12 728 HIS A C 1
ATOM 5563 O O . HIS A 1 728 ? 52.568 -30.672 -38.341 1.00 81.12 728 HIS A O 1
ATOM 5569 N N . GLY A 1 729 ? 52.729 -30.806 -36.124 1.00 74.25 729 GLY A N 1
ATOM 5570 C CA . GLY A 1 729 ? 54.193 -30.796 -36.121 1.00 74.25 729 GLY A CA 1
ATOM 5571 C C . GLY A 1 729 ? 54.757 -32.206 -36.035 1.00 74.25 729 GLY A C 1
ATOM 5572 O O . GLY A 1 729 ? 54.159 -33.062 -35.386 1.00 74.25 729 GLY A O 1
ATOM 5573 N N . THR A 1 730 ? 55.933 -32.427 -36.617 1.00 73.75 730 THR A N 1
ATOM 5574 C CA . THR A 1 730 ? 56.655 -33.697 -36.493 1.00 73.75 730 THR A CA 1
ATOM 5575 C C . THR A 1 730 ? 57.066 -33.939 -35.033 1.00 73.75 730 THR A C 1
ATOM 5577 O O . THR A 1 730 ? 57.729 -33.076 -34.438 1.00 73.75 730 THR A O 1
ATOM 5580 N N . PRO A 1 731 ? 56.709 -35.089 -34.428 1.00 65.44 731 PRO A N 1
ATOM 5581 C CA . PRO A 1 731 ? 57.123 -35.425 -33.069 1.00 65.44 731 PRO A CA 1
ATOM 5582 C C . PRO A 1 731 ? 58.649 -35.334 -32.898 1.00 65.44 731 PRO A C 1
ATOM 5584 O O . PRO A 1 731 ? 59.407 -35.837 -33.718 1.00 65.44 731 PRO A O 1
ATOM 5587 N N . GLY A 1 732 ? 59.110 -34.668 -31.834 1.00 63.12 732 GLY A N 1
ATOM 5588 C CA . GLY A 1 732 ? 60.539 -34.536 -31.504 1.00 63.12 732 GLY A CA 1
ATOM 5589 C C . GLY A 1 732 ? 61.260 -33.313 -32.091 1.00 63.12 732 GLY A C 1
ATOM 5590 O O . GLY A 1 732 ? 62.304 -32.925 -31.561 1.00 63.12 732 GLY A O 1
ATOM 5591 N N . ARG A 1 733 ? 60.699 -32.631 -33.101 1.00 72.81 733 ARG A N 1
ATOM 5592 C CA . ARG A 1 733 ? 61.290 -31.406 -33.675 1.00 72.81 733 ARG A CA 1
ATOM 5593 C C . ARG A 1 733 ? 60.994 -30.189 -32.786 1.00 72.81 733 ARG A C 1
ATOM 5595 O O . ARG A 1 733 ? 59.842 -29.902 -32.464 1.00 72.81 733 ARG A O 1
ATOM 5602 N N . LYS A 1 734 ? 62.041 -29.469 -32.360 1.00 67.38 734 LYS A N 1
ATOM 5603 C CA . LYS A 1 734 ? 61.937 -28.303 -31.449 1.00 67.38 734 LYS A CA 1
ATOM 5604 C C . LYS A 1 734 ? 62.038 -26.941 -32.150 1.00 67.38 734 LYS A C 1
ATOM 5606 O O . LYS A 1 734 ? 61.786 -25.921 -31.508 1.00 67.38 734 LYS A O 1
ATOM 5611 N N . THR A 1 735 ? 62.399 -26.918 -33.430 1.00 78.19 735 THR A N 1
ATOM 5612 C CA . THR A 1 735 ? 62.531 -25.707 -34.253 1.00 78.19 735 THR A CA 1
ATOM 5613 C C . THR A 1 735 ? 61.227 -25.373 -34.983 1.00 78.19 735 THR A C 1
ATOM 5615 O O . THR A 1 735 ? 60.364 -26.235 -35.153 1.00 78.19 735 THR A O 1
ATOM 5618 N N . PHE A 1 736 ? 61.049 -24.099 -35.351 1.00 82.44 736 PHE A N 1
ATOM 5619 C CA . PHE A 1 736 ? 59.937 -23.672 -36.203 1.00 82.44 736 PHE A CA 1
ATOM 5620 C C . PHE A 1 736 ? 60.106 -24.262 -37.607 1.00 82.44 736 PHE A C 1
ATOM 5622 O O . PHE A 1 736 ? 61.228 -24.375 -38.096 1.00 82.44 736 PHE A O 1
ATOM 5629 N N . ASP A 1 737 ? 58.991 -24.653 -38.213 1.00 83.12 737 ASP A N 1
ATOM 5630 C CA . ASP A 1 737 ? 58.941 -25.327 -39.505 1.00 83.12 737 ASP A CA 1
ATOM 5631 C C . ASP A 1 737 ? 57.931 -24.581 -40.389 1.00 83.12 737 ASP A C 1
ATOM 5633 O O . ASP A 1 737 ? 56.726 -24.699 -40.124 1.00 83.12 737 ASP A O 1
ATOM 5637 N N . PRO A 1 738 ? 58.396 -23.744 -41.338 1.00 82.94 738 PRO A N 1
ATOM 5638 C CA . PRO A 1 738 ? 57.531 -22.909 -42.175 1.00 82.94 738 PRO A CA 1
ATOM 5639 C C . PRO A 1 738 ? 56.541 -23.721 -43.016 1.00 82.94 738 PRO A C 1
ATOM 5641 O O . PRO A 1 738 ? 55.397 -23.302 -43.165 1.00 82.94 738 PRO A O 1
ATOM 5644 N N . ASP A 1 739 ? 56.932 -24.923 -43.450 1.00 83.38 739 ASP A N 1
ATOM 5645 C CA . ASP A 1 739 ? 56.134 -25.814 -44.312 1.00 83.38 739 ASP A CA 1
ATOM 5646 C C . ASP A 1 739 ? 54.836 -26.301 -43.648 1.00 83.38 739 ASP A C 1
ATOM 5648 O O . ASP A 1 739 ? 53.927 -26.823 -44.291 1.00 83.38 739 ASP A O 1
ATOM 5652 N N . ARG A 1 740 ? 54.705 -26.098 -42.333 1.00 86.19 740 ARG A N 1
ATOM 5653 C CA . ARG A 1 740 ? 53.467 -26.371 -41.596 1.00 86.19 740 ARG A CA 1
ATOM 5654 C C . ARG A 1 740 ? 52.378 -25.329 -41.839 1.00 86.19 740 ARG A C 1
ATOM 5656 O O . ARG A 1 740 ? 51.258 -25.535 -41.371 1.00 86.19 740 ARG A O 1
ATOM 5663 N N . VAL A 1 741 ? 52.699 -24.202 -42.471 1.00 90.62 741 VAL A N 1
ATOM 5664 C CA . VAL A 1 741 ? 51.772 -23.106 -42.763 1.00 90.62 741 VAL A CA 1
ATOM 5665 C C . VAL A 1 741 ? 51.325 -23.231 -44.215 1.00 90.62 741 VAL A C 1
ATOM 5667 O O . VAL A 1 741 ? 52.040 -22.851 -45.133 1.00 90.62 741 VAL A O 1
ATOM 5670 N N . VAL A 1 742 ? 50.128 -23.775 -44.420 1.00 89.44 742 VAL A N 1
ATOM 5671 C CA . VAL A 1 742 ? 49.546 -23.983 -45.748 1.00 89.44 742 VAL A CA 1
ATOM 5672 C C . VAL A 1 742 ? 48.619 -22.817 -46.077 1.00 89.44 742 VAL A C 1
ATOM 5674 O O . VAL A 1 742 ? 47.701 -22.507 -45.310 1.00 89.44 742 VAL A O 1
ATOM 5677 N N . PHE A 1 743 ? 48.855 -22.182 -47.222 1.00 89.44 743 PHE A N 1
ATOM 5678 C CA . PHE A 1 743 ? 48.080 -21.052 -47.725 1.00 89.44 743 PHE A CA 1
ATOM 5679 C C . PHE A 1 743 ? 47.175 -21.516 -48.861 1.00 89.44 743 PHE A C 1
ATOM 5681 O O . PHE A 1 743 ? 47.643 -22.147 -49.801 1.00 89.44 743 PHE A O 1
ATOM 5688 N N . ARG A 1 744 ? 45.887 -21.181 -48.787 1.00 86.75 744 ARG A N 1
ATOM 5689 C CA . ARG A 1 744 ? 44.930 -21.383 -49.877 1.00 86.75 744 ARG A CA 1
ATOM 5690 C C . ARG A 1 744 ? 44.337 -20.038 -50.272 1.00 86.75 744 ARG A C 1
ATOM 5692 O O . ARG A 1 744 ? 43.567 -19.455 -49.506 1.00 86.75 744 ARG A O 1
ATOM 5699 N N . TRP A 1 745 ? 44.723 -19.527 -51.433 1.00 84.62 745 TRP A N 1
ATOM 5700 C CA . TRP A 1 745 ? 44.287 -18.215 -51.911 1.00 84.62 745 TRP A CA 1
ATOM 5701 C C . TRP A 1 745 ? 42.828 -18.253 -52.374 1.00 84.62 745 TRP A C 1
ATOM 5703 O O . TRP A 1 745 ? 42.371 -19.238 -52.951 1.00 84.62 745 TRP A O 1
ATOM 5713 N N . LYS A 1 746 ? 42.079 -17.188 -52.076 1.00 74.62 746 LYS A N 1
ATOM 5714 C CA . LYS A 1 746 ? 40.651 -17.058 -52.416 1.00 74.62 746 LYS A CA 1
ATOM 5715 C C . LYS A 1 746 ? 40.415 -16.409 -53.777 1.00 74.62 746 LYS A C 1
ATOM 5717 O O . LYS A 1 746 ? 39.325 -16.530 -54.324 1.00 74.62 746 LYS A O 1
ATOM 5722 N N . THR A 1 747 ? 41.428 -15.728 -54.305 1.00 62.47 747 THR A N 1
ATOM 5723 C CA . THR A 1 747 ? 41.383 -14.948 -55.545 1.00 62.47 747 THR A CA 1
ATOM 5724 C C . THR A 1 747 ? 42.560 -15.337 -56.446 1.00 62.47 747 THR A C 1
ATOM 5726 O O . THR A 1 747 ? 43.712 -15.147 -56.046 1.00 62.47 747 THR A O 1
ATOM 5729 N N . GLY A 1 748 ? 42.265 -15.840 -57.653 1.00 53.00 748 GLY A N 1
ATOM 5730 C CA . GLY A 1 748 ? 43.243 -16.183 -58.703 1.00 53.00 748 GLY A CA 1
ATOM 5731 C C . GLY A 1 748 ? 43.990 -17.505 -58.475 1.00 53.00 748 GLY A C 1
ATOM 5732 O O . GLY A 1 748 ? 44.355 -17.808 -57.343 1.00 53.00 748 GLY A O 1
ATOM 5733 N N . ASP A 1 749 ? 44.178 -18.274 -59.553 1.00 45.09 749 ASP A N 1
ATOM 5734 C CA . ASP A 1 749 ? 44.650 -19.667 -59.581 1.00 45.09 749 ASP A CA 1
ATOM 5735 C C . ASP A 1 749 ? 45.870 -19.986 -58.699 1.00 45.09 749 ASP A C 1
ATOM 5737 O O . ASP A 1 749 ? 46.812 -19.207 -58.549 1.00 45.09 749 ASP A O 1
ATOM 5741 N N . ASP A 1 750 ? 45.820 -21.193 -58.137 1.00 41.62 750 ASP A N 1
ATOM 5742 C CA . ASP A 1 750 ? 46.845 -21.834 -57.319 1.00 41.62 750 ASP A CA 1
ATOM 5743 C C . ASP A 1 750 ? 48.163 -21.959 -58.116 1.00 41.62 750 ASP A C 1
ATOM 5745 O O . ASP A 1 750 ? 48.183 -22.648 -59.138 1.00 41.62 750 ASP A O 1
ATOM 5749 N N . PRO A 1 751 ? 49.299 -21.384 -57.675 1.00 41.09 751 PRO A N 1
ATOM 5750 C CA . PRO A 1 751 ? 50.587 -21.655 -58.313 1.00 41.09 751 PRO A CA 1
ATOM 5751 C C . PRO A 1 751 ? 51.146 -23.049 -57.952 1.00 41.09 751 PRO A C 1
ATOM 5753 O O . PRO A 1 751 ? 52.272 -23.367 -58.316 1.00 41.09 751 PRO A O 1
ATOM 5756 N N . ALA A 1 752 ? 50.381 -23.902 -57.259 1.00 36.81 752 ALA A N 1
ATOM 5757 C CA . ALA A 1 752 ? 50.778 -25.253 -56.845 1.00 36.81 752 ALA A CA 1
ATOM 5758 C C . ALA A 1 752 ? 50.368 -26.361 -57.846 1.00 36.81 752 ALA A C 1
ATOM 5760 O O . ALA A 1 752 ? 50.049 -27.482 -57.449 1.00 36.81 752 ALA A O 1
ATOM 5761 N N . GLY A 1 753 ? 50.362 -26.044 -59.144 1.00 32.72 753 GLY A N 1
ATOM 5762 C CA . GLY A 1 753 ? 49.984 -26.952 -60.231 1.00 32.72 753 GLY A CA 1
ATOM 5763 C C . GLY A 1 753 ? 50.925 -26.906 -61.437 1.00 32.72 753 GLY A C 1
ATOM 5764 O O . GLY A 1 753 ? 50.454 -26.959 -62.568 1.00 32.72 753 GLY A O 1
ATOM 5765 N N . ALA A 1 754 ? 52.234 -26.785 -61.219 1.00 27.80 754 ALA A N 1
ATOM 5766 C CA . ALA A 1 754 ? 53.255 -27.108 -62.213 1.00 27.80 754 ALA A CA 1
ATOM 5767 C C . ALA A 1 754 ? 54.393 -27.849 -61.495 1.00 27.80 754 ALA A C 1
ATOM 5769 O O . ALA A 1 754 ? 54.765 -27.455 -60.393 1.00 27.80 754 ALA A O 1
ATOM 5770 N N . GLU A 1 755 ? 54.822 -28.951 -62.108 1.00 29.89 755 GLU A N 1
ATOM 5771 C CA . GLU A 1 755 ? 55.729 -30.006 -61.618 1.00 29.89 755 GLU A CA 1
ATOM 5772 C C . GLU A 1 755 ? 56.944 -29.567 -60.788 1.00 29.89 755 GLU A C 1
ATOM 5774 O O . GLU A 1 755 ? 57.594 -28.553 -61.137 1.00 29.89 755 GLU A O 1
#

Sequence (755 aa):
MTTFSEHSPVRVGQARGMALSGVSGTPVMVECDISRGLPGMSIVGLGDTAVVQARDRVRSAMINSGLEWPKSRVVMSLSPASVPKRGSGFDLPMVLAILVAQRVVPAEESGSTIVIGELGLDGTVRPVDGVLPMLLAADRAGFCRAAVPRANRVEASRAARVTGLEVAGLAHLRDLAPWIRGELVEGIETCEPDQRGGPLSAVPGPDLSEVCGQEEARRGLEIAAAGGHHLWLSGPPGSGKPDPVSGYVMTMTPTQEQPQQVRAAIYCRISRDKGGEGLGVERQEQACRALAEREGWTVTKVYADNSISAYSGAKRPGYRSLLDAVARGEFDRVVAWAPDRLHRRPIELNEYIDATEQVGVSTHTVNAGHWDLSTAGGRMSARVLGDLAAYESELRAERVLAAQLQARRSGKPRTDGRRSFGYHFVDGEYIVDEREAEALREAARQILAGVSLRQVALRMADEGITSTRGNPMNPESLRDTIKTPRVAGLVSWNPRDRKGKRLRHNRQILDGVTGQWQPILDVDTWRAVCDVLDNPAKEMNRRGNKNKHLGSGIYRCECGDSLQIKYKTRADGTQCRRYTCRRREPLHAPASGFHSSIHGDNVDETVVEVVLQRLEQTDIRAHLALTSGRVDEVSRLTDKRAQVRQRLDDLDDQVALGAITPAAYARVAPKVEQQVAELDAQLAELAGHDNALAPLAETDDVRQWWAGADLDLRRAVLRSLVDITIMHGTPGRKTFDPDRVVFRWKTGDDPAGAE